Protein AF-0000000073376750 (afdb_homodimer)

Sequence (798 aa):
MGSVGISADEVVDNLIRKHIEELSNDPYVSQSDHPFFVADGSRIVEQHLRWKSSLPDIQPFYAVKCNSDVNFLRYLDRLGVNFDCASQGEIELILSLGVDPSRIIFAHPCKSISALHFAAKQGIRWATFDNIDELEKVKQHSPQIGLLLRIFAEDDGAKVCLGDKFGAPWNTTVALLERARELHLQIVGVSFHIGSGASDPEAFTTAIQQARHVFDQGERLGFNMTVLDVGGGFQHTNFEFMASSLRPALAREFGDRPVRVIAEPGRFFATPCYTLVCKVIARRTHIGAAPSNPADMLYQNDGLYGCFSCGWSEGEEYMPVLVKQNEGRDDHRESGEHRYSLWGPTCDSIDQIAKEVVMDGEVKVGDWLVYKDMGAYTMSASSQFNGFPNSYTVIYQDFMGSVGISADEVVDNLIRKHIEELSNDPYVSQSDHPFFVADGSRIVEQHLRWKSSLPDIQPFYAVKCNSDVNFLRYLDRLGVNFDCASQGEIELILSLGVDPSRIIFAHPCKSISALHFAAKQGIRWATFDNIDELEKVKQHSPQIGLLLRIFAEDDGAKVCLGDKFGAPWNTTVALLERARELHLQIVGVSFHIGSGASDPEAFTTAIQQARHVFDQGERLGFNMTVLDVGGGFQHTNFEFMASSLRPALAREFGDRPVRVIAEPGRFFATPCYTLVCKVIARRTHIGAAPSNPADMLYQNDGLYGCFSCGWSEGEEYMPVLVKQNEGRDDHRESGEHRYSLWGPTCDSIDQIAKEVVMDGEVKVGDWLVYKDMGAYTMSASSQFNGFPNSYTVIYQDF

Structure (mmCIF, N/CA/C/O backbone):
data_AF-0000000073376750-model_v1
#
loop_
_entity.id
_entity.type
_entity.pdbx_description
1 polymer 'ornithine decarboxylase'
#
loop_
_atom_site.group_PDB
_atom_site.id
_atom_site.type_symbol
_atom_site.label_atom_id
_atom_site.label_alt_id
_atom_site.label_comp_id
_atom_site.label_asym_id
_atom_site.label_entity_id
_atom_site.label_seq_id
_atom_site.pdbx_PDB_ins_code
_atom_site.Cartn_x
_atom_site.Cartn_y
_atom_site.Cartn_z
_atom_site.occupancy
_atom_site.B_iso_or_equiv
_atom_site.auth_seq_id
_atom_site.auth_comp_id
_atom_site.auth_asym_id
_atom_site.auth_atom_id
_atom_site.pdbx_PDB_model_num
ATOM 1 N N . MET A 1 1 ? 52.438 10.156 2.398 1 26.5 1 MET A N 1
ATOM 2 C CA . MET A 1 1 ? 51.656 9.242 1.555 1 26.5 1 MET A CA 1
ATOM 3 C C . MET A 1 1 ? 50.219 9.211 1.982 1 26.5 1 MET A C 1
ATOM 5 O O . MET A 1 1 ? 49.906 8.914 3.139 1 26.5 1 MET A O 1
ATOM 9 N N . GLY A 1 2 ? 49.344 10.109 1.469 1 30.22 2 GLY A N 1
ATOM 10 C CA . GLY A 1 2 ? 48.062 10.641 1.872 1 30.22 2 GLY A CA 1
ATOM 11 C C . GLY A 1 2 ? 46.969 9.586 1.91 1 30.22 2 GLY A C 1
ATOM 12 O O . GLY A 1 2 ? 46.781 8.844 0.941 1 30.22 2 GLY A O 1
ATOM 13 N N . SER A 1 3 ? 46.688 8.914 3.062 1 33.91 3 SER A N 1
ATOM 14 C CA . SER A 1 3 ? 45.562 8.008 3.334 1 33.91 3 SER A CA 1
ATOM 15 C C . SER A 1 3 ? 44.281 8.5 2.672 1 33.91 3 SER A C 1
ATOM 17 O O . SER A 1 3 ? 43.75 9.539 3.053 1 33.91 3 SER A O 1
ATOM 19 N N . VAL A 1 4 ? 44.156 8.547 1.448 1 37.69 4 VAL A N 1
ATOM 20 C CA . VAL A 1 4 ? 43 8.961 0.685 1 37.69 4 VAL A CA 1
ATOM 21 C C . VAL A 1 4 ? 41.75 8.328 1.288 1 37.69 4 VAL A C 1
ATOM 23 O O . VAL A 1 4 ? 41.594 7.102 1.312 1 37.69 4 VAL A O 1
ATOM 26 N N . GLY A 1 5 ? 41 8.828 2.354 1 43.47 5 GLY A N 1
ATOM 27 C CA . GLY A 1 5 ? 39.781 8.469 3.041 1 43.47 5 GLY A CA 1
ATOM 28 C C . GLY A 1 5 ? 38.719 7.922 2.113 1 43.47 5 GLY A C 1
ATOM 29 O O . GLY A 1 5 ? 38.5 8.461 1.025 1 43.47 5 GLY A O 1
ATOM 30 N N . ILE A 1 6 ? 38.438 6.73 2.268 1 57.38 6 ILE A N 1
ATOM 31 C CA . ILE A 1 6 ? 37.375 6.035 1.538 1 57.38 6 ILE A CA 1
ATOM 32 C C . ILE A 1 6 ? 36.125 6.906 1.484 1 57.38 6 ILE A C 1
ATOM 34 O O . ILE A 1 6 ? 35.688 7.457 2.504 1 57.38 6 ILE A O 1
ATOM 38 N N . SER A 1 7 ? 35.656 7.34 0.215 1 70.38 7 SER A N 1
ATOM 39 C CA . SER A 1 7 ? 34.469 8.141 0.024 1 70.38 7 SER A CA 1
ATOM 40 C C . SER A 1 7 ? 33.25 7.477 0.663 1 70.38 7 SER A C 1
ATOM 42 O O . SER A 1 7 ? 33.25 6.262 0.866 1 70.38 7 SER A O 1
ATOM 44 N N . ALA A 1 8 ? 32.469 8.188 1.281 1 74.38 8 ALA A N 1
ATOM 45 C CA . ALA A 1 8 ? 31.234 7.688 1.869 1 74.38 8 ALA A CA 1
ATOM 46 C C . ALA A 1 8 ? 30.578 6.656 0.961 1 74.38 8 ALA A C 1
ATOM 48 O O . ALA A 1 8 ? 30.062 5.641 1.438 1 74.38 8 ALA A O 1
ATOM 49 N N . ASP A 1 9 ? 30.719 6.863 -0.254 1 81.75 9 ASP A N 1
ATOM 50 C CA . ASP A 1 9 ? 30.109 5.953 -1.22 1 81.75 9 ASP A CA 1
ATOM 51 C C . ASP A 1 9 ? 30.812 4.598 -1.206 1 81.75 9 ASP A C 1
ATOM 53 O O . ASP A 1 9 ? 30.172 3.555 -1.326 1 81.75 9 ASP A O 1
ATOM 57 N N . GLU A 1 10 ? 32.031 4.715 -1.051 1 85.44 10 GLU A N 1
ATOM 58 C CA . GLU A 1 10 ? 32.781 3.475 -1.023 1 85.44 10 GLU A CA 1
ATOM 59 C C . GLU A 1 10 ? 32.469 2.662 0.231 1 85.44 10 GLU A C 1
ATOM 61 O O . GLU A 1 10 ? 32.469 1.431 0.191 1 85.44 10 GLU A O 1
ATOM 66 N N . VAL A 1 11 ? 32.344 3.389 1.255 1 89.19 11 VAL A N 1
ATOM 67 C CA . VAL A 1 11 ? 32 2.711 2.506 1 89.19 11 VAL A CA 1
ATOM 68 C C . VAL A 1 11 ? 30.641 2.016 2.377 1 89.19 11 VAL A C 1
ATOM 70 O O . VAL A 1 11 ? 30.5 0.856 2.773 1 89.19 11 VAL A O 1
ATOM 73 N N . VAL A 1 12 ? 29.703 2.67 1.829 1 91.12 12 VAL A N 1
ATOM 74 C CA . VAL A 1 12 ? 28.375 2.115 1.62 1 91.12 12 VAL A CA 1
ATOM 75 C C . VAL A 1 12 ? 28.453 0.893 0.709 1 91.12 12 VAL A C 1
ATOM 77 O O . VAL A 1 12 ? 27.859 -0.144 0.993 1 91.12 12 VAL A O 1
ATOM 80 N N . ASP A 1 13 ? 29.234 0.984 -0.304 1 92.12 13 ASP A N 1
ATOM 81 C CA . ASP A 1 13 ? 29.391 -0.126 -1.236 1 92.12 13 ASP A CA 1
ATOM 82 C C . ASP A 1 13 ? 30 -1.344 -0.538 1 92.12 13 ASP A C 1
ATOM 84 O O . ASP A 1 13 ? 29.594 -2.479 -0.803 1 92.12 13 ASP A O 1
ATOM 88 N N . ASN A 1 14 ? 30.938 -1.05 0.295 1 92.81 14 ASN A N 1
ATOM 89 C CA . ASN A 1 14 ? 31.578 -2.135 1.036 1 92.81 14 ASN A CA 1
ATOM 90 C C . ASN A 1 14 ? 30.594 -2.822 1.979 1 92.81 14 ASN A C 1
ATOM 92 O O . ASN A 1 14 ? 30.609 -4.047 2.119 1 92.81 14 ASN A O 1
ATOM 96 N N . LEU A 1 15 ? 29.797 -2.033 2.641 1 94.81 15 LEU A N 1
ATOM 97 C CA . LEU A 1 15 ? 28.781 -2.592 3.537 1 94.81 15 LEU A CA 1
ATOM 98 C C . LEU A 1 15 ? 27.797 -3.463 2.768 1 94.81 15 LEU A C 1
ATOM 100 O O . LEU A 1 15 ? 27.391 -4.523 3.246 1 94.81 15 LEU A O 1
ATOM 104 N N . ILE A 1 16 ? 27.406 -2.996 1.604 1 96.25 16 ILE A N 1
ATOM 105 C CA . ILE A 1 16 ? 26.5 -3.738 0.744 1 96.25 16 ILE A CA 1
ATOM 106 C C . ILE A 1 16 ? 27.109 -5.086 0.375 1 96.25 16 ILE A C 1
ATOM 108 O O . ILE A 1 16 ? 26.484 -6.133 0.558 1 96.25 16 ILE A O 1
ATOM 112 N N . ARG A 1 17 ? 28.328 -5.082 -0.082 1 95.19 17 ARG A N 1
ATOM 113 C CA . ARG A 1 17 ? 29 -6.309 -0.5 1 95.19 17 ARG A CA 1
ATOM 114 C C . ARG A 1 17 ? 29.156 -7.277 0.668 1 95.19 17 ARG A C 1
ATOM 116 O O . ARG A 1 17 ? 28.938 -8.477 0.516 1 95.19 17 ARG A O 1
ATOM 123 N N . LYS A 1 18 ? 29.531 -6.746 1.78 1 94.62 18 LYS A N 1
ATOM 124 C CA . LYS A 1 18 ? 29.703 -7.582 2.967 1 94.62 18 LYS A CA 1
ATOM 125 C C . LYS A 1 18 ? 28.391 -8.266 3.357 1 94.62 18 LYS A C 1
ATOM 127 O O . LYS A 1 18 ? 28.375 -9.453 3.67 1 94.62 18 LYS A O 1
ATOM 132 N N . HIS A 1 19 ? 27.344 -7.516 3.393 1 95.5 19 HIS A N 1
ATOM 133 C CA . HIS A 1 19 ? 26.047 -8.086 3.775 1 95.5 19 HIS A CA 1
ATOM 134 C C . HIS A 1 19 ? 25.578 -9.117 2.756 1 95.5 19 HIS A C 1
ATOM 136 O O . HIS A 1 19 ? 25.016 -10.148 3.127 1 95.5 19 HIS A O 1
ATOM 142 N N . ILE A 1 20 ? 25.75 -8.82 1.479 1 95.5 20 ILE A N 1
ATOM 143 C CA . ILE A 1 20 ? 25.391 -9.766 0.426 1 95.5 20 ILE A CA 1
ATOM 144 C C . ILE A 1 20 ? 26.156 -11.07 0.619 1 95.5 20 ILE A C 1
ATOM 146 O O . ILE A 1 20 ? 25.594 -12.156 0.46 1 95.5 20 ILE A O 1
ATOM 150 N N . GLU A 1 21 ? 27.422 -10.992 0.917 1 93.38 21 GLU A N 1
ATOM 151 C CA . GLU A 1 21 ? 28.234 -12.18 1.178 1 93.38 21 GLU A CA 1
ATOM 152 C C . GLU A 1 21 ? 27.656 -13 2.326 1 93.38 21 GLU A C 1
ATOM 154 O O . GLU A 1 21 ? 27.609 -14.227 2.26 1 93.38 21 GLU A O 1
ATOM 159 N N . GLU A 1 22 ? 27.234 -12.328 3.322 1 93.31 22 GLU A N 1
ATOM 160 C CA . GLU A 1 22 ? 26.625 -13 4.465 1 93.31 22 GLU A CA 1
ATOM 161 C C . GLU A 1 22 ? 25.328 -13.711 4.062 1 93.31 22 GLU A C 1
ATOM 163 O O . GLU A 1 22 ? 25.094 -14.844 4.48 1 93.31 22 GLU A O 1
ATOM 168 N N . LEU A 1 23 ? 24.531 -13.039 3.268 1 91.81 23 LEU A N 1
ATOM 169 C CA . LEU A 1 23 ? 23.25 -13.586 2.828 1 91.81 23 LEU A CA 1
ATOM 170 C C . LEU A 1 23 ? 23.469 -14.758 1.873 1 91.81 23 LEU A C 1
ATOM 172 O O . LEU A 1 23 ? 22.625 -15.664 1.806 1 91.81 23 LEU A O 1
ATOM 176 N N . SER A 1 24 ? 24.531 -14.711 1.136 1 88.38 24 SER A N 1
ATOM 177 C CA . SER A 1 24 ? 24.797 -15.703 0.097 1 88.38 24 SER A CA 1
ATOM 178 C C . SER A 1 24 ? 25.25 -17.031 0.698 1 88.38 24 SER A C 1
ATOM 180 O O . SER A 1 24 ? 25.281 -18.047 0.011 1 88.38 24 SER A O 1
ATOM 182 N N . ASN A 1 25 ? 25.547 -17.047 1.967 1 88.25 25 ASN A N 1
ATOM 183 C CA . ASN A 1 25 ? 26.047 -18.25 2.631 1 88.25 25 ASN A CA 1
ATOM 184 C C . ASN A 1 25 ? 25 -19.344 2.691 1 88.25 25 ASN A C 1
ATOM 186 O O . ASN A 1 25 ? 25.328 -20.531 2.732 1 88.25 25 ASN A O 1
ATOM 190 N N . ASP A 1 26 ? 23.766 -18.984 2.682 1 89.94 26 ASP A N 1
ATOM 191 C CA . ASP A 1 26 ? 22.656 -19.938 2.664 1 89.94 26 ASP A CA 1
ATOM 192 C C . ASP A 1 26 ? 21.5 -19.438 1.796 1 89.94 26 ASP A C 1
ATOM 194 O O . ASP A 1 26 ? 20.562 -18.828 2.301 1 89.94 26 ASP A O 1
ATOM 198 N N . PRO A 1 27 ? 21.531 -19.828 0.588 1 86.06 27 PRO A N 1
ATOM 199 C CA . PRO A 1 27 ? 20.516 -19.312 -0.341 1 86.06 27 PRO A CA 1
ATOM 200 C C . PRO A 1 27 ? 19.156 -19.938 -0.125 1 86.06 27 PRO A C 1
ATOM 202 O O . PRO A 1 27 ? 18.172 -19.531 -0.762 1 86.06 27 PRO A O 1
ATOM 205 N N . TYR A 1 28 ? 19.047 -20.875 0.837 1 91.38 28 TYR A N 1
ATOM 206 C CA . TYR A 1 28 ? 17.812 -21.625 0.981 1 91.38 28 TYR A CA 1
ATOM 207 C C . TYR A 1 28 ? 16.969 -21.078 2.131 1 91.38 28 TYR A C 1
ATOM 209 O O . TYR A 1 28 ? 15.852 -21.531 2.361 1 91.38 28 TYR A O 1
ATOM 217 N N . VAL A 1 29 ? 17.5 -20.047 2.766 1 92.31 29 VAL A N 1
ATOM 218 C CA . VAL A 1 29 ? 16.719 -19.422 3.84 1 92.31 29 VAL A CA 1
ATOM 219 C C . VAL A 1 29 ? 16.031 -18.172 3.318 1 92.31 29 VAL A C 1
ATOM 221 O O . VAL A 1 29 ? 16.578 -17.438 2.502 1 92.31 29 VAL A O 1
ATOM 224 N N . SER A 1 30 ? 14.836 -17.938 3.828 1 91.44 30 SER A N 1
ATOM 225 C CA . SER A 1 30 ? 14 -16.844 3.328 1 91.44 30 SER A CA 1
ATOM 226 C C . SER A 1 30 ? 14.711 -15.5 3.449 1 91.44 30 SER A C 1
ATOM 228 O O . SER A 1 30 ? 14.562 -14.633 2.586 1 91.44 30 SER A O 1
ATOM 230 N N . GLN A 1 31 ? 15.461 -15.344 4.465 1 89.31 31 GLN A N 1
ATOM 231 C CA . GLN A 1 31 ? 16.156 -14.078 4.727 1 89.31 31 GLN A CA 1
ATOM 232 C C . GLN A 1 31 ? 17.094 -13.719 3.578 1 89.31 31 GLN A C 1
ATOM 234 O O . GLN A 1 31 ? 17.391 -12.547 3.361 1 89.31 31 GLN A O 1
ATOM 239 N N . SER A 1 32 ? 17.531 -14.703 2.867 1 92.31 32 SER A N 1
ATOM 240 C CA . SER A 1 32 ? 18.469 -14.484 1.772 1 92.31 32 SER A CA 1
ATOM 241 C C . SER A 1 32 ? 17.797 -13.789 0.592 1 92.31 32 SER A C 1
ATOM 243 O O . SER A 1 32 ? 18.469 -13.281 -0.304 1 92.31 32 SER A O 1
ATOM 245 N N . ASP A 1 33 ? 16.484 -13.82 0.59 1 93.81 33 ASP A N 1
ATOM 246 C CA . ASP A 1 33 ? 15.742 -13.227 -0.518 1 93.81 33 ASP A CA 1
ATOM 247 C C . ASP A 1 33 ? 14.992 -11.977 -0.068 1 93.81 33 ASP A C 1
ATOM 249 O O . ASP A 1 33 ? 13.961 -11.625 -0.646 1 93.81 33 ASP A O 1
ATOM 253 N N . HIS A 1 34 ? 15.453 -11.352 0.987 1 94.94 34 HIS A N 1
ATOM 254 C CA . HIS A 1 34 ? 14.836 -10.102 1.431 1 94.94 34 HIS A CA 1
ATOM 255 C C . HIS A 1 34 ? 15.656 -8.898 0.985 1 94.94 34 HIS A C 1
ATOM 257 O O . HIS A 1 34 ? 16.891 -8.945 0.982 1 94.94 34 HIS A O 1
ATOM 263 N N . PRO A 1 35 ? 14.977 -7.867 0.514 1 97.75 35 PRO A N 1
ATOM 264 C CA . PRO A 1 35 ? 15.695 -6.613 0.275 1 97.75 35 PRO A CA 1
ATOM 265 C C . PRO A 1 35 ? 16.188 -5.965 1.564 1 97.75 35 PRO A C 1
ATOM 267 O O . PRO A 1 35 ? 15.727 -6.312 2.654 1 97.75 35 PRO A O 1
ATOM 270 N N . PHE A 1 36 ? 17.156 -5.125 1.464 1 98.06 36 PHE A N 1
ATOM 271 C CA . PHE A 1 36 ? 17.641 -4.414 2.641 1 98.06 36 PHE A CA 1
ATOM 272 C C . PHE A 1 36 ? 18.094 -3.012 2.273 1 98.06 36 PHE A C 1
ATOM 274 O O . PHE A 1 36 ? 18.266 -2.697 1.093 1 98.06 36 PHE A O 1
ATOM 281 N N . PHE A 1 37 ? 18.266 -2.186 3.295 1 98.44 37 PHE A N 1
ATOM 282 C CA . PHE A 1 37 ? 18.734 -0.817 3.135 1 98.44 37 PHE A CA 1
ATOM 283 C C . PHE A 1 37 ? 20.109 -0.646 3.773 1 98.44 37 PHE A C 1
ATOM 285 O O . PHE A 1 37 ? 20.453 -1.341 4.734 1 98.44 37 PHE A O 1
ATOM 292 N N . VAL A 1 38 ? 20.859 0.217 3.166 1 97.81 38 VAL A N 1
ATOM 293 C CA . VAL A 1 38 ? 22 0.805 3.852 1 97.81 38 VAL A CA 1
ATOM 294 C C . VAL A 1 38 ? 21.766 2.297 4.07 1 97.81 38 VAL A C 1
ATOM 296 O O . VAL A 1 38 ? 21.469 3.029 3.123 1 97.81 38 VAL A O 1
ATOM 299 N N . ALA A 1 39 ? 21.797 2.707 5.254 1 97.31 39 ALA A N 1
ATOM 300 C CA . ALA A 1 39 ? 21.641 4.113 5.613 1 97.31 39 ALA A CA 1
ATOM 301 C C . ALA A 1 39 ? 22.984 4.738 5.992 1 97.31 39 ALA A C 1
ATOM 303 O O . ALA A 1 39 ? 23.781 4.125 6.703 1 97.31 39 ALA A O 1
ATOM 304 N N . ASP A 1 40 ? 23.219 5.898 5.5 1 95.69 40 ASP A N 1
ATOM 305 C CA . ASP A 1 40 ? 24.469 6.617 5.754 1 95.69 40 ASP A CA 1
ATOM 306 C C . ASP A 1 40 ? 24.266 7.719 6.793 1 95.69 40 ASP A C 1
ATOM 308 O O . ASP A 1 40 ? 23.844 8.82 6.461 1 95.69 40 ASP A O 1
ATOM 312 N N . GLY A 1 41 ? 24.703 7.469 7.98 1 93.94 41 GLY A N 1
ATOM 313 C CA . GLY A 1 41 ? 24.547 8.43 9.062 1 93.94 41 GLY A CA 1
ATOM 314 C C . GLY A 1 41 ? 25.266 9.734 8.797 1 93.94 41 GLY A C 1
ATOM 315 O O . GLY A 1 41 ? 24.812 10.797 9.227 1 93.94 41 GLY A O 1
ATOM 316 N N . SER A 1 42 ? 26.375 9.664 8.109 1 93.88 42 SER A N 1
ATOM 317 C CA . SER A 1 42 ? 27.109 10.891 7.793 1 93.88 42 SER A CA 1
ATOM 318 C C . SER A 1 42 ? 26.281 11.805 6.891 1 93.88 42 SER A C 1
ATOM 320 O O . SER A 1 42 ? 26.391 13.031 6.996 1 93.88 42 SER A O 1
ATOM 322 N N . ARG A 1 43 ? 25.547 11.188 6.027 1 95 43 ARG A N 1
ATOM 323 C CA . ARG A 1 43 ? 24.703 11.977 5.133 1 95 43 ARG A CA 1
ATOM 324 C C . ARG A 1 43 ? 23.594 12.68 5.91 1 95 43 ARG A C 1
ATOM 326 O O . ARG A 1 43 ? 23.188 13.789 5.555 1 95 43 ARG A O 1
ATOM 333 N N . ILE A 1 44 ? 23.078 12.07 6.934 1 96.62 44 ILE A N 1
ATOM 334 C CA . ILE A 1 44 ? 22.047 12.688 7.773 1 96.62 44 ILE A CA 1
ATOM 335 C C . ILE A 1 44 ? 22.609 13.961 8.406 1 96.62 44 ILE A C 1
ATOM 337 O O . ILE A 1 44 ? 21.953 15.008 8.375 1 96.62 44 ILE A O 1
ATOM 341 N N . VAL A 1 45 ? 23.812 13.859 8.898 1 96.31 45 VAL A N 1
ATOM 342 C CA . VAL A 1 45 ? 24.469 15 9.523 1 96.31 45 VAL A CA 1
ATOM 343 C C . VAL A 1 45 ? 24.719 16.078 8.477 1 96.31 45 VAL A C 1
ATOM 345 O O . VAL A 1 45 ? 24.516 17.266 8.734 1 96.31 45 VAL A O 1
ATOM 348 N N . GLU A 1 46 ? 25.156 15.586 7.336 1 96.44 46 GLU A N 1
ATOM 349 C CA . GLU A 1 46 ? 25.422 16.516 6.246 1 96.44 46 GLU A CA 1
ATOM 350 C C . GLU A 1 46 ? 24.172 17.312 5.879 1 96.44 46 GLU A C 1
ATOM 352 O O . GLU A 1 46 ? 24.234 18.516 5.664 1 96.44 46 GLU A O 1
ATOM 357 N N . GLN A 1 47 ? 23.047 16.656 5.742 1 98.12 47 GLN A N 1
ATOM 358 C CA . GLN A 1 47 ? 21.797 17.328 5.426 1 98.12 47 GLN A CA 1
ATOM 359 C C . GLN A 1 47 ? 21.438 18.359 6.492 1 98.12 47 GLN A C 1
ATOM 361 O O . GLN A 1 47 ? 21 19.469 6.168 1 98.12 47 GLN A O 1
ATOM 366 N N . HIS A 1 48 ? 21.656 18.016 7.742 1 98.25 48 HIS A N 1
ATOM 367 C CA . HIS A 1 48 ? 21.375 18.938 8.828 1 98.25 48 HIS A CA 1
ATOM 368 C C . HIS A 1 48 ? 22.25 20.172 8.75 1 98.25 48 HIS A C 1
ATOM 370 O O . HIS A 1 48 ? 21.781 21.297 8.945 1 98.25 48 HIS A O 1
ATOM 376 N N . LEU A 1 49 ? 23.5 19.969 8.461 1 98.19 49 LEU A N 1
ATOM 377 C CA . LEU A 1 49 ? 24.438 21.078 8.344 1 98.19 49 LEU A CA 1
ATOM 378 C C . LEU A 1 49 ? 24.078 21.969 7.156 1 98.19 49 LEU A C 1
ATOM 380 O O . LEU A 1 49 ? 24.172 23.203 7.242 1 98.19 49 LEU A O 1
ATOM 384 N N . ARG A 1 50 ? 23.688 21.359 6.082 1 98.19 50 ARG A N 1
ATOM 385 C CA . ARG A 1 50 ? 23.219 22.125 4.934 1 98.19 50 ARG A CA 1
ATOM 386 C C . ARG A 1 50 ? 22.016 22.984 5.305 1 98.19 50 ARG A C 1
ATOM 388 O O . ARG A 1 50 ? 21.938 24.141 4.902 1 98.19 50 ARG A O 1
ATOM 395 N N . TRP A 1 51 ? 21.094 22.422 6.062 1 98.56 51 TRP A N 1
ATOM 396 C CA . TRP A 1 51 ? 19.938 23.188 6.504 1 98.56 51 TRP A CA 1
ATOM 397 C C . TRP A 1 51 ? 20.344 24.375 7.359 1 98.56 51 TRP A C 1
ATOM 399 O O . TRP A 1 51 ? 19.938 25.516 7.102 1 98.56 51 TRP A O 1
ATOM 409 N N . LYS A 1 52 ? 21.203 24.141 8.305 1 98.06 52 LYS A N 1
ATOM 410 C CA . LYS A 1 52 ? 21.641 25.188 9.234 1 98.06 52 LYS A CA 1
ATOM 411 C C . LYS A 1 52 ? 22.359 26.312 8.5 1 98.06 52 LYS A C 1
ATOM 413 O O . LYS A 1 52 ? 22.25 27.484 8.875 1 98.06 52 LYS A O 1
ATOM 418 N N . SER A 1 53 ? 23.031 25.922 7.543 1 97.94 53 SER A N 1
ATOM 419 C CA . SER A 1 53 ? 23.797 26.906 6.781 1 97.94 53 SER A CA 1
ATOM 420 C C . SER A 1 53 ? 22.875 27.734 5.887 1 97.94 53 SER A C 1
ATOM 422 O O . SER A 1 53 ? 23.031 28.953 5.793 1 97.94 53 SER A O 1
ATOM 424 N N . SER A 1 54 ? 21.938 27.109 5.277 1 97.69 54 SER A N 1
ATOM 425 C CA . SER A 1 54 ? 21.125 27.766 4.27 1 97.69 54 SER A CA 1
ATOM 426 C C . SER A 1 54 ? 19.922 28.453 4.898 1 97.69 54 SER A C 1
ATOM 428 O O . SER A 1 54 ? 19.438 29.469 4.391 1 97.69 54 SER A O 1
ATOM 430 N N . LEU A 1 55 ? 19.406 27.859 5.957 1 97.69 55 LEU A N 1
ATOM 431 C CA . LEU A 1 55 ? 18.203 28.359 6.613 1 97.69 55 LEU A CA 1
ATOM 432 C C . LEU A 1 55 ? 18.375 28.391 8.125 1 97.69 55 LEU A C 1
ATOM 434 O O . LEU A 1 55 ? 17.609 27.766 8.859 1 97.69 55 LEU A O 1
ATOM 438 N N . PRO A 1 56 ? 19.281 29.172 8.578 1 96.5 56 PRO A N 1
ATOM 439 C CA . PRO A 1 56 ? 19.625 29.156 10 1 96.5 56 PRO A CA 1
ATOM 440 C C . PRO A 1 56 ? 18.484 29.625 10.891 1 96.5 56 PRO A C 1
ATOM 442 O O . PRO A 1 56 ? 18.391 29.219 12.055 1 96.5 56 PRO A O 1
ATOM 445 N N . ASP A 1 57 ? 17.594 30.438 10.352 1 96.19 57 ASP A N 1
ATOM 446 C CA . ASP A 1 57 ? 16.562 31.047 11.172 1 96.19 57 ASP A CA 1
ATOM 447 C C . ASP A 1 57 ? 15.242 30.281 11.047 1 96.19 57 ASP A C 1
ATOM 449 O O . ASP A 1 57 ? 14.203 30.734 11.531 1 96.19 57 ASP A O 1
ATOM 453 N N . ILE A 1 58 ? 15.242 29.203 10.352 1 98.06 58 ILE A N 1
ATOM 454 C CA . ILE A 1 58 ? 14.047 28.375 10.172 1 98.06 58 ILE A CA 1
ATOM 455 C C . ILE A 1 58 ? 14.242 27.031 10.875 1 98.06 58 ILE A C 1
ATOM 457 O O . ILE A 1 58 ? 15.203 26.312 10.594 1 98.06 58 ILE A O 1
ATOM 461 N N . GLN A 1 59 ? 13.398 26.719 11.789 1 98.44 59 GLN A N 1
ATOM 462 C CA . GLN A 1 59 ? 13.5 25.453 12.516 1 98.44 59 GLN A CA 1
ATOM 463 C C . GLN A 1 59 ? 12.883 24.312 11.719 1 98.44 59 GLN A C 1
ATOM 465 O O . GLN A 1 59 ? 11.703 24.359 11.352 1 98.44 59 GLN A O 1
ATOM 470 N N . PRO A 1 60 ? 13.641 23.281 11.5 1 98.75 60 PRO A N 1
ATOM 471 C CA . PRO A 1 60 ? 13.055 22.141 10.781 1 98.75 60 PRO A CA 1
ATOM 472 C C . PRO A 1 60 ? 12.219 21.25 11.688 1 98.75 60 PRO A C 1
ATOM 474 O O . PRO A 1 60 ? 12.68 20.828 12.75 1 98.75 60 PRO A O 1
ATOM 477 N N . PHE A 1 61 ? 11.055 21.016 11.352 1 98.88 61 PHE A N 1
ATOM 478 C CA . PHE A 1 61 ? 10.172 19.953 11.836 1 98.88 61 PHE A CA 1
ATOM 479 C C . PHE A 1 61 ? 10.039 18.844 10.797 1 98.88 61 PHE A C 1
ATOM 481 O O . PHE A 1 61 ? 9.211 18.922 9.891 1 98.88 61 PHE A O 1
ATOM 488 N N . TYR A 1 62 ? 10.797 17.828 10.977 1 98.88 62 TYR A N 1
ATOM 489 C CA . TYR A 1 62 ? 10.859 16.734 10 1 98.88 62 TYR A CA 1
ATOM 490 C C . TYR A 1 62 ? 9.5 16.062 9.852 1 98.88 62 TYR A C 1
ATOM 492 O O . TYR A 1 62 ? 8.883 15.672 10.852 1 98.88 62 TYR A O 1
ATOM 500 N N . ALA A 1 63 ? 9.031 15.922 8.578 1 98.31 63 ALA A N 1
ATOM 501 C CA . ALA A 1 63 ? 7.781 15.219 8.305 1 98.31 63 ALA A CA 1
ATOM 502 C C . ALA A 1 63 ? 7.941 13.719 8.5 1 98.31 63 ALA A C 1
ATOM 504 O O . ALA A 1 63 ? 8.445 13.016 7.621 1 98.31 63 ALA A O 1
ATOM 505 N N . VAL A 1 64 ? 7.336 13.18 9.516 1 98.62 64 VAL A N 1
ATOM 506 C CA . VAL A 1 64 ? 7.578 11.812 9.961 1 98.62 64 VAL A CA 1
ATOM 507 C C . VAL A 1 64 ? 7.059 10.828 8.914 1 98.62 64 VAL A C 1
ATOM 509 O O . VAL A 1 64 ? 7.629 9.75 8.719 1 98.62 64 VAL A O 1
ATOM 512 N N . LYS A 1 65 ? 6.02 11.211 8.188 1 96.62 65 LYS A N 1
ATOM 513 C CA . LYS A 1 65 ? 5.398 10.344 7.191 1 96.62 65 LYS A CA 1
ATOM 514 C C . LYS A 1 65 ? 6.395 9.961 6.102 1 96.62 65 LYS A C 1
ATOM 516 O O . LYS A 1 65 ? 6.203 8.969 5.402 1 96.62 65 LYS A O 1
ATOM 521 N N . CYS A 1 66 ? 7.43 10.75 5.91 1 97.38 66 CYS A N 1
ATOM 522 C CA . CYS A 1 66 ? 8.398 10.562 4.84 1 97.38 66 CYS A CA 1
ATOM 523 C C . CYS A 1 66 ? 9.203 9.281 5.051 1 97.38 66 CYS A C 1
ATOM 525 O O . CYS A 1 66 ? 9.391 8.492 4.121 1 97.38 66 CYS A O 1
ATOM 527 N N . ASN A 1 67 ? 9.711 9.109 6.117 1 98.38 67 ASN A N 1
ATOM 528 C CA . ASN A 1 67 ? 10.484 7.973 6.594 1 98.38 67 ASN A CA 1
ATOM 529 C C . ASN A 1 67 ? 10.469 7.875 8.117 1 98.38 67 ASN A C 1
ATOM 531 O O . ASN A 1 67 ? 11.008 8.742 8.805 1 98.38 67 ASN A O 1
ATOM 535 N N . SER A 1 68 ? 9.867 6.844 8.695 1 98 68 SER A N 1
ATOM 536 C CA . SER A 1 68 ? 9.672 6.742 10.141 1 98 68 SER A CA 1
ATOM 537 C C . SER A 1 68 ? 10.609 5.711 10.758 1 98 68 SER A C 1
ATOM 539 O O . SER A 1 68 ? 10.305 5.137 11.805 1 98 68 SER A O 1
ATOM 541 N N . ASP A 1 69 ? 11.672 5.352 10 1 97.62 69 ASP A N 1
ATOM 542 C CA . ASP A 1 69 ? 12.695 4.48 10.586 1 97.62 69 ASP A CA 1
ATOM 543 C C . ASP A 1 69 ? 13.172 5.02 11.93 1 97.62 69 ASP A C 1
ATOM 545 O O . ASP A 1 69 ? 13.656 6.145 12.023 1 97.62 69 ASP A O 1
ATOM 549 N N . VAL A 1 70 ? 13.133 4.242 12.93 1 97.69 70 VAL A N 1
ATOM 550 C CA . VAL A 1 70 ? 13.359 4.66 14.312 1 97.69 70 VAL A CA 1
ATOM 551 C C . VAL A 1 70 ? 14.781 5.195 14.461 1 97.69 70 VAL A C 1
ATOM 553 O O . VAL A 1 70 ? 15 6.215 15.117 1 97.69 70 VAL A O 1
ATOM 556 N N . ASN A 1 71 ? 15.766 4.531 13.883 1 96.75 71 ASN A N 1
ATOM 557 C CA . ASN A 1 71 ? 17.141 4.992 14 1 96.75 71 ASN A CA 1
ATOM 558 C C . ASN A 1 71 ? 17.344 6.336 13.312 1 96.75 71 ASN A C 1
ATOM 560 O O . ASN A 1 71 ? 18.094 7.191 13.805 1 96.75 71 ASN A O 1
ATOM 564 N N . PHE A 1 72 ? 16.766 6.488 12.211 1 98.12 72 PHE A N 1
ATOM 565 C CA . PHE A 1 72 ? 16.812 7.762 11.5 1 98.12 72 PHE A CA 1
ATOM 566 C C . PHE A 1 72 ? 16.234 8.875 12.367 1 98.12 72 PHE A C 1
ATOM 568 O O . PHE A 1 72 ? 16.844 9.938 12.5 1 98.12 72 PHE A O 1
ATOM 575 N N . LEU A 1 73 ? 15.062 8.602 12.984 1 98.62 73 LEU A N 1
ATOM 576 C CA . LEU A 1 73 ? 14.406 9.586 13.836 1 98.62 73 LEU A CA 1
ATOM 577 C C . LEU A 1 73 ? 15.266 9.906 15.055 1 98.62 73 LEU A C 1
ATOM 579 O O . LEU A 1 73 ? 15.32 11.062 15.492 1 98.62 73 LEU A O 1
ATOM 583 N N . ARG A 1 74 ? 15.938 8.961 15.547 1 97.75 74 ARG A N 1
ATOM 584 C CA . ARG A 1 74 ? 16.844 9.195 16.672 1 97.75 74 ARG A CA 1
ATOM 585 C C . ARG A 1 74 ? 18 10.109 16.25 1 97.75 74 ARG A C 1
ATOM 587 O O . ARG A 1 74 ? 18.406 10.977 17.016 1 97.75 74 ARG A O 1
ATOM 594 N N . TYR A 1 75 ? 18.547 9.844 15.047 1 96.75 75 TYR A N 1
ATOM 595 C CA . TYR A 1 75 ? 19.594 10.727 14.531 1 96.75 75 TYR A CA 1
ATOM 596 C C . TYR A 1 75 ? 19.094 12.172 14.484 1 96.75 75 TYR A C 1
ATOM 598 O O . TYR A 1 75 ? 19.781 13.086 14.953 1 96.75 75 TYR A O 1
ATOM 606 N N . LEU A 1 76 ? 17.938 12.336 13.938 1 98.56 76 LEU A N 1
ATOM 607 C CA . LEU A 1 76 ? 17.375 13.672 13.789 1 98.56 76 LEU A CA 1
ATOM 608 C C . LEU A 1 76 ? 17.125 14.312 15.156 1 98.56 76 LEU A C 1
ATOM 610 O O . LEU A 1 76 ? 17.406 15.492 15.352 1 98.56 76 LEU A O 1
ATOM 614 N N . ASP A 1 77 ? 16.641 13.508 16.078 1 98.56 77 ASP A N 1
ATOM 615 C CA . ASP A 1 77 ? 16.406 13.984 17.438 1 98.56 77 ASP A CA 1
ATOM 616 C C . ASP A 1 77 ? 17.703 14.477 18.078 1 98.56 77 ASP A C 1
ATOM 618 O O . ASP A 1 77 ? 17.734 15.555 18.656 1 98.56 77 ASP A O 1
ATOM 622 N N . ARG A 1 78 ? 18.75 13.742 17.906 1 97.31 78 ARG A N 1
ATOM 623 C CA . ARG A 1 78 ? 20.031 14.094 18.484 1 97.31 78 ARG A CA 1
ATOM 624 C C . ARG A 1 78 ? 20.578 15.383 17.875 1 97.31 78 ARG A C 1
ATOM 626 O O . ARG A 1 78 ? 21.266 16.156 18.531 1 97.31 78 ARG A O 1
ATOM 633 N N . LEU A 1 79 ? 20.25 15.586 16.688 1 97.88 79 LEU A N 1
ATOM 634 C CA . LEU A 1 79 ? 20.703 16.781 15.984 1 97.88 79 LEU A CA 1
ATOM 635 C C . LEU A 1 79 ? 19.844 17.984 16.328 1 97.88 79 LEU A C 1
ATOM 637 O O . LEU A 1 79 ? 20.125 19.094 15.891 1 97.88 79 LEU A O 1
ATOM 641 N N . GLY A 1 80 ? 18.75 17.766 17.078 1 98 80 GLY A N 1
ATOM 642 C CA . GLY A 1 80 ? 17.891 18.859 17.516 1 98 80 GLY A CA 1
ATOM 643 C C . GLY A 1 80 ? 16.766 19.172 16.547 1 98 80 GLY A C 1
ATOM 644 O O . GLY A 1 80 ? 16.125 20.219 16.641 1 98 80 GLY A O 1
ATOM 645 N N . VAL A 1 81 ? 16.562 18.297 15.578 1 98.75 81 VAL A N 1
ATOM 646 C CA . VAL A 1 81 ? 15.477 18.469 14.633 1 98.75 81 VAL A CA 1
ATOM 647 C C . VAL A 1 81 ? 14.141 18.203 15.32 1 98.75 81 VAL A C 1
ATOM 649 O O . VAL A 1 81 ? 14.039 17.297 16.156 1 98.75 81 VAL A O 1
ATOM 652 N N . ASN A 1 82 ? 13.141 19.031 15.086 1 98.88 82 ASN A N 1
ATOM 653 C CA . ASN A 1 82 ? 11.781 18.828 15.578 1 98.88 82 ASN A CA 1
ATOM 654 C C . ASN A 1 82 ? 10.977 17.953 14.633 1 98.88 82 ASN A C 1
ATOM 656 O O . ASN A 1 82 ? 11.492 17.469 13.625 1 98.88 82 ASN A O 1
ATOM 660 N N . PHE A 1 83 ? 9.641 17.703 15 1 98.94 83 PHE A N 1
ATOM 661 C CA . PHE A 1 83 ? 8.938 16.672 14.234 1 98.94 83 PHE A CA 1
ATOM 662 C C . PHE A 1 83 ? 7.535 17.156 13.859 1 98.94 83 PHE A C 1
ATOM 664 O O . PHE A 1 83 ? 6.812 17.688 14.711 1 98.94 83 PHE A O 1
ATOM 671 N N . ASP A 1 84 ? 7.25 17.031 12.617 1 98.69 84 ASP A N 1
ATOM 672 C CA . ASP A 1 84 ? 5.918 17.219 12.047 1 98.69 84 ASP A CA 1
ATOM 673 C C . ASP A 1 84 ? 5.18 15.883 11.93 1 98.69 84 ASP A C 1
ATOM 675 O O . ASP A 1 84 ? 5.605 14.992 11.195 1 98.69 84 ASP A O 1
ATOM 679 N N . CYS A 1 85 ? 4.074 15.734 12.664 1 98.69 85 CYS A N 1
ATOM 680 C CA . CYS A 1 85 ? 3.289 14.508 12.688 1 98.69 85 CYS A CA 1
ATOM 681 C C . CYS A 1 85 ? 1.902 14.734 12.094 1 98.69 85 CYS A C 1
ATOM 683 O O . CYS A 1 85 ? 1.306 15.797 12.297 1 98.69 85 CYS A O 1
ATOM 685 N N . ALA A 1 86 ? 1.425 13.703 11.414 1 96.62 86 ALA A N 1
ATOM 686 C CA . ALA A 1 86 ? 0.139 13.82 10.734 1 96.62 86 ALA A CA 1
ATOM 687 C C . ALA A 1 86 ? -0.915 12.93 11.391 1 96.62 86 ALA A C 1
ATOM 689 O O . ALA A 1 86 ? -2.096 13 11.039 1 96.62 86 ALA A O 1
ATOM 690 N N . SER A 1 87 ? -0.577 12.117 12.344 1 97.62 87 SER A N 1
ATOM 691 C CA . SER A 1 87 ? -1.499 11.18 12.969 1 97.62 87 SER A CA 1
ATOM 692 C C . SER A 1 87 ? -1.118 10.914 14.422 1 97.62 87 SER A C 1
ATOM 694 O O . SER A 1 87 ? -0.012 11.25 14.852 1 97.62 87 SER A O 1
ATOM 696 N N . GLN A 1 88 ? -2.098 10.398 15.148 1 97.75 88 GLN A N 1
ATOM 697 C CA . GLN A 1 88 ? -1.812 9.977 16.516 1 97.75 88 GLN A CA 1
ATOM 698 C C . GLN A 1 88 ? -0.686 8.945 16.547 1 97.75 88 GLN A C 1
ATOM 700 O O . GLN A 1 88 ? 0.159 8.977 17.453 1 97.75 88 GLN A O 1
ATOM 705 N N . GLY A 1 89 ? -0.697 8.008 15.57 1 97.5 89 GLY A N 1
ATOM 706 C CA . GLY A 1 89 ? 0.358 7.008 15.508 1 97.5 89 GLY A CA 1
ATOM 707 C C . GLY A 1 89 ? 1.745 7.609 15.391 1 97.5 89 GLY A C 1
ATOM 708 O O . GLY A 1 89 ? 2.684 7.152 16.047 1 97.5 89 GLY A O 1
ATOM 709 N N . GLU A 1 90 ? 1.907 8.594 14.625 1 98.44 90 GLU A N 1
ATOM 710 C CA . GLU A 1 90 ? 3.197 9.258 14.477 1 98.44 90 GLU A CA 1
ATOM 711 C C . GLU A 1 90 ? 3.594 9.992 15.75 1 98.44 90 GLU A C 1
ATOM 713 O O . GLU A 1 90 ? 4.762 9.984 16.141 1 98.44 90 GLU A O 1
ATOM 718 N N . ILE A 1 91 ? 2.594 10.672 16.375 1 98.69 91 ILE A N 1
ATOM 719 C CA . ILE A 1 91 ? 2.875 11.359 17.641 1 98.69 91 ILE A CA 1
ATOM 720 C C . ILE A 1 91 ? 3.355 10.352 18.672 1 98.69 91 ILE A C 1
ATOM 722 O O . ILE A 1 91 ? 4.363 10.586 19.344 1 98.69 91 ILE A O 1
ATOM 726 N N . GLU A 1 92 ? 2.641 9.234 18.781 1 98.44 92 GLU A N 1
ATOM 727 C CA . GLU A 1 92 ? 3.021 8.188 19.719 1 98.44 92 GLU A CA 1
ATOM 728 C C . GLU A 1 92 ? 4.438 7.688 19.453 1 98.44 92 GLU A C 1
ATOM 730 O O . GLU A 1 92 ? 5.215 7.473 20.375 1 98.44 92 GLU A O 1
ATOM 735 N N . LEU A 1 93 ? 4.738 7.531 18.188 1 98.44 93 LEU A N 1
ATOM 736 C CA . LEU A 1 93 ? 6.066 7.07 17.797 1 98.44 93 LEU A CA 1
ATOM 737 C C . LEU A 1 93 ? 7.137 8.047 18.266 1 98.44 93 LEU A C 1
ATOM 739 O O . LEU A 1 93 ? 8.109 7.648 18.906 1 98.44 93 LEU A O 1
ATOM 743 N N . ILE A 1 94 ? 6.992 9.305 18 1 98.88 94 ILE A N 1
ATOM 744 C CA . ILE A 1 94 ? 7.988 10.312 18.359 1 98.88 94 ILE A CA 1
ATOM 745 C C . ILE A 1 94 ? 8.102 10.43 19.875 1 98.88 94 ILE A C 1
ATOM 747 O O . ILE A 1 94 ? 9.203 10.508 20.422 1 98.88 94 ILE A O 1
ATOM 751 N N . LEU A 1 95 ? 6.945 10.445 20.562 1 98.81 95 LEU A N 1
ATOM 752 C CA . LEU A 1 95 ? 6.961 10.516 22.016 1 98.81 95 LEU A CA 1
ATOM 753 C C . LEU A 1 95 ? 7.688 9.32 22.609 1 98.81 95 LEU A C 1
ATOM 755 O O . LEU A 1 95 ? 8.391 9.445 23.625 1 98.81 95 LEU A O 1
ATOM 759 N N . SER A 1 96 ? 7.527 8.18 21.984 1 98.62 96 SER A N 1
ATOM 760 C CA . SER A 1 96 ? 8.156 6.965 22.484 1 98.62 96 SER A CA 1
ATOM 761 C C . SER A 1 96 ? 9.68 7.059 22.422 1 98.62 96 SER A C 1
ATOM 763 O O . SER A 1 96 ? 10.383 6.297 23.078 1 98.62 96 SER A O 1
ATOM 765 N N . LEU A 1 97 ? 10.203 7.949 21.641 1 98.38 97 LEU A N 1
ATOM 766 C CA . LEU A 1 97 ? 11.641 8.156 21.516 1 98.38 97 LEU A CA 1
ATOM 767 C C . LEU A 1 97 ? 12.156 9.109 22.578 1 98.38 97 LEU A C 1
ATOM 769 O O . LEU A 1 97 ? 13.352 9.398 22.641 1 98.38 97 LEU A O 1
ATOM 773 N N . GLY A 1 98 ? 11.25 9.664 23.375 1 98.44 98 GLY A N 1
ATOM 774 C CA . GLY A 1 98 ? 11.633 10.562 24.453 1 98.44 98 GLY A CA 1
ATOM 775 C C . GLY A 1 98 ? 11.648 12.016 24.047 1 98.44 98 GLY A C 1
ATOM 776 O O . GLY A 1 98 ? 12.141 12.875 24.781 1 98.44 98 GLY A O 1
ATOM 777 N N . VAL A 1 99 ? 11.18 12.305 22.922 1 98.69 99 VAL A N 1
ATOM 778 C CA . VAL A 1 99 ? 11.148 13.68 22.422 1 98.69 99 VAL A CA 1
ATOM 779 C C . VAL A 1 99 ? 10.125 14.492 23.203 1 98.69 99 VAL A C 1
ATOM 781 O O . VAL A 1 99 ? 9.031 14.008 23.5 1 98.69 99 VAL A O 1
ATOM 784 N N . ASP A 1 100 ? 10.461 15.68 23.609 1 98.69 100 ASP A N 1
ATOM 785 C CA . ASP A 1 100 ? 9.547 16.578 24.297 1 98.69 100 ASP A CA 1
ATOM 786 C C . ASP A 1 100 ? 8.367 16.969 23.406 1 98.69 100 ASP A C 1
ATOM 788 O O . ASP A 1 100 ? 8.555 17.297 22.234 1 98.69 100 ASP A O 1
ATOM 792 N N . PRO A 1 101 ? 7.145 16.891 23.922 1 98.44 101 PRO A N 1
ATOM 793 C CA . PRO A 1 101 ? 5.961 17.203 23.125 1 98.44 101 PRO A CA 1
ATOM 794 C C . PRO A 1 101 ? 6.023 18.594 22.484 1 98.44 101 PRO A C 1
ATOM 796 O O . PRO A 1 101 ? 5.434 18.812 21.422 1 98.44 101 PRO A O 1
ATOM 799 N N . SER A 1 102 ? 6.723 19.5 23.062 1 97.88 102 SER A N 1
ATOM 800 C CA . SER A 1 102 ? 6.82 20.859 22.516 1 97.88 102 SER A CA 1
ATOM 801 C C . SER A 1 102 ? 7.582 20.875 21.203 1 97.88 102 SER A C 1
ATOM 803 O O . SER A 1 102 ? 7.555 21.875 20.469 1 97.88 102 SER A O 1
ATOM 805 N N . ARG A 1 103 ? 8.289 19.797 20.875 1 98.56 103 ARG A N 1
ATOM 806 C CA . ARG A 1 103 ? 9.062 19.688 19.656 1 98.56 103 ARG A CA 1
ATOM 807 C C . ARG A 1 103 ? 8.266 18.984 18.562 1 98.56 103 ARG A C 1
ATOM 809 O O . ARG A 1 103 ? 8.82 18.594 17.531 1 98.56 103 ARG A O 1
ATOM 816 N N . ILE A 1 104 ? 6.938 18.844 18.781 1 98.81 104 ILE A N 1
ATOM 817 C CA . ILE A 1 104 ? 6.062 18.172 17.828 1 98.81 104 ILE A CA 1
ATOM 818 C C . ILE A 1 104 ? 4.949 19.125 17.406 1 98.81 104 ILE A C 1
ATOM 820 O O . ILE A 1 104 ? 4.379 19.844 18.219 1 98.81 104 ILE A O 1
ATOM 824 N N . ILE A 1 105 ? 4.719 19.219 16.172 1 98.81 105 ILE A N 1
ATOM 825 C CA . ILE A 1 105 ? 3.516 19.875 15.664 1 98.81 105 ILE A CA 1
ATOM 826 C C . ILE A 1 105 ? 2.594 18.844 15.023 1 98.81 105 ILE A C 1
ATOM 828 O O . ILE A 1 105 ? 3.059 17.922 14.352 1 98.81 105 ILE A O 1
ATOM 832 N N . PHE A 1 106 ? 1.282 18.875 15.305 1 98.62 106 PHE A N 1
ATOM 833 C CA . PHE A 1 106 ? 0.269 18.031 14.68 1 98.62 106 PHE A CA 1
ATOM 834 C C . PHE A 1 106 ? -0.283 18.703 13.422 1 98.62 106 PHE A C 1
ATOM 836 O O . PHE A 1 106 ? -1.305 19.391 13.477 1 98.62 106 PHE A O 1
ATOM 843 N N . ALA A 1 107 ? 0.329 18.391 12.258 1 96.69 107 ALA A N 1
ATOM 844 C CA . ALA A 1 107 ? 0.162 19.234 11.07 1 96.69 107 ALA A CA 1
ATOM 845 C C . ALA A 1 107 ? -0.87 18.641 10.117 1 96.69 107 ALA A C 1
ATOM 847 O O . ALA A 1 107 ? -0.771 18.812 8.898 1 96.69 107 ALA A O 1
ATOM 848 N N . HIS A 1 108 ? -1.833 17.906 10.555 1 96.75 108 HIS A N 1
ATOM 849 C CA . HIS A 1 108 ? -2.963 17.453 9.742 1 96.75 108 HIS A CA 1
ATOM 850 C C . HIS A 1 108 ? -4.16 18.391 9.914 1 96.75 108 HIS A C 1
ATOM 852 O O . HIS A 1 108 ? -4.668 18.547 11.031 1 96.75 108 HIS A O 1
ATOM 858 N N . PRO A 1 109 ? -4.656 18.969 8.836 1 96.69 109 PRO A N 1
ATOM 859 C CA . PRO A 1 109 ? -5.723 19.969 8.984 1 96.69 109 PRO A CA 1
ATOM 860 C C . PRO A 1 109 ? -7.062 19.328 9.359 1 96.69 109 PRO A C 1
ATOM 862 O O . PRO A 1 109 ? -7.977 20.031 9.797 1 96.69 109 PRO A O 1
ATOM 865 N N . CYS A 1 110 ? -7.227 18.047 9.102 1 96.94 110 CYS A N 1
ATOM 866 C CA . CYS A 1 110 ? -8.453 17.297 9.383 1 96.94 110 CYS A CA 1
ATOM 867 C C . CYS A 1 110 ? -8.172 16.094 10.266 1 96.94 110 CYS A C 1
ATOM 869 O O . CYS A 1 110 ? -7.781 15.039 9.773 1 96.94 110 CYS A O 1
ATOM 871 N N . LYS A 1 111 ? -8.453 16.234 11.555 1 97.69 111 LYS A N 1
ATOM 872 C CA . LYS A 1 111 ? -8.039 15.242 12.547 1 97.69 111 LYS A CA 1
ATOM 873 C C . LYS A 1 111 ? -9.242 14.516 13.141 1 97.69 111 LYS A C 1
ATOM 875 O O . LYS A 1 111 ? -10.352 15.07 13.172 1 97.69 111 LYS A O 1
ATOM 880 N N . SER A 1 112 ? -9.031 13.328 13.555 1 97.38 112 SER A N 1
ATOM 881 C CA . SER A 1 112 ? -10.062 12.648 14.336 1 97.38 112 SER A CA 1
ATOM 882 C C . SER A 1 112 ? -10.156 13.227 15.75 1 97.38 112 SER A C 1
ATOM 884 O O . SER A 1 112 ? -9.203 13.844 16.234 1 97.38 112 SER A O 1
ATOM 886 N N . ILE A 1 113 ? -11.281 13.023 16.344 1 97.06 113 ILE A N 1
ATOM 887 C CA . ILE A 1 113 ? -11.516 13.516 17.703 1 97.06 113 ILE A CA 1
ATOM 888 C C . ILE A 1 113 ? -10.531 12.859 18.672 1 97.06 113 ILE A C 1
ATOM 890 O O . ILE A 1 113 ? -9.914 13.531 19.5 1 97.06 113 ILE A O 1
ATOM 894 N N . SER A 1 114 ? -10.359 11.578 18.531 1 97.25 114 SER A N 1
ATOM 895 C CA . SER A 1 114 ? -9.461 10.859 19.422 1 97.25 114 SER A CA 1
ATOM 896 C C . SER A 1 114 ? -8.023 11.359 19.297 1 97.25 114 SER A C 1
ATOM 898 O O . SER A 1 114 ? -7.328 11.523 20.297 1 97.25 114 SER A O 1
ATOM 900 N N . ALA A 1 115 ? -7.609 11.609 18.094 1 97.88 115 ALA A N 1
ATOM 901 C CA . ALA A 1 115 ? -6.25 12.094 17.859 1 97.88 115 ALA A CA 1
ATOM 902 C C . ALA A 1 115 ? -6.055 13.484 18.453 1 97.88 115 ALA A C 1
ATOM 904 O O . ALA A 1 115 ? -5.008 13.773 19.031 1 97.88 115 ALA A O 1
ATOM 905 N N . LEU A 1 116 ? -7.043 14.344 18.281 1 97.38 116 LEU A N 1
ATOM 906 C CA . LEU A 1 116 ? -6.996 15.688 18.828 1 97.38 116 LEU A CA 1
ATOM 907 C C . LEU A 1 116 ? -6.895 15.648 20.359 1 97.38 116 LEU A C 1
ATOM 909 O O . LEU A 1 116 ? -6.066 16.344 20.938 1 97.38 116 LEU A O 1
ATOM 913 N N . HIS A 1 117 ? -7.715 14.852 20.859 1 97.06 117 HIS A N 1
ATOM 914 C CA . HIS A 1 117 ? -7.719 14.711 22.312 1 97.06 117 HIS A CA 1
ATOM 915 C C . HIS A 1 117 ? -6.383 14.18 22.828 1 97.06 117 HIS A C 1
ATOM 917 O O . HIS A 1 117 ? -5.84 14.695 23.812 1 97.06 117 HIS A O 1
ATOM 923 N N . PHE A 1 118 ? -5.914 13.172 22.203 1 98.06 118 PHE A N 1
ATOM 924 C CA . PHE A 1 118 ? -4.633 12.578 22.562 1 98.06 118 PHE A CA 1
ATOM 925 C C . PHE A 1 118 ? -3.518 13.617 22.5 1 98.06 118 PHE A C 1
ATOM 927 O O . PHE A 1 118 ? -2.713 13.734 23.422 1 98.06 118 PHE A O 1
ATOM 934 N N . ALA A 1 119 ? -3.467 14.359 21.375 1 98 119 ALA A N 1
ATOM 935 C CA . ALA A 1 119 ? -2.436 15.375 21.188 1 98 119 ALA A CA 1
ATOM 936 C C . ALA A 1 119 ? -2.471 16.422 22.297 1 98 119 ALA A C 1
ATOM 938 O O . ALA A 1 119 ? -1.435 16.75 22.875 1 98 119 ALA A O 1
ATOM 939 N N . ALA A 1 120 ? -3.637 16.891 22.578 1 97 120 ALA A N 1
ATOM 940 C CA . ALA A 1 120 ? -3.799 17.891 23.641 1 97 120 ALA A CA 1
ATOM 941 C C . ALA A 1 120 ? -3.369 17.344 24.984 1 97 120 ALA A C 1
ATOM 943 O O . ALA A 1 120 ? -2.672 18.016 25.75 1 97 120 ALA A O 1
ATOM 944 N N . LYS A 1 121 ? -3.793 16.125 25.266 1 97.19 121 LYS A N 1
ATOM 945 C CA . LYS A 1 121 ? -3.457 15.469 26.516 1 97.19 121 LYS A CA 1
ATOM 946 C C . LYS A 1 121 ? -1.947 15.305 26.672 1 97.19 121 LYS A C 1
ATOM 948 O O . LYS A 1 121 ? -1.413 15.398 27.781 1 97.19 121 LYS A O 1
ATOM 953 N N . GLN A 1 122 ? -1.255 15.062 25.578 1 97.94 122 GLN A N 1
ATOM 954 C CA . GLN A 1 122 ? 0.186 14.828 25.594 1 97.94 122 GLN A CA 1
ATOM 955 C C . GLN A 1 122 ? 0.954 16.156 25.641 1 97.94 122 GLN A C 1
ATOM 957 O O . GLN A 1 122 ? 2.178 16.156 25.797 1 97.94 122 GLN A O 1
ATOM 962 N N . GLY A 1 123 ? 0.262 17.219 25.422 1 97.75 123 GLY A N 1
ATOM 963 C CA . GLY A 1 123 ? 0.91 18.516 25.531 1 97.75 123 GLY A CA 1
ATOM 964 C C . GLY A 1 123 ? 1.437 19.031 24.203 1 97.75 123 GLY A C 1
ATOM 965 O O . GLY A 1 123 ? 2.346 19.859 24.156 1 97.75 123 GLY A O 1
ATOM 966 N N . ILE A 1 124 ? 0.959 18.516 23.109 1 98.19 124 ILE A N 1
ATOM 967 C CA . ILE A 1 124 ? 1.298 19.078 21.797 1 98.19 124 ILE A CA 1
ATOM 968 C C . ILE A 1 124 ? 0.792 20.516 21.719 1 98.19 124 ILE A C 1
ATOM 970 O O . ILE A 1 124 ? -0.393 20.781 21.938 1 98.19 124 ILE A O 1
ATOM 974 N N . ARG A 1 125 ? 1.627 21.422 21.328 1 96.12 125 ARG A N 1
ATOM 975 C CA . ARG A 1 125 ? 1.34 22.844 21.453 1 96.12 125 ARG A CA 1
ATOM 976 C C . ARG A 1 125 ? 0.57 23.359 20.25 1 96.12 125 ARG A C 1
ATOM 978 O O . ARG A 1 125 ? -0.243 24.281 20.359 1 96.12 125 ARG A O 1
ATOM 985 N N . TRP A 1 126 ? 0.917 22.75 19.109 1 98.25 126 TRP A N 1
ATOM 986 C CA . TRP A 1 126 ? 0.403 23.344 17.891 1 98.25 126 TRP A CA 1
ATOM 987 C C . TRP A 1 126 ? -0.268 22.297 17.016 1 98.25 126 TRP A C 1
ATOM 989 O O . TRP A 1 126 ? 0.197 21.156 16.938 1 98.25 126 TRP A O 1
ATOM 999 N N . ALA A 1 127 ? -1.33 22.688 16.406 1 98.62 127 ALA A N 1
ATOM 1000 C CA . ALA A 1 127 ? -1.993 21.922 15.352 1 98.62 127 ALA A CA 1
ATOM 1001 C C . ALA A 1 127 ? -2.459 22.844 14.219 1 98.62 127 ALA A C 1
ATOM 1003 O O . ALA A 1 127 ? -2.559 24.062 14.398 1 98.62 127 ALA A O 1
ATOM 1004 N N . THR A 1 128 ? -2.727 22.266 13.078 1 98.62 128 THR A N 1
ATOM 1005 C CA . THR A 1 128 ? -3.193 23.078 11.945 1 98.62 128 THR A CA 1
ATOM 1006 C C . THR A 1 128 ? -4.688 22.859 11.719 1 98.62 128 THR A C 1
ATOM 1008 O O . THR A 1 128 ? -5.266 21.891 12.211 1 98.62 128 THR A O 1
ATOM 1011 N N . PHE A 1 129 ? -5.324 23.781 11.055 1 98.19 129 PHE A N 1
ATOM 1012 C CA . PHE A 1 129 ? -6.707 23.703 10.602 1 98.19 129 PHE A CA 1
ATOM 1013 C C . PHE A 1 129 ? -6.895 24.484 9.305 1 98.19 129 PHE A C 1
ATOM 1015 O O . PHE A 1 129 ? -6.062 25.312 8.945 1 98.19 129 PHE A O 1
ATOM 1022 N N . ASP A 1 130 ? -8.008 24.172 8.539 1 97.12 130 ASP A N 1
ATOM 1023 C CA . ASP A 1 130 ? -8.219 24.922 7.312 1 97.12 130 ASP A CA 1
ATOM 1024 C C . ASP A 1 130 ? -9.711 25.078 7.012 1 97.12 130 ASP A C 1
ATOM 1026 O O . ASP A 1 130 ? -10.086 25.453 5.895 1 97.12 130 ASP A O 1
ATOM 1030 N N . ASN A 1 131 ? -10.547 24.766 8.031 1 96.06 131 ASN A N 1
ATOM 1031 C CA . ASN A 1 131 ? -11.977 24.844 7.77 1 96.06 131 ASN A CA 1
ATOM 1032 C C . ASN A 1 131 ? -12.773 25.062 9.055 1 96.06 131 ASN A C 1
ATOM 1034 O O . ASN A 1 131 ? -12.234 24.906 10.156 1 96.06 131 ASN A O 1
ATOM 1038 N N . ILE A 1 132 ? -13.992 25.391 8.859 1 95.81 132 ILE A N 1
ATOM 1039 C CA . ILE A 1 132 ? -14.852 25.766 9.977 1 95.81 132 ILE A CA 1
ATOM 1040 C C . ILE A 1 132 ? -15.18 24.531 10.812 1 95.81 132 ILE A C 1
ATOM 1042 O O . ILE A 1 132 ? -15.266 24.609 12.039 1 95.81 132 ILE A O 1
ATOM 1046 N N . ASP A 1 133 ? -15.398 23.391 10.203 1 96.38 133 ASP A N 1
ATOM 1047 C CA . ASP A 1 133 ? -15.742 22.156 10.922 1 96.38 133 ASP A CA 1
ATOM 1048 C C . ASP A 1 133 ? -14.625 21.766 11.883 1 96.38 133 ASP A C 1
ATOM 1050 O O . ASP A 1 133 ? -14.891 21.297 12.992 1 96.38 133 ASP A O 1
ATOM 1054 N N . GLU A 1 134 ? -13.438 21.938 11.453 1 98 134 GLU A N 1
ATOM 1055 C CA . GLU A 1 134 ? -12.305 21.609 12.312 1 98 134 GLU A CA 1
ATOM 1056 C C . GLU A 1 134 ? -12.234 22.547 13.516 1 98 134 GLU A C 1
ATOM 1058 O O . GLU A 1 134 ? -11.914 22.125 14.625 1 98 134 GLU A O 1
ATOM 1063 N N . LEU A 1 135 ? -12.539 23.828 13.289 1 97.94 135 LEU A N 1
ATOM 1064 C CA . LEU A 1 135 ? -12.57 24.781 14.383 1 97.94 135 LEU A CA 1
ATOM 1065 C C . LEU A 1 135 ? -13.586 24.359 15.445 1 97.94 135 LEU A C 1
ATOM 1067 O O . LEU A 1 135 ? -13.289 24.375 16.641 1 97.94 135 LEU A O 1
ATOM 1071 N N . GLU A 1 136 ? -14.742 24.016 14.969 1 97.12 136 GLU A N 1
ATOM 1072 C CA . GLU A 1 136 ? -15.789 23.578 15.883 1 97.12 136 GLU A CA 1
ATOM 1073 C C . GLU A 1 136 ? -15.367 22.328 16.656 1 97.12 136 GLU A C 1
ATOM 1075 O O . GLU A 1 136 ? -15.617 22.219 17.859 1 97.12 136 GLU A O 1
ATOM 1080 N N . LYS A 1 137 ? -14.797 21.5 15.984 1 97.31 137 LYS A N 1
ATOM 1081 C CA . LYS A 1 137 ? -14.32 20.266 16.594 1 97.31 137 LYS A CA 1
ATOM 1082 C C . LYS A 1 137 ? -13.25 20.547 17.641 1 97.31 137 LYS A C 1
ATOM 1084 O O . LYS A 1 137 ? -13.281 19.969 18.734 1 97.31 137 LYS A O 1
ATOM 1089 N N . VAL A 1 138 ? -12.312 21.391 17.359 1 97.94 138 VAL A N 1
ATOM 1090 C CA . VAL A 1 138 ? -11.242 21.75 18.281 1 97.94 138 VAL A CA 1
ATOM 1091 C C . VAL A 1 138 ? -11.828 22.438 19.516 1 97.94 138 VAL A C 1
ATOM 1093 O O . VAL A 1 138 ? -11.43 22.156 20.641 1 97.94 138 VAL A O 1
ATOM 1096 N N . LYS A 1 139 ? -12.734 23.344 19.281 1 98.31 139 LYS A N 1
ATOM 1097 C CA . LYS A 1 139 ? -13.375 24.047 20.391 1 98.31 139 LYS A CA 1
ATOM 1098 C C . LYS A 1 139 ? -13.977 23.062 21.391 1 98.31 139 LYS A C 1
ATOM 1100 O O . LYS A 1 139 ? -13.836 23.234 22.594 1 98.31 139 LYS A O 1
ATOM 1105 N N . GLN A 1 140 ? -14.57 22.047 20.812 1 96.31 140 GLN A N 1
ATOM 1106 C CA . GLN A 1 140 ? -15.305 21.094 21.625 1 96.31 140 GLN A CA 1
ATOM 1107 C C . GLN A 1 140 ? -14.359 20.125 22.328 1 96.31 140 GLN A C 1
ATOM 1109 O O . GLN A 1 140 ? -14.609 19.703 23.453 1 96.31 140 GLN A O 1
ATOM 1114 N N . HIS A 1 141 ? -13.227 19.781 21.719 1 95.56 141 HIS A N 1
ATOM 1115 C CA . HIS A 1 141 ? -12.516 18.594 22.203 1 95.56 141 HIS A CA 1
ATOM 1116 C C . HIS A 1 141 ? -11.102 18.953 22.656 1 95.56 141 HIS A C 1
ATOM 1118 O O . HIS A 1 141 ? -10.484 18.203 23.406 1 95.56 141 HIS A O 1
ATOM 1124 N N . SER A 1 142 ? -10.547 20.031 22.172 1 97.06 142 SER A N 1
ATOM 1125 C CA . SER A 1 142 ? -9.172 20.391 22.5 1 97.06 142 SER A CA 1
ATOM 1126 C C . SER A 1 142 ? -8.953 21.906 22.391 1 97.06 142 SER A C 1
ATOM 1128 O O . SER A 1 142 ? -8.023 22.344 21.703 1 97.06 142 SER A O 1
ATOM 1130 N N . PRO A 1 143 ? -9.648 22.688 23.156 1 96.94 143 PRO A N 1
ATOM 1131 C CA . PRO A 1 143 ? -9.609 24.141 22.953 1 96.94 143 PRO A CA 1
ATOM 1132 C C . PRO A 1 143 ? -8.289 24.766 23.391 1 96.94 143 PRO A C 1
ATOM 1134 O O . PRO A 1 143 ? -8.008 25.922 23.094 1 96.94 143 PRO A O 1
ATOM 1137 N N . GLN A 1 144 ? -7.438 24 24.062 1 96.38 144 GLN A N 1
ATOM 1138 C CA . GLN A 1 144 ? -6.207 24.547 24.625 1 96.38 144 GLN A CA 1
ATOM 1139 C C . GLN A 1 144 ? -5.086 24.531 23.578 1 96.38 144 GLN A C 1
ATOM 1141 O O . GLN A 1 144 ? -4.035 25.141 23.797 1 96.38 144 GLN A O 1
ATOM 1146 N N . ILE A 1 145 ? -5.254 23.797 22.516 1 97.44 145 ILE A N 1
ATOM 1147 C CA . ILE A 1 145 ? -4.188 23.656 21.531 1 97.44 145 ILE A CA 1
ATOM 1148 C C . ILE A 1 145 ? -4.082 24.922 20.688 1 97.44 145 ILE A C 1
ATOM 1150 O O . ILE A 1 145 ? -5.102 25.531 20.328 1 97.44 145 ILE A O 1
ATOM 1154 N N . GLY A 1 146 ? -2.857 25.453 20.484 1 98.31 146 GLY A N 1
ATOM 1155 C CA . GLY A 1 146 ? -2.645 26.562 19.562 1 98.31 146 GLY A CA 1
ATOM 1156 C C . GLY A 1 146 ? -2.793 26.172 18.109 1 98.31 146 GLY A C 1
ATOM 1157 O O . GLY A 1 146 ? -2.328 25.094 17.703 1 98.31 146 GLY A O 1
ATOM 1158 N N . LEU A 1 147 ? -3.465 27.031 17.312 1 98.75 147 LEU A N 1
ATOM 1159 C CA . LEU A 1 147 ? -3.82 26.641 15.953 1 98.75 147 LEU A CA 1
ATOM 1160 C C . LEU A 1 147 ? -3.082 27.5 14.93 1 98.75 147 LEU A C 1
ATOM 1162 O O . LEU A 1 147 ? -2.922 28.703 15.125 1 98.75 147 LEU A O 1
ATOM 1166 N N . LEU A 1 148 ? -2.57 26.828 13.906 1 98.88 148 LEU A N 1
ATOM 1167 C CA . LEU A 1 148 ? -2.082 27.484 12.703 1 98.88 148 LEU A CA 1
ATOM 1168 C C . LEU A 1 148 ? -3.074 27.328 11.555 1 98.88 148 LEU A C 1
ATOM 1170 O O . LEU A 1 148 ? -3.502 26.219 11.25 1 98.88 148 LEU A O 1
ATOM 1174 N N . LEU A 1 149 ? -3.449 28.438 10.914 1 98.69 149 LEU A N 1
ATOM 1175 C CA . LEU A 1 149 ? -4.312 28.375 9.742 1 98.69 149 LEU A CA 1
ATOM 1176 C C . LEU A 1 149 ? -3.531 27.938 8.508 1 98.69 149 LEU A C 1
ATOM 1178 O O . LEU A 1 149 ? -2.635 28.656 8.047 1 98.69 149 LEU A O 1
ATOM 1182 N N . ARG A 1 150 ? -3.84 26.766 8.039 1 97.94 150 ARG A N 1
ATOM 1183 C CA . ARG A 1 150 ? -3.246 26.281 6.797 1 97.94 150 ARG A CA 1
ATOM 1184 C C . ARG A 1 150 ? -3.93 26.906 5.586 1 97.94 150 ARG A C 1
ATOM 1186 O O . ARG A 1 150 ? -5.121 26.688 5.355 1 97.94 150 ARG A O 1
ATOM 1193 N N . ILE A 1 151 ? -3.201 27.672 4.824 1 96.62 151 ILE A N 1
ATOM 1194 C CA . ILE A 1 151 ? -3.779 28.328 3.662 1 96.62 151 ILE A CA 1
ATOM 1195 C C . ILE A 1 151 ? -3.375 27.594 2.389 1 96.62 151 ILE A C 1
ATOM 1197 O O . ILE A 1 151 ? -2.385 26.859 2.377 1 96.62 151 ILE A O 1
ATOM 1201 N N . PHE A 1 152 ? -4.156 27.781 1.393 1 92.81 152 PHE A N 1
ATOM 1202 C CA . PHE A 1 152 ? -3.881 27.172 0.098 1 92.81 152 PHE A CA 1
ATOM 1203 C C . PHE A 1 152 ? -2.646 27.781 -0.544 1 92.81 152 PHE A C 1
ATOM 1205 O O . PHE A 1 152 ? -2.506 29.016 -0.575 1 92.81 152 PHE A O 1
ATOM 1212 N N . ALA A 1 153 ? -1.706 27 -0.881 1 87.56 153 ALA A N 1
ATOM 1213 C CA . ALA A 1 153 ? -0.52 27.344 -1.664 1 87.56 153 ALA A CA 1
ATOM 1214 C C . ALA A 1 153 ? -0.124 26.188 -2.584 1 87.56 153 ALA A C 1
ATOM 1216 O O . ALA A 1 153 ? -0.281 25.016 -2.229 1 87.56 153 ALA A O 1
ATOM 1217 N N . GLU A 1 154 ? 0.195 26.531 -3.791 1 80.69 154 GLU A N 1
ATOM 1218 C CA . GLU A 1 154 ? 0.556 25.422 -4.672 1 80.69 154 GLU A CA 1
ATOM 1219 C C . GLU A 1 154 ? 1.714 25.812 -5.59 1 80.69 154 GLU A C 1
ATOM 1221 O O . GLU A 1 154 ? 1.944 26.984 -5.848 1 80.69 154 GLU A O 1
ATOM 1226 N N . ASP A 1 155 ? 2.432 24.844 -5.797 1 79.44 155 ASP A N 1
ATOM 1227 C CA . ASP A 1 155 ? 3.447 24.812 -6.848 1 79.44 155 ASP A CA 1
ATOM 1228 C C . ASP A 1 155 ? 3.066 23.844 -7.961 1 79.44 155 ASP A C 1
ATOM 1230 O O . ASP A 1 155 ? 3.092 22.625 -7.766 1 79.44 155 ASP A O 1
ATOM 1234 N N . ASP A 1 156 ? 2.857 24.406 -9.133 1 75.38 156 ASP A N 1
ATOM 1235 C CA . ASP A 1 156 ? 2.436 23.578 -10.258 1 75.38 156 ASP A CA 1
ATOM 1236 C C . ASP A 1 156 ? 3.512 22.562 -10.633 1 75.38 156 ASP A C 1
ATOM 1238 O O . ASP A 1 156 ? 3.215 21.516 -11.219 1 75.38 156 ASP A O 1
ATOM 1242 N N . GLY A 1 157 ? 4.711 22.812 -10.211 1 74.94 157 GLY A N 1
ATOM 1243 C CA . GLY A 1 157 ? 5.816 21.938 -10.555 1 74.94 157 GLY A CA 1
ATOM 1244 C C . GLY A 1 157 ? 6.098 20.891 -9.5 1 74.94 157 GLY A C 1
ATOM 1245 O O . GLY A 1 157 ? 7.008 20.062 -9.656 1 74.94 157 GLY A O 1
ATOM 1246 N N . ALA A 1 158 ? 5.312 20.891 -8.492 1 78.25 158 ALA A N 1
ATOM 1247 C CA . ALA A 1 158 ? 5.551 19.938 -7.418 1 78.25 158 ALA A CA 1
ATOM 1248 C C . ALA A 1 158 ? 5.195 18.516 -7.867 1 78.25 158 ALA A C 1
ATOM 1250 O O . ALA A 1 158 ? 4.309 18.328 -8.703 1 78.25 158 ALA A O 1
ATOM 1251 N N . LYS A 1 159 ? 5.922 17.469 -7.32 1 72.31 159 LYS A N 1
ATOM 1252 C CA . LYS A 1 159 ? 5.617 16.062 -7.566 1 72.31 159 LYS A CA 1
ATOM 1253 C C . LYS A 1 159 ? 4.234 15.703 -7.035 1 72.31 159 LYS A C 1
ATOM 1255 O O . LYS A 1 159 ? 3.512 14.914 -7.652 1 72.31 159 LYS A O 1
ATOM 1260 N N . VAL A 1 160 ? 3.932 16.266 -5.887 1 79.31 160 VAL A N 1
ATOM 1261 C CA . VAL A 1 160 ? 2.652 16.031 -5.227 1 79.31 160 VAL A CA 1
ATOM 1262 C C . VAL A 1 160 ? 1.976 17.375 -4.922 1 79.31 160 VAL A C 1
ATOM 1264 O O . VAL A 1 160 ? 2.531 18.203 -4.203 1 79.31 160 VAL A O 1
ATOM 1267 N N . CYS A 1 161 ? 0.72 17.547 -5.469 1 75.06 161 CYS A N 1
ATOM 1268 C CA . CYS A 1 161 ? -0.098 18.719 -5.211 1 75.06 161 CYS A CA 1
ATOM 1269 C C . CYS A 1 161 ? -1.065 18.469 -4.059 1 75.06 161 CYS A C 1
ATOM 1271 O O . CYS A 1 161 ? -1.928 17.594 -4.148 1 75.06 161 CYS A O 1
ATOM 1273 N N . LEU A 1 162 ? -1.003 19.266 -3.082 1 78.62 162 LEU A N 1
ATOM 1274 C CA . LEU A 1 162 ? -1.791 19.047 -1.874 1 78.62 162 LEU A CA 1
ATOM 1275 C C . LEU A 1 162 ? -3.039 19.922 -1.875 1 78.62 162 LEU A C 1
ATOM 1277 O O . LEU A 1 162 ? -3.959 19.703 -1.086 1 78.62 162 LEU A O 1
ATOM 1281 N N . GLY A 1 163 ? -3.129 20.828 -2.742 1 74.75 163 GLY A N 1
ATOM 1282 C CA . GLY A 1 163 ? -4.152 21.859 -2.725 1 74.75 163 GLY A CA 1
ATOM 1283 C C . GLY A 1 163 ? -5.547 21.328 -2.998 1 74.75 163 GLY A C 1
ATOM 1284 O O . GLY A 1 163 ? -6.539 21.984 -2.66 1 74.75 163 GLY A O 1
ATOM 1285 N N . ASP A 1 164 ? -5.648 20.188 -3.504 1 78.69 164 ASP A N 1
ATOM 1286 C CA . ASP A 1 164 ? -6.953 19.594 -3.793 1 78.69 164 ASP A CA 1
ATOM 1287 C C . ASP A 1 164 ? -7.621 19.094 -2.518 1 78.69 164 ASP A C 1
ATOM 1289 O O . ASP A 1 164 ? -8.852 19.016 -2.441 1 78.69 164 ASP A O 1
ATOM 1293 N N . LYS A 1 165 ? -6.84 18.812 -1.59 1 89.56 165 LYS A N 1
ATOM 1294 C CA . LYS A 1 165 ? -7.34 18.109 -0.406 1 89.56 165 LYS A CA 1
ATOM 1295 C C . LYS A 1 165 ? -7.348 19.031 0.81 1 89.56 165 LYS A C 1
ATOM 1297 O O . LYS A 1 165 ? -8.203 18.906 1.688 1 89.56 165 LYS A O 1
ATOM 1302 N N . PHE A 1 166 ? -6.34 19.984 0.827 1 93.62 166 PHE A N 1
ATOM 1303 C CA . PHE A 1 166 ? -6.18 20.797 2.027 1 93.62 166 PHE A CA 1
ATOM 1304 C C . PHE A 1 166 ? -5.934 22.266 1.661 1 93.62 166 PHE A C 1
ATOM 1306 O O . PHE A 1 166 ? -5.672 22.578 0.5 1 93.62 166 PHE A O 1
ATOM 1313 N N . GLY A 1 167 ? -6.004 23.109 2.723 1 94.62 167 GLY A N 1
ATOM 1314 C CA . GLY A 1 167 ? -5.676 24.531 2.584 1 94.62 167 GLY A CA 1
ATOM 1315 C C . GLY A 1 167 ? -6.895 25.406 2.391 1 94.62 167 GLY A C 1
ATOM 1316 O O . GLY A 1 167 ? -7.656 25.219 1.439 1 94.62 167 GLY A O 1
ATOM 1317 N N . ALA A 1 168 ? -7.02 26.344 3.18 1 94.62 168 ALA A N 1
ATOM 1318 C CA . ALA A 1 168 ? -8.117 27.312 3.082 1 94.62 168 ALA A CA 1
ATOM 1319 C C . ALA A 1 168 ? -7.949 28.219 1.87 1 94.62 168 ALA A C 1
ATOM 1321 O O . ALA A 1 168 ? -6.887 28.812 1.679 1 94.62 168 ALA A O 1
ATOM 1322 N N . PRO A 1 169 ? -8.969 28.281 1.142 1 90.06 169 PRO A N 1
ATOM 1323 C CA . PRO A 1 169 ? -8.914 29.266 0.063 1 90.06 169 PRO A CA 1
ATOM 1324 C C . PRO A 1 169 ? -8.703 30.688 0.577 1 90.06 169 PRO A C 1
ATOM 1326 O O . PRO A 1 169 ? -9.188 31.047 1.653 1 90.06 169 PRO A O 1
ATOM 1329 N N . TRP A 1 170 ? -8.109 31.422 -0.239 1 87.12 170 TRP A N 1
ATOM 1330 C CA . TRP A 1 170 ? -7.703 32.781 0.108 1 87.12 170 TRP A CA 1
ATOM 1331 C C . TRP A 1 170 ? -8.898 33.625 0.546 1 87.12 170 TRP A C 1
ATOM 1333 O O . TRP A 1 170 ? -8.805 34.406 1.477 1 87.12 170 TRP A O 1
ATOM 1343 N N . ASN A 1 171 ? -9.953 33.438 -0.057 1 88.62 171 ASN A N 1
ATOM 1344 C CA . ASN A 1 171 ? -11.125 34.281 0.189 1 88.62 171 ASN A CA 1
ATOM 1345 C C . ASN A 1 171 ? -11.883 33.812 1.435 1 88.62 171 ASN A C 1
ATOM 1347 O O . ASN A 1 171 ? -12.898 34.406 1.798 1 88.62 171 ASN A O 1
ATOM 1351 N N . THR A 1 172 ? -11.383 32.812 2.119 1 93 172 THR A N 1
ATOM 1352 C CA . THR A 1 172 ? -12.109 32.312 3.281 1 93 172 THR A CA 1
ATOM 1353 C C . THR A 1 172 ? -11.344 32.594 4.566 1 93 172 THR A C 1
ATOM 1355 O O . THR A 1 172 ? -11.852 32.375 5.668 1 93 172 THR A O 1
ATOM 1358 N N . THR A 1 173 ? -10.195 33.156 4.512 1 96.38 173 THR A N 1
ATOM 1359 C CA . THR A 1 173 ? -9.297 33.25 5.66 1 96.38 173 THR A CA 1
ATOM 1360 C C . THR A 1 173 ? -9.875 34.156 6.719 1 96.38 173 THR A C 1
ATOM 1362 O O . THR A 1 173 ? -9.852 33.844 7.91 1 96.38 173 THR A O 1
ATOM 1365 N N . VAL A 1 174 ? -10.477 35.281 6.297 1 96.31 174 VAL A N 1
ATOM 1366 C CA . VAL A 1 174 ? -11.023 36.219 7.258 1 96.31 174 VAL A CA 1
ATOM 1367 C C . VAL A 1 174 ? -12.195 35.594 8.008 1 96.31 174 VAL A C 1
ATOM 1369 O O . VAL A 1 174 ? -12.305 35.719 9.227 1 96.31 174 VAL A O 1
ATOM 1372 N N . ALA A 1 175 ? -13.016 34.938 7.273 1 95.75 175 ALA A N 1
ATOM 1373 C CA . ALA A 1 175 ? -14.172 34.281 7.879 1 95.75 175 ALA A CA 1
ATOM 1374 C C . ALA A 1 175 ? -13.727 33.219 8.883 1 95.75 175 ALA A C 1
ATOM 1376 O O . ALA A 1 175 ? -14.344 33.031 9.938 1 95.75 175 ALA A O 1
ATOM 1377 N N . LEU A 1 176 ? -12.734 32.469 8.539 1 97.31 176 LEU A N 1
ATOM 1378 C CA . LEU A 1 176 ? -12.211 31.438 9.43 1 97.31 176 LEU A CA 1
ATOM 1379 C C . LEU A 1 176 ? -11.648 32.062 10.703 1 97.31 176 LEU A C 1
ATOM 1381 O O . LEU A 1 176 ? -11.898 31.562 11.805 1 97.31 176 LEU A O 1
ATOM 1385 N N . LEU A 1 177 ? -10.938 33.125 10.578 1 98.38 177 LEU A N 1
ATOM 1386 C CA . LEU A 1 177 ? -10.352 33.812 11.719 1 98.38 177 LEU A CA 1
ATOM 1387 C C . LEU A 1 177 ? -11.43 34.438 12.609 1 98.38 177 LEU A C 1
ATOM 1389 O O . LEU A 1 177 ? -11.344 34.375 13.836 1 98.38 177 LEU A O 1
ATOM 1393 N N . GLU A 1 178 ? -12.422 35 11.992 1 98.12 178 GLU A N 1
ATOM 1394 C CA . GLU A 1 178 ? -13.539 35.531 12.758 1 98.12 178 GLU A CA 1
ATOM 1395 C C . GLU 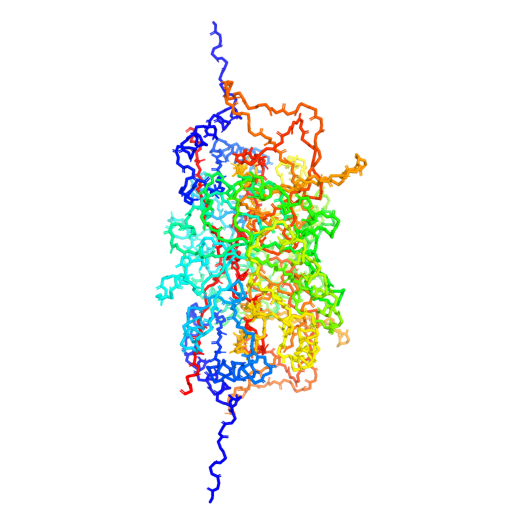A 1 178 ? -14.25 34.469 13.555 1 98.12 178 GLU A C 1
ATOM 1397 O O . GLU A 1 178 ? -14.586 34.656 14.727 1 98.12 178 GLU A O 1
ATOM 1402 N N . ARG A 1 179 ? -14.438 33.375 12.914 1 97.5 179 ARG A N 1
ATOM 1403 C CA . ARG A 1 179 ? -15.078 32.25 13.609 1 97.5 179 ARG A CA 1
ATOM 1404 C C . ARG A 1 179 ? -14.219 31.781 14.773 1 97.5 179 ARG A C 1
ATOM 1406 O O . ARG A 1 179 ? -14.734 31.453 15.844 1 97.5 179 ARG A O 1
ATOM 1413 N N . ALA A 1 180 ? -12.953 31.656 14.531 1 98.5 180 ALA A N 1
ATOM 1414 C CA . ALA A 1 180 ? -12.039 31.266 15.594 1 98.5 180 ALA A CA 1
ATOM 1415 C C . ALA A 1 180 ? -12.141 32.219 16.797 1 98.5 180 ALA A C 1
ATOM 1417 O O . ALA A 1 180 ? -12.125 31.766 17.938 1 98.5 180 ALA A O 1
ATOM 1418 N N . ARG A 1 181 ? -12.195 33.469 16.5 1 98.44 181 ARG A N 1
ATOM 1419 C CA . ARG A 1 181 ? -12.344 34.469 17.562 1 98.44 181 ARG A CA 1
ATOM 1420 C C . ARG A 1 181 ? -13.641 34.281 18.328 1 98.44 181 ARG A C 1
ATOM 1422 O O . ARG A 1 181 ? -13.648 34.312 19.562 1 98.44 181 ARG A O 1
ATOM 1429 N N . GLU A 1 182 ? -14.695 34.031 17.562 1 98.25 182 GLU A N 1
ATOM 1430 C CA . GLU A 1 182 ? -16 33.781 18.188 1 98.25 182 GLU A CA 1
ATOM 1431 C C . GLU A 1 182 ? -15.953 32.562 19.109 1 98.25 182 GLU A C 1
ATOM 1433 O O . GLU A 1 182 ? -16.625 32.531 20.141 1 98.25 182 GLU A O 1
ATOM 1438 N N . LEU A 1 183 ? -15.164 31.625 18.766 1 98.31 183 LEU A N 1
ATOM 1439 C CA . LEU A 1 183 ? -15.078 30.375 19.5 1 98.31 183 LEU A CA 1
ATOM 1440 C C . LEU A 1 183 ? -14.031 30.469 20.609 1 98.31 183 LEU A C 1
ATOM 1442 O O . LEU A 1 183 ? -13.812 29.5 21.344 1 98.31 183 LEU A O 1
ATOM 1446 N N . HIS A 1 184 ? -13.328 31.562 20.734 1 98.12 184 HIS A N 1
ATOM 1447 C CA . HIS A 1 184 ? -12.305 31.828 21.734 1 98.12 184 HIS A CA 1
ATOM 1448 C C . HIS A 1 184 ? -11.141 30.844 21.609 1 98.12 184 HIS A C 1
ATOM 1450 O O . HIS A 1 184 ? -10.648 30.312 22.609 1 98.12 184 HIS A O 1
ATOM 1456 N N . LEU A 1 185 ? -10.852 30.531 20.391 1 98.5 185 LEU A N 1
ATOM 1457 C CA . LEU A 1 185 ? -9.695 29.688 20.094 1 98.5 185 LEU A CA 1
ATOM 1458 C C . LEU A 1 185 ? -8.445 30.531 19.891 1 98.5 185 LEU A C 1
ATOM 1460 O O . LEU A 1 185 ? -8.539 31.734 19.609 1 98.5 185 LEU A O 1
ATOM 1464 N N . GLN A 1 186 ? -7.316 29.906 20.094 1 98 186 GLN A N 1
ATOM 1465 C CA . GLN A 1 186 ? -6.043 30.594 19.922 1 98 186 GLN A CA 1
ATOM 1466 C C . GLN A 1 186 ? -5.445 30.328 18.547 1 98 186 GLN A C 1
ATOM 1468 O O . GLN A 1 186 ? -4.977 29.219 18.281 1 98 186 GLN A O 1
ATOM 1473 N N . ILE A 1 187 ? -5.484 31.344 17.734 1 98.69 187 ILE A N 1
ATOM 1474 C CA . ILE A 1 187 ? -4.766 31.266 16.453 1 98.69 187 ILE A CA 1
ATOM 1475 C C . ILE A 1 187 ? -3.381 31.891 16.609 1 98.69 187 ILE A C 1
ATOM 1477 O O . ILE A 1 187 ? -3.256 33.094 16.859 1 98.69 187 ILE A O 1
ATOM 1481 N N . VAL A 1 188 ? -2.371 31.047 16.438 1 98.5 188 VAL A N 1
ATOM 1482 C CA . VAL A 1 188 ? -1.035 31.516 16.797 1 98.5 188 VAL A CA 1
ATOM 1483 C C . VAL A 1 188 ? -0.216 31.75 15.523 1 98.5 188 VAL A C 1
ATOM 1485 O O . VAL A 1 188 ? 0.899 32.281 15.586 1 98.5 188 VAL A O 1
ATOM 1488 N N . GLY A 1 189 ? -0.775 31.344 14.391 1 98.56 189 GLY A N 1
ATOM 1489 C CA . GLY A 1 189 ? 0.012 31.562 13.188 1 98.56 189 GLY A CA 1
ATOM 1490 C C . GLY A 1 189 ? -0.642 31.016 11.938 1 98.56 189 GLY A C 1
ATOM 1491 O O . GLY A 1 189 ? -1.858 30.812 11.898 1 98.56 189 GLY A O 1
ATOM 1492 N N . VAL A 1 190 ? 0.207 30.922 10.852 1 98.56 190 VAL A N 1
ATOM 1493 C CA . VAL A 1 190 ? -0.208 30.5 9.516 1 98.56 190 VAL A CA 1
ATOM 1494 C C . VAL A 1 190 ? 0.737 29.422 9 1 98.56 190 VAL A C 1
ATOM 1496 O O . VAL A 1 190 ? 1.93 29.422 9.32 1 98.56 190 VAL A O 1
ATOM 1499 N N . SER A 1 191 ? 0.149 28.469 8.359 1 98.19 191 SER A N 1
ATOM 1500 C CA . SER A 1 191 ? 0.934 27.438 7.688 1 98.19 191 SER A CA 1
ATOM 1501 C C . SER A 1 191 ? 0.564 27.328 6.211 1 98.19 191 SER A C 1
ATOM 1503 O O . SER A 1 191 ? -0.559 27.656 5.824 1 98.19 191 SER A O 1
ATOM 1505 N N . PHE A 1 192 ? 1.52 26.953 5.406 1 95.75 192 PHE A N 1
ATOM 1506 C CA . PHE A 1 192 ? 1.257 26.562 4.023 1 95.75 192 PHE A CA 1
ATOM 1507 C C . PHE A 1 192 ? 2.193 25.438 3.586 1 95.75 192 PHE A C 1
ATOM 1509 O O . PHE A 1 192 ? 3.137 25.109 4.301 1 95.75 192 PHE A O 1
ATOM 1516 N N . HIS A 1 193 ? 1.872 24.812 2.516 1 92 193 HIS A N 1
ATOM 1517 C CA . HIS A 1 193 ? 2.691 23.766 1.907 1 92 193 HIS A CA 1
ATOM 1518 C C . HIS A 1 193 ? 2.623 23.828 0.385 1 92 193 HIS A C 1
ATOM 1520 O O . HIS A 1 193 ? 1.537 23.75 -0.196 1 92 193 HIS A O 1
ATOM 1526 N N . ILE A 1 194 ? 3.719 23.969 -0.2 1 87.19 194 ILE A N 1
ATOM 1527 C CA . ILE A 1 194 ? 3.697 24.234 -1.634 1 87.19 194 ILE A CA 1
ATOM 1528 C C . ILE A 1 194 ? 3.732 22.922 -2.406 1 87.19 194 ILE A C 1
ATOM 1530 O O . ILE A 1 194 ? 3.719 22.906 -3.639 1 87.19 194 ILE A O 1
ATOM 1534 N N . GLY A 1 195 ? 3.775 21.766 -1.762 1 85.88 195 GLY A N 1
ATOM 1535 C CA . GLY A 1 195 ? 3.76 20.453 -2.396 1 85.88 195 GLY A CA 1
ATOM 1536 C C . GLY A 1 195 ? 5.09 19.734 -2.312 1 85.88 195 GLY A C 1
ATOM 1537 O O . GLY A 1 195 ? 6.148 20.359 -2.338 1 85.88 195 GLY A O 1
ATOM 1538 N N . SER A 1 196 ? 5.047 18.422 -2.285 1 84 196 SER A N 1
ATOM 1539 C CA . SER A 1 196 ? 6.262 17.609 -2.207 1 84 196 SER A CA 1
ATOM 1540 C C . SER A 1 196 ? 7.047 17.672 -3.512 1 84 196 SER A C 1
ATOM 1542 O O . SER A 1 196 ? 6.473 17.562 -4.598 1 84 196 SER A O 1
ATOM 1544 N N . GLY A 1 197 ? 8.328 17.922 -3.363 1 82.62 197 GLY A N 1
ATOM 1545 C CA . GLY A 1 197 ? 9.172 18 -4.539 1 82.62 197 GLY A CA 1
ATOM 1546 C C . GLY A 1 197 ? 9 19.297 -5.316 1 82.62 197 GLY A C 1
ATOM 1547 O O . GLY A 1 197 ? 8.938 19.281 -6.547 1 82.62 197 GLY A O 1
ATOM 1548 N N . ALA A 1 198 ? 8.891 20.328 -4.691 1 81.44 198 ALA A N 1
ATOM 1549 C CA . ALA A 1 198 ? 8.695 21.641 -5.293 1 81.44 198 ALA A CA 1
ATOM 1550 C C . ALA A 1 198 ? 9.938 22.078 -6.07 1 81.44 198 ALA A C 1
ATOM 1552 O O . ALA A 1 198 ? 11.055 21.703 -5.73 1 81.44 198 ALA A O 1
ATOM 1553 N N . SER A 1 199 ? 9.656 22.875 -7.188 1 82.31 199 SER A N 1
ATOM 1554 C CA . SER A 1 199 ? 10.758 23.266 -8.055 1 82.31 199 SER A CA 1
ATOM 1555 C C . SER A 1 199 ? 10.703 24.734 -8.414 1 82.31 199 SER A C 1
ATOM 1557 O O . SER A 1 199 ? 11.641 25.281 -9.008 1 82.31 199 SER A O 1
ATOM 1559 N N . ASP A 1 200 ? 9.641 25.422 -8.008 1 85.06 200 ASP A N 1
ATOM 1560 C CA . ASP A 1 200 ? 9.477 26.828 -8.352 1 85.06 200 ASP A CA 1
ATOM 1561 C C . ASP A 1 200 ? 9.672 27.719 -7.125 1 85.06 200 ASP A C 1
ATOM 1563 O O . ASP A 1 200 ? 8.781 27.812 -6.273 1 85.06 200 ASP A O 1
ATOM 1567 N N . PRO A 1 201 ? 10.727 28.438 -7.109 1 82.38 201 PRO A N 1
ATOM 1568 C CA . PRO A 1 201 ? 10.984 29.297 -5.945 1 82.38 201 PRO A CA 1
ATOM 1569 C C . PRO A 1 201 ? 9.938 30.391 -5.773 1 82.38 201 PRO A C 1
ATOM 1571 O O . PRO A 1 201 ? 9.719 30.875 -4.656 1 82.38 201 PRO A O 1
ATOM 1574 N N . GLU A 1 202 ? 9.305 30.781 -6.828 1 86.88 202 GLU A N 1
ATOM 1575 C CA . GLU A 1 202 ? 8.297 31.844 -6.758 1 86.88 202 GLU A CA 1
ATOM 1576 C C . GLU A 1 202 ? 7.086 31.391 -5.945 1 86.88 202 GLU A C 1
ATOM 1578 O O . GLU A 1 202 ? 6.355 32.219 -5.402 1 86.88 202 GLU A O 1
ATOM 1583 N N . ALA A 1 203 ? 6.918 30.125 -5.91 1 87.56 203 ALA A N 1
ATOM 1584 C CA . ALA A 1 203 ? 5.812 29.594 -5.121 1 87.56 203 ALA A CA 1
ATOM 1585 C C . ALA A 1 203 ? 5.961 29.969 -3.648 1 87.56 203 ALA A C 1
ATOM 1587 O O . ALA A 1 203 ? 4.977 30.312 -2.988 1 87.56 203 ALA A O 1
ATOM 1588 N N . PHE A 1 204 ? 7.164 30 -3.164 1 90 204 PHE A N 1
ATOM 1589 C CA . PHE A 1 204 ? 7.406 30.406 -1.783 1 90 204 PHE A CA 1
ATOM 1590 C C . PHE A 1 204 ? 7.113 31.891 -1.593 1 90 204 PHE A C 1
ATOM 1592 O O . PHE A 1 204 ? 6.477 32.281 -0.613 1 90 204 PHE A O 1
ATOM 1599 N N . THR A 1 205 ? 7.598 32.625 -2.51 1 92.12 205 THR A N 1
ATOM 1600 C CA . THR A 1 205 ? 7.422 34.062 -2.404 1 92.12 205 THR A CA 1
ATOM 1601 C C . THR A 1 205 ? 5.941 34.438 -2.328 1 92.12 205 THR A C 1
ATOM 1603 O O . THR A 1 205 ? 5.523 35.188 -1.444 1 92.12 205 THR A O 1
ATOM 1606 N N . THR A 1 206 ? 5.219 33.875 -3.213 1 92.62 206 THR A N 1
ATOM 1607 C CA . THR A 1 206 ? 3.785 34.125 -3.252 1 92.62 206 THR A CA 1
ATOM 1608 C C . THR A 1 206 ? 3.111 33.656 -1.966 1 92.62 206 THR A C 1
ATOM 1610 O O . THR A 1 206 ? 2.305 34.406 -1.381 1 92.62 206 THR A O 1
ATOM 1613 N N . ALA A 1 207 ? 3.424 32.5 -1.535 1 93.56 207 ALA A N 1
ATOM 1614 C CA . ALA A 1 207 ? 2.814 31.906 -0.342 1 93.56 207 ALA A CA 1
ATOM 1615 C C . ALA A 1 207 ? 3.16 32.719 0.902 1 93.56 207 ALA A C 1
ATOM 1617 O O . ALA A 1 207 ? 2.318 32.906 1.785 1 93.56 207 ALA A O 1
ATOM 1618 N N . ILE A 1 208 ? 4.367 33.219 0.967 1 95.88 208 ILE A N 1
ATOM 1619 C CA . ILE A 1 208 ? 4.809 34 2.111 1 95.88 208 ILE A CA 1
ATOM 1620 C C . ILE A 1 208 ? 4.062 35.344 2.143 1 95.88 208 ILE A C 1
ATOM 1622 O O . ILE A 1 208 ? 3.664 35.812 3.209 1 95.88 208 ILE A O 1
ATOM 1626 N N . GLN A 1 209 ? 3.879 35.875 0.992 1 95.69 209 GLN A N 1
ATOM 1627 C CA . GLN A 1 209 ? 3.109 37.125 0.903 1 95.69 209 GLN A CA 1
ATOM 1628 C C . GLN A 1 209 ? 1.673 36.906 1.373 1 95.69 209 GLN A C 1
ATOM 1630 O O . GLN A 1 209 ? 1.126 37.75 2.105 1 95.69 209 GLN A O 1
ATOM 1635 N N . GLN A 1 210 ? 1.161 35.875 0.938 1 95.25 210 GLN A N 1
ATOM 1636 C CA . GLN A 1 210 ? -0.197 35.531 1.353 1 95.25 210 GLN A CA 1
ATOM 1637 C C . GLN A 1 210 ? -0.268 35.281 2.857 1 95.25 210 GLN A C 1
ATOM 1639 O O . GLN A 1 210 ? -1.205 35.719 3.521 1 95.25 210 GLN A O 1
ATOM 1644 N N . ALA A 1 211 ? 0.697 34.594 3.334 1 97.44 211 ALA A N 1
ATOM 1645 C CA . ALA A 1 211 ? 0.753 34.312 4.77 1 97.44 211 ALA A CA 1
ATOM 1646 C C . ALA A 1 211 ? 0.832 35.625 5.562 1 97.44 211 ALA A C 1
ATOM 1648 O O . ALA A 1 211 ? 0.193 35.75 6.609 1 97.44 211 ALA A O 1
ATOM 1649 N N . ARG A 1 212 ? 1.617 36.562 5.047 1 97.75 212 ARG A N 1
ATOM 1650 C CA . ARG A 1 212 ? 1.73 37.875 5.699 1 97.75 212 ARG A CA 1
ATOM 1651 C C . ARG A 1 212 ? 0.375 38.562 5.773 1 97.75 212 ARG A C 1
ATOM 1653 O O . ARG A 1 212 ? 0.009 39.125 6.812 1 97.75 212 ARG A O 1
ATOM 1660 N N . HIS A 1 213 ? -0.277 38.469 4.703 1 97.12 213 HIS A N 1
ATOM 1661 C CA . HIS A 1 213 ? -1.612 39.062 4.664 1 97.12 213 HIS A CA 1
ATOM 1662 C C . HIS A 1 213 ? -2.514 38.438 5.73 1 97.12 213 HIS A C 1
ATOM 1664 O O . HIS A 1 213 ? -3.236 39.156 6.426 1 97.12 213 HIS A O 1
ATOM 1670 N N . VAL A 1 214 ? -2.475 37.188 5.875 1 97.94 214 VAL A N 1
ATOM 1671 C CA . VAL A 1 214 ? -3.303 36.469 6.84 1 97.94 214 VAL A CA 1
ATOM 1672 C C . VAL A 1 214 ? -2.846 36.812 8.258 1 97.94 214 VAL A C 1
ATOM 1674 O O . VAL A 1 214 ? -3.664 36.938 9.172 1 97.94 214 VAL A O 1
ATOM 1677 N N . PHE A 1 215 ? -1.55 36.938 8.484 1 98.06 215 PHE A N 1
ATOM 1678 C CA . PHE A 1 215 ? -1.027 37.406 9.766 1 98.06 215 PHE A CA 1
ATOM 1679 C C . PHE A 1 215 ? -1.651 38.719 10.156 1 98.06 215 PHE A C 1
ATOM 1681 O O . PHE A 1 215 ? -2.113 38.906 11.289 1 98.06 215 PHE A O 1
ATOM 1688 N N . ASP A 1 216 ? -1.695 39.656 9.203 1 97.69 216 ASP A N 1
ATOM 1689 C CA . ASP A 1 216 ? -2.264 40.969 9.453 1 97.69 216 ASP A CA 1
ATOM 1690 C C . ASP A 1 216 ? -3.746 40.875 9.805 1 97.69 216 ASP A C 1
ATOM 1692 O O . ASP A 1 216 ? -4.219 41.562 10.711 1 97.69 216 ASP A O 1
ATOM 1696 N N . GLN A 1 217 ? -4.434 40.031 9.094 1 97.88 217 GLN A N 1
ATOM 1697 C CA . GLN A 1 217 ? -5.836 39.781 9.406 1 97.88 217 GLN A CA 1
ATOM 1698 C C . GLN A 1 217 ? -6.008 39.312 10.844 1 97.88 217 GLN A C 1
ATOM 1700 O O . GLN A 1 217 ? -6.867 39.812 11.578 1 97.88 217 GLN A O 1
ATOM 1705 N N . GLY A 1 218 ? -5.219 38.344 11.234 1 98.12 218 GLY A N 1
ATOM 1706 C CA . GLY A 1 218 ? -5.293 37.781 12.57 1 98.12 218 GLY A CA 1
ATOM 1707 C C . GLY A 1 218 ? -5.004 38.781 13.664 1 98.12 218 GLY A C 1
ATOM 1708 O O . GLY A 1 218 ? -5.719 38.844 14.664 1 98.12 218 GLY A O 1
ATOM 1709 N N . GLU A 1 219 ? -4.02 39.562 13.445 1 97.38 219 GLU A N 1
ATOM 1710 C CA . GLU A 1 219 ? -3.646 40.594 14.43 1 97.38 219 GLU A CA 1
ATOM 1711 C C . GLU A 1 219 ? -4.738 41.625 14.586 1 97.38 219 GLU A C 1
ATOM 1713 O O . GLU A 1 219 ? -5.016 42.094 15.695 1 97.38 219 GLU A O 1
ATOM 1718 N N . ARG A 1 220 ? -5.297 42 13.492 1 97.56 220 ARG A N 1
ATOM 1719 C CA . ARG A 1 220 ? -6.398 42.969 13.539 1 97.56 220 ARG A CA 1
ATOM 1720 C C . ARG A 1 220 ? -7.559 42.406 14.359 1 97.56 220 ARG A C 1
ATOM 1722 O O . ARG A 1 220 ? -8.281 43.188 15.008 1 97.56 220 ARG A O 1
ATOM 1729 N N . LEU A 1 221 ? -7.68 41.125 14.328 1 98 221 LEU A N 1
ATOM 1730 C CA . LEU A 1 221 ? -8.773 40.5 15.047 1 98 221 LEU A CA 1
ATOM 1731 C C . LEU A 1 221 ? -8.383 40.219 16.484 1 98 221 LEU A C 1
ATOM 1733 O O . LEU A 1 221 ? -9.18 39.656 17.266 1 98 221 LEU A O 1
ATOM 1737 N N . GLY A 1 222 ? -7.148 40.469 16.875 1 97.88 222 GLY A N 1
ATOM 1738 C CA . GLY A 1 222 ? -6.734 40.406 18.266 1 97.88 222 GLY A CA 1
ATOM 1739 C C . GLY A 1 222 ? -5.914 39.156 18.578 1 97.88 222 GLY A C 1
ATOM 1740 O O . GLY A 1 222 ? -5.539 38.938 19.734 1 97.88 222 GLY A O 1
ATOM 1741 N N . PHE A 1 223 ? -5.637 38.344 17.609 1 98.31 223 PHE A N 1
ATOM 1742 C CA . PHE A 1 223 ? -4.82 37.156 17.859 1 98.31 223 PHE A CA 1
ATOM 1743 C C . PHE A 1 223 ? -3.348 37.531 17.984 1 98.31 223 PHE A C 1
ATOM 1745 O O . PHE A 1 223 ? -2.881 38.469 17.328 1 98.31 223 PHE A O 1
ATOM 1752 N N . ASN A 1 224 ? -2.604 36.875 18.828 1 97.31 224 ASN A N 1
ATOM 1753 C CA . ASN A 1 224 ? -1.148 36.969 18.906 1 97.31 224 ASN A CA 1
ATOM 1754 C C . ASN A 1 224 ? -0.474 36 17.938 1 97.31 224 ASN A C 1
ATOM 1756 O O . ASN A 1 224 ? -0.132 34.875 18.297 1 97.31 224 ASN A O 1
ATOM 1760 N N . MET A 1 225 ? -0.265 36.438 16.734 1 97.62 225 MET A N 1
ATOM 1761 C CA . MET A 1 225 ? 0.309 35.625 15.664 1 97.62 225 MET A CA 1
ATOM 1762 C C . MET A 1 225 ? 1.828 35.562 15.781 1 97.62 225 MET A C 1
ATOM 1764 O O . MET A 1 225 ? 2.508 36.594 15.625 1 97.62 225 MET A O 1
ATOM 1768 N N . THR A 1 226 ? 2.41 34.344 15.984 1 97.38 226 THR A N 1
ATOM 1769 C CA . THR A 1 226 ? 3.83 34.312 16.312 1 97.38 226 THR A CA 1
ATOM 1770 C C . THR A 1 226 ? 4.531 33.188 15.562 1 97.38 226 THR A C 1
ATOM 1772 O O . THR A 1 226 ? 5.758 33.062 15.617 1 97.38 226 THR A O 1
ATOM 1775 N N . VAL A 1 227 ? 3.818 32.344 14.844 1 98.56 227 VAL A N 1
ATOM 1776 C CA . VAL A 1 227 ? 4.434 31.188 14.219 1 98.56 227 VAL A CA 1
ATOM 1777 C C . VAL A 1 227 ? 4.094 31.141 12.734 1 98.56 227 VAL A C 1
ATOM 1779 O O . VAL A 1 227 ? 2.926 31.266 12.359 1 98.56 227 VAL A O 1
ATOM 1782 N N . LEU A 1 228 ? 5.062 31.016 11.883 1 98.69 228 LEU A N 1
ATOM 1783 C CA . LEU A 1 228 ? 4.895 30.781 10.453 1 98.69 228 LEU A CA 1
ATOM 1784 C C . LEU A 1 228 ? 5.496 29.438 10.055 1 98.69 228 LEU A C 1
ATOM 1786 O O . LEU A 1 228 ? 6.695 29.203 10.219 1 98.69 228 LEU A O 1
ATOM 1790 N N . ASP A 1 229 ? 4.652 28.562 9.617 1 98.62 229 ASP A N 1
ATOM 1791 C CA . ASP A 1 229 ? 5.102 27.281 9.055 1 98.62 229 ASP A CA 1
ATOM 1792 C C . ASP A 1 229 ? 5.168 27.344 7.531 1 98.62 229 ASP A C 1
ATOM 1794 O O . ASP A 1 229 ? 4.137 27.359 6.859 1 98.62 229 ASP A O 1
ATOM 1798 N N . VAL A 1 230 ? 6.383 27.312 7.027 1 97 230 VAL A N 1
ATOM 1799 C CA . VAL A 1 230 ? 6.547 27.5 5.59 1 97 230 VAL A CA 1
ATOM 1800 C C . VAL A 1 230 ? 6.438 26.156 4.871 1 97 230 VAL A C 1
ATOM 1802 O O . VAL A 1 230 ? 6.754 26.062 3.686 1 97 230 VAL A O 1
ATOM 1805 N N . GLY A 1 231 ? 6.059 25.141 5.602 1 95.25 231 GLY A N 1
ATOM 1806 C CA . GLY A 1 231 ? 5.695 23.859 5.008 1 95.25 231 GLY A CA 1
ATOM 1807 C C . GLY A 1 231 ? 6.887 23.094 4.457 1 95.25 231 GLY A C 1
ATOM 1808 O O . GLY A 1 231 ? 7.973 23.125 5.035 1 95.25 231 GLY A O 1
ATOM 1809 N N . GLY A 1 232 ? 6.531 22.203 3.475 1 92.12 232 GLY A N 1
ATOM 1810 C CA . GLY A 1 232 ? 7.531 21.328 2.875 1 92.12 232 GLY A CA 1
ATOM 1811 C C . GLY A 1 232 ? 7.793 21.641 1.412 1 92.12 232 GLY A C 1
ATOM 1812 O O . GLY A 1 232 ? 7.676 22.781 0.986 1 92.12 232 GLY A O 1
ATOM 1813 N N . GLY A 1 233 ? 8.344 20.594 0.786 1 89.69 233 GLY A N 1
ATOM 1814 C CA . GLY A 1 233 ? 8.664 20.719 -0.628 1 89.69 233 GLY A CA 1
ATOM 1815 C C . GLY A 1 233 ? 10.148 20.797 -0.902 1 89.69 233 GLY A C 1
ATOM 1816 O O . GLY A 1 233 ? 10.578 20.75 -2.057 1 89.69 233 GLY A O 1
ATOM 1817 N N . PHE A 1 234 ? 10.914 20.797 0.12 1 94.06 234 PHE A N 1
ATOM 1818 C CA . PHE A 1 234 ? 12.359 20.906 -0.012 1 94.06 234 PHE A CA 1
ATOM 1819 C C . PHE A 1 234 ? 12.953 19.609 -0.554 1 94.06 234 PHE A C 1
ATOM 1821 O O . PHE A 1 234 ? 12.562 18.516 -0.121 1 94.06 234 PHE A O 1
ATOM 1828 N N . GLN A 1 235 ? 13.789 19.781 -1.496 1 93.94 235 GLN A N 1
ATOM 1829 C CA . GLN A 1 235 ? 14.508 18.641 -2.07 1 93.94 235 GLN A CA 1
ATOM 1830 C C . GLN A 1 235 ? 16.016 18.797 -1.89 1 93.94 235 GLN A C 1
ATOM 1832 O O . GLN A 1 235 ? 16.531 19.922 -1.843 1 93.94 235 GLN A O 1
ATOM 1837 N N . HIS A 1 236 ? 16.609 17.672 -1.825 1 93.19 236 HIS A N 1
ATOM 1838 C CA . HIS A 1 236 ? 18.047 17.734 -1.602 1 93.19 236 HIS A CA 1
ATOM 1839 C C . HIS A 1 236 ? 18.781 18.281 -2.828 1 93.19 236 HIS A C 1
ATOM 1841 O O . HIS A 1 236 ? 19.781 18.984 -2.697 1 93.19 236 HIS A O 1
ATOM 1847 N N . THR A 1 237 ? 18.281 18.094 -4.012 1 93.56 237 THR A N 1
ATOM 1848 C CA . THR A 1 237 ? 18.984 18.406 -5.254 1 93.56 237 THR A CA 1
ATOM 1849 C C . THR A 1 237 ? 18.938 19.891 -5.555 1 93.56 237 THR A C 1
ATOM 1851 O O . THR A 1 237 ? 19.828 20.422 -6.215 1 93.56 237 THR A O 1
ATOM 1854 N N . ASN A 1 238 ? 17.938 20.594 -5.078 1 93.12 238 ASN A N 1
ATOM 1855 C CA . ASN A 1 238 ? 17.812 22.016 -5.383 1 93.12 238 ASN A CA 1
ATOM 1856 C C . ASN A 1 238 ? 17.594 22.844 -4.117 1 93.12 238 ASN A C 1
ATOM 1858 O O . ASN A 1 238 ? 17.062 23.953 -4.172 1 93.12 238 ASN A O 1
ATOM 1862 N N . PHE A 1 239 ? 18.062 22.375 -3.041 1 95.81 239 PHE A N 1
ATOM 1863 C CA . PHE A 1 239 ? 17.766 22.938 -1.73 1 95.81 239 PHE A CA 1
ATOM 1864 C C . PHE A 1 239 ? 18.297 24.359 -1.62 1 95.81 239 PHE A C 1
ATOM 1866 O O . PHE A 1 239 ? 17.562 25.281 -1.261 1 95.81 239 PHE A O 1
ATOM 1873 N N . GLU A 1 240 ? 19.531 24.531 -1.948 1 96.25 240 GLU A N 1
ATOM 1874 C CA . GLU A 1 240 ? 20.156 25.844 -1.799 1 96.25 240 GLU A CA 1
ATOM 1875 C C . GLU A 1 240 ? 19.484 26.875 -2.701 1 96.25 240 GLU A C 1
ATOM 1877 O O . GLU A 1 240 ? 19.297 28.031 -2.305 1 96.25 240 GLU A O 1
ATOM 1882 N N . PHE A 1 241 ? 19.141 26.375 -3.807 1 93.38 241 PHE A N 1
ATOM 1883 C CA . PHE A 1 241 ? 18.469 27.25 -4.75 1 93.38 241 PHE A CA 1
ATOM 1884 C C . PHE A 1 241 ? 17.125 27.703 -4.195 1 93.38 241 PHE A C 1
ATOM 1886 O O . PHE A 1 241 ? 16.797 28.891 -4.227 1 93.38 241 PHE A O 1
ATOM 1893 N N . MET A 1 242 ? 16.359 26.875 -3.635 1 91.88 242 MET A N 1
ATOM 1894 C CA . MET A 1 242 ? 15.055 27.203 -3.053 1 91.88 242 MET A CA 1
ATOM 1895 C C . MET A 1 242 ? 15.211 28.078 -1.815 1 91.88 242 MET A C 1
ATOM 1897 O O . MET A 1 242 ? 14.43 29 -1.603 1 91.88 242 MET A O 1
ATOM 1901 N N . ALA A 1 243 ? 16.203 27.75 -1.01 1 94.25 243 ALA A N 1
ATOM 1902 C CA . ALA A 1 243 ? 16.469 28.5 0.209 1 94.25 243 ALA A CA 1
ATOM 1903 C C . ALA A 1 243 ? 16.812 29.969 -0.111 1 94.25 243 ALA A C 1
ATOM 1905 O O . ALA A 1 243 ? 16.453 30.875 0.643 1 94.25 243 ALA A O 1
ATOM 1906 N N . SER A 1 244 ? 17.453 30.156 -1.216 1 92.38 244 SER A N 1
ATOM 1907 C CA . SER A 1 244 ? 17.906 31.484 -1.596 1 92.38 244 SER A CA 1
ATOM 1908 C C . SER A 1 244 ? 16.719 32.375 -1.97 1 92.38 244 SER A C 1
ATOM 1910 O O . SER A 1 244 ? 16.828 33.625 -1.946 1 92.38 244 SER A O 1
ATOM 1912 N N . SER A 1 245 ? 15.625 31.797 -2.285 1 90.06 245 SER A N 1
ATOM 1913 C CA . SER A 1 245 ? 14.414 32.562 -2.57 1 90.06 245 SER A CA 1
ATOM 1914 C C . SER A 1 245 ? 13.57 32.75 -1.313 1 90.06 245 SER A C 1
ATOM 1916 O O . SER A 1 245 ? 12.898 33.781 -1.159 1 90.06 245 SER A O 1
ATOM 1918 N N . LEU A 1 246 ? 13.625 31.812 -0.538 1 93.62 246 LEU A N 1
ATOM 1919 C CA . LEU A 1 246 ? 12.82 31.812 0.675 1 93.62 246 LEU A CA 1
ATOM 1920 C C . LEU A 1 246 ? 13.289 32.875 1.653 1 93.62 246 LEU A C 1
ATOM 1922 O O . LEU A 1 246 ? 12.477 33.625 2.215 1 93.62 246 LEU A O 1
ATOM 1926 N N . ARG A 1 247 ? 14.539 33.031 1.808 1 95 247 ARG A N 1
ATOM 1927 C CA . ARG A 1 247 ? 15.117 33.906 2.826 1 95 247 ARG A CA 1
ATOM 1928 C C . ARG A 1 247 ? 14.781 35.375 2.555 1 95 247 ARG A C 1
ATOM 1930 O O . ARG A 1 247 ? 14.289 36.062 3.439 1 95 247 ARG A O 1
ATOM 1937 N N . PRO A 1 248 ? 14.961 35.812 1.343 1 95 248 PRO A N 1
ATOM 1938 C CA . PRO A 1 248 ? 14.609 37.219 1.08 1 95 248 PRO A CA 1
ATOM 1939 C C . PRO A 1 248 ? 13.117 37.5 1.213 1 95 248 PRO A C 1
ATOM 1941 O O . PRO A 1 248 ? 12.711 38.562 1.653 1 95 248 PRO A O 1
ATOM 1944 N N . ALA A 1 249 ? 12.328 36.594 0.786 1 94.94 249 ALA A N 1
ATOM 1945 C CA . ALA A 1 249 ? 10.883 36.75 0.917 1 94.94 249 ALA A CA 1
ATOM 1946 C C . ALA A 1 249 ? 10.477 36.875 2.383 1 94.94 249 ALA A C 1
ATOM 1948 O O . ALA A 1 249 ? 9.633 37.688 2.729 1 94.94 249 ALA A O 1
ATOM 1949 N N . LEU A 1 250 ? 11.086 36.094 3.225 1 96.94 250 LEU A N 1
ATOM 1950 C CA . LEU A 1 250 ? 10.812 36.125 4.656 1 96.94 250 LEU A CA 1
ATOM 1951 C C . LEU A 1 250 ? 11.273 37.438 5.254 1 96.94 250 LEU A C 1
ATOM 1953 O O . LEU A 1 250 ? 10.562 38.062 6.07 1 96.94 250 LEU A O 1
ATOM 1957 N N . ALA A 1 251 ? 12.477 37.844 4.836 1 96.31 251 ALA A N 1
ATOM 1958 C CA . ALA A 1 251 ? 13.016 39.125 5.332 1 96.31 251 ALA A CA 1
ATOM 1959 C C . ALA A 1 251 ? 12.109 40.281 4.949 1 96.31 251 ALA A C 1
ATOM 1961 O O . ALA A 1 251 ? 11.875 41.188 5.758 1 96.31 251 ALA A O 1
ATOM 1962 N N . ARG A 1 252 ? 11.617 40.219 3.789 1 96.12 252 ARG A N 1
ATOM 1963 C CA . ARG A 1 252 ? 10.789 41.312 3.268 1 96.12 252 ARG A CA 1
ATOM 1964 C C . ARG A 1 252 ? 9.445 41.344 3.984 1 96.12 252 ARG A C 1
ATOM 1966 O O . ARG A 1 252 ? 8.977 42.438 4.371 1 96.12 252 ARG A O 1
ATOM 1973 N N . GLU A 1 253 ? 8.836 40.219 4.133 1 96.88 253 GLU A N 1
ATOM 1974 C CA . GLU A 1 253 ? 7.453 40.156 4.598 1 96.88 253 GLU A CA 1
ATOM 1975 C C . GLU A 1 253 ? 7.387 40.094 6.121 1 96.88 253 GLU A C 1
ATOM 1977 O O . GLU A 1 253 ? 6.422 40.562 6.734 1 96.88 253 GLU A O 1
ATOM 1982 N N . PHE A 1 254 ? 8.414 39.5 6.766 1 97.06 254 PHE A N 1
ATOM 1983 C CA . PHE A 1 254 ? 8.297 39.219 8.188 1 97.06 254 PHE A CA 1
ATOM 1984 C C . PHE A 1 254 ? 9.492 39.75 8.961 1 97.06 254 PHE A C 1
ATOM 1986 O O . PHE A 1 254 ? 9.625 39.531 10.164 1 97.06 254 PHE A O 1
ATOM 1993 N N . GLY A 1 255 ? 10.398 40.438 8.312 1 93.12 255 GLY A N 1
ATOM 1994 C CA . GLY A 1 255 ? 11.602 40.969 8.945 1 93.12 255 GLY A CA 1
ATOM 1995 C C . GLY A 1 255 ? 11.312 42 10.031 1 93.12 255 GLY A C 1
ATOM 1996 O O . GLY A 1 255 ? 12.156 42.25 10.891 1 93.12 255 GLY A O 1
ATOM 1997 N N . ASP A 1 256 ? 10.156 42.5 10.102 1 90.62 256 ASP A N 1
ATOM 1998 C CA . ASP A 1 256 ? 9.805 43.625 10.984 1 90.62 256 ASP A CA 1
ATOM 1999 C C . ASP A 1 256 ? 9.18 43.125 12.281 1 90.62 256 ASP A C 1
ATOM 2001 O O . ASP A 1 256 ? 8.812 43.906 13.148 1 90.62 256 ASP A O 1
ATOM 2005 N N . ARG A 1 257 ? 9.039 41.844 12.422 1 89.38 257 ARG A N 1
ATOM 2006 C CA . ARG A 1 257 ? 8.375 41.344 13.617 1 89.38 257 ARG A CA 1
ATOM 2007 C C . ARG A 1 257 ? 9 40.031 14.07 1 89.38 257 ARG A C 1
ATOM 2009 O O . ARG A 1 257 ? 9.617 39.312 13.273 1 89.38 257 ARG A O 1
ATOM 2016 N N . PRO A 1 258 ? 8.914 39.781 15.359 1 92.31 258 PRO A N 1
ATOM 2017 C CA . PRO A 1 258 ? 9.422 38.531 15.891 1 92.31 258 PRO A CA 1
ATOM 2018 C C . PRO A 1 258 ? 8.516 37.344 15.562 1 92.31 258 PRO A C 1
ATOM 2020 O O . PRO A 1 258 ? 7.426 37.219 16.141 1 92.31 258 PRO A O 1
ATOM 2023 N N . VAL A 1 259 ? 8.727 36.625 14.57 1 96.62 259 VAL A N 1
ATOM 2024 C CA . VAL A 1 259 ? 7.965 35.469 14.164 1 96.62 259 VAL A CA 1
ATOM 2025 C C . VAL A 1 259 ? 8.867 34.25 14.164 1 96.62 259 VAL A C 1
ATOM 2027 O O . VAL A 1 259 ? 10.016 34.312 13.711 1 96.62 259 VAL A O 1
ATOM 2030 N N . ARG A 1 260 ? 8.414 33.25 14.867 1 97.81 260 ARG A N 1
ATOM 2031 C CA . ARG A 1 260 ? 9.086 31.938 14.781 1 97.81 260 ARG A CA 1
ATOM 2032 C C . ARG A 1 260 ? 8.75 31.234 13.469 1 97.81 260 ARG A C 1
ATOM 2034 O O . ARG A 1 260 ? 7.582 30.953 13.203 1 97.81 260 ARG A O 1
ATOM 2041 N N . VAL A 1 261 ? 9.758 30.953 12.664 1 98.44 261 VAL A N 1
ATOM 2042 C CA . VAL A 1 261 ? 9.531 30.312 11.375 1 98.44 261 VAL A CA 1
ATOM 2043 C C . VAL A 1 261 ? 9.938 28.844 11.461 1 98.44 261 VAL A C 1
ATOM 2045 O O . VAL A 1 261 ? 11.031 28.516 11.914 1 98.44 261 VAL A O 1
ATOM 2048 N N . ILE A 1 262 ? 9.023 27.938 11.094 1 98.56 262 ILE A N 1
ATOM 2049 C CA . ILE A 1 262 ? 9.305 26.516 11.055 1 98.56 262 ILE A CA 1
ATOM 2050 C C . ILE A 1 262 ? 9.047 25.969 9.648 1 98.56 262 ILE A C 1
ATOM 2052 O O . ILE A 1 262 ? 8.438 26.641 8.82 1 98.56 262 ILE A O 1
ATOM 2056 N N . ALA A 1 263 ? 9.562 24.797 9.312 1 98.19 263 ALA A N 1
ATOM 2057 C CA . ALA A 1 263 ? 9.398 24.109 8.031 1 98.19 263 ALA A CA 1
ATOM 2058 C C . ALA A 1 263 ? 9.172 22.625 8.227 1 98.19 263 ALA A C 1
ATOM 2060 O O . ALA A 1 263 ? 9.344 22.094 9.336 1 98.19 263 ALA A O 1
ATOM 2061 N N . GLU A 1 264 ? 8.727 21.938 7.188 1 97.56 264 GLU A N 1
ATOM 2062 C CA . GLU A 1 264 ? 8.406 20.516 7.242 1 97.56 264 GLU A CA 1
ATOM 2063 C C . GLU A 1 264 ? 9.227 19.734 6.227 1 97.56 264 GLU A C 1
ATOM 2065 O O . GLU A 1 264 ? 8.672 19.047 5.367 1 97.56 264 GLU A O 1
ATOM 2070 N N . PRO A 1 265 ? 10.547 19.75 6.359 1 98 265 PRO A N 1
ATOM 2071 C CA . PRO A 1 265 ? 11.398 19.078 5.367 1 98 265 PRO A CA 1
ATOM 2072 C C . PRO A 1 265 ? 11.43 17.562 5.531 1 98 265 PRO A C 1
ATOM 2074 O O . PRO A 1 265 ? 12.102 17.047 6.43 1 98 265 PRO A O 1
ATOM 2077 N N . GLY A 1 266 ? 10.742 16.828 4.664 1 97.62 266 GLY A N 1
ATOM 2078 C CA . GLY A 1 266 ? 10.805 15.383 4.629 1 97.62 266 GLY A CA 1
ATOM 2079 C C . GLY A 1 266 ? 11.852 14.852 3.664 1 97.62 266 GLY A C 1
ATOM 2080 O O . GLY A 1 266 ? 12.969 14.516 4.074 1 97.62 266 GLY A O 1
ATOM 2081 N N . ARG A 1 267 ? 11.594 15.078 2.34 1 97.38 267 ARG A N 1
ATOM 2082 C CA . ARG A 1 267 ? 12.445 14.562 1.274 1 97.38 267 ARG A CA 1
ATOM 2083 C C . ARG A 1 267 ? 13.875 15.078 1.425 1 97.38 267 ARG A C 1
ATOM 2085 O O . ARG A 1 267 ? 14.836 14.344 1.183 1 97.38 267 ARG A O 1
ATOM 2092 N N . PHE A 1 268 ? 14.016 16.328 1.796 1 97.81 268 PHE A N 1
ATOM 2093 C CA . PHE A 1 268 ? 15.336 16.922 1.92 1 97.81 268 PHE A CA 1
ATOM 2094 C C . PHE A 1 268 ? 16.219 16.109 2.861 1 97.81 268 PHE A C 1
ATOM 2096 O O . PHE A 1 268 ? 17.359 15.773 2.529 1 97.81 268 PHE A O 1
ATOM 2103 N N . PHE A 1 269 ? 15.648 15.727 4.008 1 98.5 269 PHE A N 1
ATOM 2104 C CA . PHE A 1 269 ? 16.438 15.031 5.016 1 98.5 269 PHE A CA 1
ATOM 2105 C C . PHE A 1 269 ? 16.625 13.562 4.645 1 98.5 269 PHE A C 1
ATOM 2107 O O . PHE A 1 269 ? 17.719 13.008 4.824 1 98.5 269 PHE A O 1
ATOM 2114 N N . ALA A 1 270 ? 15.609 12.945 4.07 1 98.38 270 ALA A N 1
ATOM 2115 C CA . ALA A 1 270 ? 15.57 11.484 4.059 1 98.38 270 ALA A CA 1
ATOM 2116 C C . ALA A 1 270 ? 16.125 10.93 2.75 1 98.38 270 ALA A C 1
ATOM 2118 O O . ALA A 1 270 ? 16.844 9.922 2.748 1 98.38 270 ALA A O 1
ATOM 2119 N N . THR A 1 271 ? 15.914 11.547 1.657 1 97.81 271 THR A N 1
ATOM 2120 C CA . THR A 1 271 ? 16.094 10.977 0.323 1 97.81 271 THR A CA 1
ATOM 2121 C C . THR A 1 271 ? 17.516 10.477 0.125 1 97.81 271 THR A C 1
ATOM 2123 O O . THR A 1 271 ? 17.734 9.305 -0.184 1 97.81 271 THR A O 1
ATOM 2126 N N . PRO A 1 272 ? 18.516 11.266 0.372 1 97.31 272 PRO A N 1
ATOM 2127 C CA . PRO A 1 272 ? 19.859 10.844 -0.008 1 97.31 272 PRO A CA 1
ATOM 2128 C C . PRO A 1 272 ? 20.484 9.898 1.013 1 97.31 272 PRO A C 1
ATOM 2130 O O . PRO A 1 272 ? 21.609 9.414 0.805 1 97.31 272 PRO A O 1
ATOM 2133 N N . CYS A 1 273 ? 19.781 9.578 2.086 1 97.44 273 CYS A N 1
ATOM 2134 C CA . CYS A 1 273 ? 20.438 8.922 3.219 1 97.44 273 CYS A CA 1
ATOM 2135 C C . CYS A 1 273 ? 20.312 7.406 3.117 1 97.44 273 CYS A C 1
ATOM 2137 O O . CYS A 1 273 ? 20.984 6.672 3.844 1 97.44 273 CYS A O 1
ATOM 2139 N N . TYR A 1 274 ? 19.5 6.938 2.238 1 97.81 274 TYR A N 1
ATOM 2140 C CA . TYR A 1 274 ? 19.234 5.508 2.176 1 97.81 274 TYR A CA 1
ATOM 2141 C C . TYR A 1 274 ? 19.5 4.961 0.778 1 97.81 274 TYR A C 1
ATOM 2143 O O . TYR A 1 274 ? 19.141 5.59 -0.22 1 97.81 274 TYR A O 1
ATOM 2151 N N . THR A 1 275 ? 20.125 3.822 0.729 1 97.94 275 THR A N 1
ATOM 2152 C CA . THR A 1 275 ? 20.297 3.004 -0.467 1 97.94 275 THR A CA 1
ATOM 2153 C C . THR A 1 275 ? 19.562 1.679 -0.327 1 97.94 275 THR A C 1
ATOM 2155 O O . THR A 1 275 ? 19.703 0.981 0.678 1 97.94 275 THR A O 1
ATOM 2158 N N . LEU A 1 276 ? 18.719 1.399 -1.281 1 98.5 276 LEU A N 1
ATOM 2159 C CA . LEU A 1 276 ? 17.984 0.14 -1.29 1 98.5 276 LEU A CA 1
ATOM 2160 C C . LEU A 1 276 ? 18.688 -0.896 -2.158 1 98.5 276 LEU A C 1
ATOM 2162 O O . LEU A 1 276 ? 19.156 -0.578 -3.256 1 98.5 276 LEU A O 1
ATOM 2166 N N . VAL A 1 277 ? 18.812 -2.105 -1.643 1 98.38 277 VAL A N 1
ATOM 2167 C CA . VAL A 1 277 ? 19.453 -3.207 -2.355 1 98.38 277 VAL A CA 1
ATOM 2168 C C . VAL A 1 277 ? 18.453 -4.355 -2.527 1 98.38 277 VAL A C 1
ATOM 2170 O O . VAL A 1 277 ? 17.891 -4.855 -1.547 1 98.38 277 VAL A O 1
ATOM 2173 N N . CYS A 1 278 ? 18.25 -4.75 -3.764 1 98.25 278 CYS A N 1
ATOM 2174 C CA . CYS A 1 278 ? 17.281 -5.789 -4.09 1 98.25 278 CYS A CA 1
ATOM 2175 C C . CYS A 1 278 ? 17.953 -6.941 -4.836 1 98.25 278 CYS A C 1
ATOM 2177 O O . CYS A 1 278 ? 18.859 -6.723 -5.641 1 98.25 278 CYS A O 1
ATOM 2179 N N . LYS A 1 279 ? 17.469 -8.07 -4.609 1 97.5 279 LYS A N 1
ATOM 2180 C CA . LYS A 1 279 ? 17.938 -9.266 -5.285 1 97.5 279 LYS A CA 1
ATOM 2181 C C . LYS A 1 279 ? 17.078 -9.609 -6.492 1 97.5 279 LYS A C 1
ATOM 2183 O O . LYS A 1 279 ? 15.844 -9.539 -6.418 1 97.5 279 LYS A O 1
ATOM 2188 N N . VAL A 1 280 ? 17.703 -9.922 -7.605 1 97.38 280 VAL A N 1
ATOM 2189 C CA . VAL A 1 280 ? 16.984 -10.523 -8.727 1 97.38 280 VAL A CA 1
ATOM 2190 C C . VAL A 1 280 ? 16.625 -11.969 -8.398 1 97.38 280 VAL A C 1
ATOM 2192 O O . VAL A 1 280 ? 17.516 -12.82 -8.289 1 97.38 280 VAL A O 1
ATOM 2195 N N . ILE A 1 281 ? 15.336 -12.25 -8.312 1 97.62 281 ILE A N 1
ATOM 2196 C CA . ILE A 1 281 ? 14.938 -13.562 -7.809 1 97.62 281 ILE A CA 1
ATOM 2197 C C . ILE A 1 281 ? 14.484 -14.438 -8.969 1 97.62 281 ILE A C 1
ATOM 2199 O O . ILE A 1 281 ? 14.352 -15.656 -8.82 1 97.62 281 ILE A O 1
ATOM 2203 N N . ALA A 1 282 ? 14.18 -13.852 -10.086 1 97.75 282 ALA A N 1
ATOM 2204 C CA . ALA A 1 282 ? 13.734 -14.609 -11.258 1 97.75 282 ALA A CA 1
ATOM 2205 C C . ALA A 1 282 ? 13.984 -13.828 -12.539 1 97.75 282 ALA A C 1
ATOM 2207 O O . ALA A 1 282 ? 14.234 -12.625 -12.508 1 97.75 282 ALA A O 1
ATOM 2208 N N . ARG A 1 283 ? 13.953 -14.539 -13.578 1 96.06 283 ARG A N 1
ATOM 2209 C CA . ARG A 1 283 ? 14.172 -14 -14.914 1 96.06 283 ARG A CA 1
ATOM 2210 C C . ARG A 1 283 ? 13.328 -14.742 -15.945 1 96.06 283 ARG A C 1
ATOM 2212 O O . ARG A 1 283 ? 13.023 -15.93 -15.773 1 96.06 283 ARG A O 1
ATOM 2219 N N . ARG A 1 284 ? 12.82 -14.055 -16.875 1 94.75 284 ARG A N 1
ATOM 2220 C CA . ARG A 1 284 ? 12.133 -14.625 -18.031 1 94.75 284 ARG A CA 1
ATOM 2221 C C . ARG A 1 284 ? 12.781 -14.18 -19.344 1 94.75 284 ARG A C 1
ATOM 2223 O O . ARG A 1 284 ? 12.57 -13.047 -19.781 1 94.75 284 ARG A O 1
ATOM 2230 N N . THR A 1 285 ? 13.469 -15.078 -19.875 1 89.69 285 THR A N 1
ATOM 2231 C CA . THR A 1 285 ? 14.094 -14.812 -21.156 1 89.69 285 THR A CA 1
ATOM 2232 C C . THR A 1 285 ? 13.117 -15.109 -22.297 1 89.69 285 THR A C 1
ATOM 2234 O O . THR A 1 285 ? 12.344 -16.062 -22.234 1 89.69 285 THR A O 1
ATOM 2237 N N . HIS A 1 286 ? 13.133 -14.312 -23.312 1 79.5 286 HIS A N 1
ATOM 2238 C CA . HIS A 1 286 ? 12.273 -14.531 -24.484 1 79.5 286 HIS A CA 1
ATOM 2239 C C . HIS A 1 286 ? 12.953 -15.438 -25.5 1 79.5 286 HIS A C 1
ATOM 2241 O O . HIS A 1 286 ? 14.031 -15.125 -26 1 79.5 286 HIS A O 1
ATOM 2247 N N . ILE A 1 287 ? 12.336 -16.625 -25.578 1 69.31 287 ILE A N 1
ATOM 2248 C CA . ILE A 1 287 ? 12.867 -17.609 -26.516 1 69.31 287 ILE A CA 1
ATOM 2249 C C . ILE A 1 287 ? 12.492 -17.234 -27.938 1 69.31 287 ILE A C 1
ATOM 2251 O O . ILE A 1 287 ? 11.344 -16.859 -28.219 1 69.31 287 ILE A O 1
ATOM 2255 N N . GLY A 1 288 ? 13.375 -17.453 -28.875 1 61.06 288 GLY A N 1
ATOM 2256 C CA . GLY A 1 288 ? 13.125 -17.328 -30.297 1 61.06 288 GLY A CA 1
ATOM 2257 C C . GLY A 1 288 ? 12.906 -15.898 -30.734 1 61.06 288 GLY A C 1
ATOM 2258 O O . GLY A 1 288 ? 12.539 -15.648 -31.891 1 61.06 288 GLY A O 1
ATOM 2259 N N . ALA A 1 289 ? 12.758 -15.016 -29.812 1 56.25 289 ALA A N 1
ATOM 2260 C CA . ALA A 1 289 ? 12.406 -13.656 -30.203 1 56.25 289 ALA A CA 1
ATOM 2261 C C . ALA A 1 289 ? 13.547 -12.984 -30.953 1 56.25 289 ALA A C 1
ATOM 2263 O O . ALA A 1 289 ? 14.719 -13.312 -30.734 1 56.25 289 ALA A O 1
ATOM 2264 N N . ALA A 1 290 ? 13.117 -12.438 -32.219 1 51.41 290 ALA A N 1
ATOM 2265 C CA . ALA A 1 290 ? 14.031 -11.586 -32.969 1 51.41 290 ALA A CA 1
ATOM 2266 C C . ALA A 1 290 ? 14.586 -10.469 -32.094 1 51.41 290 ALA A C 1
ATOM 2268 O O . ALA A 1 290 ? 13.953 -10.062 -31.125 1 51.41 290 ALA A O 1
ATOM 2269 N N . PRO A 1 291 ? 15.75 -9.977 -32.469 1 45.22 291 PRO A N 1
ATOM 2270 C CA . PRO A 1 291 ? 16.5 -8.953 -31.719 1 45.22 291 PRO A CA 1
ATOM 2271 C C . PRO A 1 291 ? 15.656 -7.723 -31.406 1 45.22 291 PRO A C 1
ATOM 2273 O O . PRO A 1 291 ? 16.047 -6.914 -30.562 1 45.22 291 PRO A O 1
ATOM 2276 N N . SER A 1 292 ? 15.008 -7.242 -32.469 1 48.59 292 SER A N 1
ATOM 2277 C CA . SER A 1 292 ? 14.203 -6.094 -32.062 1 48.59 292 SER A CA 1
ATOM 2278 C C . SER A 1 292 ? 13.359 -6.418 -30.844 1 48.59 292 SER A C 1
ATOM 2280 O O . SER A 1 292 ? 12.266 -6.977 -30.953 1 48.59 292 SER A O 1
ATOM 2282 N N . ASN A 1 293 ? 13.852 -7.262 -29.828 1 51.41 293 ASN A N 1
ATOM 2283 C CA . ASN A 1 293 ? 13.898 -8.203 -28.703 1 51.41 293 ASN A CA 1
ATOM 2284 C C . ASN A 1 293 ? 13.141 -7.668 -27.484 1 51.41 293 ASN A C 1
ATOM 2286 O O . ASN A 1 293 ? 13.508 -6.637 -26.922 1 51.41 293 ASN A O 1
ATOM 2290 N N . PRO A 1 294 ? 11.953 -8.281 -27.406 1 61.72 294 PRO A N 1
ATOM 2291 C CA . PRO A 1 294 ? 11.391 -7.879 -26.125 1 61.72 294 PRO A CA 1
ATOM 2292 C C . PRO A 1 294 ? 12.391 -7.996 -24.969 1 61.72 294 PRO A C 1
ATOM 2294 O O . PRO A 1 294 ? 13.258 -8.875 -24.984 1 61.72 294 PRO A O 1
ATOM 2297 N N . ALA A 1 295 ? 12.508 -6.984 -24.281 1 76.56 295 ALA A N 1
ATOM 2298 C CA . ALA A 1 295 ? 13.375 -6.965 -23.094 1 76.56 295 ALA A CA 1
ATOM 2299 C C . ALA A 1 295 ? 13.055 -8.125 -22.156 1 76.56 295 ALA A C 1
ATOM 2301 O O . ALA A 1 295 ? 11.883 -8.43 -21.922 1 76.56 295 ALA A O 1
ATOM 2302 N N . ASP A 1 296 ? 14.156 -8.969 -21.953 1 91 296 ASP A N 1
ATOM 2303 C CA . ASP A 1 296 ? 13.977 -9.969 -20.906 1 91 296 ASP A CA 1
ATOM 2304 C C . ASP A 1 296 ? 13.383 -9.344 -19.641 1 91 296 ASP A C 1
ATOM 2306 O O . ASP A 1 296 ? 13.43 -8.125 -19.469 1 91 296 ASP A O 1
ATOM 2310 N N . MET A 1 297 ? 12.68 -10.188 -18.984 1 95.69 297 MET A N 1
ATOM 2311 C CA . MET A 1 297 ? 12.047 -9.703 -17.766 1 95.69 297 MET A CA 1
ATOM 2312 C C . MET A 1 297 ? 12.867 -10.102 -16.531 1 95.69 297 MET A C 1
ATOM 2314 O O . MET A 1 297 ? 13.312 -11.242 -16.422 1 95.69 297 MET A O 1
ATOM 2318 N N . LEU A 1 298 ? 13.141 -9.148 -15.703 1 97.12 298 LEU A N 1
ATOM 2319 C CA . LEU A 1 298 ? 13.727 -9.406 -14.391 1 97.12 298 LEU A CA 1
ATOM 2320 C C . LEU A 1 298 ? 12.695 -9.211 -13.289 1 97.12 298 LEU A C 1
ATOM 2322 O O . LEU A 1 298 ? 11.891 -8.273 -13.336 1 97.12 298 LEU A O 1
ATOM 2326 N N . TYR A 1 299 ? 12.695 -10.125 -12.383 1 98.06 299 TYR A N 1
ATOM 2327 C CA . TYR A 1 299 ? 11.883 -10.023 -11.172 1 98.06 299 TYR A CA 1
ATOM 2328 C C . TYR A 1 299 ? 12.758 -9.859 -9.938 1 98.06 299 TYR A C 1
ATOM 2330 O O . TYR A 1 299 ? 13.664 -10.664 -9.703 1 98.06 299 TYR A O 1
ATOM 2338 N N . GLN A 1 300 ? 12.5 -8.828 -9.211 1 98.25 300 GLN A N 1
ATOM 2339 C CA . GLN A 1 300 ? 13.273 -8.625 -7.984 1 98.25 300 GLN A CA 1
ATOM 2340 C C . GLN A 1 300 ? 12.391 -8.797 -6.746 1 98.25 300 GLN A C 1
ATOM 2342 O O . GLN A 1 300 ? 11.172 -8.938 -6.859 1 98.25 300 GLN A O 1
ATOM 2347 N N . ASN A 1 301 ? 13 -8.781 -5.562 1 98.06 301 ASN A N 1
ATOM 2348 C CA . ASN A 1 301 ? 12.359 -9.18 -4.312 1 98.06 301 ASN A CA 1
ATOM 2349 C C . ASN A 1 301 ? 11.625 -8.016 -3.656 1 98.06 301 ASN A C 1
ATOM 2351 O O . ASN A 1 301 ? 11.25 -8.094 -2.486 1 98.06 301 ASN A O 1
ATOM 2355 N N . ASP A 1 302 ? 11.445 -6.879 -4.281 1 98.19 302 ASP A N 1
ATOM 2356 C CA . ASP A 1 302 ? 10.602 -5.766 -3.855 1 98.19 302 ASP A CA 1
ATOM 2357 C C . ASP A 1 302 ? 9.984 -5.055 -5.059 1 98.19 302 ASP A C 1
ATOM 2359 O O . ASP A 1 302 ? 10.438 -5.223 -6.188 1 98.19 302 ASP A O 1
ATOM 2363 N N . GLY A 1 303 ? 8.875 -4.363 -4.852 1 97.81 303 GLY A N 1
ATOM 2364 C CA . GLY A 1 303 ? 8.172 -3.752 -5.969 1 97.81 303 GLY A CA 1
ATOM 2365 C C . GLY A 1 303 ? 7.234 -2.639 -5.547 1 97.81 303 GLY A C 1
ATOM 2366 O O . GLY A 1 303 ? 7.48 -1.954 -4.551 1 97.81 303 GLY A O 1
ATOM 2367 N N . LEU A 1 304 ? 6.199 -2.447 -6.324 1 96.38 304 LEU A N 1
ATOM 2368 C CA . LEU A 1 304 ? 5.285 -1.322 -6.152 1 96.38 304 LEU A CA 1
ATOM 2369 C C . LEU A 1 304 ? 4.52 -1.437 -4.84 1 96.38 304 LEU A C 1
ATOM 2371 O O . LEU A 1 304 ? 4.156 -0.423 -4.234 1 96.38 304 LEU A O 1
ATOM 2375 N N . TYR A 1 305 ? 4.273 -2.615 -4.34 1 96.56 305 TYR A N 1
ATOM 2376 C CA . TYR A 1 305 ? 3.566 -2.814 -3.076 1 96.56 305 TYR A CA 1
ATOM 2377 C C . TYR A 1 305 ? 4.527 -2.732 -1.896 1 96.56 305 TYR A C 1
ATOM 2379 O O . TYR A 1 305 ? 4.105 -2.789 -0.739 1 96.56 305 TYR A O 1
ATOM 2387 N N . GLY A 1 306 ? 5.824 -2.627 -2.209 1 97.25 306 GLY A N 1
ATOM 2388 C CA . GLY A 1 306 ? 6.867 -2.404 -1.22 1 97.25 306 GLY A CA 1
ATOM 2389 C C . GLY A 1 306 ? 7.453 -1.006 -1.277 1 97.25 306 GLY A C 1
ATOM 2390 O O . GLY A 1 306 ? 6.723 -0.017 -1.201 1 97.25 306 GLY A O 1
ATOM 2391 N N . CYS A 1 307 ? 8.727 -0.936 -1.64 1 98.12 307 CYS A N 1
ATOM 2392 C CA . CYS A 1 307 ? 9.469 0.311 -1.493 1 98.12 307 CYS A CA 1
ATOM 2393 C C . CYS A 1 307 ? 9.414 1.136 -2.773 1 98.12 307 CYS A C 1
ATOM 2395 O O . CYS A 1 307 ? 9.961 2.236 -2.836 1 98.12 307 CYS A O 1
ATOM 2397 N N . PHE A 1 308 ? 8.703 0.724 -3.811 1 97.75 308 PHE A N 1
ATOM 2398 C CA . PHE A 1 308 ? 8.727 1.407 -5.098 1 97.75 308 PHE A CA 1
ATOM 2399 C C . PHE A 1 308 ? 7.371 2.021 -5.414 1 97.75 308 PHE A C 1
ATOM 2401 O O . PHE A 1 308 ? 7.055 2.268 -6.582 1 97.75 308 PHE A O 1
ATOM 2408 N N . SER A 1 309 ? 6.566 2.248 -4.422 1 94.31 309 SER A N 1
ATOM 2409 C CA . SER A 1 309 ? 5.207 2.738 -4.609 1 94.31 309 SER A CA 1
ATOM 2410 C C . SER A 1 309 ? 5.203 4.113 -5.27 1 94.31 309 SER A C 1
ATOM 2412 O O . SER A 1 309 ? 4.227 4.492 -5.922 1 94.31 309 SER A O 1
ATOM 2414 N N . CYS A 1 310 ? 6.285 4.926 -5.145 1 94 310 CYS A N 1
ATOM 2415 C CA . CYS A 1 310 ? 6.371 6.238 -5.77 1 94 310 CYS A CA 1
ATOM 2416 C C . CYS A 1 310 ? 6.379 6.121 -7.285 1 94 310 CYS A C 1
ATOM 2418 O O . CYS A 1 310 ? 6.117 7.098 -7.992 1 94 310 CYS A O 1
ATOM 2420 N N . GLY A 1 311 ? 6.715 4.938 -7.773 1 91.62 311 GLY A N 1
ATOM 2421 C CA . GLY A 1 311 ? 6.562 4.723 -9.203 1 91.62 311 GLY A CA 1
ATOM 2422 C C . GLY A 1 311 ? 5.152 4.98 -9.695 1 91.62 311 GLY A C 1
ATOM 2423 O O . GLY A 1 311 ? 4.961 5.617 -10.734 1 91.62 311 GLY A O 1
ATOM 2424 N N . TRP A 1 312 ? 4.215 4.5 -8.93 1 83.88 312 TRP A N 1
ATOM 2425 C CA . TRP A 1 312 ? 2.82 4.66 -9.328 1 83.88 312 TRP A CA 1
ATOM 2426 C C . TRP A 1 312 ? 2.252 5.977 -8.805 1 83.88 312 TRP A C 1
ATOM 2428 O O . TRP A 1 312 ? 1.495 6.656 -9.5 1 83.88 312 TRP A O 1
ATOM 2438 N N . SER A 1 313 ? 2.617 6.414 -7.652 1 84.56 313 SER A N 1
ATOM 2439 C CA . SER A 1 313 ? 1.976 7.551 -7.008 1 84.56 313 SER A CA 1
ATOM 2440 C C . SER A 1 313 ? 2.543 8.875 -7.52 1 84.56 313 SER A C 1
ATOM 2442 O O . SER A 1 313 ? 1.843 9.883 -7.547 1 84.56 313 SER A O 1
ATOM 2444 N N . GLU A 1 314 ? 3.848 8.812 -7.926 1 88.5 314 GLU A N 1
ATOM 2445 C CA . GLU A 1 314 ? 4.504 10.07 -8.266 1 88.5 314 GLU A CA 1
ATOM 2446 C C . GLU A 1 314 ? 5.18 9.984 -9.633 1 88.5 314 GLU A C 1
ATOM 2448 O O . GLU A 1 314 ? 5.734 10.969 -10.125 1 88.5 314 GLU A O 1
ATOM 2453 N N . GLY A 1 315 ? 5.141 8.836 -10.25 1 87.94 315 GLY A N 1
ATOM 2454 C CA . GLY A 1 315 ? 5.805 8.672 -11.531 1 87.94 315 GLY A CA 1
ATOM 2455 C C . GLY A 1 315 ? 7.312 8.594 -11.414 1 87.94 315 GLY A C 1
ATOM 2456 O O . GLY A 1 315 ? 8.031 8.938 -12.359 1 87.94 315 GLY A O 1
ATOM 2457 N N . GLU A 1 316 ? 7.785 8.188 -10.273 1 92.12 316 GLU A N 1
ATOM 2458 C CA . GLU A 1 316 ? 9.227 8.055 -10.055 1 92.12 316 GLU A CA 1
ATOM 2459 C C . GLU A 1 316 ? 9.836 7.023 -10.992 1 92.12 316 GLU A C 1
ATOM 2461 O O . GLU A 1 316 ? 9.258 5.953 -11.211 1 92.12 316 GLU A O 1
ATOM 2466 N N . GLU A 1 317 ? 10.969 7.344 -11.539 1 93 317 GLU A N 1
ATOM 2467 C CA . GLU A 1 317 ? 11.742 6.414 -12.359 1 93 317 GLU A CA 1
ATOM 2468 C C . GLU A 1 317 ? 12.938 5.867 -11.586 1 93 317 GLU A C 1
ATOM 2470 O O . GLU A 1 317 ? 13.656 6.621 -10.93 1 93 317 GLU A O 1
ATOM 2475 N N . TYR A 1 318 ? 13.102 4.629 -11.688 1 94.5 318 TYR A N 1
ATOM 2476 C CA . TYR A 1 318 ? 14.172 3.971 -10.945 1 94.5 318 TYR A CA 1
ATOM 2477 C C . TYR A 1 318 ? 15.258 3.469 -11.891 1 94.5 318 TYR A C 1
ATOM 2479 O O . TYR A 1 318 ? 14.969 2.92 -12.953 1 94.5 318 TYR A O 1
ATOM 2487 N N . MET A 1 319 ? 16.469 3.73 -11.492 1 91.88 319 MET A N 1
ATOM 2488 C CA . MET A 1 319 ? 17.625 3.322 -12.266 1 91.88 319 MET A CA 1
ATOM 2489 C C . MET A 1 319 ? 18.516 2.381 -11.461 1 91.88 319 MET A C 1
ATOM 2491 O O . MET A 1 319 ? 19.438 2.828 -10.766 1 91.88 319 MET A O 1
ATOM 2495 N N . PRO A 1 320 ? 18.359 1.117 -11.711 1 95.69 320 PRO A N 1
ATOM 2496 C CA . PRO A 1 320 ? 19.172 0.169 -10.938 1 95.69 320 PRO A CA 1
ATOM 2497 C C . PRO A 1 320 ? 20.609 0.092 -11.414 1 95.69 320 PRO A C 1
ATOM 2499 O O . PRO A 1 320 ? 20.891 0.321 -12.594 1 95.69 320 PRO A O 1
ATOM 2502 N N . VAL A 1 321 ? 21.484 -0.167 -10.484 1 94.62 321 VAL A N 1
ATOM 2503 C CA . VAL A 1 321 ? 22.891 -0.478 -10.781 1 94.62 321 VAL A CA 1
ATOM 2504 C C . VAL A 1 321 ? 23.219 -1.87 -10.258 1 94.62 321 VAL A C 1
ATOM 2506 O O . VAL A 1 321 ? 22.891 -2.209 -9.117 1 94.62 321 VAL A O 1
ATOM 2509 N N . LEU A 1 322 ? 23.875 -2.67 -11.086 1 94.94 322 LEU A N 1
ATOM 2510 C CA . LEU A 1 322 ? 24.297 -4.012 -10.688 1 94.94 322 LEU A CA 1
ATOM 2511 C C . LEU A 1 322 ? 25.406 -3.947 -9.648 1 94.94 322 LEU A C 1
ATOM 2513 O O . LEU A 1 322 ? 26.359 -3.184 -9.805 1 94.94 322 LEU A O 1
ATOM 2517 N N . VAL A 1 323 ? 25.234 -4.66 -8.555 1 93.25 323 VAL A N 1
ATOM 2518 C CA . VAL A 1 323 ? 26.312 -4.762 -7.578 1 93.25 323 VAL A CA 1
ATOM 2519 C C . VAL A 1 323 ? 27.453 -5.602 -8.148 1 93.25 323 VAL A C 1
ATOM 2521 O O . VAL A 1 323 ? 27.234 -6.734 -8.594 1 93.25 323 VAL A O 1
ATOM 2524 N N . LYS A 1 324 ? 28.609 -5.016 -8.164 1 82.25 324 LYS A N 1
ATOM 2525 C CA . LYS A 1 324 ? 29.781 -5.742 -8.648 1 82.25 324 LYS A CA 1
ATOM 2526 C C . LYS A 1 324 ? 30.312 -6.695 -7.582 1 82.25 324 LYS A C 1
ATOM 2528 O O . LYS A 1 324 ? 30.594 -6.277 -6.453 1 82.25 324 LYS A O 1
ATOM 2533 N N . GLN A 1 325 ? 30 -7.883 -7.781 1 70.19 325 GLN A N 1
ATOM 2534 C CA . GLN A 1 325 ? 30.578 -8.836 -6.832 1 70.19 325 GLN A CA 1
ATOM 2535 C C . GLN A 1 325 ? 32.062 -9.047 -7.102 1 70.19 325 GLN A C 1
ATOM 2537 O O . GLN A 1 325 ? 32.562 -8.695 -8.172 1 70.19 325 GLN A O 1
ATOM 2542 N N . ASN A 1 326 ? 32.844 -9.32 -6.039 1 58.16 326 ASN A N 1
ATOM 2543 C CA . ASN A 1 326 ? 34.312 -9.469 -6.125 1 58.16 326 ASN A CA 1
ATOM 2544 C C . ASN A 1 326 ? 34.719 -10.383 -7.273 1 58.16 326 ASN A C 1
ATOM 2546 O O . ASN A 1 326 ? 33.969 -11.305 -7.633 1 58.16 326 ASN A O 1
ATOM 2550 N N . GLU A 1 327 ? 35.812 -10.086 -7.879 1 50.94 327 GLU A N 1
ATOM 2551 C CA . GLU A 1 327 ? 36.625 -10.727 -8.914 1 50.94 327 GLU A CA 1
ATOM 2552 C C . GLU A 1 327 ? 36.844 -12.203 -8.602 1 50.94 327 GLU A C 1
ATOM 2554 O O . GLU A 1 327 ? 37.062 -12.57 -7.449 1 50.94 327 GLU A O 1
ATOM 2559 N N . GLY A 1 328 ? 36.188 -13.172 -9.227 1 48.56 328 GLY A N 1
ATOM 2560 C CA . GLY A 1 328 ? 36.469 -14.602 -9.227 1 48.56 328 GLY A CA 1
ATOM 2561 C C . GLY A 1 328 ? 35.281 -15.445 -9.625 1 48.56 328 GLY A C 1
ATOM 2562 O O . GLY A 1 328 ? 35.375 -16.672 -9.68 1 48.56 328 GLY A O 1
ATOM 2563 N N . ARG A 1 329 ? 34.156 -14.883 -9.258 1 51.34 329 ARG A N 1
ATOM 2564 C CA . ARG A 1 329 ? 33.094 -15.82 -9.656 1 51.34 329 ARG A CA 1
ATOM 2565 C C . ARG A 1 329 ? 33 -15.914 -11.18 1 51.34 329 ARG A C 1
ATOM 2567 O O . ARG A 1 329 ? 32.906 -14.891 -11.859 1 51.34 329 ARG A O 1
ATOM 2574 N N . ASP A 1 330 ? 33.656 -16.844 -11.711 1 49.72 330 ASP A N 1
ATOM 2575 C CA . ASP A 1 330 ? 33.594 -17.25 -13.117 1 49.72 330 ASP A CA 1
ATOM 2576 C C . ASP A 1 330 ? 32.188 -17.156 -13.648 1 49.72 330 ASP A C 1
ATOM 2578 O O . ASP A 1 330 ? 31.547 -18.188 -13.938 1 49.72 330 ASP A O 1
ATOM 2582 N N . ASP A 1 331 ? 31.531 -16.078 -13.328 1 61.12 331 ASP A N 1
ATOM 2583 C CA . ASP A 1 331 ? 30.188 -16.156 -13.875 1 61.12 331 ASP A CA 1
ATOM 2584 C C . ASP A 1 331 ? 30.141 -15.641 -15.312 1 61.12 331 ASP A C 1
ATOM 2586 O O . ASP A 1 331 ? 30.516 -14.492 -15.57 1 61.12 331 ASP A O 1
ATOM 2590 N N . HIS A 1 332 ? 30.297 -16.484 -16.344 1 76.19 332 HIS A N 1
ATOM 2591 C CA . HIS A 1 332 ? 30.141 -16.266 -17.766 1 76.19 332 HIS A CA 1
ATOM 2592 C C . HIS A 1 332 ? 28.969 -15.328 -18.047 1 76.19 332 HIS A C 1
ATOM 2594 O O . HIS A 1 332 ? 27.828 -15.789 -18.234 1 76.19 332 HIS A O 1
ATOM 2600 N N . ARG A 1 333 ? 29.25 -14.008 -17.859 1 83.19 333 ARG A N 1
ATOM 2601 C CA . ARG A 1 333 ? 28.25 -13.016 -18.203 1 83.19 333 ARG A CA 1
ATOM 2602 C C . ARG A 1 333 ? 28.5 -12.414 -19.578 1 83.19 333 ARG A C 1
ATOM 2604 O O . ARG A 1 333 ? 29.656 -12.156 -19.938 1 83.19 333 ARG A O 1
ATOM 2611 N N . GLU A 1 334 ? 27.438 -12.281 -20.281 1 84.56 334 GLU A N 1
ATOM 2612 C CA . GLU A 1 334 ? 27.562 -11.609 -21.578 1 84.56 334 GLU A CA 1
ATOM 2613 C C . GLU A 1 334 ? 27.781 -10.109 -21.391 1 84.56 334 GLU A C 1
ATOM 2615 O O . GLU A 1 334 ? 27.062 -9.453 -20.641 1 84.56 334 GLU A O 1
ATOM 2620 N N . SER A 1 335 ? 28.812 -9.625 -22.031 1 85 335 SER A N 1
ATOM 2621 C CA . SER A 1 335 ? 29.109 -8.195 -21.969 1 85 335 SER A CA 1
ATOM 2622 C C . SER A 1 335 ? 28.234 -7.41 -22.938 1 85 335 SER A C 1
ATOM 2624 O O . SER A 1 335 ? 27.609 -7.988 -23.828 1 85 335 SER A O 1
ATOM 2626 N N . GLY A 1 336 ? 28.156 -6.086 -22.672 1 86.25 336 GLY A N 1
ATOM 2627 C CA . GLY A 1 336 ? 27.406 -5.203 -23.562 1 86.25 336 GLY A CA 1
ATOM 2628 C C . GLY A 1 336 ? 26.062 -4.785 -22.984 1 86.25 336 GLY A C 1
ATOM 2629 O O . GLY A 1 336 ? 25.75 -5.09 -21.844 1 86.25 336 GLY A O 1
ATOM 2630 N N . GLU A 1 337 ? 25.359 -4.113 -23.828 1 88.88 337 GLU A N 1
ATOM 2631 C CA . GLU A 1 337 ? 24.078 -3.551 -23.406 1 88.88 337 GLU A CA 1
ATOM 2632 C C . GLU A 1 337 ? 22.984 -4.617 -23.406 1 88.88 337 GLU A C 1
ATOM 2634 O O . GLU A 1 337 ? 22.812 -5.34 -24.375 1 88.88 337 GLU A O 1
ATOM 2639 N N . HIS A 1 338 ? 22.422 -4.77 -22.297 1 91.31 338 HIS A N 1
ATOM 2640 C CA . HIS A 1 338 ? 21.25 -5.633 -22.156 1 91.31 338 HIS A CA 1
ATOM 2641 C C . HIS A 1 338 ? 20.031 -4.832 -21.688 1 91.31 338 HIS A C 1
ATOM 2643 O O . HIS A 1 338 ? 20.141 -3.973 -20.812 1 91.31 338 HIS A O 1
ATOM 2649 N N . ARG A 1 339 ? 18.922 -5.105 -22.281 1 92.38 339 ARG A N 1
ATOM 2650 C CA . ARG A 1 339 ? 17.672 -4.41 -21.953 1 92.38 339 ARG A CA 1
ATOM 2651 C C . ARG A 1 339 ? 16.719 -5.328 -21.203 1 92.38 339 ARG A C 1
ATOM 2653 O O . ARG A 1 339 ? 16.594 -6.508 -21.531 1 92.38 339 ARG A O 1
ATOM 2660 N N . TYR A 1 340 ? 16.141 -4.781 -20.141 1 94.5 340 TYR A N 1
ATOM 2661 C CA . TYR A 1 340 ? 15.219 -5.555 -19.328 1 94.5 340 TYR A CA 1
ATOM 2662 C C . TYR A 1 340 ? 13.992 -4.73 -18.969 1 94.5 340 TYR A C 1
ATOM 2664 O O . TYR A 1 340 ? 14.07 -3.504 -18.859 1 94.5 340 TYR A O 1
ATOM 2672 N N . SER A 1 341 ? 12.812 -5.348 -18.875 1 95.31 341 SER A N 1
ATOM 2673 C CA . SER A 1 341 ? 11.773 -4.824 -17.984 1 95.31 341 SER A CA 1
ATOM 2674 C C . SER A 1 341 ? 11.961 -5.324 -16.562 1 95.31 341 SER A C 1
ATOM 2676 O O . SER A 1 341 ? 12.453 -6.434 -16.344 1 95.31 341 SER A O 1
ATOM 2678 N N . LEU A 1 342 ? 11.641 -4.527 -15.594 1 96.94 342 LEU A N 1
ATOM 2679 C CA . LEU A 1 342 ? 11.875 -4.848 -14.188 1 96.94 342 LEU A CA 1
ATOM 2680 C C . LEU A 1 342 ? 10.555 -4.93 -13.422 1 96.94 342 LEU A C 1
ATOM 2682 O O . LEU A 1 342 ? 9.742 -4.004 -13.484 1 96.94 342 LEU A O 1
ATOM 2686 N N . TRP A 1 343 ? 10.375 -6.039 -12.719 1 97.25 343 TRP A N 1
ATOM 2687 C CA . TRP A 1 343 ? 9.109 -6.328 -12.062 1 97.25 343 TRP A CA 1
ATOM 2688 C C . TRP A 1 343 ? 9.32 -6.648 -10.586 1 97.25 343 TRP A C 1
ATOM 2690 O O . TRP A 1 343 ? 10.383 -7.129 -10.195 1 97.25 343 TRP A O 1
ATOM 2700 N N . GLY A 1 344 ? 8.25 -6.332 -9.781 1 97.75 344 GLY A N 1
ATOM 2701 C CA . GLY A 1 344 ? 8.266 -6.727 -8.383 1 97.75 344 GLY A CA 1
ATOM 2702 C C . GLY A 1 344 ? 7.844 -8.164 -8.164 1 97.75 344 GLY A C 1
ATOM 2703 O O . GLY A 1 344 ? 7.555 -8.883 -9.125 1 97.75 344 GLY A O 1
ATOM 2704 N N . PRO A 1 345 ? 7.789 -8.578 -6.949 1 97.81 345 PRO A N 1
ATOM 2705 C CA . PRO A 1 345 ? 7.645 -10 -6.633 1 97.81 345 PRO A CA 1
ATOM 2706 C C . PRO A 1 345 ? 6.188 -10.445 -6.582 1 97.81 345 PRO A C 1
ATOM 2708 O O . PRO A 1 345 ? 5.91 -11.648 -6.516 1 97.81 345 PRO A O 1
ATOM 2711 N N . THR A 1 346 ? 5.211 -9.539 -6.625 1 96.94 346 THR A N 1
ATOM 2712 C CA . THR A 1 346 ? 3.818 -9.93 -6.445 1 96.94 346 THR A CA 1
ATOM 2713 C C . THR A 1 346 ? 3.256 -10.531 -7.734 1 96.94 346 THR A C 1
ATOM 2715 O O . THR A 1 346 ? 3.9 -10.477 -8.781 1 96.94 346 THR A O 1
ATOM 2718 N N . CYS A 1 347 ? 2.018 -11.102 -7.66 1 94.81 347 CYS A N 1
ATOM 2719 C CA . CYS A 1 347 ? 1.36 -11.695 -8.812 1 94.81 347 CYS A CA 1
ATOM 2720 C C . CYS A 1 347 ? 0.57 -10.656 -9.594 1 94.81 347 CYS A C 1
ATOM 2722 O O . CYS A 1 347 ? -0.059 -10.969 -10.602 1 94.81 347 CYS A O 1
ATOM 2724 N N . ASP A 1 348 ? 0.633 -9.422 -9.094 1 93.62 348 ASP A N 1
ATOM 2725 C CA . ASP A 1 348 ? -0.136 -8.375 -9.758 1 93.62 348 ASP A CA 1
ATOM 2726 C C . ASP A 1 348 ? 0.631 -7.793 -10.945 1 93.62 348 ASP A C 1
ATOM 2728 O O . ASP A 1 348 ? 1.782 -7.375 -10.805 1 93.62 348 ASP A O 1
ATOM 2732 N N . SER A 1 349 ? -0.026 -7.695 -12.031 1 91.94 349 SER A N 1
ATOM 2733 C CA . SER A 1 349 ? 0.613 -7.242 -13.258 1 91.94 349 SER A CA 1
ATOM 2734 C C . SER A 1 349 ? 0.961 -5.758 -13.188 1 91.94 349 SER A C 1
ATOM 2736 O O . SER A 1 349 ? 1.77 -5.266 -13.977 1 91.94 349 SER A O 1
ATOM 2738 N N . ILE A 1 350 ? 0.394 -5.047 -12.227 1 92.25 350 ILE A N 1
ATOM 2739 C CA . ILE A 1 350 ? 0.696 -3.627 -12.109 1 92.25 350 ILE A CA 1
ATOM 2740 C C . ILE A 1 350 ? 2.053 -3.441 -11.43 1 92.25 350 ILE A C 1
ATOM 2742 O O . ILE A 1 350 ? 2.604 -2.338 -11.414 1 92.25 350 ILE A O 1
ATOM 2746 N N . ASP A 1 351 ? 2.586 -4.488 -10.875 1 95.31 351 ASP A N 1
ATOM 2747 C CA . ASP A 1 351 ? 3.834 -4.43 -10.125 1 95.31 351 ASP A CA 1
ATOM 2748 C C . ASP A 1 351 ? 5.039 -4.363 -11.062 1 95.31 351 ASP A C 1
ATOM 2750 O O . ASP A 1 351 ? 5.938 -5.203 -10.992 1 95.31 351 ASP A O 1
ATOM 2754 N N . GLN A 1 352 ? 5.098 -3.395 -11.922 1 95.88 352 GLN A N 1
ATOM 2755 C CA . GLN A 1 352 ? 6.191 -3.09 -12.844 1 95.88 352 GLN A CA 1
ATOM 2756 C C . GLN A 1 352 ? 6.988 -1.879 -12.367 1 95.88 352 GLN A C 1
ATOM 2758 O O . GLN A 1 352 ? 6.453 -0.77 -12.289 1 95.88 352 GLN A O 1
ATOM 2763 N N . ILE A 1 353 ? 8.227 -2.078 -12.055 1 96.88 353 ILE A N 1
ATOM 2764 C CA . ILE A 1 353 ? 9.086 -1.03 -11.523 1 96.88 353 ILE A CA 1
ATOM 2765 C C . ILE A 1 353 ? 9.617 -0.166 -12.664 1 96.88 353 ILE A C 1
ATOM 2767 O O . ILE A 1 353 ? 9.703 1.059 -12.539 1 96.88 353 ILE A O 1
ATOM 2771 N N . ALA A 1 354 ? 9.984 -0.831 -13.734 1 95.5 354 ALA A N 1
ATOM 2772 C CA . ALA A 1 354 ? 10.477 -0.134 -14.922 1 95.5 354 ALA A CA 1
ATOM 2773 C C . ALA A 1 354 ? 10.117 -0.897 -16.188 1 95.5 354 ALA A C 1
ATOM 2775 O O . ALA A 1 354 ? 10.312 -2.111 -16.266 1 95.5 354 ALA A O 1
ATOM 2776 N N . LYS A 1 355 ? 9.648 -0.168 -17.172 1 92.81 355 LYS A N 1
ATOM 2777 C CA . LYS A 1 355 ? 9.312 -0.783 -18.453 1 92.81 355 LYS A CA 1
ATOM 2778 C C . LYS A 1 355 ? 10.578 -1.224 -19.188 1 92.81 355 LYS A C 1
ATOM 2780 O O . LYS A 1 355 ? 10.562 -2.234 -19.891 1 92.81 355 LYS A O 1
ATOM 2785 N N . GLU A 1 356 ? 11.555 -0.422 -19.016 1 93.5 356 GLU A N 1
ATOM 2786 C CA . GLU A 1 356 ? 12.82 -0.737 -19.672 1 93.5 356 GLU A CA 1
ATOM 2787 C C . GLU A 1 356 ? 14 -0.169 -18.875 1 93.5 356 GLU A C 1
ATOM 2789 O O . GLU A 1 356 ? 13.969 0.986 -18.453 1 93.5 356 GLU A O 1
ATOM 2794 N N . VAL A 1 357 ? 14.93 -0.981 -18.609 1 94.19 357 VAL A N 1
ATOM 2795 C CA . VAL A 1 357 ? 16.203 -0.571 -18.047 1 94.19 357 VAL A CA 1
ATOM 2796 C C . VAL A 1 357 ? 17.344 -1.134 -18.891 1 94.19 357 VAL A C 1
ATOM 2798 O O . VAL A 1 357 ? 17.266 -2.254 -19.406 1 94.19 357 VAL A O 1
ATOM 2801 N N . VAL A 1 358 ? 18.344 -0.344 -19.047 1 93.44 358 VAL A N 1
ATOM 2802 C CA . VAL A 1 358 ? 19.531 -0.761 -19.797 1 93.44 358 VAL A CA 1
ATOM 2803 C C . VAL A 1 358 ? 20.672 -1.052 -18.828 1 93.44 358 VAL A C 1
ATOM 2805 O O . VAL A 1 358 ? 21.031 -0.21 -18 1 93.44 358 VAL A O 1
ATOM 2808 N N . MET A 1 359 ? 21.172 -2.262 -18.922 1 92.31 359 MET A N 1
ATOM 2809 C CA . MET A 1 359 ? 22.281 -2.697 -18.078 1 92.31 359 MET A CA 1
ATOM 2810 C C . MET A 1 359 ? 23.531 -2.926 -18.922 1 92.31 359 MET A C 1
ATOM 2812 O O . MET A 1 359 ? 23.438 -3.295 -20.094 1 92.31 359 MET A O 1
ATOM 2816 N N . ASP A 1 360 ? 24.688 -2.742 -18.312 1 88.44 360 ASP A N 1
ATOM 2817 C CA . ASP A 1 360 ? 25.938 -2.852 -19.031 1 88.44 360 ASP A CA 1
ATOM 2818 C C . ASP A 1 360 ? 26.391 -4.309 -19.141 1 88.44 360 ASP A C 1
ATOM 2820 O O . ASP A 1 360 ? 27.438 -4.598 -19.719 1 88.44 360 ASP A O 1
ATOM 2824 N N . GLY A 1 361 ? 25.656 -5.234 -18.734 1 89.31 361 GLY A N 1
ATOM 2825 C CA . GLY A 1 361 ? 25.922 -6.664 -18.797 1 89.31 361 GLY A CA 1
ATOM 2826 C C . GLY A 1 361 ? 24.703 -7.504 -18.438 1 89.31 361 GLY A C 1
ATOM 2827 O O . GLY A 1 361 ? 23.672 -6.969 -18.031 1 89.31 361 GLY A O 1
ATOM 2828 N N . GLU A 1 362 ? 24.938 -8.727 -18.703 1 91.69 362 GLU A N 1
ATOM 2829 C CA . GLU A 1 362 ? 23.859 -9.664 -18.406 1 91.69 362 GLU A CA 1
ATOM 2830 C C . GLU A 1 362 ? 23.578 -9.742 -16.906 1 91.69 362 GLU A C 1
ATOM 2832 O O . GLU A 1 362 ? 24.516 -9.844 -16.109 1 91.69 362 GLU A O 1
ATOM 2837 N N . VAL A 1 363 ? 22.312 -9.617 -16.578 1 94.31 363 VAL A N 1
ATOM 2838 C CA . VAL A 1 363 ? 21.875 -9.781 -15.203 1 94.31 363 VAL A CA 1
ATOM 2839 C C . VAL A 1 363 ? 21.328 -11.188 -15 1 94.31 363 VAL A C 1
ATOM 2841 O O . VAL A 1 363 ? 20.547 -11.68 -15.82 1 94.31 363 VAL A O 1
ATOM 2844 N N . LYS A 1 364 ? 21.703 -11.812 -13.938 1 93.25 364 LYS A N 1
ATOM 2845 C CA . LYS A 1 364 ? 21.297 -13.188 -13.672 1 93.25 364 LYS A CA 1
ATOM 2846 C C . LYS A 1 364 ? 20.516 -13.289 -12.367 1 93.25 364 LYS A C 1
ATOM 2848 O O . LYS A 1 364 ? 20.578 -12.391 -11.523 1 93.25 364 LYS A O 1
ATOM 2853 N N . VAL A 1 365 ? 19.781 -14.375 -12.25 1 94.75 365 VAL A N 1
ATOM 2854 C CA . VAL A 1 365 ? 19.125 -14.68 -10.984 1 94.75 365 VAL A CA 1
ATOM 2855 C C . VAL A 1 365 ? 20.156 -14.758 -9.867 1 94.75 365 VAL A C 1
ATOM 2857 O O . VAL A 1 365 ? 21.203 -15.398 -10.016 1 94.75 365 VAL A O 1
ATOM 2860 N N . GLY A 1 366 ? 19.875 -14.07 -8.742 1 93.88 366 GLY A N 1
ATOM 2861 C CA . GLY A 1 366 ? 20.812 -14.047 -7.633 1 93.88 366 GLY A CA 1
ATOM 2862 C C . GLY A 1 366 ? 21.625 -12.773 -7.562 1 93.88 366 GLY A C 1
ATOM 2863 O O . GLY A 1 366 ? 22.219 -12.461 -6.527 1 93.88 366 GLY A O 1
ATOM 2864 N N . ASP A 1 367 ? 21.703 -12.078 -8.727 1 94.94 367 ASP A N 1
ATOM 2865 C CA . ASP A 1 367 ? 22.375 -10.781 -8.719 1 94.94 367 ASP A CA 1
ATOM 2866 C C . ASP A 1 367 ? 21.625 -9.773 -7.848 1 94.94 367 ASP A C 1
ATOM 2868 O O . ASP A 1 367 ? 20.453 -9.961 -7.555 1 94.94 367 ASP A O 1
ATOM 2872 N N . TRP A 1 368 ? 22.375 -8.773 -7.457 1 97.06 368 TRP A N 1
ATOM 2873 C CA . TRP A 1 368 ? 21.797 -7.727 -6.625 1 97.06 368 TRP A CA 1
ATOM 2874 C C . TRP A 1 368 ? 21.828 -6.383 -7.34 1 97.06 368 TRP A C 1
ATOM 2876 O O . TRP A 1 368 ? 22.812 -6.055 -8.008 1 97.06 368 TRP A O 1
ATOM 2886 N N . LEU A 1 369 ? 20.766 -5.676 -7.223 1 97.69 369 LEU A N 1
ATOM 2887 C CA . LEU A 1 369 ? 20.609 -4.336 -7.781 1 97.69 369 LEU A CA 1
ATOM 2888 C C . LEU A 1 369 ? 20.578 -3.289 -6.676 1 97.69 369 LEU A C 1
ATOM 2890 O O . LEU A 1 369 ? 19.984 -3.508 -5.621 1 97.69 369 LEU A O 1
ATOM 2894 N N . VAL A 1 370 ? 21.172 -2.156 -6.965 1 97.69 370 VAL A N 1
ATOM 2895 C CA . VAL A 1 370 ? 21.266 -1.061 -6.008 1 97.69 370 VAL A CA 1
ATOM 2896 C C . VAL A 1 370 ? 20.469 0.138 -6.523 1 97.69 370 VAL A C 1
ATOM 2898 O O . VAL A 1 370 ? 20.531 0.468 -7.707 1 97.69 370 VAL A O 1
ATOM 2901 N N . TYR A 1 371 ? 19.672 0.724 -5.641 1 97.81 371 TYR A N 1
ATOM 2902 C CA . TYR A 1 371 ? 18.938 1.959 -5.895 1 97.81 371 TYR A CA 1
ATOM 2903 C C . TYR A 1 371 ? 19.344 3.047 -4.91 1 97.81 371 TYR A C 1
ATOM 2905 O O . TYR A 1 371 ? 19.156 2.898 -3.699 1 97.81 371 TYR A O 1
ATOM 2913 N N . LYS A 1 372 ? 19.844 4.121 -5.418 1 96.44 372 LYS A N 1
ATOM 2914 C CA . LYS A 1 372 ? 20.25 5.242 -4.574 1 96.44 372 LYS A CA 1
ATOM 2915 C C . LYS A 1 372 ? 19.062 6.168 -4.293 1 96.44 372 LYS A C 1
ATOM 2917 O O . LYS A 1 372 ? 18.016 6.07 -4.941 1 96.44 372 LYS A O 1
ATOM 2922 N N . ASP A 1 373 ? 19.141 7.008 -3.258 1 96.69 373 ASP A N 1
ATOM 2923 C CA . ASP A 1 373 ? 18.172 8.055 -2.92 1 96.69 373 ASP A CA 1
ATOM 2924 C C . ASP A 1 373 ? 16.797 7.457 -2.635 1 96.69 373 ASP A C 1
ATOM 2926 O O . ASP A 1 373 ? 15.797 7.926 -3.172 1 96.69 373 ASP A O 1
ATOM 2930 N N . MET A 1 374 ? 16.812 6.395 -1.802 1 97.88 374 MET A N 1
ATOM 2931 C CA . MET A 1 374 ? 15.578 5.656 -1.525 1 97.88 374 MET A CA 1
ATOM 2932 C C . MET A 1 374 ? 15.102 5.91 -0.099 1 97.88 374 MET A C 1
ATOM 2934 O O . MET A 1 374 ? 14.469 5.047 0.51 1 97.88 374 MET A O 1
ATOM 2938 N N . GLY A 1 375 ? 15.391 7.09 0.39 1 98 375 GLY A N 1
ATOM 2939 C CA . GLY A 1 375 ? 15.039 7.355 1.776 1 98 375 GLY A CA 1
ATOM 2940 C C . GLY A 1 375 ? 13.641 7.906 1.94 1 98 375 GLY A C 1
ATOM 2941 O O . GLY A 1 375 ? 13.07 7.863 3.035 1 98 375 GLY A O 1
ATOM 2942 N N . ALA A 1 376 ? 13.062 8.477 0.95 1 97.38 376 ALA A N 1
ATOM 2943 C CA . ALA A 1 376 ? 11.797 9.188 1.081 1 97.38 376 ALA A CA 1
ATOM 2944 C C . ALA A 1 376 ? 10.648 8.383 0.485 1 97.38 376 ALA A C 1
ATOM 2946 O O . ALA A 1 376 ? 10.664 8.047 -0.702 1 97.38 376 ALA A O 1
ATOM 2947 N N . TYR A 1 377 ? 9.586 8.102 1.351 1 96.5 377 TYR A N 1
ATOM 2948 C CA . TYR A 1 377 ? 8.312 7.52 0.937 1 96.5 377 TYR A CA 1
ATOM 2949 C C . TYR A 1 377 ? 8.516 6.168 0.266 1 96.5 377 TYR A C 1
ATOM 2951 O O . TYR A 1 377 ? 7.879 5.863 -0.744 1 96.5 377 TYR A O 1
ATOM 2959 N N . THR A 1 378 ? 9.453 5.391 0.76 1 97 378 THR A N 1
ATOM 2960 C CA . THR A 1 378 ? 9.703 4.031 0.295 1 97 378 THR A CA 1
ATOM 2961 C C . THR A 1 378 ? 9.164 3.014 1.295 1 97 378 THR A C 1
ATOM 2963 O O . THR A 1 378 ? 7.996 2.615 1.217 1 97 378 THR A O 1
ATOM 2966 N N . MET A 1 379 ? 9.898 2.848 2.461 1 96.44 379 MET A N 1
ATOM 2967 C CA . MET A 1 379 ? 9.469 1.898 3.48 1 96.44 379 MET A CA 1
ATOM 2968 C C . MET A 1 379 ? 8.141 2.33 4.098 1 96.44 379 MET A C 1
ATOM 2970 O O . MET A 1 379 ? 7.324 1.488 4.48 1 96.44 379 MET A O 1
ATOM 2974 N N . SER A 1 380 ? 7.938 3.609 4.121 1 95.5 380 SER A N 1
ATOM 2975 C CA . SER A 1 380 ? 6.816 4.152 4.879 1 95.5 380 SER A CA 1
ATOM 2976 C C . SER A 1 380 ? 5.484 3.793 4.23 1 95.5 380 SER A C 1
ATOM 2978 O O . SER A 1 380 ? 4.445 3.791 4.891 1 95.5 380 SER A O 1
ATOM 2980 N N . ALA A 1 381 ? 5.465 3.449 2.943 1 93.88 381 ALA A N 1
ATOM 2981 C CA . ALA A 1 381 ? 4.223 3.154 2.236 1 93.88 381 ALA A CA 1
ATOM 2982 C C . ALA A 1 381 ? 4.141 1.679 1.855 1 93.88 381 ALA A C 1
ATOM 2984 O O . ALA A 1 381 ? 3.238 1.268 1.123 1 93.88 381 ALA A O 1
ATOM 2985 N N . SER A 1 382 ? 5.035 0.868 2.324 1 96.62 382 SER A N 1
ATOM 2986 C CA . SER A 1 382 ? 5.113 -0.535 1.93 1 96.62 382 SER A CA 1
ATOM 2987 C C . SER A 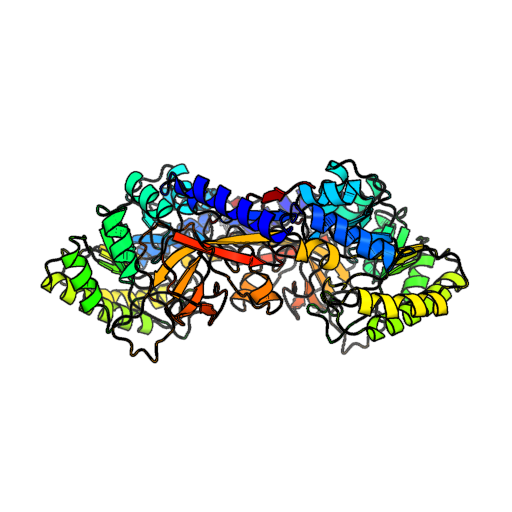1 382 ? 3.982 -1.348 2.553 1 96.62 382 SER A C 1
ATOM 2989 O O . SER A 1 382 ? 3.533 -1.048 3.662 1 96.62 382 SER A O 1
ATOM 2991 N N . SER A 1 383 ? 3.459 -2.314 1.847 1 96.38 383 SER A N 1
ATOM 2992 C CA . SER A 1 383 ? 2.416 -3.225 2.305 1 96.38 383 SER A CA 1
ATOM 2993 C C . SER A 1 383 ? 2.916 -4.664 2.344 1 96.38 383 SER A C 1
ATOM 2995 O O . SER A 1 383 ? 4.09 -4.926 2.08 1 96.38 383 SER A O 1
ATOM 2997 N N . GLN A 1 384 ? 2.047 -5.59 2.752 1 95.81 384 GLN A N 1
ATOM 2998 C CA . GLN A 1 384 ? 2.369 -7.012 2.799 1 95.81 384 GLN A CA 1
ATOM 2999 C C . GLN A 1 384 ? 1.575 -7.789 1.753 1 95.81 384 GLN A C 1
ATOM 3001 O O . GLN A 1 384 ? 1.311 -8.984 1.927 1 95.81 384 GLN A O 1
ATOM 3006 N N . PHE A 1 385 ? 1.21 -7.145 0.715 1 96.88 385 PHE A N 1
ATOM 3007 C CA . PHE A 1 385 ? 0.418 -7.785 -0.328 1 96.88 385 PHE A CA 1
ATOM 3008 C C . PHE A 1 385 ? 1.09 -9.062 -0.807 1 96.88 385 PHE A C 1
ATOM 3010 O O . PHE A 1 385 ? 2.316 -9.125 -0.918 1 96.88 385 PHE A O 1
ATOM 3017 N N . ASN A 1 386 ? 0.349 -10.148 -1.089 1 97.06 386 ASN A N 1
ATOM 3018 C CA . ASN A 1 386 ? 0.787 -11.469 -1.539 1 97.06 386 ASN A CA 1
ATOM 3019 C C . ASN A 1 386 ? 1.622 -12.172 -0.476 1 97.06 386 ASN A C 1
ATOM 3021 O O . ASN A 1 386 ? 2.297 -13.164 -0.766 1 97.06 386 ASN A O 1
ATOM 3025 N N . GLY A 1 387 ? 1.619 -11.633 0.757 1 95.25 387 GLY A N 1
ATOM 3026 C CA . GLY A 1 387 ? 2.334 -12.297 1.838 1 95.25 387 GLY A CA 1
ATOM 3027 C C . GLY A 1 387 ? 3.807 -11.938 1.886 1 95.25 387 GLY A C 1
ATOM 3028 O O . GLY A 1 387 ? 4.594 -12.602 2.564 1 95.25 387 GLY A O 1
ATOM 3029 N N . PHE A 1 388 ? 4.215 -10.945 1.169 1 95.81 388 PHE A N 1
ATOM 3030 C CA . PHE A 1 388 ? 5.598 -10.484 1.216 1 95.81 388 PHE A CA 1
ATOM 3031 C C . PHE A 1 388 ? 5.816 -9.562 2.408 1 95.81 388 PHE A C 1
ATOM 3033 O O . PHE A 1 388 ? 4.891 -8.875 2.846 1 95.81 388 PHE A O 1
ATOM 3040 N N . PRO A 1 389 ? 7.027 -9.555 2.9 1 91.19 389 PRO A N 1
ATOM 3041 C CA . PRO A 1 389 ? 7.281 -8.742 4.098 1 91.19 389 PRO A CA 1
ATOM 3042 C C . PRO A 1 389 ? 7.398 -7.254 3.787 1 91.19 389 PRO A C 1
ATOM 3044 O O . PRO A 1 389 ? 7.805 -6.879 2.682 1 91.19 389 PRO A O 1
ATOM 3047 N N . ASN A 1 390 ? 7.016 -6.426 4.766 1 93.69 390 ASN A N 1
ATOM 3048 C CA . ASN A 1 390 ? 7.23 -4.988 4.66 1 93.69 390 ASN A CA 1
ATOM 3049 C C . ASN A 1 390 ? 8.164 -4.477 5.754 1 93.69 390 ASN A C 1
ATOM 3051 O O . ASN A 1 390 ? 8.156 -3.291 6.082 1 93.69 390 ASN A O 1
ATOM 3055 N N . SER A 1 391 ? 8.797 -5.34 6.477 1 94.31 391 SER A N 1
ATOM 3056 C CA . SER A 1 391 ? 9.883 -5.016 7.391 1 94.31 391 SER A CA 1
ATOM 3057 C C . SER A 1 391 ? 11.242 -5.188 6.719 1 94.31 391 SER A C 1
ATOM 3059 O O . SER A 1 391 ? 11.5 -6.203 6.074 1 94.31 391 SER A O 1
ATOM 3061 N N . TYR A 1 392 ? 12.086 -4.23 6.84 1 96.81 392 TYR A N 1
ATOM 3062 C CA . TYR A 1 392 ? 13.359 -4.223 6.117 1 96.81 392 TYR A CA 1
ATOM 3063 C C . TYR A 1 392 ? 14.531 -4.113 7.082 1 96.81 392 TYR A C 1
ATOM 3065 O O . TYR A 1 392 ? 14.461 -3.377 8.07 1 96.81 392 TYR A O 1
ATOM 3073 N N . THR A 1 393 ? 15.539 -4.883 6.816 1 97.25 393 THR A N 1
ATOM 3074 C CA . THR A 1 393 ? 16.812 -4.676 7.492 1 97.25 393 THR A CA 1
ATOM 3075 C C . THR A 1 393 ? 17.469 -3.375 7.027 1 97.25 393 THR A C 1
ATOM 3077 O O . THR A 1 393 ? 17.578 -3.127 5.828 1 97.25 393 THR A O 1
ATOM 3080 N N . VAL A 1 394 ? 17.797 -2.541 7.926 1 97.69 394 VAL A N 1
ATOM 3081 C CA . VAL A 1 394 ? 18.531 -1.313 7.633 1 97.69 394 VAL A CA 1
ATOM 3082 C C . VAL A 1 394 ? 19.906 -1.361 8.289 1 97.69 394 VAL A C 1
ATOM 3084 O O . VAL A 1 394 ? 20.016 -1.431 9.516 1 97.69 394 VAL A O 1
ATOM 3087 N N . ILE A 1 395 ? 20.938 -1.337 7.508 1 96.88 395 ILE A N 1
ATOM 3088 C CA . ILE A 1 395 ? 22.312 -1.303 8 1 96.88 395 ILE A CA 1
ATOM 3089 C C . ILE A 1 395 ? 22.812 0.141 8.055 1 96.88 395 ILE A C 1
ATOM 3091 O O . ILE A 1 395 ? 22.922 0.799 7.016 1 96.88 395 ILE A O 1
ATOM 3095 N N . TYR A 1 396 ? 23.078 0.621 9.188 1 94.75 396 TYR A N 1
ATOM 3096 C CA . TYR A 1 396 ? 23.516 2.002 9.352 1 94.75 396 TYR A CA 1
ATOM 3097 C C . TYR A 1 396 ? 25.031 2.098 9.312 1 94.75 396 TYR A C 1
ATOM 3099 O O . TYR A 1 396 ? 25.734 1.313 9.969 1 94.75 396 TYR A O 1
ATOM 3107 N N . GLN A 1 397 ? 25.547 2.889 8.531 1 90.31 397 GLN A N 1
ATOM 3108 C CA . GLN A 1 397 ? 26.938 3.33 8.602 1 90.31 397 GLN A CA 1
ATOM 3109 C C . GLN A 1 397 ? 27.078 4.512 9.555 1 90.31 397 GLN A C 1
ATOM 3111 O O . GLN A 1 397 ? 26.688 5.633 9.227 1 90.31 397 GLN A O 1
ATOM 3116 N N . ASP A 1 398 ? 27.562 4.242 10.773 1 78.06 398 ASP A N 1
ATOM 3117 C CA . ASP A 1 398 ? 27.703 5.309 11.758 1 78.06 398 ASP A CA 1
ATOM 3118 C C . ASP A 1 398 ? 28.906 6.188 11.461 1 78.06 398 ASP A C 1
ATOM 3120 O O . ASP A 1 398 ? 29.859 5.754 10.789 1 78.06 398 ASP A O 1
ATOM 3124 N N . PHE A 1 399 ? 28.859 7.504 11.594 1 61.5 399 PHE A N 1
ATOM 3125 C CA . PHE A 1 399 ? 30.016 8.375 11.461 1 61.5 399 PHE A CA 1
ATOM 3126 C C . PHE A 1 399 ? 30.812 8.43 12.766 1 61.5 399 PHE A C 1
ATOM 3128 O O . PHE A 1 399 ? 30.266 8.18 13.844 1 61.5 399 PHE A O 1
ATOM 3135 N N . MET B 1 1 ? -48.125 -17.812 13.422 1 25.95 1 MET B N 1
ATOM 3136 C CA . MET B 1 1 ? -47.625 -16.453 13.453 1 25.95 1 MET B CA 1
ATOM 3137 C C . MET B 1 1 ? -46.156 -16.422 13.078 1 25.95 1 MET B C 1
ATOM 3139 O O . MET B 1 1 ? -45.344 -17.094 13.711 1 25.95 1 MET B O 1
ATOM 3143 N N . GLY B 1 2 ? -45.781 -16.375 11.773 1 28.95 2 GLY B N 1
ATOM 3144 C CA . GLY B 1 2 ? -44.594 -16.703 11.031 1 28.95 2 GLY B CA 1
ATOM 3145 C C . GLY B 1 2 ? -43.375 -15.875 11.445 1 28.95 2 GLY B C 1
ATOM 3146 O O . GLY B 1 2 ? -43.438 -14.641 11.422 1 28.95 2 GLY B O 1
ATOM 3147 N N . SER B 1 3 ? -42.562 -16.25 12.461 1 33 3 SER B N 1
ATOM 3148 C CA . SER B 1 3 ? -41.281 -15.688 12.852 1 33 3 SER B CA 1
ATOM 3149 C C . SER B 1 3 ? -40.438 -15.305 11.633 1 33 3 SER B C 1
ATOM 3151 O O . SER B 1 3 ? -40.031 -16.172 10.867 1 33 3 SER B O 1
ATOM 3153 N N . VAL B 1 4 ? -40.812 -14.383 10.898 1 38.06 4 VAL B N 1
ATOM 3154 C CA . VAL B 1 4 ? -40.094 -13.875 9.727 1 38.06 4 VAL B CA 1
ATOM 3155 C C . VAL B 1 4 ? -38.594 -13.758 10.031 1 38.06 4 VAL B C 1
ATOM 3157 O O . VAL B 1 4 ? -38.188 -12.969 10.891 1 38.06 4 VAL B O 1
ATOM 3160 N N . GLY B 1 5 ? -37.656 -14.766 9.922 1 43.5 5 GLY B N 1
ATOM 3161 C CA . GLY B 1 5 ? -36.219 -14.875 10.062 1 43.5 5 GLY B CA 1
ATOM 3162 C C . GLY B 1 5 ? -35.469 -13.656 9.562 1 43.5 5 GLY B C 1
ATOM 3163 O O . GLY B 1 5 ? -35.781 -13.141 8.477 1 43.5 5 GLY B O 1
ATOM 3164 N N . ILE B 1 6 ? -34.906 -12.953 10.445 1 57.25 6 ILE B N 1
ATOM 3165 C CA . ILE B 1 6 ? -34.094 -11.773 10.164 1 57.25 6 ILE B CA 1
ATOM 3166 C C . ILE B 1 6 ? -33.125 -12.086 9.031 1 57.25 6 ILE B C 1
ATOM 3168 O O . ILE B 1 6 ? -32.469 -13.125 9.031 1 57.25 6 ILE B O 1
ATOM 3172 N N . SER B 1 7 ? -33.281 -11.336 7.867 1 69.62 7 SER B N 1
ATOM 3173 C CA . SER B 1 7 ? -32.406 -11.508 6.719 1 69.62 7 SER B CA 1
ATOM 3174 C C . SER B 1 7 ? -30.953 -11.336 7.113 1 69.62 7 SER B C 1
ATOM 3176 O O . SER B 1 7 ? -30.641 -10.695 8.125 1 69.62 7 SER B O 1
ATOM 3178 N N . ALA B 1 8 ? -30.125 -12.141 6.613 1 74.75 8 ALA B N 1
ATOM 3179 C CA . ALA B 1 8 ? -28.688 -12.039 6.844 1 74.75 8 ALA B CA 1
ATOM 3180 C C . ALA B 1 8 ? -28.234 -10.578 6.855 1 74.75 8 ALA B C 1
ATOM 3182 O O . ALA B 1 8 ? -27.406 -10.188 7.672 1 74.75 8 ALA B O 1
ATOM 3183 N N . ASP B 1 9 ? -28.859 -9.82 6.09 1 81.56 9 ASP B N 1
ATOM 3184 C CA . ASP B 1 9 ? -28.5 -8.406 6.008 1 81.56 9 ASP B CA 1
ATOM 3185 C C . ASP B 1 9 ? -28.891 -7.668 7.285 1 81.56 9 ASP B C 1
ATOM 3187 O O . ASP B 1 9 ? -28.156 -6.793 7.746 1 81.56 9 ASP B O 1
ATOM 3191 N N . GLU B 1 10 ? -29.969 -8.086 7.738 1 85.38 10 GLU B N 1
ATOM 3192 C CA . GLU B 1 10 ? -30.438 -7.438 8.961 1 85.38 10 GLU B CA 1
ATOM 3193 C C . GLU B 1 10 ? -29.531 -7.793 10.141 1 85.38 10 GLU B C 1
ATOM 3195 O O . GLU B 1 10 ? -29.312 -6.965 11.031 1 85.38 10 GLU B O 1
ATOM 3200 N N . VAL B 1 11 ? -29.141 -9 10.109 1 89.25 11 VAL B N 1
ATOM 3201 C CA . VAL B 1 11 ? -28.266 -9.438 11.18 1 89.25 11 VAL B CA 1
ATOM 3202 C C . VAL B 1 11 ? -26.953 -8.648 11.117 1 89.25 11 VAL B C 1
ATOM 3204 O O . VAL B 1 11 ? -26.469 -8.172 12.141 1 89.25 11 VAL B O 1
ATOM 3207 N N . VAL B 1 12 ? -26.422 -8.492 9.977 1 91.06 12 VAL B N 1
ATOM 3208 C CA . VAL B 1 12 ? -25.188 -7.742 9.773 1 91.06 12 VAL B CA 1
ATOM 3209 C C . VAL B 1 12 ? -25.375 -6.293 10.203 1 91.06 12 VAL B C 1
ATOM 3211 O O . VAL B 1 12 ? -24.531 -5.727 10.906 1 91.06 12 VAL B O 1
ATOM 3214 N N . ASP B 1 13 ? -26.484 -5.742 9.867 1 92.12 13 ASP B N 1
ATOM 3215 C CA . ASP B 1 13 ? -26.781 -4.363 10.234 1 92.12 13 ASP B CA 1
ATOM 3216 C C . ASP B 1 13 ? -26.844 -4.203 11.75 1 92.12 13 ASP B C 1
ATOM 3218 O O . ASP B 1 13 ? -26.375 -3.203 12.297 1 92.12 13 ASP B O 1
ATOM 3222 N N . ASN B 1 14 ? -27.453 -5.18 12.352 1 92.81 14 ASN B N 1
ATOM 3223 C CA . ASN B 1 14 ? -27.547 -5.141 13.805 1 92.81 14 ASN B CA 1
ATOM 3224 C C . ASN B 1 14 ? -26.188 -5.223 14.469 1 92.81 14 ASN B C 1
ATOM 3226 O O . ASN B 1 14 ? -25.938 -4.539 15.461 1 92.81 14 ASN B O 1
ATOM 3230 N N . LEU B 1 15 ? -25.344 -6.074 13.953 1 94.88 15 LEU B N 1
ATOM 3231 C CA . LEU B 1 15 ? -24 -6.199 14.492 1 94.88 15 LEU B CA 1
ATOM 3232 C C . LEU B 1 15 ? -23.234 -4.891 14.344 1 94.88 15 LEU B C 1
ATOM 3234 O O . LEU B 1 15 ? -22.5 -4.492 15.242 1 94.88 15 LEU B O 1
ATOM 3238 N N . ILE B 1 16 ? -23.406 -4.258 13.203 1 96.31 16 ILE B N 1
ATOM 3239 C CA . ILE B 1 16 ? -22.75 -2.98 12.93 1 96.31 16 ILE B CA 1
ATOM 3240 C C . ILE B 1 16 ? -23.203 -1.944 13.961 1 96.31 16 ILE B C 1
ATOM 3242 O O . ILE B 1 16 ? -22.375 -1.293 14.602 1 96.31 16 ILE B O 1
ATOM 3246 N N . ARG B 1 17 ? -24.484 -1.829 14.164 1 95.25 17 ARG B N 1
ATOM 3247 C CA . ARG B 1 17 ? -25.031 -0.846 15.094 1 95.25 17 ARG B CA 1
ATOM 3248 C C . ARG B 1 17 ? -24.562 -1.114 16.516 1 95.25 17 ARG B C 1
ATOM 3250 O O . ARG B 1 17 ? -24.203 -0.185 17.234 1 95.25 17 ARG B O 1
ATOM 3257 N N . LYS B 1 18 ? -24.578 -2.352 16.875 1 94.75 18 LYS B N 1
ATOM 3258 C CA . LYS B 1 18 ? -24.156 -2.725 18.219 1 94.75 18 LYS B CA 1
ATOM 3259 C C . LYS B 1 18 ? -22.688 -2.342 18.453 1 94.75 18 LYS B C 1
ATOM 3261 O O . LYS B 1 18 ? -22.344 -1.801 19.5 1 94.75 18 LYS B O 1
ATOM 3266 N N . HIS B 1 19 ? -21.859 -2.656 17.516 1 95.62 19 HIS B N 1
ATOM 3267 C CA . HIS B 1 19 ? -20.438 -2.346 17.672 1 95.62 19 HIS B CA 1
ATOM 3268 C C . HIS B 1 19 ? -20.203 -0.84 17.688 1 95.62 19 HIS B C 1
ATOM 3270 O O . HIS B 1 19 ? -19.375 -0.346 18.469 1 95.62 19 HIS B O 1
ATOM 3276 N N . ILE B 1 20 ? -20.906 -0.114 16.828 1 95.69 20 ILE B N 1
ATOM 3277 C CA . ILE B 1 20 ? -20.797 1.341 16.812 1 95.69 20 ILE B CA 1
ATOM 3278 C C . ILE B 1 20 ? -21.188 1.908 18.172 1 95.69 20 ILE B C 1
ATOM 3280 O O . ILE B 1 20 ? -20.531 2.826 18.672 1 95.69 20 ILE B O 1
ATOM 3284 N N . GLU B 1 21 ? -22.234 1.406 18.766 1 93.69 21 GLU B N 1
ATOM 3285 C CA . GLU B 1 21 ? -22.656 1.839 20.094 1 93.69 21 GLU B CA 1
ATOM 3286 C C . GLU B 1 21 ? -21.562 1.614 21.109 1 93.69 21 GLU B C 1
ATOM 3288 O O . GLU B 1 21 ? -21.312 2.467 21.969 1 93.69 21 GLU B O 1
ATOM 3293 N N . GLU B 1 22 ? -20.922 0.511 21.016 1 93.62 22 GLU B N 1
ATOM 3294 C CA . GLU B 1 22 ? -19.828 0.204 21.922 1 93.62 22 GLU B CA 1
ATOM 3295 C C . GLU B 1 22 ? -18.672 1.189 21.734 1 93.62 22 GLU B C 1
ATOM 3297 O O . GLU B 1 22 ? -18.094 1.655 22.719 1 93.62 22 GLU B O 1
ATOM 3302 N N . LEU B 1 23 ? -18.359 1.5 20.5 1 92.12 23 LEU B N 1
ATOM 3303 C CA . LEU B 1 23 ? -17.266 2.406 20.188 1 92.12 23 LEU B CA 1
ATOM 3304 C C . LEU B 1 23 ? -17.594 3.832 20.609 1 92.12 23 LEU B C 1
ATOM 3306 O O . LEU B 1 23 ? -16.703 4.617 20.922 1 92.12 23 LEU B O 1
ATOM 3310 N N . SER B 1 24 ? -18.844 4.16 20.562 1 88.62 24 SER B N 1
ATOM 3311 C CA . SER B 1 24 ? -19.297 5.523 20.828 1 88.62 24 SER B CA 1
ATOM 3312 C C . SER B 1 24 ? -19.25 5.848 22.312 1 88.62 24 SER B C 1
ATOM 3314 O O . SER B 1 24 ? -19.359 7.012 22.703 1 88.62 24 SER B O 1
ATOM 3316 N N . ASN B 1 25 ? -19.031 4.859 23.156 1 88.69 25 ASN B N 1
ATOM 3317 C CA . ASN B 1 25 ? -19.031 5.047 24.594 1 88.69 25 ASN B CA 1
ATOM 3318 C C . ASN B 1 25 ? -17.844 5.906 25.047 1 88.69 25 ASN B C 1
ATOM 3320 O O . ASN B 1 25 ? -17.922 6.586 26.078 1 88.69 25 ASN B O 1
ATOM 3324 N N . ASP B 1 26 ? -16.797 5.895 24.312 1 90.38 26 ASP B N 1
ATOM 3325 C CA . ASP B 1 26 ? -15.625 6.727 24.594 1 90.38 26 ASP B CA 1
ATOM 3326 C C . ASP B 1 26 ? -15 7.246 23.312 1 90.38 26 ASP B C 1
ATOM 3328 O O . ASP B 1 26 ? -14.07 6.637 22.781 1 90.38 26 ASP B O 1
ATOM 3332 N N . PRO B 1 27 ? -15.398 8.398 22.953 1 86.69 27 PRO B N 1
ATOM 3333 C CA . PRO B 1 27 ? -14.922 8.938 21.672 1 86.69 27 PRO B CA 1
ATOM 3334 C C . PRO B 1 27 ? -13.469 9.414 21.734 1 86.69 27 PRO B C 1
ATOM 3336 O O . PRO B 1 27 ? -12.891 9.781 20.719 1 86.69 27 PRO B O 1
ATOM 3339 N N . TYR B 1 28 ? -12.852 9.32 22.938 1 91.88 28 TYR B N 1
ATOM 3340 C CA . TYR B 1 28 ? -11.523 9.906 23.094 1 91.88 28 TYR B CA 1
ATOM 3341 C C . TYR B 1 28 ? -10.445 8.836 23.016 1 91.88 28 TYR B C 1
ATOM 3343 O O . TYR B 1 28 ? -9.25 9.141 23.047 1 91.88 28 TYR B O 1
ATOM 3351 N N . VAL B 1 29 ? -10.875 7.602 22.828 1 92.75 29 VAL B N 1
ATOM 3352 C CA . VAL B 1 29 ? -9.898 6.531 22.656 1 92.75 29 VAL B CA 1
ATOM 3353 C C . VAL B 1 29 ? -9.68 6.246 21.172 1 92.75 29 VAL B C 1
ATOM 3355 O O . VAL B 1 29 ? -10.625 6.281 20.391 1 92.75 29 VAL B O 1
ATOM 3358 N N . SER B 1 30 ? -8.438 5.93 20.828 1 91.88 30 SER B N 1
ATOM 3359 C CA . SER B 1 30 ? -8.055 5.762 19.438 1 91.88 30 SER B CA 1
ATOM 3360 C C . SER B 1 30 ? -8.906 4.688 18.75 1 91.88 30 SER B C 1
ATOM 3362 O O . SER B 1 30 ? -9.25 4.812 17.578 1 91.88 30 SER B O 1
ATOM 3364 N N . GLN B 1 31 ? -9.242 3.697 19.469 1 89.88 31 GLN B N 1
ATOM 3365 C CA . GLN B 1 31 ? -10 2.576 18.922 1 89.88 31 GLN B CA 1
ATOM 3366 C C . GLN B 1 31 ? -11.352 3.035 18.375 1 89.88 31 GLN B C 1
ATOM 3368 O O . GLN B 1 31 ? -11.914 2.396 17.484 1 89.88 31 GLN B O 1
ATOM 3373 N N . SER B 1 32 ? -11.844 4.105 18.891 1 92.75 32 SER B N 1
ATOM 3374 C CA . SER B 1 32 ? -13.148 4.617 18.484 1 92.75 32 SER B CA 1
ATOM 3375 C C . SER B 1 32 ? -13.102 5.176 17.062 1 92.75 32 SER B C 1
ATOM 3377 O O . SER B 1 32 ? -14.141 5.395 16.438 1 92.75 32 SER B O 1
ATOM 3379 N N . ASP B 1 33 ? -11.906 5.43 16.594 1 94.12 33 ASP B N 1
ATOM 3380 C CA . ASP B 1 33 ? -11.75 6.008 15.258 1 94.12 33 ASP B CA 1
ATOM 3381 C C . ASP B 1 33 ? -11.117 5.012 14.297 1 94.12 33 ASP B C 1
ATOM 3383 O O . ASP B 1 33 ? -10.445 5.402 13.336 1 94.12 33 ASP B O 1
ATOM 3387 N N . HIS B 1 34 ? -11.242 3.732 14.578 1 95.12 34 HIS B N 1
ATOM 3388 C CA . HIS B 1 34 ? -10.742 2.711 13.664 1 95.12 34 HIS B CA 1
ATOM 3389 C C . HIS B 1 34 ? -11.875 2.115 12.828 1 95.12 34 HIS B C 1
ATOM 3391 O O . HIS B 1 34 ? -12.984 1.925 13.328 1 95.12 34 HIS B O 1
ATOM 3397 N N . PRO B 1 35 ? -11.617 1.921 11.555 1 97.81 35 PRO B N 1
ATOM 3398 C CA . PRO B 1 35 ? -12.578 1.159 10.758 1 97.81 35 PRO B CA 1
ATOM 3399 C C . PRO B 1 35 ? -12.672 -0.304 11.188 1 97.81 35 PRO B C 1
ATOM 3401 O O . PRO B 1 35 ? -11.789 -0.804 11.883 1 97.81 35 PRO B O 1
ATOM 3404 N N . PHE B 1 36 ? -13.734 -0.944 10.867 1 98.06 36 PHE B N 1
ATOM 3405 C CA . PHE B 1 36 ? -13.859 -2.363 11.172 1 98.06 36 PHE B CA 1
ATOM 3406 C C . PHE B 1 36 ? -14.672 -3.08 10.102 1 98.06 36 PHE B C 1
ATOM 3408 O O . PHE B 1 36 ? -15.32 -2.436 9.273 1 98.06 36 PHE B O 1
ATOM 3415 N N . PHE B 1 37 ? -14.586 -4.402 10.117 1 98.44 37 PHE B N 1
ATOM 3416 C CA . PHE B 1 37 ? -15.32 -5.254 9.195 1 98.44 37 PHE B CA 1
ATOM 3417 C C . PHE B 1 37 ? -16.359 -6.082 9.938 1 98.44 37 PHE B C 1
ATOM 3419 O O . PHE B 1 37 ? -16.188 -6.41 11.109 1 98.44 37 PHE B O 1
ATOM 3426 N N . VAL B 1 38 ? -17.422 -6.32 9.234 1 97.81 38 VAL B N 1
ATOM 3427 C CA . VAL B 1 38 ? -18.312 -7.418 9.609 1 97.81 38 VAL B CA 1
ATOM 3428 C C . VAL B 1 38 ? -18.281 -8.5 8.531 1 97.81 38 VAL B C 1
ATOM 3430 O O . VAL B 1 38 ? -18.5 -8.211 7.348 1 97.81 38 VAL B O 1
ATOM 3433 N N . ALA B 1 39 ? -17.938 -9.648 8.906 1 97.25 39 ALA B N 1
ATOM 3434 C CA . ALA B 1 39 ? -17.922 -10.797 8 1 97.25 39 ALA B CA 1
ATOM 3435 C C . ALA B 1 39 ? -19.109 -11.719 8.25 1 97.25 39 ALA B C 1
ATOM 3437 O O . ALA B 1 39 ? -19.453 -11.992 9.398 1 97.25 39 ALA B O 1
ATOM 3438 N N . ASP B 1 40 ? -19.703 -12.148 7.203 1 95.62 40 ASP B N 1
ATOM 3439 C CA . ASP B 1 40 ? -20.875 -13.031 7.277 1 95.62 40 ASP B CA 1
ATOM 3440 C C . ASP B 1 40 ? -20.5 -14.477 6.961 1 95.62 40 ASP B C 1
ATOM 3442 O O . ASP B 1 40 ? -20.422 -14.859 5.793 1 95.62 40 ASP B O 1
ATOM 3446 N N . GLY B 1 41 ? -20.406 -15.273 7.977 1 93.94 41 GLY B N 1
ATOM 3447 C CA . GLY B 1 41 ? -20.031 -16.672 7.809 1 93.94 41 GLY B CA 1
ATOM 3448 C C . GLY B 1 41 ? -21.016 -17.453 6.961 1 93.94 41 GLY B C 1
ATOM 3449 O O . GLY B 1 41 ? -20.625 -18.375 6.238 1 93.94 41 GLY B O 1
ATOM 3450 N N . SER B 1 42 ? -22.266 -17.094 7.031 1 93.88 42 SER B N 1
ATOM 3451 C CA . SER B 1 42 ? -23.266 -17.781 6.227 1 93.88 42 SER B CA 1
ATOM 3452 C C . SER B 1 42 ? -23.031 -17.562 4.738 1 93.88 42 SER B C 1
ATOM 3454 O O . SER B 1 42 ? -23.297 -18.453 3.922 1 93.88 42 SER B O 1
ATOM 3456 N N . ARG B 1 43 ? -22.562 -16.391 4.438 1 95 43 ARG B N 1
ATOM 3457 C CA . ARG B 1 43 ? -22.266 -16.078 3.041 1 95 43 ARG B CA 1
ATOM 3458 C C . ARG B 1 43 ? -21.094 -16.906 2.531 1 95 43 ARG B C 1
ATOM 3460 O O . ARG B 1 43 ? -21.062 -17.297 1.362 1 95 43 ARG B O 1
ATOM 3467 N N . ILE B 1 44 ? -20.125 -17.188 3.359 1 96.62 44 ILE B N 1
ATOM 3468 C CA . ILE B 1 44 ? -19 -18.016 2.99 1 96.62 44 ILE B CA 1
ATOM 3469 C C . ILE B 1 44 ? -19.484 -19.422 2.604 1 96.62 44 ILE B C 1
ATOM 3471 O O . ILE B 1 44 ? -19.094 -19.953 1.562 1 96.62 44 ILE B O 1
ATOM 3475 N N . VAL B 1 45 ? -20.375 -19.922 3.406 1 96.31 45 VAL B N 1
ATOM 3476 C CA . VAL B 1 45 ? -20.938 -21.25 3.148 1 96.31 45 VAL B CA 1
ATOM 3477 C C . VAL B 1 45 ? -21.766 -21.219 1.865 1 96.31 45 VAL B C 1
ATOM 3479 O O . VAL B 1 45 ? -21.703 -22.141 1.049 1 96.31 45 VAL B O 1
ATOM 3482 N N . GLU B 1 46 ? -22.484 -20.125 1.761 1 96.44 46 GLU B N 1
ATOM 3483 C CA . GLU B 1 46 ? -23.312 -19.969 0.563 1 96.44 46 GLU B CA 1
ATOM 3484 C C . GLU B 1 46 ? -22.453 -19.984 -0.698 1 96.44 46 GLU B C 1
ATOM 3486 O O . GLU B 1 46 ? -22.812 -20.625 -1.691 1 96.44 46 GLU B O 1
ATOM 3491 N N . GLN B 1 47 ? -21.375 -19.25 -0.712 1 98.12 47 GLN B N 1
ATOM 3492 C CA . GLN B 1 47 ? -20.469 -19.234 -1.857 1 98.12 47 GLN B CA 1
ATOM 3493 C C . GLN B 1 47 ? -19.938 -20.625 -2.168 1 98.12 47 GLN B C 1
ATOM 3495 O O . GLN B 1 47 ? -19.844 -21.016 -3.334 1 98.12 47 GLN B O 1
ATOM 3500 N N . HIS B 1 48 ? -19.594 -21.359 -1.132 1 98.25 48 HIS B N 1
ATOM 3501 C CA . HIS B 1 48 ? -19.094 -22.719 -1.322 1 98.25 48 HIS B CA 1
ATOM 3502 C C . HIS B 1 48 ? -20.156 -23.625 -1.953 1 98.25 48 HIS B C 1
ATOM 3504 O O . HIS B 1 48 ? -19.859 -24.406 -2.855 1 98.25 48 HIS B O 1
ATOM 3510 N N . LEU B 1 49 ? -21.359 -23.5 -1.491 1 98.19 49 LEU B N 1
ATOM 3511 C CA . LEU B 1 49 ? -22.453 -24.297 -2.033 1 98.19 49 LEU B CA 1
ATOM 3512 C C . LEU B 1 49 ? -22.719 -23.922 -3.488 1 98.19 49 LEU B C 1
ATOM 3514 O O . LEU B 1 49 ? -23 -24.797 -4.312 1 98.19 49 LEU B O 1
ATOM 3518 N N . ARG B 1 50 ? -22.672 -22.672 -3.766 1 98.19 50 ARG B N 1
ATOM 3519 C CA . ARG B 1 50 ? -22.828 -22.219 -5.148 1 98.19 50 ARG B CA 1
ATOM 3520 C C . ARG B 1 50 ? -21.75 -22.844 -6.035 1 98.19 50 ARG B C 1
ATOM 3522 O O . ARG B 1 50 ? -22.031 -23.281 -7.152 1 98.19 50 ARG B O 1
ATOM 3529 N N . TRP B 1 51 ? -20.516 -22.875 -5.547 1 98.62 51 TRP B N 1
ATOM 3530 C CA . TRP B 1 51 ? -19.422 -23.484 -6.305 1 98.62 51 TRP B CA 1
ATOM 3531 C C . TRP B 1 51 ? -19.688 -24.953 -6.559 1 98.62 51 TRP B C 1
ATOM 3533 O O . TRP B 1 51 ? -19.609 -25.422 -7.699 1 98.62 51 TRP B O 1
ATOM 3543 N N . LYS B 1 52 ? -20.062 -25.672 -5.535 1 98.06 52 LYS B N 1
ATOM 3544 C CA . LYS B 1 52 ? -20.297 -27.109 -5.625 1 98.06 52 LYS B CA 1
ATOM 3545 C C . LYS B 1 52 ? -21.438 -27.422 -6.598 1 98.06 52 LYS B C 1
ATOM 3547 O O . LYS B 1 52 ? -21.391 -28.438 -7.301 1 98.06 52 LYS B O 1
ATOM 3552 N N . SER B 1 53 ? -22.328 -26.578 -6.586 1 98 53 SER B N 1
ATOM 3553 C CA . SER B 1 53 ? -23.484 -26.781 -7.457 1 98 53 SER B CA 1
ATOM 3554 C C . SER B 1 53 ? -23.141 -26.5 -8.914 1 98 53 SER B C 1
ATOM 3556 O O . SER B 1 53 ? -23.531 -27.25 -9.812 1 98 53 SER B O 1
ATOM 3558 N N . SER B 1 54 ? -22.406 -25.469 -9.141 1 97.69 54 SER B N 1
ATOM 3559 C CA . SER B 1 54 ? -22.156 -25 -10.492 1 97.69 54 SER B CA 1
ATOM 3560 C C . SER B 1 54 ? -20.953 -25.703 -11.109 1 97.69 54 SER B C 1
ATOM 3562 O O . SER B 1 54 ? -20.891 -25.891 -12.32 1 97.69 54 SER B O 1
ATOM 3564 N N . LEU B 1 55 ? -19.984 -26.016 -10.281 1 97.75 55 LEU B N 1
ATOM 3565 C CA . LEU B 1 55 ? -18.734 -26.609 -10.734 1 97.75 55 LEU B CA 1
ATOM 3566 C C . LEU B 1 55 ? -18.328 -27.781 -9.844 1 97.75 55 LEU B C 1
ATOM 3568 O O . LEU B 1 55 ? -17.25 -27.766 -9.25 1 97.75 55 LEU B O 1
ATOM 3572 N N . PRO B 1 56 ? -19.125 -28.797 -9.852 1 96.56 56 PRO B N 1
ATOM 3573 C CA . PRO B 1 56 ? -18.891 -29.891 -8.906 1 96.56 56 PRO B CA 1
ATOM 3574 C C . PRO B 1 56 ? -17.609 -30.656 -9.195 1 96.56 56 PRO B C 1
ATOM 3576 O O . PRO B 1 56 ? -17.016 -31.234 -8.281 1 96.56 56 PRO B O 1
ATOM 3579 N N . ASP B 1 57 ? -17.156 -30.625 -10.43 1 96.25 57 ASP B N 1
ATOM 3580 C CA . ASP B 1 57 ? -16 -31.438 -10.812 1 96.25 57 ASP B CA 1
ATOM 3581 C C . ASP B 1 57 ? -14.719 -30.609 -10.805 1 96.25 57 ASP B C 1
ATOM 3583 O O . ASP B 1 57 ? -13.68 -31.062 -11.273 1 96.25 57 ASP B O 1
ATOM 3587 N N . ILE B 1 58 ? -14.789 -29.391 -10.391 1 98.06 58 ILE B N 1
ATOM 3588 C CA . ILE B 1 58 ? -13.633 -28.516 -10.32 1 98.06 58 ILE B CA 1
ATOM 3589 C C . ILE B 1 58 ? -13.305 -28.203 -8.859 1 98.06 58 ILE B C 1
ATOM 3591 O O . ILE B 1 58 ? -14.156 -27.703 -8.125 1 98.06 58 ILE B O 1
ATOM 3595 N N . GLN B 1 59 ? -12.125 -28.516 -8.43 1 98.5 59 GLN B N 1
ATOM 3596 C CA . GLN B 1 59 ? -11.727 -28.25 -7.051 1 98.5 59 GLN B CA 1
ATOM 3597 C C . GLN B 1 59 ? -11.25 -26.812 -6.875 1 98.5 59 GLN B C 1
ATOM 3599 O O . GLN B 1 59 ? -10.328 -26.375 -7.559 1 98.5 59 GLN B O 1
ATOM 3604 N N . PRO B 1 60 ? -11.844 -26.141 -5.949 1 98.75 60 PRO B N 1
ATOM 3605 C CA . PRO B 1 60 ? -11.383 -24.766 -5.723 1 98.75 60 PRO B CA 1
ATOM 3606 C C . PRO B 1 60 ? -10.117 -24.703 -4.867 1 98.75 60 PRO B C 1
ATOM 3608 O O . PRO B 1 60 ? -10.07 -25.312 -3.791 1 98.75 60 PRO B O 1
ATOM 3611 N N . PHE B 1 61 ? -9.141 -24.094 -5.316 1 98.88 61 PHE B N 1
ATOM 3612 C CA . PHE B 1 61 ? -7.965 -23.609 -4.594 1 98.88 61 PHE B CA 1
ATOM 3613 C C . PHE B 1 61 ? -8.031 -22.094 -4.398 1 98.88 61 PHE B C 1
ATOM 3615 O O . PHE B 1 61 ? -7.629 -21.328 -5.273 1 98.88 61 PHE B O 1
ATOM 3622 N N . TYR B 1 62 ? -8.477 -21.703 -3.27 1 98.88 62 TYR B N 1
ATOM 3623 C CA . TYR B 1 62 ? -8.703 -20.297 -2.982 1 98.88 62 TYR B CA 1
ATOM 3624 C C . TYR B 1 62 ? -7.406 -19.5 -3.064 1 98.88 62 TYR B C 1
ATOM 3626 O O . TYR B 1 62 ? -6.402 -19.891 -2.457 1 98.88 62 TYR B O 1
ATOM 3634 N N . ALA B 1 63 ? -7.426 -18.391 -3.846 1 98.38 63 ALA B N 1
ATOM 3635 C CA . ALA B 1 63 ? -6.266 -17.5 -3.943 1 98.38 63 ALA B CA 1
ATOM 3636 C C . ALA B 1 63 ? -6.07 -16.719 -2.654 1 98.38 63 ALA B C 1
ATOM 3638 O O . ALA B 1 63 ? -6.742 -15.703 -2.434 1 98.38 63 ALA B O 1
ATOM 3639 N N . VAL B 1 64 ? -5.043 -17.016 -1.917 1 98.62 64 VAL B N 1
ATOM 3640 C CA . VAL B 1 64 ? -4.852 -16.5 -0.564 1 98.62 64 VAL B CA 1
ATOM 3641 C C . VAL B 1 64 ? -4.598 -14.992 -0.612 1 98.62 64 VAL B C 1
ATOM 3643 O O . VAL B 1 64 ? -5 -14.258 0.294 1 98.62 64 VAL B O 1
ATOM 3646 N N . LYS B 1 65 ? -3.988 -14.516 -1.686 1 96.56 65 LYS B N 1
ATOM 3647 C CA . LYS B 1 65 ? -3.643 -13.109 -1.832 1 96.56 65 LYS B CA 1
ATOM 3648 C C . LYS B 1 65 ? -4.891 -12.227 -1.78 1 96.56 65 LYS B C 1
ATOM 3650 O O . LYS B 1 65 ? -4.801 -11.031 -1.502 1 96.56 65 LYS B O 1
ATOM 3655 N N . CYS B 1 66 ? -6.043 -12.773 -2.078 1 97.38 66 CYS B N 1
ATOM 3656 C CA . CYS B 1 66 ? -7.293 -12.031 -2.172 1 97.38 66 CYS B CA 1
ATOM 3657 C C . CYS B 1 66 ? -7.723 -11.508 -0.804 1 97.38 66 CYS B C 1
ATOM 3659 O O . CYS B 1 66 ? -8.102 -10.344 -0.667 1 97.38 66 CYS B O 1
ATOM 3661 N N . ASN B 1 67 ? -7.754 -12.281 0.106 1 98.38 67 ASN B N 1
ATOM 3662 C CA . ASN B 1 67 ? -8.086 -12.039 1.506 1 98.38 67 ASN B CA 1
ATOM 3663 C C . ASN B 1 67 ? -7.477 -13.102 2.418 1 98.38 67 ASN B C 1
ATOM 3665 O O . ASN B 1 67 ? -7.863 -14.266 2.357 1 98.38 67 ASN B O 1
ATOM 3669 N N . SER B 1 68 ? -6.535 -12.758 3.289 1 98.06 68 SER B N 1
ATOM 3670 C CA . SER B 1 68 ? -5.797 -13.727 4.09 1 98.06 68 SER B CA 1
ATOM 3671 C C . SER B 1 68 ? -6.234 -13.68 5.551 1 98.06 68 SER B C 1
ATOM 3673 O O . SER B 1 68 ? -5.465 -14.039 6.445 1 98.06 68 SER B O 1
ATOM 3675 N N . ASP B 1 69 ? -7.422 -13.078 5.797 1 97.62 69 ASP B N 1
ATOM 3676 C CA . ASP B 1 69 ? -7.977 -13.133 7.145 1 97.62 69 ASP B CA 1
ATOM 3677 C C . ASP B 1 69 ? -8 -14.57 7.672 1 97.62 69 ASP B C 1
ATOM 3679 O O . ASP B 1 69 ? -8.609 -15.445 7.066 1 97.62 69 ASP B O 1
ATOM 3683 N N . VAL B 1 70 ? -7.457 -14.805 8.789 1 97.69 70 VAL B N 1
ATOM 3684 C CA . VAL B 1 70 ? -7.219 -16.141 9.328 1 97.69 70 VAL B CA 1
ATOM 3685 C C . VAL B 1 70 ? -8.555 -16.844 9.547 1 97.69 70 VAL B C 1
ATOM 3687 O O . VAL B 1 70 ? -8.688 -18.031 9.234 1 97.69 70 VAL B O 1
ATOM 3690 N N . ASN B 1 71 ? -9.555 -16.156 10.094 1 96.81 71 ASN B N 1
ATOM 3691 C CA . ASN B 1 71 ? -10.844 -16.797 10.336 1 96.81 71 ASN B CA 1
ATOM 3692 C C . ASN B 1 71 ? -11.523 -17.188 9.023 1 96.81 71 ASN B C 1
ATOM 3694 O O . ASN B 1 71 ? -12.164 -18.234 8.945 1 96.81 71 ASN B O 1
ATOM 3698 N N . PHE B 1 72 ? -11.438 -16.359 8.078 1 98.12 72 PHE B N 1
ATOM 3699 C CA . PHE B 1 72 ? -11.961 -16.672 6.75 1 98.12 72 PHE B CA 1
ATOM 3700 C C . PHE B 1 72 ? -11.312 -17.922 6.191 1 98.12 72 PHE B C 1
ATOM 3702 O O . PHE B 1 72 ? -12 -18.828 5.703 1 98.12 72 PHE B O 1
ATOM 3709 N N . LEU B 1 73 ? -9.977 -18 6.293 1 98.62 73 LEU B N 1
ATOM 3710 C CA . LEU B 1 73 ? -9.227 -19.156 5.801 1 98.62 73 LEU B CA 1
ATOM 3711 C C . LEU B 1 73 ? -9.617 -20.422 6.555 1 98.62 73 LEU B C 1
ATOM 3713 O O . LEU B 1 73 ? -9.695 -21.5 5.965 1 98.62 73 LEU B O 1
ATOM 3717 N N . ARG B 1 74 ? -9.875 -20.297 7.789 1 97.75 74 ARG B N 1
ATOM 3718 C CA . ARG B 1 74 ? -10.328 -21.438 8.578 1 97.75 74 ARG B CA 1
ATOM 3719 C C . ARG B 1 74 ? -11.688 -21.922 8.102 1 97.75 74 ARG B C 1
ATOM 3721 O O . ARG B 1 74 ? -11.93 -23.125 8.039 1 97.75 74 ARG B O 1
ATOM 3728 N N . TYR B 1 75 ? -12.594 -20.969 7.82 1 96.75 75 TYR B N 1
ATOM 3729 C CA . TYR B 1 75 ? -13.891 -21.344 7.262 1 96.75 75 TYR B CA 1
ATOM 3730 C C . TYR B 1 75 ? -13.719 -22.141 5.98 1 96.75 75 TYR B C 1
ATOM 3732 O O . TYR B 1 75 ? -14.32 -23.219 5.828 1 96.75 75 TYR B O 1
ATOM 3740 N N . LEU B 1 76 ? -12.891 -21.641 5.125 1 98.56 76 LEU B N 1
ATOM 3741 C CA . LEU B 1 76 ? -12.672 -22.297 3.84 1 98.56 76 LEU B CA 1
ATOM 3742 C C . LEU B 1 76 ? -12.047 -23.672 4.031 1 98.56 76 LEU B C 1
ATOM 3744 O O . LEU B 1 76 ? -12.438 -24.641 3.369 1 98.56 76 LEU B O 1
ATOM 3748 N N . ASP B 1 77 ? -11.117 -23.75 4.969 1 98.56 77 ASP B N 1
ATOM 3749 C CA . ASP B 1 77 ? -10.477 -25.016 5.281 1 98.56 77 ASP B CA 1
ATOM 3750 C C . ASP B 1 77 ? -11.508 -26.047 5.754 1 98.56 77 ASP B C 1
ATOM 3752 O O . ASP B 1 77 ? -11.508 -27.188 5.293 1 98.56 77 ASP B O 1
ATOM 3756 N N . ARG B 1 78 ? -12.398 -25.641 6.598 1 97.31 78 ARG B N 1
ATOM 3757 C CA . ARG B 1 78 ? -13.414 -26.531 7.141 1 97.31 78 ARG B CA 1
ATOM 3758 C C . ARG B 1 78 ? -14.367 -27 6.047 1 97.31 78 ARG B C 1
ATOM 3760 O O . ARG B 1 78 ? -14.883 -28.109 6.105 1 97.31 78 ARG B O 1
ATOM 3767 N N . LEU B 1 79 ? -14.531 -26.188 5.109 1 97.88 79 LEU B N 1
ATOM 3768 C CA . LEU B 1 79 ? -15.43 -26.531 4.008 1 97.88 79 LEU B CA 1
ATOM 3769 C C . LEU B 1 79 ? -14.734 -27.422 2.986 1 97.88 79 LEU B C 1
ATOM 3771 O O . LEU B 1 79 ? -15.352 -27.859 2.016 1 97.88 79 LEU B O 1
ATOM 3775 N N . GLY B 1 80 ? -13.414 -27.625 3.152 1 98 80 GLY B N 1
ATOM 3776 C CA . GLY B 1 80 ? -12.664 -28.5 2.268 1 98 80 GLY B CA 1
ATOM 3777 C C . GLY B 1 80 ? -12.07 -27.781 1.074 1 98 80 GLY B C 1
ATOM 3778 O O . GLY B 1 80 ? -11.625 -28.422 0.116 1 98 80 GLY B O 1
ATOM 3779 N N . VAL B 1 81 ? -12.086 -26.469 1.112 1 98.75 81 VAL B N 1
ATOM 3780 C CA . VAL B 1 81 ? -11.477 -25.672 0.046 1 98.75 81 VAL B CA 1
ATOM 3781 C C . VAL B 1 81 ? -9.961 -25.781 0.134 1 98.75 81 VAL B C 1
ATOM 3783 O O . VAL B 1 81 ? -9.391 -25.797 1.23 1 98.75 81 VAL B O 1
ATOM 3786 N N . ASN B 1 82 ? -9.289 -25.969 -0.994 1 98.88 82 ASN B N 1
ATOM 3787 C CA . ASN B 1 82 ? -7.832 -25.953 -1.08 1 98.88 82 ASN B CA 1
ATOM 3788 C C . ASN B 1 82 ? -7.293 -24.531 -1.257 1 98.88 82 ASN B C 1
ATOM 3790 O O . ASN B 1 82 ? -8.055 -23.578 -1.266 1 98.88 82 ASN B O 1
ATOM 3794 N N . PHE B 1 83 ? -5.895 -24.406 -1.366 1 98.94 83 PHE B N 1
ATOM 3795 C CA . PHE B 1 83 ? -5.359 -23.062 -1.299 1 98.94 83 PHE B CA 1
ATOM 3796 C C . PHE B 1 83 ? -4.305 -22.828 -2.375 1 98.94 83 PHE B C 1
ATOM 3798 O O . PHE B 1 83 ? -3.42 -23.672 -2.564 1 98.94 83 PHE B O 1
ATOM 3805 N N . ASP B 1 84 ? -4.488 -21.781 -3.092 1 98.69 84 ASP B N 1
ATOM 3806 C CA . ASP B 1 84 ? -3.52 -21.25 -4.043 1 98.69 84 ASP B CA 1
ATOM 3807 C C . ASP B 1 84 ? -2.654 -20.172 -3.393 1 98.69 84 ASP B C 1
ATOM 3809 O O . ASP B 1 84 ? -3.162 -19.125 -2.98 1 98.69 84 ASP B O 1
ATOM 3813 N N . CYS B 1 85 ? -1.35 -20.422 -3.289 1 98.69 85 CYS B N 1
ATOM 3814 C CA . CYS B 1 85 ? -0.413 -19.5 -2.652 1 98.69 85 CYS B CA 1
ATOM 3815 C C . CYS B 1 85 ? 0.59 -18.953 -3.662 1 98.69 85 CYS B C 1
ATOM 3817 O O . CYS B 1 85 ? 1.025 -19.672 -4.562 1 98.69 85 CYS B O 1
ATOM 3819 N N . ALA B 1 86 ? 0.952 -17.688 -3.455 1 96.62 86 ALA B N 1
ATOM 3820 C CA . ALA B 1 86 ? 1.843 -17.031 -4.402 1 96.62 86 ALA B CA 1
ATOM 3821 C C . ALA B 1 86 ? 3.209 -16.766 -3.777 1 96.62 86 ALA B C 1
ATOM 3823 O O . ALA B 1 86 ? 4.141 -16.344 -4.465 1 96.62 86 ALA B O 1
ATOM 3824 N N . SER B 1 87 ? 3.41 -17.016 -2.512 1 97.56 87 SER B N 1
ATOM 3825 C CA . SER B 1 87 ? 4.656 -16.703 -1.812 1 97.56 87 SER B CA 1
ATOM 3826 C C . SER B 1 87 ? 4.898 -17.688 -0.667 1 97.56 87 SER B C 1
ATOM 3828 O O . SER B 1 87 ? 3.99 -18.406 -0.262 1 97.56 87 SER B O 1
ATOM 3830 N N . GLN B 1 88 ? 6.152 -17.719 -0.25 1 97.69 88 GLN B N 1
ATOM 3831 C CA . GLN B 1 88 ? 6.477 -18.5 0.929 1 97.69 88 GLN B CA 1
ATOM 3832 C C . GLN B 1 88 ? 5.648 -18.078 2.133 1 97.69 88 GLN B C 1
ATOM 3834 O O . GLN B 1 88 ? 5.207 -18.906 2.926 1 97.69 88 GLN B O 1
ATOM 3839 N N . GLY B 1 89 ? 5.461 -16.734 2.281 1 97.5 89 GLY B N 1
ATOM 3840 C CA . GLY B 1 89 ? 4.656 -16.219 3.383 1 97.5 89 GLY B CA 1
ATOM 3841 C C . GLY B 1 89 ? 3.242 -16.781 3.391 1 97.5 89 GLY B C 1
ATOM 3842 O O . GLY B 1 89 ? 2.713 -17.125 4.445 1 97.5 89 GLY B O 1
ATOM 3843 N N . GLU B 1 90 ? 2.629 -16.875 2.299 1 98.44 90 GLU B N 1
ATOM 3844 C CA . GLU B 1 90 ? 1.278 -17.422 2.203 1 98.44 90 GLU B CA 1
ATOM 3845 C C . GLU B 1 90 ? 1.264 -18.906 2.516 1 98.44 90 GLU B C 1
ATOM 3847 O O . GLU B 1 90 ? 0.346 -19.406 3.176 1 98.44 90 GLU B O 1
ATOM 3852 N N . ILE B 1 91 ? 2.285 -19.641 1.986 1 98.69 91 ILE B N 1
ATOM 3853 C CA . ILE B 1 91 ? 2.375 -21.062 2.279 1 98.69 91 ILE B CA 1
ATOM 3854 C C . ILE B 1 91 ? 2.506 -21.281 3.785 1 98.69 91 ILE B C 1
ATOM 3856 O O . ILE B 1 91 ? 1.797 -22.109 4.367 1 98.69 91 ILE B O 1
ATOM 3860 N N . GLU B 1 92 ? 3.395 -20.5 4.398 1 98.44 92 GLU B N 1
ATOM 3861 C CA . GLU B 1 92 ? 3.588 -20.594 5.844 1 98.44 92 GLU B CA 1
ATOM 3862 C C . GLU B 1 92 ? 2.287 -20.328 6.594 1 98.44 92 GLU B C 1
ATOM 3864 O O . GLU B 1 92 ? 1.963 -21.016 7.559 1 98.44 92 GLU B O 1
ATOM 3869 N N . LEU B 1 93 ? 1.575 -19.328 6.125 1 98.44 93 LEU B N 1
ATOM 3870 C CA . LEU B 1 93 ? 0.304 -18.984 6.75 1 98.44 93 LEU B CA 1
ATOM 3871 C C . LEU B 1 93 ? -0.673 -20.156 6.684 1 98.44 93 LEU B C 1
ATOM 3873 O O . LEU B 1 93 ? -1.244 -20.547 7.703 1 98.44 93 LEU B O 1
ATOM 3877 N N . ILE B 1 94 ? -0.865 -20.75 5.547 1 98.88 94 ILE B N 1
ATOM 3878 C CA . ILE B 1 94 ? -1.821 -21.828 5.363 1 98.88 94 ILE B CA 1
ATOM 3879 C C . ILE B 1 94 ? -1.378 -23.047 6.164 1 98.88 94 ILE B C 1
ATOM 3881 O O . ILE B 1 94 ? -2.195 -23.703 6.82 1 98.88 94 ILE B O 1
ATOM 3885 N N . LEU B 1 95 ? -0.078 -23.375 6.102 1 98.81 95 LEU B N 1
ATOM 3886 C CA . LEU B 1 95 ? 0.44 -24.5 6.867 1 98.81 95 LEU B CA 1
ATOM 3887 C C . LEU B 1 95 ? 0.214 -24.297 8.359 1 98.81 95 LEU B C 1
ATOM 3889 O O . LEU B 1 95 ? -0.073 -25.25 9.086 1 98.81 95 LEU B O 1
ATOM 3893 N N . SER B 1 96 ? 0.34 -23.078 8.805 1 98.62 96 SER B N 1
ATOM 3894 C CA . SER B 1 96 ? 0.17 -22.766 10.219 1 98.62 96 SER B CA 1
ATOM 3895 C C . SER B 1 96 ? -1.259 -23.047 10.68 1 98.62 96 SER B C 1
ATOM 3897 O O . SER B 1 96 ? -1.518 -23.188 11.875 1 98.62 96 SER B O 1
ATOM 3899 N N . LEU B 1 97 ? -2.189 -23.141 9.781 1 98.38 97 LEU B N 1
ATOM 3900 C CA . LEU B 1 97 ? -3.586 -23.422 10.094 1 98.38 97 LEU B CA 1
ATOM 3901 C C . LEU B 1 97 ? -3.826 -24.922 10.172 1 98.38 97 LEU B C 1
ATOM 3903 O O . LEU B 1 97 ? -4.949 -25.375 10.43 1 98.38 97 LEU B O 1
ATOM 3907 N N . GLY B 1 98 ? -2.805 -25.719 9.867 1 98.44 98 GLY B N 1
ATOM 3908 C CA . GLY B 1 98 ? -2.914 -27.172 9.945 1 98.44 98 GLY B CA 1
ATOM 3909 C C . GLY B 1 98 ? -3.344 -27.797 8.633 1 98.44 98 GLY B C 1
ATOM 3910 O O . GLY B 1 98 ? -3.67 -28.984 8.594 1 98.44 98 GLY B O 1
ATOM 3911 N N . VAL B 1 99 ? -3.383 -27.062 7.621 1 98.69 99 VAL B N 1
ATOM 3912 C CA . VAL B 1 99 ? -3.785 -27.578 6.316 1 98.69 99 VAL B CA 1
ATOM 3913 C C . VAL B 1 99 ? -2.705 -28.516 5.77 1 98.69 99 VAL B C 1
ATOM 3915 O O . VAL B 1 99 ? -1.513 -28.219 5.875 1 98.69 99 VAL B O 1
ATOM 3918 N N . ASP B 1 100 ? -3.066 -29.641 5.238 1 98.69 100 ASP B N 1
ATOM 3919 C CA . ASP B 1 100 ? -2.137 -30.578 4.609 1 98.69 100 ASP B CA 1
ATOM 3920 C C . ASP B 1 100 ? -1.469 -29.953 3.389 1 98.69 100 ASP B C 1
ATOM 3922 O O . ASP B 1 100 ? -2.137 -29.328 2.557 1 98.69 100 ASP B O 1
ATOM 3926 N N . PRO B 1 101 ? -0.148 -30.078 3.273 1 98.44 101 PRO B N 1
ATOM 3927 C CA . PRO B 1 101 ? 0.574 -29.469 2.154 1 98.44 101 PRO B CA 1
ATOM 3928 C C . PRO B 1 101 ? 0.033 -29.906 0.794 1 98.44 101 PRO B C 1
ATOM 3930 O O . PRO B 1 101 ? 0.133 -29.156 -0.182 1 98.44 101 PRO B O 1
ATOM 3933 N N . SER B 1 102 ? -0.555 -31.047 0.697 1 97.94 102 SER B N 1
ATOM 3934 C CA . SER B 1 102 ? -1.088 -31.531 -0.568 1 97.94 102 SER B CA 1
ATOM 3935 C C . SER B 1 102 ? -2.275 -30.703 -1.032 1 97.94 102 SER B C 1
ATOM 3937 O O . SER B 1 102 ? -2.701 -30.797 -2.184 1 97.94 102 SER B O 1
ATOM 3939 N N . ARG B 1 103 ? -2.85 -29.891 -0.15 1 98.62 103 ARG B N 1
ATOM 3940 C CA . ARG B 1 103 ? -3.998 -29.047 -0.464 1 98.62 103 ARG B CA 1
ATOM 3941 C C . ARG B 1 103 ? -3.553 -27.641 -0.857 1 98.62 103 ARG B C 1
ATOM 3943 O O . ARG B 1 103 ? -4.371 -26.719 -0.92 1 98.62 103 ARG B O 1
ATOM 3950 N N . ILE B 1 104 ? -2.23 -27.484 -1.127 1 98.81 104 ILE B N 1
ATOM 3951 C CA . ILE B 1 104 ? -1.667 -26.188 -1.486 1 98.81 104 ILE B CA 1
ATOM 3952 C C . ILE B 1 104 ? -0.988 -26.281 -2.852 1 98.81 104 ILE B C 1
ATOM 3954 O O . ILE B 1 104 ? -0.287 -27.25 -3.139 1 98.81 104 ILE B O 1
ATOM 3958 N N . ILE B 1 105 ? -1.257 -25.391 -3.689 1 98.81 105 ILE B N 1
ATOM 3959 C CA . ILE B 1 105 ? -0.469 -25.219 -4.906 1 98.81 105 ILE B CA 1
ATOM 3960 C C . ILE B 1 105 ? 0.313 -23.906 -4.84 1 98.81 105 ILE B C 1
ATOM 3962 O O . ILE B 1 105 ? -0.199 -22.891 -4.355 1 98.81 105 ILE B O 1
ATOM 3966 N N . PHE B 1 106 ? 1.608 -23.906 -5.195 1 98.62 106 PHE B N 1
ATOM 3967 C CA . PHE B 1 106 ? 2.443 -22.719 -5.301 1 98.62 106 PHE B CA 1
ATOM 3968 C C . PHE B 1 106 ? 2.355 -22.109 -6.695 1 98.62 106 PHE B C 1
ATOM 3970 O O . PHE B 1 106 ? 3.184 -22.406 -7.559 1 98.62 106 PHE B O 1
ATOM 3977 N N . ALA B 1 107 ? 1.403 -21.156 -6.883 1 96.62 107 ALA B N 1
ATOM 3978 C CA . ALA B 1 107 ? 0.973 -20.797 -8.227 1 96.62 107 ALA B CA 1
ATOM 3979 C C . ALA B 1 107 ? 1.647 -19.5 -8.688 1 96.62 107 ALA B C 1
ATOM 3981 O O . ALA B 1 107 ? 1.028 -18.672 -9.359 1 96.62 107 ALA B O 1
ATOM 3982 N N . HIS B 1 108 ? 2.84 -19.203 -8.305 1 96.69 108 HIS B N 1
ATOM 3983 C CA . HIS B 1 108 ? 3.643 -18.109 -8.844 1 96.69 108 HIS B CA 1
ATOM 3984 C C . HIS B 1 108 ? 4.641 -18.609 -9.883 1 96.69 108 HIS B C 1
ATOM 3986 O O . HIS B 1 108 ? 5.492 -19.453 -9.578 1 96.69 108 HIS B O 1
ATOM 3992 N N . PRO B 1 109 ? 4.566 -18.109 -11.102 1 96.56 109 PRO B N 1
ATOM 3993 C CA . PRO B 1 109 ? 5.43 -18.672 -12.148 1 96.56 109 PRO B CA 1
ATOM 3994 C C . PRO B 1 109 ? 6.898 -18.281 -11.969 1 96.56 109 PRO B C 1
ATOM 3996 O O . PRO B 1 109 ? 7.777 -18.891 -12.586 1 96.56 109 PRO B O 1
ATOM 3999 N N . CYS B 1 110 ? 7.172 -17.234 -11.211 1 96.88 110 CYS B N 1
ATOM 4000 C CA . CYS B 1 110 ? 8.523 -16.734 -10.961 1 96.88 110 CYS B CA 1
ATOM 4001 C C . CYS B 1 110 ? 8.812 -16.672 -9.469 1 96.88 110 CYS B C 1
ATOM 4003 O O . CYS B 1 110 ? 8.43 -15.711 -8.797 1 96.88 110 CYS B O 1
ATOM 4005 N N . LYS B 1 111 ? 9.539 -17.656 -8.961 1 97.62 111 LYS B N 1
ATOM 4006 C CA . LYS B 1 111 ? 9.711 -17.828 -7.523 1 97.62 111 LYS B CA 1
ATOM 4007 C C . LYS B 1 111 ? 11.164 -17.594 -7.109 1 97.62 111 LYS B C 1
ATOM 4009 O O . LYS B 1 111 ? 12.078 -17.781 -7.914 1 97.62 111 LYS B O 1
ATOM 4014 N N . SER B 1 112 ? 11.336 -17.188 -5.906 1 97.25 112 SER B N 1
ATOM 4015 C CA . SER B 1 112 ? 12.688 -17.156 -5.359 1 97.25 112 SER B CA 1
ATOM 4016 C C . SER B 1 112 ? 13.195 -18.547 -5.039 1 97.25 112 SER B C 1
ATOM 4018 O O . SER B 1 112 ? 12.406 -19.484 -4.867 1 97.25 112 SER B O 1
ATOM 4020 N N . ILE B 1 113 ? 14.484 -18.672 -4.977 1 97 113 ILE B N 1
ATOM 4021 C CA . ILE B 1 113 ? 15.117 -19.953 -4.676 1 97 113 ILE B CA 1
ATOM 4022 C C . ILE B 1 113 ? 14.703 -20.422 -3.281 1 97 113 ILE B C 1
ATOM 4024 O O . ILE B 1 113 ? 14.328 -21.578 -3.092 1 97 113 ILE B O 1
ATOM 4028 N N . SER B 1 114 ? 14.719 -19.531 -2.344 1 97.12 114 SER B N 1
ATOM 4029 C CA . SER B 1 114 ? 14.367 -19.875 -0.973 1 97.12 114 SER B CA 1
ATOM 4030 C C . SER B 1 114 ? 12.93 -20.359 -0.88 1 97.12 114 SER B C 1
ATOM 4032 O O . SER B 1 114 ? 12.633 -21.344 -0.184 1 97.12 114 SER B O 1
ATOM 4034 N N . ALA B 1 115 ? 12.055 -19.703 -1.584 1 97.81 115 ALA B N 1
ATOM 4035 C CA . ALA B 1 115 ? 10.648 -20.094 -1.561 1 97.81 115 ALA B CA 1
ATOM 4036 C C . ALA B 1 115 ? 10.438 -21.453 -2.193 1 97.81 115 ALA B C 1
ATOM 4038 O O . ALA B 1 115 ? 9.656 -22.266 -1.69 1 97.81 115 ALA B O 1
ATOM 4039 N N . LEU B 1 116 ? 11.117 -21.719 -3.297 1 97.38 116 LEU B N 1
ATOM 4040 C CA . LEU B 1 116 ? 11.047 -23 -3.971 1 97.38 116 LEU B CA 1
ATOM 4041 C C . LEU B 1 116 ? 11.523 -24.125 -3.053 1 97.38 116 LEU B C 1
ATOM 4043 O O . LEU B 1 116 ? 10.867 -25.156 -2.928 1 97.38 116 LEU B O 1
ATOM 4047 N N . HIS B 1 117 ? 12.602 -23.844 -2.475 1 97.06 117 HIS B N 1
ATOM 4048 C CA . HIS B 1 117 ? 13.172 -24.828 -1.562 1 97.06 117 HIS B CA 1
ATOM 4049 C C . HIS B 1 117 ? 12.234 -25.094 -0.39 1 97.06 117 HIS B C 1
ATOM 4051 O O . HIS B 1 117 ? 12.016 -26.25 -0.022 1 97.06 117 HIS B O 1
ATOM 4057 N N . PHE B 1 118 ? 11.766 -24.047 0.192 1 98.06 118 PHE B N 1
ATOM 4058 C CA . PHE B 1 118 ? 10.836 -24.172 1.313 1 98.06 118 PHE B CA 1
ATOM 4059 C C . PHE B 1 118 ? 9.609 -24.984 0.922 1 98.06 118 PHE B C 1
ATOM 4061 O O . PHE B 1 118 ? 9.203 -25.891 1.651 1 98.06 118 PHE B O 1
ATOM 4068 N N . ALA B 1 119 ? 9.016 -24.656 -0.24 1 98 119 ALA B N 1
ATOM 4069 C CA . ALA B 1 119 ? 7.828 -25.344 -0.716 1 98 119 ALA B CA 1
ATOM 4070 C C . ALA B 1 119 ? 8.094 -26.844 -0.881 1 98 119 ALA B C 1
ATOM 4072 O O . ALA B 1 119 ? 7.305 -27.672 -0.428 1 98 119 ALA B O 1
ATOM 4073 N N . ALA B 1 120 ? 9.18 -27.172 -1.512 1 97.06 120 ALA B N 1
ATOM 4074 C CA . ALA B 1 120 ? 9.539 -28.562 -1.725 1 97.06 120 ALA B CA 1
ATOM 4075 C C . ALA B 1 120 ? 9.75 -29.281 -0.396 1 97.06 120 ALA B C 1
ATOM 4077 O O . ALA B 1 120 ? 9.281 -30.406 -0.211 1 97.06 120 ALA B O 1
ATOM 4078 N N . LYS B 1 121 ? 10.453 -28.625 0.497 1 97.25 121 LYS B N 1
ATOM 4079 C CA . LYS B 1 121 ? 10.734 -29.188 1.811 1 97.25 121 LYS B CA 1
ATOM 4080 C C . LYS B 1 121 ? 9.445 -29.469 2.58 1 97.25 121 LYS B C 1
ATOM 4082 O O . LYS B 1 121 ? 9.352 -30.438 3.322 1 97.25 121 LYS B O 1
ATOM 4087 N N . GLN B 1 122 ? 8.438 -28.609 2.414 1 97.94 122 GLN B N 1
ATOM 4088 C CA . GLN B 1 122 ? 7.176 -28.734 3.133 1 97.94 122 GLN B CA 1
ATOM 4089 C C . GLN B 1 122 ? 6.262 -29.766 2.469 1 97.94 122 GLN B C 1
ATOM 4091 O O . GLN B 1 122 ? 5.207 -30.094 3.008 1 97.94 122 GLN B O 1
ATOM 4096 N N . GLY B 1 123 ? 6.617 -30.156 1.28 1 97.75 123 GLY B N 1
ATOM 4097 C CA . GLY B 1 123 ? 5.836 -31.188 0.615 1 97.75 123 GLY B CA 1
ATOM 4098 C C . GLY B 1 123 ? 4.773 -30.625 -0.308 1 97.75 123 GLY B C 1
ATOM 4099 O O . GLY B 1 123 ? 3.781 -31.297 -0.605 1 97.75 123 GLY B O 1
ATOM 4100 N N . ILE B 1 124 ? 4.895 -29.406 -0.72 1 98.19 124 ILE B N 1
ATOM 4101 C CA . ILE B 1 124 ? 4 -28.859 -1.738 1 98.19 124 ILE B CA 1
ATOM 4102 C C . ILE B 1 124 ? 4.172 -29.641 -3.043 1 98.19 124 ILE B C 1
ATOM 4104 O O . ILE B 1 124 ? 5.285 -29.766 -3.559 1 98.19 124 ILE B O 1
ATOM 4108 N N . ARG B 1 125 ? 3.109 -30.078 -3.605 1 96.12 125 ARG B N 1
ATOM 4109 C CA . ARG B 1 125 ? 3.164 -31.047 -4.699 1 96.12 125 ARG B CA 1
ATOM 4110 C C . ARG B 1 125 ? 3.318 -30.344 -6.043 1 96.12 125 ARG B C 1
ATOM 4112 O O . ARG B 1 125 ? 3.938 -30.875 -6.965 1 96.12 125 ARG B O 1
ATOM 4119 N N . TRP B 1 126 ? 2.688 -29.172 -6.086 1 98.25 126 TRP B N 1
ATOM 4120 C CA . TRP B 1 126 ? 2.586 -28.547 -7.406 1 98.25 126 TRP B CA 1
ATOM 4121 C C . TRP B 1 126 ? 3.057 -27.109 -7.367 1 98.25 126 TRP B C 1
ATOM 4123 O O . TRP B 1 126 ? 2.809 -26.391 -6.391 1 98.25 126 TRP B O 1
ATOM 4133 N N . ALA B 1 127 ? 3.727 -26.719 -8.398 1 98.62 127 ALA B N 1
ATOM 4134 C CA . ALA B 1 127 ? 4.07 -25.328 -8.664 1 98.62 127 ALA B CA 1
ATOM 4135 C C . ALA B 1 127 ? 3.91 -25 -10.148 1 98.62 127 ALA B C 1
ATOM 4137 O O . ALA B 1 127 ? 3.855 -25.891 -10.984 1 98.62 127 ALA B O 1
ATOM 4138 N N . THR B 1 128 ? 3.818 -23.734 -10.453 1 98.62 128 THR B N 1
ATOM 4139 C CA . THR B 1 128 ? 3.68 -23.328 -11.852 1 98.62 128 THR B CA 1
ATOM 4140 C C . THR B 1 128 ? 4.992 -22.75 -12.383 1 98.62 128 THR B C 1
ATOM 4142 O O . THR B 1 128 ? 5.871 -22.375 -11.602 1 98.62 128 THR B O 1
ATOM 4145 N N . PHE B 1 129 ? 5.16 -22.734 -13.672 1 98.19 129 PHE B N 1
ATOM 4146 C CA . PHE B 1 129 ? 6.262 -22.109 -14.383 1 98.19 129 PHE B CA 1
ATOM 4147 C C . PHE B 1 129 ? 5.809 -21.609 -15.75 1 98.19 129 PHE B C 1
ATOM 4149 O O . PHE B 1 129 ? 4.766 -22.031 -16.266 1 98.19 129 PHE B O 1
ATOM 4156 N N . ASP B 1 130 ? 6.586 -20.656 -16.359 1 97.12 130 ASP B N 1
ATOM 4157 C CA . ASP B 1 130 ? 6.184 -20.188 -17.688 1 97.12 130 ASP B CA 1
ATOM 4158 C C . ASP B 1 130 ? 7.402 -19.797 -18.531 1 97.12 130 ASP B C 1
ATOM 4160 O O . ASP B 1 130 ? 7.266 -19.141 -19.562 1 97.12 130 ASP B O 1
ATOM 4164 N N . ASN B 1 131 ? 8.609 -20.203 -18.031 1 96.06 131 ASN B N 1
ATOM 4165 C CA . ASN B 1 131 ? 9.797 -19.812 -18.781 1 96.06 131 ASN B CA 1
ATOM 4166 C C . ASN B 1 131 ? 10.961 -20.75 -18.516 1 96.06 131 ASN B C 1
ATOM 4168 O O . ASN B 1 131 ? 10.914 -21.562 -17.594 1 96.06 131 ASN B O 1
ATOM 4172 N N . ILE B 1 132 ? 11.938 -20.609 -19.344 1 95.88 132 ILE B N 1
ATOM 4173 C CA . ILE B 1 132 ? 13.07 -21.531 -19.312 1 95.88 132 ILE B CA 1
ATOM 4174 C C . ILE B 1 132 ? 13.898 -21.297 -18.047 1 95.88 132 ILE B C 1
ATOM 4176 O O . ILE B 1 132 ? 14.43 -22.234 -17.469 1 95.88 132 ILE B O 1
ATOM 4180 N N . ASP B 1 133 ? 14.086 -20.047 -17.609 1 96.31 133 ASP B N 1
ATOM 4181 C CA . ASP B 1 133 ? 14.883 -19.734 -16.438 1 96.31 133 ASP B CA 1
ATOM 4182 C C . ASP B 1 133 ? 14.297 -20.391 -15.188 1 96.31 133 ASP B C 1
ATOM 4184 O O . ASP B 1 133 ? 15.031 -20.859 -14.32 1 96.31 133 ASP B O 1
ATOM 4188 N N . GLU B 1 134 ? 13.016 -20.391 -15.117 1 97.94 134 GLU B N 1
ATOM 4189 C CA . GLU B 1 134 ? 12.367 -21.031 -13.977 1 97.94 134 GLU B CA 1
ATOM 4190 C C . GLU B 1 134 ? 12.586 -22.531 -13.977 1 97.94 134 GLU B C 1
ATOM 4192 O O . GLU B 1 134 ? 12.781 -23.141 -12.922 1 97.94 134 GLU B O 1
ATOM 4197 N N . LEU B 1 135 ? 12.547 -23.141 -15.164 1 97.88 135 LEU B N 1
ATOM 4198 C CA . LEU B 1 135 ? 12.82 -24.562 -15.273 1 97.88 135 LEU B CA 1
ATOM 4199 C C . LEU B 1 135 ? 14.211 -24.906 -14.75 1 97.88 135 LEU B C 1
ATOM 4201 O O . LEU B 1 135 ? 14.383 -25.844 -13.984 1 97.88 135 LEU B O 1
ATOM 4205 N N . GLU B 1 136 ? 15.141 -24.109 -15.195 1 97.12 136 GLU B N 1
ATOM 4206 C CA . GLU B 1 136 ? 16.516 -24.328 -14.758 1 97.12 136 GLU B CA 1
ATOM 4207 C C . GLU B 1 136 ? 16.641 -24.172 -13.242 1 97.12 136 GLU B C 1
ATOM 4209 O O . GLU B 1 136 ? 17.344 -24.953 -12.586 1 97.12 136 GLU B O 1
ATOM 4214 N N . LYS B 1 137 ? 16.031 -23.234 -12.781 1 97.25 137 LYS B N 1
ATOM 4215 C CA . LYS B 1 137 ? 16.047 -22.969 -11.344 1 97.25 137 LYS B CA 1
ATOM 4216 C C . LYS B 1 137 ? 15.406 -24.125 -10.57 1 97.25 137 LYS B C 1
ATOM 4218 O O . LYS B 1 137 ? 15.953 -24.562 -9.555 1 97.25 137 LYS B O 1
ATOM 4223 N N . VAL B 1 138 ? 14.297 -24.625 -11.016 1 97.94 138 VAL B N 1
ATOM 4224 C CA . VAL B 1 138 ? 13.609 -25.734 -10.359 1 97.94 138 VAL B CA 1
ATOM 4225 C C . VAL B 1 138 ? 14.477 -26.984 -10.406 1 97.94 138 VAL B C 1
ATOM 4227 O O . VAL B 1 138 ? 14.586 -27.719 -9.422 1 97.94 138 VAL B O 1
ATOM 4230 N N . LYS B 1 139 ? 15.055 -27.25 -11.555 1 98.31 139 LYS B N 1
ATOM 4231 C CA . LYS B 1 139 ? 15.93 -28.422 -11.695 1 98.31 139 LYS B CA 1
ATOM 4232 C C . LYS B 1 139 ? 17.031 -28.406 -10.641 1 98.31 139 LYS B C 1
ATOM 4234 O O . LYS B 1 139 ? 17.328 -29.438 -10.039 1 98.31 139 LYS B O 1
ATOM 4239 N N . GLN B 1 140 ? 17.531 -27.219 -10.43 1 96.31 140 GLN B N 1
ATOM 4240 C CA . GLN B 1 140 ? 18.672 -27.094 -9.539 1 96.31 140 GLN B CA 1
ATOM 4241 C C . GLN B 1 140 ? 18.25 -27.141 -8.078 1 96.31 140 GLN B C 1
ATOM 4243 O O . GLN B 1 140 ? 18.969 -27.672 -7.234 1 96.31 140 GLN B O 1
ATOM 4248 N N . HIS B 1 141 ? 17.062 -26.672 -7.734 1 95.44 141 HIS B N 1
ATOM 4249 C CA . HIS B 1 141 ? 16.812 -26.391 -6.328 1 95.44 141 HIS B CA 1
ATOM 4250 C C . HIS B 1 141 ? 15.625 -27.203 -5.805 1 95.44 141 HIS B C 1
ATOM 4252 O O . HIS B 1 141 ? 15.492 -27.391 -4.594 1 95.44 141 HIS B O 1
ATOM 4258 N N . SER B 1 142 ? 14.75 -27.641 -6.664 1 97 142 SER B N 1
ATOM 4259 C CA . SER B 1 142 ? 13.555 -28.375 -6.234 1 97 142 SER B CA 1
ATOM 4260 C C . SER B 1 142 ? 13.039 -29.297 -7.332 1 97 142 SER B C 1
ATOM 4262 O O . SER B 1 142 ? 11.867 -29.234 -7.699 1 97 142 SER B O 1
ATOM 4264 N N . PRO B 1 143 ? 13.812 -30.234 -7.758 1 96.94 143 PRO B N 1
ATOM 4265 C CA . PRO B 1 143 ? 13.445 -31.047 -8.922 1 96.94 143 PRO B CA 1
ATOM 4266 C C . PRO B 1 143 ? 12.297 -32 -8.641 1 96.94 143 PRO B C 1
ATOM 4268 O O . PRO B 1 143 ? 11.727 -32.594 -9.57 1 96.94 143 PRO B O 1
ATOM 4271 N N . GLN B 1 144 ? 11.914 -32.156 -7.383 1 96.44 144 GLN B N 1
ATOM 4272 C CA . GLN B 1 144 ? 10.898 -33.156 -7.027 1 96.44 144 GLN B CA 1
ATOM 4273 C C . GLN B 1 144 ? 9.492 -32.562 -7.168 1 96.44 144 GLN B C 1
ATOM 4275 O O . GLN B 1 144 ? 8.508 -33.312 -7.113 1 96.44 144 GLN B O 1
ATOM 4280 N N . ILE B 1 145 ? 9.383 -31.281 -7.289 1 97.44 145 ILE B N 1
ATOM 4281 C CA . ILE B 1 145 ? 8.07 -30.641 -7.332 1 97.44 145 ILE B CA 1
ATOM 4282 C C . ILE B 1 145 ? 7.434 -30.859 -8.703 1 97.44 145 ILE B C 1
ATOM 4284 O O . ILE B 1 145 ? 8.125 -30.797 -9.727 1 97.44 145 ILE B O 1
ATOM 4288 N N . GLY B 1 146 ? 6.148 -31.266 -8.758 1 98.31 146 GLY B N 1
ATOM 4289 C CA . GLY B 1 146 ? 5.418 -31.344 -10.008 1 98.31 146 GLY B CA 1
ATOM 4290 C C . GLY B 1 146 ? 5.074 -29.969 -10.578 1 98.31 146 GLY B C 1
AT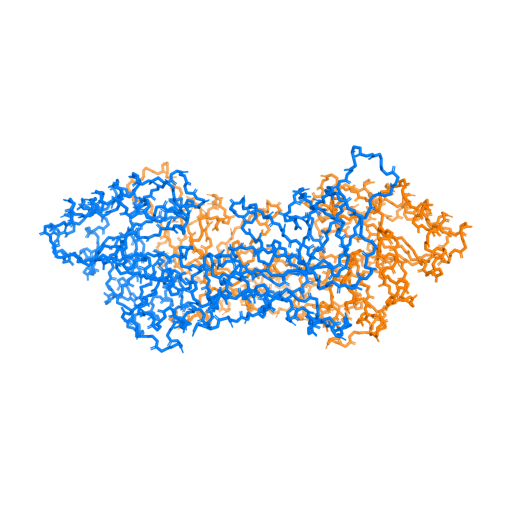OM 4291 O O . GLY B 1 146 ? 4.688 -29.062 -9.836 1 98.31 146 GLY B O 1
ATOM 4292 N N . LEU B 1 147 ? 5.227 -29.828 -11.906 1 98.75 147 LEU B N 1
ATOM 4293 C CA . LEU B 1 147 ? 5.113 -28.5 -12.5 1 98.75 147 LEU B CA 1
ATOM 4294 C C . LEU B 1 147 ? 3.906 -28.422 -13.43 1 98.75 147 LEU B C 1
ATOM 4296 O O . LEU B 1 147 ? 3.615 -29.375 -14.164 1 98.75 147 LEU B O 1
ATOM 4300 N N . LEU B 1 148 ? 3.18 -27.328 -13.32 1 98.88 148 LEU B N 1
ATOM 4301 C CA . LEU B 1 148 ? 2.166 -26.938 -14.297 1 98.88 148 LEU B CA 1
ATOM 4302 C C . LEU B 1 148 ? 2.67 -25.812 -15.188 1 98.88 148 LEU B C 1
ATOM 4304 O O . LEU B 1 148 ? 3.143 -24.781 -14.695 1 98.88 148 LEU B O 1
ATOM 4308 N N . LEU B 1 149 ? 2.574 -25.969 -16.5 1 98.69 149 LEU B N 1
ATOM 4309 C CA . LEU B 1 149 ? 2.93 -24.922 -17.438 1 98.69 149 LEU B CA 1
ATOM 4310 C C . LEU B 1 149 ? 1.835 -23.859 -17.5 1 98.69 149 LEU B C 1
ATOM 4312 O O . LEU B 1 149 ? 0.72 -24.141 -17.938 1 98.69 149 LEU B O 1
ATOM 4316 N N . ARG B 1 150 ? 2.154 -22.703 -17 1 97.94 150 ARG B N 1
ATOM 4317 C CA . ARG B 1 150 ? 1.235 -21.578 -17.109 1 97.94 150 ARG B CA 1
ATOM 4318 C C . ARG B 1 150 ? 1.292 -20.953 -18.516 1 97.94 150 ARG B C 1
ATOM 4320 O O . ARG B 1 150 ? 2.33 -20.438 -18.922 1 97.94 150 ARG B O 1
ATOM 4327 N N . ILE B 1 151 ? 0.209 -21 -19.219 1 96.62 151 ILE B N 1
ATOM 4328 C CA . ILE B 1 151 ? 0.181 -20.469 -20.578 1 96.62 151 ILE B CA 1
ATOM 4329 C C . ILE B 1 151 ? -0.533 -19.109 -20.594 1 96.62 151 ILE B C 1
ATOM 4331 O O . ILE B 1 151 ? -1.309 -18.812 -19.672 1 96.62 151 ILE B O 1
ATOM 4335 N N . PHE B 1 152 ? -0.234 -18.359 -21.562 1 92.75 152 PHE B N 1
ATOM 4336 C CA . PHE B 1 152 ? -0.86 -17.047 -21.734 1 92.75 152 PHE B CA 1
ATOM 4337 C C . PHE B 1 152 ? -2.334 -17.203 -22.094 1 92.75 152 PHE B C 1
ATOM 4339 O O . PHE B 1 152 ? -2.691 -18 -22.969 1 92.75 152 PHE B O 1
ATOM 4346 N N . ALA B 1 153 ? -3.176 -16.609 -21.344 1 87.62 153 ALA B N 1
ATOM 4347 C CA . ALA B 1 153 ? -4.609 -16.453 -21.578 1 87.62 153 ALA B CA 1
ATOM 4348 C C . ALA B 1 153 ? -5.109 -15.102 -21.094 1 87.62 153 ALA B C 1
ATOM 4350 O O . ALA B 1 153 ? -4.629 -14.586 -20.078 1 87.62 153 ALA B O 1
ATOM 4351 N N . GLU B 1 154 ? -5.922 -14.492 -21.891 1 80.69 154 GLU B N 1
ATOM 4352 C CA . GLU B 1 154 ? -6.383 -13.188 -21.422 1 80.69 154 GLU B CA 1
ATOM 4353 C C . GLU B 1 154 ? -7.848 -12.961 -21.781 1 80.69 154 GLU B C 1
ATOM 4355 O O . GLU B 1 154 ? -8.367 -13.578 -22.719 1 80.69 154 GLU B O 1
ATOM 4360 N N . ASP B 1 155 ? -8.398 -12.297 -20.922 1 79.75 155 ASP B N 1
ATOM 4361 C CA . ASP B 1 155 ? -9.719 -11.688 -21.109 1 79.75 155 ASP B CA 1
ATOM 4362 C C . ASP B 1 155 ? -9.617 -10.164 -21.141 1 79.75 155 ASP B C 1
ATOM 4364 O O . ASP B 1 155 ? -9.352 -9.531 -20.125 1 79.75 155 ASP B O 1
ATOM 4368 N N . ASP B 1 156 ? -9.961 -9.625 -22.297 1 75.69 156 ASP B N 1
ATOM 4369 C CA . ASP B 1 156 ? -9.859 -8.18 -22.469 1 75.69 156 ASP B CA 1
ATOM 4370 C C . ASP B 1 156 ? -10.797 -7.441 -21.516 1 75.69 156 ASP B C 1
ATOM 4372 O O . ASP B 1 156 ? -10.57 -6.273 -21.188 1 75.69 156 ASP B O 1
ATOM 4376 N N . GLY B 1 157 ? -11.781 -8.125 -21.016 1 75.19 157 GLY B N 1
ATOM 4377 C CA . GLY B 1 157 ? -12.758 -7.5 -20.141 1 75.19 157 GLY B CA 1
ATOM 4378 C C . GLY B 1 157 ? -12.43 -7.664 -18.672 1 75.19 157 GLY B C 1
ATOM 4379 O O . GLY B 1 157 ? -13.172 -7.191 -17.812 1 75.19 157 GLY B O 1
ATOM 4380 N N . ALA B 1 158 ? -11.336 -8.281 -18.422 1 79.12 158 ALA B N 1
ATOM 4381 C CA . ALA B 1 158 ? -10.977 -8.5 -17.016 1 79.12 158 ALA B CA 1
ATOM 4382 C C . ALA B 1 158 ? -10.57 -7.188 -16.344 1 79.12 158 ALA B C 1
ATOM 4384 O O . ALA B 1 158 ? -10.039 -6.285 -17 1 79.12 158 ALA B O 1
ATOM 4385 N N . LYS B 1 159 ? -10.836 -7.043 -15 1 72.81 159 LYS B N 1
ATOM 4386 C CA . LYS B 1 159 ? -10.398 -5.895 -14.211 1 72.81 159 LYS B CA 1
ATOM 4387 C C . LYS B 1 159 ? -8.875 -5.805 -14.164 1 72.81 159 LYS B C 1
ATOM 4389 O O . LYS B 1 159 ? -8.312 -4.711 -14.203 1 72.81 159 LYS B O 1
ATOM 4394 N N . VAL B 1 160 ? -8.273 -6.977 -14.055 1 79.5 160 VAL B N 1
ATOM 4395 C CA . VAL B 1 160 ? -6.816 -7.082 -14 1 79.5 160 VAL B CA 1
ATOM 4396 C C . VAL B 1 160 ? -6.328 -8.055 -15.07 1 79.5 160 VAL B C 1
ATOM 4398 O O . VAL B 1 160 ? -6.703 -9.227 -15.07 1 79.5 160 VAL B O 1
ATOM 4401 N N . CYS B 1 161 ? -5.434 -7.531 -15.984 1 76.06 161 CYS B N 1
ATOM 4402 C CA . CYS B 1 161 ? -4.793 -8.344 -17.016 1 76.06 161 CYS B CA 1
ATOM 4403 C C . CYS B 1 161 ? -3.439 -8.852 -16.547 1 76.06 161 CYS B C 1
ATOM 4405 O O . CYS B 1 161 ? -2.535 -8.07 -16.266 1 76.06 161 CYS B O 1
ATOM 4407 N N . LEU B 1 162 ? -3.268 -10.102 -16.562 1 79.56 162 LEU B N 1
ATOM 4408 C CA . LEU B 1 162 ? -2.059 -10.711 -16.031 1 79.56 162 LEU B CA 1
ATOM 4409 C C . LEU B 1 162 ? -1.075 -11.047 -17.141 1 79.56 162 LEU B C 1
ATOM 4411 O O . LEU B 1 162 ? 0.098 -11.32 -16.875 1 79.56 162 LEU B O 1
ATOM 4415 N N . GLY B 1 163 ? -1.479 -10.977 -18.328 1 74.75 163 GLY B N 1
ATOM 4416 C CA . GLY B 1 163 ? -0.727 -11.477 -19.469 1 74.75 163 GLY B CA 1
ATOM 4417 C C . GLY B 1 163 ? 0.536 -10.68 -19.75 1 74.75 163 GLY B C 1
ATOM 4418 O O . GLY B 1 163 ? 1.454 -11.172 -20.406 1 74.75 163 GLY B O 1
ATOM 4419 N N . ASP B 1 164 ? 0.644 -9.539 -19.219 1 78.44 164 ASP B N 1
ATOM 4420 C CA . ASP B 1 164 ? 1.829 -8.719 -19.438 1 78.44 164 ASP B CA 1
ATOM 4421 C C . ASP B 1 164 ? 3.004 -9.211 -18.594 1 78.44 164 ASP B C 1
ATOM 4423 O O . ASP B 1 164 ? 4.164 -9.008 -18.953 1 78.44 164 ASP B O 1
ATOM 4427 N N . LYS B 1 165 ? 2.697 -9.859 -17.578 1 89.25 165 LYS B N 1
ATOM 4428 C CA . LYS B 1 165 ? 3.719 -10.195 -16.594 1 89.25 165 LYS B CA 1
ATOM 4429 C C . LYS B 1 165 ? 4.008 -11.695 -16.594 1 89.25 165 LYS B C 1
ATOM 4431 O O . LYS B 1 165 ? 5.133 -12.117 -16.312 1 89.25 165 LYS B O 1
ATOM 4436 N N . PHE B 1 166 ? 2.926 -12.5 -16.922 1 93.5 166 PHE B N 1
ATOM 4437 C CA . PHE B 1 166 ? 3.074 -13.945 -16.781 1 93.5 166 PHE B CA 1
ATOM 4438 C C . PHE B 1 166 ? 2.455 -14.664 -17.984 1 93.5 166 PHE B C 1
ATOM 4440 O O . PHE B 1 166 ? 1.715 -14.062 -18.766 1 93.5 166 PHE B O 1
ATOM 4447 N N . GLY B 1 167 ? 2.77 -16 -18.062 1 94.56 167 GLY B N 1
ATOM 4448 C CA . GLY B 1 167 ? 2.168 -16.859 -19.062 1 94.56 167 GLY B CA 1
ATOM 4449 C C . GLY B 1 167 ? 3.045 -17.062 -20.281 1 94.56 167 GLY B C 1
ATOM 4450 O O . GLY B 1 167 ? 3.404 -16.109 -20.953 1 94.56 167 GLY B O 1
ATOM 4451 N N . ALA B 1 168 ? 3.293 -18.234 -20.578 1 94.62 168 ALA B N 1
ATOM 4452 C CA . ALA B 1 168 ? 4.09 -18.578 -21.766 1 94.62 168 ALA B CA 1
ATOM 4453 C C . ALA B 1 168 ? 3.318 -18.297 -23.047 1 94.62 168 ALA B C 1
ATOM 4455 O O . ALA B 1 168 ? 2.174 -18.734 -23.203 1 94.62 168 ALA B O 1
ATOM 4456 N N . PRO B 1 169 ? 3.967 -17.625 -23.891 1 90.06 169 PRO B N 1
ATOM 4457 C CA . PRO B 1 169 ? 3.334 -17.469 -25.203 1 90.06 169 PRO B CA 1
ATOM 4458 C C . PRO B 1 169 ? 3.08 -18.797 -25.891 1 90.06 169 PRO B C 1
ATOM 4460 O O . PRO B 1 169 ? 3.867 -19.75 -25.734 1 90.06 169 PRO B O 1
ATOM 4463 N N . TRP B 1 170 ? 2.104 -18.781 -26.672 1 86.94 170 TRP B N 1
ATOM 4464 C CA . TRP B 1 170 ? 1.623 -19.984 -27.328 1 86.94 170 TRP B CA 1
ATOM 4465 C C . TRP B 1 170 ? 2.73 -20.641 -28.156 1 86.94 170 TRP B C 1
ATOM 4467 O O . TRP B 1 170 ? 2.84 -21.859 -28.203 1 86.94 170 TRP B O 1
ATOM 4477 N N . ASN B 1 171 ? 3.484 -19.891 -28.734 1 88.62 171 ASN B N 1
ATOM 4478 C CA . ASN B 1 171 ? 4.496 -20.391 -29.656 1 88.62 171 ASN B CA 1
ATOM 4479 C C . ASN B 1 171 ? 5.73 -20.891 -28.906 1 88.62 171 ASN B C 1
ATOM 4481 O O . ASN B 1 171 ? 6.684 -21.359 -29.531 1 88.62 171 ASN B O 1
ATOM 4485 N N . THR B 1 172 ? 5.719 -20.844 -27.594 1 93 172 THR B N 1
ATOM 4486 C CA . THR B 1 172 ? 6.898 -21.25 -26.844 1 93 172 THR B CA 1
ATOM 4487 C C . THR B 1 172 ? 6.629 -22.531 -26.062 1 93 172 THR B C 1
ATOM 4489 O O . THR B 1 172 ? 7.547 -23.109 -25.484 1 93 172 THR B O 1
ATOM 4492 N N . THR B 1 173 ? 5.473 -23.047 -26.078 1 96.25 173 THR B N 1
ATOM 4493 C CA . THR B 1 173 ? 5.074 -24.125 -25.172 1 96.25 173 THR B CA 1
ATOM 4494 C C . THR B 1 173 ? 5.832 -25.406 -25.5 1 96.25 173 THR B C 1
ATOM 4496 O O . THR B 1 173 ? 6.305 -26.094 -24.594 1 96.25 173 THR B O 1
ATOM 4499 N N . VAL B 1 174 ? 6.012 -25.703 -26.781 1 96.19 174 VAL B N 1
ATOM 4500 C CA . VAL B 1 174 ? 6.699 -26.938 -27.156 1 96.19 174 VAL B CA 1
ATOM 4501 C C . VAL B 1 174 ? 8.156 -26.875 -26.703 1 96.19 174 VAL B C 1
ATOM 4503 O O . VAL B 1 174 ? 8.695 -27.844 -26.172 1 96.19 174 VAL B O 1
ATOM 4506 N N . ALA B 1 175 ? 8.75 -25.75 -26.922 1 95.69 175 ALA B N 1
ATOM 4507 C CA . ALA B 1 175 ? 10.141 -25.578 -26.531 1 95.69 175 ALA B CA 1
ATOM 4508 C C . ALA B 1 175 ? 10.312 -25.703 -25.016 1 95.69 175 ALA B C 1
ATOM 4510 O O . ALA B 1 175 ? 11.297 -26.281 -24.547 1 95.69 175 ALA B O 1
ATOM 4511 N N . LEU B 1 176 ? 9.414 -25.156 -24.297 1 97.25 176 LEU B N 1
ATOM 4512 C CA . LEU B 1 176 ? 9.445 -25.25 -22.828 1 97.25 176 LEU B CA 1
ATOM 4513 C C . LEU B 1 176 ? 9.297 -26.703 -22.375 1 97.25 176 LEU B C 1
ATOM 4515 O O . LEU B 1 176 ? 10.023 -27.156 -21.484 1 97.25 176 LEU B O 1
ATOM 4519 N N . LEU B 1 177 ? 8.414 -27.422 -22.984 1 98.38 177 LEU B N 1
ATOM 4520 C CA . LEU B 1 177 ? 8.188 -28.828 -22.641 1 98.38 177 LEU B CA 1
ATOM 4521 C C . LEU B 1 177 ? 9.398 -29.688 -23 1 98.38 177 LEU B C 1
ATOM 4523 O O . LEU B 1 177 ? 9.789 -30.562 -22.234 1 98.38 177 LEU B O 1
ATOM 4527 N N . GLU B 1 178 ? 9.969 -29.406 -24.125 1 98.12 178 GLU B N 1
ATOM 4528 C CA . GLU B 1 178 ? 11.172 -30.125 -24.531 1 98.12 178 GLU B CA 1
ATOM 4529 C C . GLU B 1 178 ? 12.312 -29.891 -23.547 1 98.12 178 GLU B C 1
ATOM 4531 O O . GLU B 1 178 ? 13.016 -30.828 -23.172 1 98.12 178 GLU B O 1
ATOM 4536 N N . ARG B 1 179 ? 12.43 -28.688 -23.156 1 97.5 179 ARG B N 1
ATOM 4537 C CA . ARG B 1 179 ? 13.469 -28.375 -22.188 1 97.5 179 ARG B CA 1
ATOM 4538 C C . ARG B 1 179 ? 13.211 -29.078 -20.859 1 97.5 179 ARG B C 1
ATOM 4540 O O . ARG B 1 179 ? 14.141 -29.578 -20.219 1 97.5 179 ARG B O 1
ATOM 4547 N N . ALA B 1 180 ? 12 -29.047 -20.453 1 98.5 180 ALA B N 1
ATOM 4548 C CA . ALA B 1 180 ? 11.633 -29.75 -19.219 1 98.5 180 ALA B CA 1
ATOM 4549 C C . ALA B 1 180 ? 12 -31.234 -19.297 1 98.5 180 ALA B C 1
ATOM 4551 O O . ALA B 1 180 ? 12.492 -31.797 -18.312 1 98.5 180 ALA B O 1
ATOM 4552 N N . ARG B 1 181 ? 11.727 -31.812 -20.406 1 98.44 181 ARG B N 1
ATOM 4553 C CA . ARG B 1 181 ? 12.078 -33.219 -20.609 1 98.44 181 ARG B CA 1
ATOM 4554 C C . ARG B 1 181 ? 13.586 -33.438 -20.516 1 98.44 181 ARG B C 1
ATOM 4556 O O . ARG B 1 181 ? 14.047 -34.375 -19.859 1 98.44 181 ARG B O 1
ATOM 4563 N N . GLU B 1 182 ? 14.297 -32.531 -21.156 1 98.25 182 GLU B N 1
ATOM 4564 C CA . GLU B 1 182 ? 15.758 -32.594 -21.125 1 98.25 182 GLU B CA 1
ATOM 4565 C C . GLU B 1 182 ? 16.266 -32.5 -19.688 1 98.25 182 GLU B C 1
ATOM 4567 O O . GLU B 1 182 ? 17.281 -33.125 -19.344 1 98.25 182 GLU B O 1
ATOM 4572 N N . LEU B 1 183 ? 15.602 -31.781 -18.891 1 98.31 183 LEU B N 1
ATOM 4573 C CA . LEU B 1 183 ? 16.031 -31.547 -17.516 1 98.31 183 LEU B CA 1
ATOM 4574 C C . LEU B 1 183 ? 15.477 -32.625 -16.578 1 98.31 183 LEU B C 1
ATOM 4576 O O . LEU B 1 183 ? 15.727 -32.562 -15.367 1 98.31 183 LEU B O 1
ATOM 4580 N N . HIS B 1 184 ? 14.672 -33.531 -17.062 1 98.19 184 HIS B N 1
ATOM 4581 C CA . HIS B 1 184 ? 14.07 -34.625 -16.312 1 98.19 184 HIS B CA 1
ATOM 4582 C C . HIS B 1 184 ? 13.133 -34.094 -15.219 1 98.19 184 HIS B C 1
ATOM 4584 O O . HIS B 1 184 ? 13.156 -34.594 -14.086 1 98.19 184 HIS B O 1
ATOM 4590 N N . LEU B 1 185 ? 12.469 -33.031 -15.562 1 98.5 185 LEU B N 1
ATOM 4591 C CA . LEU B 1 185 ? 11.461 -32.5 -14.656 1 98.5 185 LEU B CA 1
ATOM 4592 C C . LEU B 1 185 ? 10.094 -33.094 -14.945 1 98.5 185 LEU B C 1
ATOM 4594 O O . LEU B 1 185 ? 9.859 -33.656 -16.016 1 98.5 185 LEU B O 1
ATOM 4598 N N . GLN B 1 186 ? 9.25 -33.062 -13.945 1 98 186 GLN B N 1
ATOM 4599 C CA . GLN B 1 186 ? 7.91 -33.594 -14.086 1 98 186 GLN B CA 1
ATOM 4600 C C . GLN B 1 186 ? 6.898 -32.5 -14.414 1 98 186 GLN B C 1
ATOM 4602 O O . GLN B 1 186 ? 6.574 -31.672 -13.57 1 98 186 GLN B O 1
ATOM 4607 N N . ILE B 1 187 ? 6.441 -32.562 -15.648 1 98.69 187 ILE B N 1
ATOM 4608 C CA . ILE B 1 187 ? 5.324 -31.703 -16.031 1 98.69 187 ILE B CA 1
ATOM 4609 C C . ILE B 1 187 ? 4.012 -32.469 -15.883 1 98.69 187 ILE B C 1
ATOM 4611 O O . ILE B 1 187 ? 3.777 -33.438 -16.578 1 98.69 187 ILE B O 1
ATOM 4615 N N . VAL B 1 188 ? 3.191 -31.969 -14.969 1 98.5 188 VAL B N 1
ATOM 4616 C CA . VAL B 1 188 ? 2.025 -32.781 -14.617 1 98.5 188 VAL B CA 1
ATOM 4617 C C . VAL B 1 188 ? 0.764 -32.125 -15.188 1 98.5 188 VAL B C 1
ATOM 4619 O O . VAL B 1 188 ? -0.322 -32.688 -15.125 1 98.5 188 VAL B O 1
ATOM 4622 N N . GLY B 1 189 ? 0.917 -30.922 -15.734 1 98.56 189 GLY B N 1
ATOM 4623 C CA . GLY B 1 189 ? -0.29 -30.312 -16.266 1 98.56 189 GLY B CA 1
ATOM 4624 C C . GLY B 1 189 ? -0.065 -28.906 -16.797 1 98.56 189 GLY B C 1
ATOM 4625 O O . GLY B 1 189 ? 1.063 -28.531 -17.125 1 98.56 189 GLY B O 1
ATOM 4626 N N . VAL B 1 190 ? -1.227 -28.203 -17.016 1 98.56 190 VAL B N 1
ATOM 4627 C CA . VAL B 1 190 ? -1.273 -26.859 -17.609 1 98.56 190 VAL B CA 1
ATOM 4628 C C . VAL B 1 190 ? -2.131 -25.953 -16.734 1 98.56 190 VAL B C 1
ATOM 4630 O O . VAL B 1 190 ? -3.105 -26.391 -16.125 1 98.56 190 VAL B O 1
ATOM 4633 N N . SER B 1 191 ? -1.662 -24.75 -16.609 1 98.19 191 SER B N 1
ATOM 4634 C CA . SER B 1 191 ? -2.439 -23.734 -15.914 1 98.19 191 SER B CA 1
ATOM 4635 C C . SER B 1 191 ? -2.639 -22.5 -16.797 1 98.19 191 SER B C 1
ATOM 4637 O O . SER B 1 191 ? -1.822 -22.219 -17.672 1 98.19 191 SER B O 1
ATOM 4639 N N . PHE B 1 192 ? -3.744 -21.812 -16.609 1 95.75 192 PHE B N 1
ATOM 4640 C CA . PHE B 1 192 ? -3.955 -20.5 -17.188 1 95.75 192 PHE B CA 1
ATOM 4641 C C . PHE B 1 192 ? -4.77 -19.609 -16.25 1 95.75 192 PHE B C 1
ATOM 4643 O O . PHE B 1 192 ? -5.297 -20.094 -15.242 1 95.75 192 PHE B O 1
ATOM 4650 N N . HIS B 1 193 ? -4.773 -18.359 -16.484 1 92.06 193 HIS B N 1
ATOM 4651 C CA . HIS B 1 193 ? -5.559 -17.375 -15.75 1 92.06 193 HIS B CA 1
ATOM 4652 C C . HIS B 1 193 ? -6.078 -16.281 -16.672 1 92.06 193 HIS B C 1
ATOM 4654 O O . HIS B 1 193 ? -5.297 -15.602 -17.328 1 92.06 193 HIS B O 1
ATOM 4660 N N . ILE B 1 194 ? -7.312 -16.125 -16.672 1 87.5 194 ILE B N 1
ATOM 4661 C CA . ILE B 1 194 ? -7.879 -15.234 -17.688 1 87.5 194 ILE B CA 1
ATOM 4662 C C . ILE B 1 194 ? -7.965 -13.812 -17.125 1 87.5 194 ILE B C 1
ATOM 4664 O O . ILE B 1 194 ? -8.422 -12.891 -17.812 1 87.5 194 ILE B O 1
ATOM 4668 N N . GLY B 1 195 ? -7.562 -13.555 -15.891 1 86 195 GLY B N 1
ATOM 4669 C CA . GLY B 1 195 ? -7.555 -12.234 -15.281 1 86 195 GLY B CA 1
ATOM 4670 C C . GLY B 1 195 ? -8.602 -12.07 -14.188 1 86 195 GLY B C 1
ATOM 4671 O O . GLY B 1 195 ? -9.68 -12.664 -14.266 1 86 195 GLY B O 1
ATOM 4672 N N . SER B 1 196 ? -8.312 -11.227 -13.227 1 84.31 196 SER B N 1
ATOM 4673 C CA . SER B 1 196 ? -9.242 -10.984 -12.133 1 84.31 196 SER B CA 1
ATOM 4674 C C . SER B 1 196 ? -10.461 -10.188 -12.594 1 84.31 196 SER B C 1
ATOM 4676 O O . SER B 1 196 ? -10.328 -9.219 -13.344 1 84.31 196 SER B O 1
ATOM 4678 N N . GLY B 1 197 ? -11.602 -10.703 -12.227 1 83 197 GLY B N 1
ATOM 4679 C CA . GLY B 1 197 ? -12.836 -10.031 -12.617 1 83 197 GLY B CA 1
ATOM 4680 C C . GLY B 1 197 ? -13.195 -10.25 -14.07 1 83 197 GLY B C 1
ATOM 4681 O O . GLY B 1 197 ? -13.586 -9.312 -14.773 1 83 197 GLY B O 1
ATOM 4682 N N . ALA B 1 198 ? -13.062 -11.359 -14.523 1 82.12 198 ALA B N 1
ATOM 4683 C CA . ALA B 1 198 ? -13.344 -11.727 -15.914 1 82.12 198 ALA B CA 1
ATOM 4684 C C . ALA B 1 198 ? -14.836 -11.641 -16.219 1 82.12 198 ALA B C 1
ATOM 4686 O O . ALA B 1 198 ? -15.664 -11.828 -15.32 1 82.12 198 ALA B O 1
ATOM 4687 N N . SER B 1 199 ? -15.125 -11.289 -17.531 1 82.62 199 SER B N 1
ATOM 4688 C CA . SER B 1 199 ? -16.531 -11.07 -17.891 1 82.62 199 SER B CA 1
ATOM 4689 C C . SER B 1 199 ? -16.875 -11.75 -19.219 1 82.62 199 SER B C 1
ATOM 4691 O O . SER B 1 199 ? -18.031 -11.812 -19.594 1 82.62 199 SER B O 1
ATOM 4693 N N . ASP B 1 200 ? -15.867 -12.297 -19.891 1 85.44 200 ASP B N 1
ATOM 4694 C CA . ASP B 1 200 ? -16.109 -12.93 -21.188 1 85.44 200 ASP B CA 1
ATOM 4695 C C . ASP B 1 200 ? -15.984 -14.445 -21.094 1 85.44 200 ASP B C 1
ATOM 4697 O O . ASP B 1 200 ? -14.883 -14.984 -21.016 1 85.44 200 ASP B O 1
ATOM 4701 N N . PRO B 1 201 ? -17.078 -15.117 -21.234 1 82.56 201 PRO B N 1
ATOM 4702 C CA . PRO B 1 201 ? -17.031 -16.578 -21.109 1 82.56 201 PRO B CA 1
ATOM 4703 C C . PRO B 1 201 ? -16.219 -17.234 -22.219 1 82.56 201 PRO B C 1
ATOM 4705 O O . PRO B 1 201 ? -15.68 -18.328 -22.031 1 82.56 201 PRO B O 1
ATOM 4708 N N . GLU B 1 202 ? -16.094 -16.594 -23.344 1 87.12 202 GLU B N 1
ATOM 4709 C CA . GLU B 1 202 ? -15.344 -17.156 -24.453 1 87.12 202 GLU B CA 1
ATOM 4710 C C . GLU B 1 202 ? -13.859 -17.25 -24.125 1 87.12 202 GLU B C 1
ATOM 4712 O O . GLU B 1 202 ? -13.141 -18.062 -24.719 1 87.12 202 GLU B O 1
ATOM 4717 N N . ALA B 1 203 ? -13.477 -16.438 -23.219 1 87.62 203 ALA B N 1
ATOM 4718 C CA . ALA B 1 203 ? -12.078 -16.469 -22.797 1 87.62 203 ALA B CA 1
ATOM 4719 C C . ALA B 1 203 ? -11.719 -17.828 -22.219 1 87.62 203 ALA B C 1
ATOM 4721 O O . ALA B 1 203 ? -10.641 -18.375 -22.469 1 87.62 203 ALA B O 1
ATOM 4722 N N . PHE B 1 204 ? -12.641 -18.438 -21.516 1 90.19 204 PHE B N 1
ATOM 4723 C CA . PHE B 1 204 ? -12.414 -19.766 -20.969 1 90.19 204 PHE B CA 1
ATOM 4724 C C . PHE B 1 204 ? -12.344 -20.812 -22.078 1 90.19 204 PHE B C 1
ATOM 4726 O O . PHE B 1 204 ? -11.461 -21.672 -22.062 1 90.19 204 PHE B O 1
ATOM 4733 N N . THR B 1 205 ? -13.258 -20.703 -22.953 1 92.06 205 THR B N 1
ATOM 4734 C CA . THR B 1 205 ? -13.312 -21.672 -24.031 1 92.06 205 THR B CA 1
ATOM 4735 C C . THR B 1 205 ? -12 -21.703 -24.812 1 92.06 205 THR B C 1
ATOM 4737 O O . THR B 1 205 ? -11.422 -22.766 -25.031 1 92.06 205 THR B O 1
ATOM 4740 N N . THR B 1 206 ? -11.578 -20.547 -25.141 1 92.62 206 THR B N 1
ATOM 4741 C CA . THR B 1 206 ? -10.336 -20.438 -25.906 1 92.62 206 THR B CA 1
ATOM 4742 C C . THR B 1 206 ? -9.156 -20.953 -25.094 1 92.62 206 THR B C 1
ATOM 4744 O O . THR B 1 206 ? -8.328 -21.719 -25.609 1 92.62 206 THR B O 1
ATOM 4747 N N . ALA B 1 207 ? -9.078 -20.578 -23.859 1 93.56 207 ALA B N 1
ATOM 4748 C CA . ALA B 1 207 ? -7.969 -20.984 -23 1 93.56 207 ALA B CA 1
ATOM 4749 C C . ALA B 1 207 ? -7.961 -22.484 -22.781 1 93.56 207 ALA B C 1
ATOM 4751 O O . ALA B 1 207 ? -6.898 -23.109 -22.75 1 93.56 207 ALA B O 1
ATOM 4752 N N . ILE B 1 208 ? -9.125 -23.078 -22.656 1 95.88 208 ILE B N 1
ATOM 4753 C CA . ILE B 1 208 ? -9.234 -24.516 -22.438 1 95.88 208 ILE B CA 1
ATOM 4754 C C . ILE B 1 208 ? -8.781 -25.266 -23.688 1 95.88 208 ILE B C 1
ATOM 4756 O O . ILE B 1 208 ? -8.102 -26.281 -23.594 1 95.88 208 ILE B O 1
ATOM 4760 N N . GLN B 1 209 ? -9.148 -24.734 -24.812 1 95.75 209 GLN B N 1
ATOM 4761 C CA . GLN B 1 209 ? -8.695 -25.328 -26.062 1 95.75 209 GLN B CA 1
ATOM 4762 C C . GLN B 1 209 ? -7.176 -25.281 -26.188 1 95.75 209 GLN B C 1
ATOM 4764 O O . GLN B 1 209 ? -6.551 -26.266 -26.594 1 95.75 209 GLN B O 1
ATOM 4769 N N . GLN B 1 210 ? -6.688 -24.188 -25.844 1 95.25 210 GLN B N 1
ATOM 4770 C CA . GLN B 1 210 ? -5.238 -24.031 -25.875 1 95.25 210 GLN B CA 1
ATOM 4771 C C . GLN B 1 210 ? -4.566 -24.984 -24.875 1 95.25 210 GLN B C 1
ATOM 4773 O O . GLN B 1 210 ? -3.547 -25.594 -25.188 1 95.25 210 GLN B O 1
ATOM 4778 N N . ALA B 1 211 ? -5.133 -25.062 -23.719 1 97.44 211 ALA B N 1
ATOM 4779 C CA . ALA B 1 211 ? -4.602 -25.969 -22.703 1 97.44 211 ALA B CA 1
ATOM 4780 C C . ALA B 1 211 ? -4.609 -27.406 -23.203 1 97.44 211 ALA B C 1
ATOM 4782 O O . ALA B 1 211 ? -3.658 -28.156 -22.969 1 97.44 211 ALA B O 1
ATOM 4783 N N . ARG B 1 212 ? -5.691 -27.781 -23.906 1 97.81 212 ARG B N 1
ATOM 4784 C CA . ARG B 1 212 ? -5.781 -29.125 -24.469 1 97.81 212 ARG B CA 1
ATOM 4785 C C . ARG B 1 212 ? -4.645 -29.375 -25.453 1 97.81 212 ARG B C 1
ATOM 4787 O O . ARG B 1 212 ? -4.02 -30.438 -25.422 1 97.81 212 ARG B O 1
ATOM 4794 N N . HIS B 1 213 ? -4.438 -28.422 -26.234 1 97.12 213 HIS B N 1
ATOM 4795 C CA . HIS B 1 213 ? -3.344 -28.531 -27.188 1 97.12 213 HIS B CA 1
ATOM 4796 C C . HIS B 1 213 ? -2.014 -28.766 -26.469 1 97.12 213 HIS B C 1
ATOM 4798 O O . HIS B 1 213 ? -1.224 -29.609 -26.891 1 97.12 213 HIS B O 1
ATOM 4804 N N . VAL B 1 214 ? -1.769 -28.062 -25.438 1 97.94 214 VAL B N 1
ATOM 4805 C CA . VAL B 1 214 ? -0.526 -28.172 -24.688 1 97.94 214 VAL B CA 1
ATOM 4806 C C . VAL B 1 214 ? -0.474 -29.531 -23.969 1 97.94 214 VAL B C 1
ATOM 4808 O O . VAL B 1 214 ? 0.594 -30.141 -23.859 1 97.94 214 VAL B O 1
ATOM 4811 N N . PHE B 1 215 ? -1.59 -30 -23.469 1 98.06 215 PHE B N 1
ATOM 4812 C CA . PHE B 1 215 ? -1.669 -31.344 -22.891 1 98.06 215 PHE B CA 1
ATOM 4813 C C . PHE B 1 215 ? -1.191 -32.406 -23.891 1 98.06 215 PHE B C 1
ATOM 4815 O O . PHE B 1 215 ? -0.377 -33.25 -23.562 1 98.06 215 PHE B O 1
ATOM 4822 N N . ASP B 1 216 ? -1.671 -32.25 -25.109 1 97.69 216 ASP B N 1
ATOM 4823 C CA . ASP B 1 216 ? -1.299 -33.188 -26.172 1 97.69 216 ASP B CA 1
ATOM 4824 C C . ASP B 1 216 ? 0.2 -33.125 -26.453 1 97.69 216 ASP B C 1
ATOM 4826 O O . ASP B 1 216 ? 0.845 -34.188 -26.641 1 97.69 216 ASP B O 1
ATOM 4830 N N . GLN B 1 217 ? 0.708 -31.938 -26.484 1 97.81 217 GLN B N 1
ATOM 4831 C CA . GLN B 1 217 ? 2.146 -31.766 -26.656 1 97.81 217 GLN B CA 1
ATOM 4832 C C . GLN B 1 217 ? 2.924 -32.5 -25.562 1 97.81 217 GLN B C 1
ATOM 4834 O O . GLN B 1 217 ? 3.891 -33.219 -25.859 1 97.81 217 GLN B O 1
ATOM 4839 N N . GLY B 1 218 ? 2.525 -32.281 -24.344 1 98.12 218 GLY B N 1
ATOM 4840 C CA . GLY B 1 218 ? 3.193 -32.906 -23.203 1 98.12 218 GLY B CA 1
ATOM 4841 C C . GLY B 1 218 ? 3.154 -34.438 -23.234 1 98.12 218 GLY B C 1
ATOM 4842 O O . GLY B 1 218 ? 4.168 -35.094 -23 1 98.12 218 GLY B O 1
ATOM 4843 N N . GLU B 1 219 ? 2.039 -34.969 -23.578 1 97.38 219 GLU B N 1
ATOM 4844 C CA . GLU B 1 219 ? 1.886 -36.406 -23.641 1 97.38 219 GLU B CA 1
ATOM 4845 C C . GLU B 1 219 ? 2.75 -37 -24.75 1 97.38 219 GLU B C 1
ATOM 4847 O O . GLU B 1 219 ? 3.332 -38.094 -24.578 1 97.38 219 GLU B O 1
ATOM 4852 N N . ARG B 1 220 ? 2.785 -36.344 -25.828 1 97.56 220 ARG B N 1
ATOM 4853 C CA . ARG B 1 220 ? 3.633 -36.781 -26.938 1 97.56 220 ARG B CA 1
ATOM 4854 C C . ARG B 1 220 ? 5.098 -36.844 -26.5 1 97.56 220 ARG B C 1
ATOM 4856 O O . ARG B 1 220 ? 5.855 -37.688 -26.984 1 97.56 220 ARG B O 1
ATOM 4863 N N . LEU B 1 221 ? 5.418 -35.969 -25.609 1 98 221 LEU B N 1
ATOM 4864 C CA . LEU B 1 221 ? 6.801 -35.906 -25.156 1 98 221 LEU B CA 1
ATOM 4865 C C . LEU B 1 221 ? 7.031 -36.844 -23.984 1 98 221 LEU B C 1
ATOM 4867 O O . LEU B 1 221 ? 8.141 -36.938 -23.453 1 98 221 LEU B O 1
ATOM 4871 N N . GLY B 1 222 ? 6.004 -37.531 -23.5 1 97.88 222 GLY B N 1
ATOM 4872 C CA . GLY B 1 222 ? 6.16 -38.594 -22.516 1 97.88 222 GLY B CA 1
ATOM 4873 C C . GLY B 1 222 ? 5.754 -38.156 -21.109 1 97.88 222 GLY B C 1
ATOM 4874 O O . GLY B 1 222 ? 5.895 -38.938 -20.156 1 97.88 222 GLY B O 1
ATOM 4875 N N . PHE B 1 223 ? 5.289 -36.969 -20.953 1 98.38 223 PHE B N 1
ATOM 4876 C CA . PHE B 1 223 ? 4.848 -36.531 -19.625 1 98.38 223 PHE B CA 1
ATOM 4877 C C . PHE B 1 223 ? 3.49 -37.125 -19.281 1 98.38 223 PHE B C 1
ATOM 4879 O O . PHE B 1 223 ? 2.654 -37.344 -20.172 1 98.38 223 PHE B O 1
ATOM 4886 N N . ASN B 1 224 ? 3.252 -37.469 -18.031 1 97.31 224 ASN B N 1
ATOM 4887 C CA . ASN B 1 224 ? 1.938 -37.844 -17.516 1 97.31 224 ASN B CA 1
ATOM 4888 C C . ASN B 1 224 ? 1.129 -36.625 -17.094 1 97.31 224 ASN B C 1
ATOM 4890 O O . ASN B 1 224 ? 1.166 -36.219 -15.938 1 97.31 224 ASN B O 1
ATOM 4894 N N . MET B 1 225 ? 0.409 -36.062 -18.031 1 97.69 225 MET B N 1
ATOM 4895 C CA . MET B 1 225 ? -0.369 -34.844 -17.812 1 97.69 225 MET B CA 1
ATOM 4896 C C . MET B 1 225 ? -1.695 -35.156 -17.125 1 97.69 225 MET B C 1
ATOM 4898 O O . MET B 1 225 ? -2.553 -35.812 -17.703 1 97.69 225 MET B O 1
ATOM 4902 N N . THR B 1 226 ? -1.926 -34.625 -15.891 1 97.44 226 THR B N 1
ATOM 4903 C CA . THR B 1 226 ? -3.088 -35.094 -15.148 1 97.44 226 THR B CA 1
ATOM 4904 C C . THR B 1 226 ? -3.807 -33.938 -14.469 1 97.44 226 THR B C 1
ATOM 4906 O O . THR B 1 226 ? -4.875 -34.125 -13.883 1 97.44 226 THR B O 1
ATOM 4909 N N . VAL B 1 227 ? -3.275 -32.719 -14.516 1 98.56 227 VAL B N 1
ATOM 4910 C CA . VAL B 1 227 ? -3.857 -31.609 -13.758 1 98.56 227 VAL B CA 1
ATOM 4911 C C . VAL B 1 227 ? -4.094 -30.422 -14.688 1 98.56 227 VAL B C 1
ATOM 4913 O O . VAL B 1 227 ? -3.197 -30.016 -15.422 1 98.56 227 VAL B O 1
ATOM 4916 N N . LEU B 1 228 ? -5.277 -29.875 -14.695 1 98.69 228 LEU B N 1
ATOM 4917 C CA . LEU B 1 228 ? -5.617 -28.625 -15.375 1 98.69 228 LEU B CA 1
ATOM 4918 C C . LEU B 1 228 ? -6.07 -27.578 -14.375 1 98.69 228 LEU B C 1
ATOM 4920 O O . LEU B 1 228 ? -7.055 -27.766 -13.664 1 98.69 228 LEU B O 1
ATOM 4924 N N . ASP B 1 229 ? -5.312 -26.531 -14.281 1 98.62 229 ASP B N 1
ATOM 4925 C CA . ASP B 1 229 ? -5.703 -25.375 -13.484 1 98.62 229 ASP B CA 1
ATOM 4926 C C . ASP B 1 229 ? -6.348 -24.297 -14.352 1 98.62 229 ASP B C 1
ATOM 4928 O O . ASP B 1 229 ? -5.664 -23.625 -15.125 1 98.62 229 ASP B O 1
ATOM 4932 N N . VAL B 1 230 ? -7.629 -24.109 -14.148 1 97 230 VAL B N 1
ATOM 4933 C CA . VAL B 1 230 ? -8.352 -23.203 -15.023 1 97 230 VAL B CA 1
ATOM 4934 C C . VAL B 1 230 ? -8.281 -21.781 -14.469 1 97 230 VAL B C 1
ATOM 4936 O O . VAL B 1 230 ? -9.008 -20.891 -14.922 1 97 230 VAL B O 1
ATOM 4939 N N . GLY B 1 231 ? -7.484 -21.594 -13.438 1 95.38 231 GLY B N 1
ATOM 4940 C CA . GLY B 1 231 ? -7.152 -20.25 -12.953 1 95.38 231 GLY B CA 1
ATOM 4941 C C . GLY B 1 231 ? -8.305 -19.578 -12.25 1 95.38 231 GLY B C 1
ATOM 4942 O O . GLY B 1 231 ? -9.086 -20.219 -11.547 1 95.38 231 GLY B O 1
ATOM 4943 N N . GLY B 1 232 ? -8.18 -18.203 -12.266 1 92.31 232 GLY B N 1
ATOM 4944 C CA . GLY B 1 232 ? -9.164 -17.375 -11.578 1 92.31 232 GLY B CA 1
ATOM 4945 C C . GLY B 1 232 ? -10 -16.531 -12.523 1 92.31 232 GLY B C 1
ATOM 4946 O O . GLY B 1 232 ? -10.266 -16.938 -13.656 1 92.31 232 GLY B O 1
ATOM 4947 N N . GLY B 1 233 ? -10.562 -15.492 -11.898 1 89.94 233 GLY B N 1
ATOM 4948 C CA . GLY B 1 233 ? -11.398 -14.578 -12.656 1 89.94 233 GLY B CA 1
ATOM 4949 C C . GLY B 1 233 ? -12.867 -14.688 -12.312 1 89.94 233 GLY B C 1
ATOM 4950 O O . GLY B 1 233 ? -13.68 -13.875 -12.758 1 89.94 233 GLY B O 1
ATOM 4951 N N . PHE B 1 234 ? -13.18 -15.586 -11.469 1 94.19 234 PHE B N 1
ATOM 4952 C CA . PHE B 1 234 ? -14.57 -15.812 -11.078 1 94.19 234 PHE B CA 1
ATOM 4953 C C . PHE B 1 234 ? -15.07 -14.68 -10.195 1 94.19 234 PHE B C 1
ATOM 4955 O O . PHE B 1 234 ? -14.367 -14.227 -9.289 1 94.19 234 PHE B O 1
ATOM 4962 N N . GLN B 1 235 ? -16.234 -14.242 -10.531 1 94 235 GLN B N 1
ATOM 4963 C CA . GLN B 1 235 ? -16.891 -13.219 -9.742 1 94 235 GLN B CA 1
ATOM 4964 C C . GLN B 1 235 ? -18.219 -13.719 -9.188 1 94 235 GLN B C 1
ATOM 4966 O O . GLN B 1 235 ? -18.875 -14.562 -9.805 1 94 235 GLN B O 1
ATOM 4971 N N . HIS B 1 236 ? -18.531 -13.156 -8.086 1 93.19 236 HIS B N 1
ATOM 4972 C CA . HIS B 1 236 ? -19.766 -13.625 -7.465 1 93.19 236 HIS B CA 1
ATOM 4973 C C . HIS B 1 236 ? -20.984 -13.188 -8.273 1 93.19 236 HIS B C 1
ATOM 4975 O O . HIS B 1 236 ? -21.984 -13.922 -8.359 1 93.19 236 HIS B O 1
ATOM 4981 N N . THR B 1 237 ? -20.938 -12.102 -9 1 93.69 237 THR B N 1
ATOM 4982 C CA . THR B 1 237 ? -22.094 -11.5 -9.641 1 93.69 237 THR B CA 1
ATOM 4983 C C . THR B 1 237 ? -22.438 -12.227 -10.938 1 93.69 237 THR B C 1
ATOM 4985 O O . THR B 1 237 ? -23.594 -12.242 -11.367 1 93.69 237 THR B O 1
ATOM 4988 N N . ASN B 1 238 ? -21.469 -12.859 -11.57 1 93.12 238 ASN B N 1
ATOM 4989 C CA . ASN B 1 238 ? -21.719 -13.531 -12.844 1 93.12 238 ASN B CA 1
ATOM 4990 C C . ASN B 1 238 ? -21.203 -14.969 -12.828 1 93.12 238 ASN B C 1
ATOM 4992 O O . ASN B 1 238 ? -20.938 -15.539 -13.883 1 93.12 238 ASN B O 1
ATOM 4996 N N . PHE B 1 239 ? -21.156 -15.539 -11.711 1 95.88 239 PHE B N 1
ATOM 4997 C CA . PHE B 1 239 ? -20.484 -16.828 -11.508 1 95.88 239 PHE B CA 1
ATOM 4998 C C . PHE B 1 239 ? -21.188 -17.922 -12.305 1 95.88 239 PHE B C 1
ATOM 5000 O O . PHE B 1 239 ? -20.547 -18.641 -13.07 1 95.88 239 PHE B O 1
ATOM 5007 N N . GLU B 1 240 ? -22.469 -18.016 -12.156 1 96.25 240 GLU B N 1
ATOM 5008 C CA . GLU B 1 240 ? -23.219 -19.078 -12.82 1 96.25 240 GLU B CA 1
ATOM 5009 C C . GLU B 1 240 ? -23.125 -18.953 -14.336 1 96.25 240 GLU B C 1
ATOM 5011 O O . GLU B 1 240 ? -23.016 -19.969 -15.039 1 96.25 240 GLU B O 1
ATOM 5016 N N . PHE B 1 241 ? -23.141 -17.75 -14.703 1 93.44 241 PHE B N 1
ATOM 5017 C CA . PHE B 1 241 ? -23.031 -17.5 -16.141 1 93.44 241 PHE B CA 1
ATOM 5018 C C . PHE B 1 241 ? -21.672 -17.969 -16.672 1 93.44 241 PHE B C 1
ATOM 5020 O O . PHE B 1 241 ? -21.609 -18.641 -17.688 1 93.44 241 PHE B O 1
ATOM 5027 N N . MET B 1 242 ? -20.625 -17.719 -16.016 1 91.94 242 MET B N 1
ATOM 5028 C CA . MET B 1 242 ? -19.281 -18.125 -16.422 1 91.94 242 MET B CA 1
ATOM 5029 C C . MET B 1 242 ? -19.109 -19.625 -16.328 1 91.94 242 MET B C 1
ATOM 5031 O O . MET B 1 242 ? -18.484 -20.25 -17.188 1 91.94 242 MET B O 1
ATOM 5035 N N . ALA B 1 243 ? -19.656 -20.203 -15.266 1 94.31 243 ALA B N 1
ATOM 5036 C CA . ALA B 1 243 ? -19.578 -21.641 -15.047 1 94.31 243 ALA B CA 1
ATOM 5037 C C . ALA B 1 243 ? -20.266 -22.406 -16.172 1 94.31 243 ALA B C 1
ATOM 5039 O O . ALA B 1 243 ? -19.812 -23.484 -16.562 1 94.31 243 ALA B O 1
ATOM 5040 N N . SER B 1 244 ? -21.297 -21.828 -16.688 1 92.38 244 SER B N 1
ATOM 5041 C CA . SER B 1 244 ? -22.094 -22.484 -17.734 1 92.38 244 SER B CA 1
ATOM 5042 C C . SER B 1 244 ? -21.312 -22.562 -19.047 1 92.38 244 SER B C 1
ATOM 5044 O O . SER B 1 244 ? -21.625 -23.391 -19.906 1 92.38 244 SER B O 1
ATOM 5046 N N . SER B 1 245 ? -20.328 -21.75 -19.188 1 90 245 SER B N 1
ATOM 5047 C CA . SER B 1 245 ? -19.469 -21.812 -20.375 1 90 245 SER B CA 1
ATOM 5048 C C . SER B 1 245 ? -18.266 -22.719 -20.125 1 90 245 SER B C 1
ATOM 5050 O O . SER B 1 245 ? -17.766 -23.375 -21.047 1 90 245 SER B O 1
ATOM 5052 N N . LEU B 1 246 ? -17.859 -22.719 -18.984 1 93.62 246 LEU B N 1
ATOM 5053 C CA . LEU B 1 246 ? -16.656 -23.469 -18.609 1 93.62 246 LEU B CA 1
ATOM 5054 C C . LEU B 1 246 ? -16.922 -24.969 -18.688 1 93.62 246 LEU B C 1
ATOM 5056 O O . LEU B 1 246 ? -16.094 -25.719 -19.234 1 93.62 246 LEU B O 1
ATOM 5060 N N . ARG B 1 247 ? -18.031 -25.406 -18.25 1 95 247 ARG B N 1
ATOM 5061 C CA . ARG B 1 247 ? -18.328 -26.828 -18.109 1 95 247 ARG B CA 1
ATOM 5062 C C . ARG B 1 247 ? -18.375 -27.516 -19.469 1 95 247 ARG B C 1
ATOM 5064 O O . ARG B 1 247 ? -17.719 -28.531 -19.688 1 95 247 ARG B O 1
ATOM 5071 N N . PRO B 1 248 ? -19.094 -26.938 -20.406 1 94.94 248 PRO B N 1
ATOM 5072 C CA . PRO B 1 248 ? -19.125 -27.594 -21.719 1 94.94 248 PRO B CA 1
ATOM 5073 C C . PRO B 1 248 ? -17.75 -27.594 -22.406 1 94.94 248 PRO B C 1
ATOM 5075 O O . PRO B 1 248 ? -17.422 -28.547 -23.109 1 94.94 248 PRO B O 1
ATOM 5078 N N . ALA B 1 249 ? -17.031 -26.531 -22.266 1 94.94 249 ALA B N 1
ATOM 5079 C CA . ALA B 1 249 ? -15.703 -26.484 -22.859 1 94.94 249 ALA B CA 1
ATOM 5080 C C . ALA B 1 249 ? -14.805 -27.578 -22.297 1 94.94 249 ALA B C 1
ATOM 5082 O O . ALA B 1 249 ? -14.062 -28.234 -23.031 1 94.94 249 ALA B O 1
ATOM 5083 N N . LEU B 1 250 ? -14.906 -27.812 -21.016 1 96.94 250 LEU B N 1
ATOM 5084 C CA . LEU B 1 250 ? -14.125 -28.844 -20.344 1 96.94 250 LEU B CA 1
ATOM 5085 C C . LEU B 1 250 ? -14.555 -30.234 -20.828 1 96.94 250 LEU B C 1
ATOM 5087 O O . LEU B 1 250 ? -13.711 -31.094 -21.078 1 96.94 250 LEU B O 1
ATOM 5091 N N . ALA B 1 251 ? -15.875 -30.391 -20.906 1 96.31 251 ALA B N 1
ATOM 5092 C CA . ALA B 1 251 ? -16.406 -31.672 -21.359 1 96.31 251 ALA B CA 1
ATOM 5093 C C . ALA B 1 251 ? -15.93 -31.984 -22.781 1 96.31 251 ALA B C 1
ATOM 5095 O O . ALA B 1 251 ? -15.57 -33.125 -23.078 1 96.31 251 ALA B O 1
ATOM 5096 N N . ARG B 1 252 ? -15.914 -31 -23.562 1 96.12 252 ARG B N 1
ATOM 5097 C CA . ARG B 1 252 ? -15.547 -31.172 -24.969 1 96.12 252 ARG B CA 1
ATOM 5098 C C . ARG B 1 252 ? -14.062 -31.484 -25.109 1 96.12 252 ARG B C 1
ATOM 5100 O O . ARG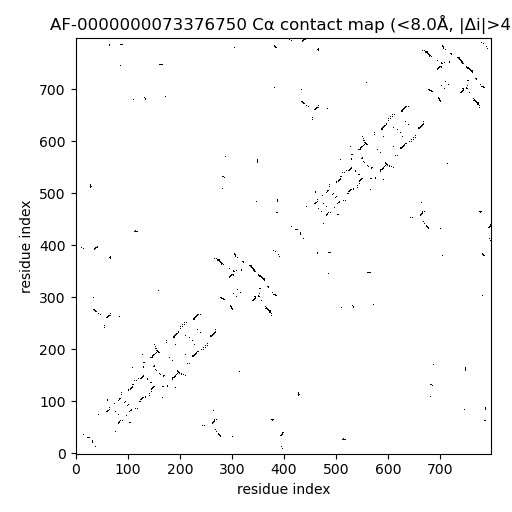 B 1 252 ? -13.688 -32.375 -25.859 1 96.12 252 ARG B O 1
ATOM 5107 N N . GLU B 1 253 ? -13.25 -30.75 -24.406 1 96.94 253 GLU B N 1
ATOM 5108 C CA . GLU B 1 253 ? -11.805 -30.828 -24.641 1 96.94 253 GLU B CA 1
ATOM 5109 C C . GLU B 1 253 ? -11.164 -31.875 -23.75 1 96.94 253 GLU B C 1
ATOM 5111 O O . GLU B 1 253 ? -10.141 -32.469 -24.109 1 96.94 253 GLU B O 1
ATOM 5116 N N . PHE B 1 254 ? -11.75 -32.156 -22.578 1 97.06 254 PHE B N 1
ATOM 5117 C CA . PHE B 1 254 ? -11.055 -33 -21.609 1 97.06 254 PHE B CA 1
ATOM 5118 C C . PHE B 1 254 ? -11.953 -34.156 -21.141 1 97.06 254 PHE B C 1
ATOM 5120 O O . PHE B 1 254 ? -11.586 -34.906 -20.25 1 97.06 254 PHE B O 1
ATOM 5127 N N . GLY B 1 255 ? -13.148 -34.281 -21.672 1 93.12 255 GLY B N 1
ATOM 5128 C CA . GLY B 1 255 ? -14.102 -35.312 -21.25 1 93.12 255 GLY B CA 1
ATOM 5129 C C . GLY B 1 255 ? -13.617 -36.719 -21.516 1 93.12 255 GLY B C 1
ATOM 5130 O O . GLY B 1 255 ? -14.109 -37.656 -20.922 1 93.12 255 GLY B O 1
ATOM 5131 N N . ASP B 1 256 ? -12.625 -36.906 -22.297 1 90.69 256 ASP B N 1
ATOM 5132 C CA . ASP B 1 256 ? -12.18 -38.219 -22.766 1 90.69 256 ASP B CA 1
ATOM 5133 C C . ASP B 1 256 ? -11.039 -38.75 -21.906 1 90.69 256 ASP B C 1
ATOM 5135 O O . ASP B 1 256 ? -10.531 -39.844 -22.141 1 90.69 256 ASP B O 1
ATOM 5139 N N . ARG B 1 257 ? -10.625 -38 -20.938 1 89.31 257 ARG B N 1
ATOM 5140 C CA . ARG B 1 257 ? -9.492 -38.438 -20.141 1 89.31 257 ARG B CA 1
ATOM 5141 C C . ARG B 1 257 ? -9.664 -38.031 -18.688 1 89.31 257 ARG B C 1
ATOM 5143 O O . ARG B 1 257 ? -10.398 -37.094 -18.375 1 89.31 257 ARG B O 1
ATOM 5150 N N . PRO B 1 258 ? -9.062 -38.812 -17.812 1 92.38 258 PRO B N 1
ATOM 5151 C CA . PRO B 1 258 ? -9.094 -38.469 -16.391 1 92.38 258 PRO B CA 1
ATOM 5152 C C . PRO B 1 258 ? -8.18 -37.312 -16.031 1 92.38 258 PRO B C 1
ATOM 5154 O O . PRO B 1 258 ? -6.957 -37.469 -16.016 1 92.38 258 PRO B O 1
ATOM 5157 N N . VAL B 1 259 ? -8.625 -36.156 -16 1 96.62 259 VAL B N 1
ATOM 5158 C CA . VAL B 1 259 ? -7.871 -34.969 -15.641 1 96.62 259 VAL B CA 1
ATOM 5159 C C . VAL B 1 259 ? -8.469 -34.344 -14.391 1 96.62 259 VAL B C 1
ATOM 5161 O O . VAL B 1 259 ? -9.695 -34.25 -14.258 1 96.62 259 VAL B O 1
ATOM 5164 N N . ARG B 1 260 ? -7.605 -34.125 -13.43 1 97.81 260 ARG B N 1
ATOM 5165 C CA . ARG B 1 260 ? -8.016 -33.344 -12.266 1 97.81 260 ARG B CA 1
ATOM 5166 C C . ARG B 1 260 ? -8.078 -31.859 -12.602 1 97.81 260 ARG B C 1
ATOM 5168 O O . ARG B 1 260 ? -7.062 -31.266 -12.977 1 97.81 260 ARG B O 1
ATOM 5175 N N . VAL B 1 261 ? -9.25 -31.266 -12.453 1 98.44 261 VAL B N 1
ATOM 5176 C CA . VAL B 1 261 ? -9.406 -29.844 -12.773 1 98.44 261 VAL B CA 1
ATOM 5177 C C . VAL B 1 261 ? -9.484 -29.031 -11.484 1 98.44 261 VAL B C 1
ATOM 5179 O O . VAL B 1 261 ? -10.258 -29.359 -10.578 1 98.44 261 VAL B O 1
ATOM 5182 N N . ILE B 1 262 ? -8.633 -28.016 -11.367 1 98.56 262 ILE B N 1
ATOM 5183 C CA . ILE B 1 262 ? -8.648 -27.109 -10.219 1 98.56 262 ILE B CA 1
ATOM 5184 C C . ILE B 1 262 ? -8.844 -25.672 -10.695 1 98.56 262 ILE B C 1
ATOM 5186 O O . ILE B 1 262 ? -8.727 -25.375 -11.891 1 98.56 262 ILE B O 1
ATOM 5190 N N . ALA B 1 263 ? -9.227 -24.75 -9.812 1 98.25 263 ALA B N 1
ATOM 5191 C CA . ALA B 1 263 ? -9.43 -23.328 -10.086 1 98.25 263 ALA B CA 1
ATOM 5192 C C . ALA B 1 263 ? -8.891 -22.469 -8.953 1 98.25 263 ALA B C 1
ATOM 5194 O O . ALA B 1 263 ? -8.531 -22.984 -7.891 1 98.25 263 ALA B O 1
ATOM 5195 N N . GLU B 1 264 ? -8.75 -21.188 -9.195 1 97.62 264 GLU B N 1
ATOM 5196 C CA . GLU B 1 264 ? -8.18 -20.25 -8.234 1 97.62 264 GLU B CA 1
ATOM 5197 C C . GLU B 1 264 ? -9.172 -19.125 -7.895 1 97.62 264 GLU B C 1
ATOM 5199 O O . GLU B 1 264 ? -8.867 -17.953 -8.07 1 97.62 264 GLU B O 1
ATOM 5204 N N . PRO B 1 265 ? -10.32 -19.469 -7.344 1 98 265 PRO B N 1
ATOM 5205 C CA . PRO B 1 265 ? -11.359 -18.469 -7.086 1 98 265 PRO B CA 1
ATOM 5206 C C . PRO B 1 265 ? -11.055 -17.609 -5.859 1 98 265 PRO B C 1
ATOM 5208 O O . PRO B 1 265 ? -11.289 -18.047 -4.727 1 98 265 PRO B O 1
ATOM 5211 N N . GLY B 1 266 ? -10.602 -16.375 -6.055 1 97.69 266 GLY B N 1
ATOM 5212 C CA . GLY B 1 266 ? -10.422 -15.422 -4.977 1 97.69 266 GLY B CA 1
ATOM 5213 C C . GLY B 1 266 ? -11.641 -14.555 -4.734 1 97.69 266 GLY B C 1
ATOM 5214 O O . GLY B 1 266 ? -12.445 -14.844 -3.844 1 97.69 266 GLY B O 1
ATOM 5215 N N . ARG B 1 267 ? -11.938 -13.672 -5.727 1 97.38 267 ARG B N 1
ATOM 5216 C CA . ARG B 1 267 ? -13.023 -12.703 -5.621 1 97.38 267 ARG B CA 1
ATOM 5217 C C . ARG B 1 267 ? -14.352 -13.398 -5.383 1 97.38 267 ARG B C 1
ATOM 5219 O O . ARG B 1 267 ? -15.188 -12.914 -4.617 1 97.38 267 ARG B O 1
ATOM 5226 N N . PHE B 1 268 ? -14.562 -14.508 -6.051 1 97.81 268 PHE B N 1
ATOM 5227 C CA . PHE B 1 268 ? -15.828 -15.211 -5.926 1 97.81 268 PHE B CA 1
ATOM 5228 C C . PHE B 1 268 ? -16.125 -15.539 -4.469 1 97.81 268 PHE B C 1
ATOM 5230 O O . PHE B 1 268 ? -17.234 -15.273 -3.98 1 97.81 268 PHE B O 1
ATOM 5237 N N . PHE B 1 269 ? -15.125 -16.047 -3.752 1 98.5 269 PHE B N 1
ATOM 5238 C CA . PHE B 1 269 ? -15.352 -16.484 -2.381 1 98.5 269 PHE B CA 1
ATOM 5239 C C . PHE B 1 269 ? -15.398 -15.289 -1.431 1 98.5 269 PHE B C 1
ATOM 5241 O O . PHE B 1 269 ? -16.219 -15.258 -0.513 1 98.5 269 PHE B O 1
ATOM 5248 N N . ALA B 1 270 ? -14.57 -14.289 -1.671 1 98.38 270 ALA B N 1
ATOM 5249 C CA . ALA B 1 270 ? -14.281 -13.328 -0.609 1 98.38 270 ALA B CA 1
ATOM 5250 C C . ALA B 1 270 ? -15.172 -12.094 -0.717 1 98.38 270 ALA B C 1
ATOM 5252 O O . ALA B 1 270 ? -15.641 -11.57 0.296 1 98.38 270 ALA B O 1
ATOM 5253 N N . THR B 1 271 ? -15.508 -11.648 -1.858 1 97.81 271 THR B N 1
ATOM 5254 C CA . THR B 1 271 ? -16.062 -10.32 -2.119 1 97.81 271 THR B CA 1
ATOM 5255 C C . THR B 1 271 ? -17.344 -10.102 -1.324 1 97.81 271 THR B C 1
ATOM 5257 O O . THR B 1 271 ? -17.438 -9.156 -0.544 1 97.81 271 THR B O 1
ATOM 5260 N N . PRO B 1 272 ? -18.297 -10.969 -1.398 1 97.25 272 PRO B N 1
ATOM 5261 C CA . PRO B 1 272 ? -19.594 -10.656 -0.791 1 97.25 272 PRO B CA 1
ATOM 5262 C C . PRO B 1 272 ? -19.609 -10.914 0.713 1 97.25 272 PRO B C 1
ATOM 5264 O O . PRO B 1 272 ? -20.625 -10.648 1.372 1 97.25 272 PRO B O 1
ATOM 5267 N N . CYS B 1 273 ? -18.516 -11.383 1.285 1 97.44 273 CYS B N 1
ATOM 5268 C CA . CYS B 1 273 ? -18.562 -11.922 2.643 1 97.44 273 CYS B CA 1
ATOM 5269 C C . CYS B 1 273 ? -18.219 -10.844 3.664 1 97.44 273 CYS B C 1
ATOM 5271 O O . CYS B 1 273 ? -18.438 -11.031 4.863 1 97.44 273 CYS B O 1
ATOM 5273 N N . TYR B 1 274 ? -17.734 -9.734 3.217 1 97.75 274 TYR B N 1
ATOM 5274 C CA . TYR B 1 274 ? -17.25 -8.719 4.145 1 97.75 274 TYR B CA 1
ATOM 5275 C C . TYR B 1 274 ? -17.922 -7.375 3.871 1 97.75 274 TYR B C 1
ATOM 5277 O O . TYR B 1 274 ? -18.094 -6.98 2.717 1 97.75 274 TYR B O 1
ATOM 5285 N N . THR B 1 275 ? -18.312 -6.715 4.926 1 97.94 275 THR B N 1
ATOM 5286 C CA . THR B 1 275 ? -18.781 -5.332 4.938 1 97.94 275 THR B CA 1
ATOM 5287 C C . THR B 1 275 ? -17.812 -4.445 5.719 1 97.94 275 THR B C 1
ATOM 5289 O O . THR B 1 275 ? -17.453 -4.766 6.855 1 97.94 275 THR B O 1
ATOM 5292 N N . LEU B 1 276 ? -17.344 -3.414 5.086 1 98.56 276 LEU B N 1
ATOM 5293 C CA . LEU B 1 276 ? -16.453 -2.461 5.742 1 98.56 276 LEU B CA 1
ATOM 5294 C C . LEU B 1 276 ? -17.234 -1.274 6.289 1 98.56 276 LEU B C 1
ATOM 5296 O O . LEU B 1 276 ? -18.125 -0.749 5.617 1 98.56 276 LEU B O 1
ATOM 5300 N N . VAL B 1 277 ? -16.938 -0.893 7.516 1 98.38 277 VAL B N 1
ATOM 5301 C CA . VAL B 1 277 ? -17.594 0.236 8.172 1 98.38 277 VAL B CA 1
ATOM 5302 C C . VAL B 1 277 ? -16.547 1.283 8.555 1 98.38 277 VAL B C 1
ATOM 5304 O O . VAL B 1 277 ? -15.586 0.979 9.266 1 98.38 277 VAL B O 1
ATOM 5307 N N . CYS B 1 278 ? -16.75 2.484 8.086 1 98.31 278 CYS B N 1
ATOM 5308 C CA . CYS B 1 278 ? -15.805 3.572 8.312 1 98.31 278 CYS B CA 1
ATOM 5309 C C . CYS B 1 278 ? -16.484 4.75 9 1 98.31 278 CYS B C 1
ATOM 5311 O O . CYS B 1 278 ? -17.641 5.047 8.727 1 98.31 278 CYS B O 1
ATOM 5313 N N . LYS B 1 279 ? -15.758 5.402 9.781 1 97.56 279 LYS B N 1
ATOM 5314 C CA . LYS B 1 279 ? -16.234 6.594 10.477 1 97.56 279 LYS B CA 1
ATOM 5315 C C . LYS B 1 279 ? -15.836 7.863 9.734 1 97.56 279 LYS B C 1
ATOM 5317 O O . LYS B 1 279 ? -14.703 7.98 9.266 1 97.56 279 LYS B O 1
ATOM 5322 N N . VAL B 1 280 ? -16.766 8.781 9.586 1 97.44 280 VAL B N 1
ATOM 5323 C CA . VAL B 1 280 ? -16.422 10.125 9.141 1 97.44 280 VAL B CA 1
ATOM 5324 C C . VAL B 1 280 ? -15.711 10.883 10.266 1 97.44 280 VAL B C 1
ATOM 5326 O O . VAL B 1 280 ? -16.328 11.203 11.289 1 97.44 280 VAL B O 1
ATOM 5329 N N . ILE B 1 281 ? -14.453 11.227 10.039 1 97.69 281 ILE B N 1
ATOM 5330 C CA . ILE B 1 281 ? -13.664 11.773 11.141 1 97.69 281 ILE B CA 1
ATOM 5331 C C . ILE B 1 281 ? -13.531 13.289 10.977 1 97.69 281 ILE B C 1
ATOM 5333 O O . ILE B 1 281 ? -13.148 13.984 11.914 1 97.69 281 ILE B O 1
ATOM 5337 N N . ALA B 1 282 ? -13.773 13.781 9.812 1 97.81 282 ALA B N 1
ATOM 5338 C CA . ALA B 1 282 ? -13.672 15.219 9.562 1 97.81 282 ALA B CA 1
ATOM 5339 C C . ALA B 1 282 ? -14.523 15.625 8.359 1 97.81 282 ALA B C 1
ATOM 5341 O O . ALA B 1 282 ? -14.953 14.773 7.578 1 97.81 282 ALA B O 1
ATOM 5342 N N . ARG B 1 283 ? -14.766 16.859 8.305 1 96.19 283 ARG B N 1
ATOM 5343 C CA . ARG B 1 283 ? -15.555 17.469 7.25 1 96.19 283 ARG B CA 1
ATOM 5344 C C . ARG B 1 283 ? -15.039 18.859 6.91 1 96.19 283 ARG B C 1
ATOM 5346 O O . ARG B 1 283 ? -14.484 19.547 7.77 1 96.19 283 ARG B O 1
ATOM 5353 N N . ARG B 1 284 ? -15.039 19.188 5.695 1 94.88 284 ARG B N 1
ATOM 5354 C CA . ARG B 1 284 ? -14.742 20.531 5.219 1 94.88 284 ARG B CA 1
ATOM 5355 C C . ARG B 1 284 ? -15.906 21.109 4.414 1 94.88 284 ARG B C 1
ATOM 5357 O O . ARG B 1 284 ? -16.078 20.766 3.238 1 94.88 284 ARG B O 1
ATOM 5364 N N . THR B 1 285 ? -16.594 21.938 5.059 1 89.94 285 THR B N 1
ATOM 5365 C CA . THR B 1 285 ? -17.688 22.625 4.395 1 89.94 285 THR B CA 1
ATOM 5366 C C . THR B 1 285 ? -17.188 23.859 3.635 1 89.94 285 THR B C 1
ATOM 5368 O O . THR B 1 285 ? -16.312 24.578 4.117 1 89.94 285 THR B O 1
ATOM 5371 N N . HIS B 1 286 ? -17.688 24.078 2.477 1 79.75 286 HIS B N 1
ATOM 5372 C CA . HIS B 1 286 ? -17.297 25.25 1.688 1 79.75 286 HIS B CA 1
ATOM 5373 C C . HIS B 1 286 ? -18.156 26.453 2.039 1 79.75 286 HIS B C 1
ATOM 5375 O O . HIS B 1 286 ? -19.391 26.406 1.955 1 79.75 286 HIS B O 1
ATOM 5381 N N . ILE B 1 287 ? -17.453 27.406 2.623 1 69.56 287 ILE B N 1
ATOM 5382 C CA . ILE B 1 287 ? -18.125 28.625 3.053 1 69.56 287 ILE B CA 1
ATOM 5383 C C . ILE B 1 287 ? -18.438 29.5 1.839 1 69.56 287 ILE B C 1
ATOM 5385 O O . ILE B 1 287 ? -17.594 29.672 0.959 1 69.56 287 ILE B O 1
ATOM 5389 N N . GLY B 1 288 ? -19.562 30.156 1.904 1 60.88 288 GLY B N 1
ATOM 5390 C CA . GLY B 1 288 ? -19.953 31.172 0.937 1 60.88 288 GLY B CA 1
ATOM 5391 C C . GLY B 1 288 ? -20.234 30.594 -0.441 1 60.88 288 GLY B C 1
ATOM 5392 O O . GLY B 1 288 ? -20.469 31.344 -1.393 1 60.88 288 GLY B O 1
ATOM 5393 N N . ALA B 1 289 ? -19.859 29.375 -0.598 1 56.72 289 ALA B N 1
ATOM 5394 C CA . ALA B 1 289 ? -20.047 28.828 -1.938 1 56.72 289 ALA B CA 1
ATOM 5395 C C . ALA B 1 289 ? -21.531 28.625 -2.248 1 56.72 289 ALA B C 1
ATOM 5397 O O . ALA B 1 289 ? -22.344 28.453 -1.337 1 56.72 289 ALA B O 1
ATOM 5398 N N . ALA B 1 290 ? -21.891 29.25 -3.49 1 51.5 290 ALA B N 1
ATOM 5399 C CA . ALA B 1 290 ? -23.219 28.969 -4.008 1 51.5 290 ALA B CA 1
ATOM 5400 C C . ALA B 1 290 ? -23.516 27.469 -3.957 1 51.5 290 ALA B C 1
ATOM 5402 O O . ALA B 1 290 ? -22.609 26.641 -4.039 1 51.5 290 ALA B O 1
ATOM 5403 N N . PRO B 1 291 ? -24.719 27.266 -3.75 1 47.06 291 PRO B N 1
ATOM 5404 C CA . PRO B 1 291 ? -25.141 25.875 -3.668 1 47.06 291 PRO B CA 1
ATOM 5405 C C . PRO B 1 291 ? -24.594 25.016 -4.812 1 47.06 291 PRO B C 1
ATOM 5407 O O . PRO B 1 291 ? -24.672 23.797 -4.762 1 47.06 291 PRO B O 1
ATOM 5410 N N . SER B 1 292 ? -24.734 25.781 -6.004 1 47.03 292 SER B N 1
ATOM 5411 C CA . SER B 1 292 ? -24.078 25.062 -7.09 1 47.03 292 SER B CA 1
ATOM 5412 C C . SER B 1 292 ? -22.594 24.859 -6.801 1 47.03 292 SER B C 1
ATOM 5414 O O . SER B 1 292 ? -21.781 25.766 -7.004 1 47.03 292 SER B O 1
ATOM 5416 N N . ASN B 1 293 ? -22.031 24.219 -5.598 1 51.97 293 ASN B N 1
ATOM 5417 C CA . ASN B 1 293 ? -21.141 23.906 -4.48 1 51.97 293 ASN B CA 1
ATOM 5418 C C . ASN B 1 293 ? -20 22.984 -4.902 1 51.97 293 ASN B C 1
ATOM 5420 O O . ASN B 1 293 ? -20.234 22 -5.59 1 51.97 293 ASN B O 1
ATOM 5424 N N . PRO B 1 294 ? -18.734 23.594 -4.941 1 62 294 PRO B N 1
ATOM 5425 C CA . PRO B 1 294 ? -18.016 22.328 -4.758 1 62 294 PRO B CA 1
ATOM 5426 C C . PRO B 1 294 ? -18.578 21.469 -3.627 1 62 294 PRO B C 1
ATOM 5428 O O . PRO B 1 294 ? -19.156 22 -2.68 1 62 294 PRO B O 1
ATOM 5431 N N . ALA B 1 295 ? -18.719 20.266 -3.824 1 77.69 295 ALA B N 1
ATOM 5432 C CA . ALA B 1 295 ? -19.172 19.281 -2.834 1 77.69 295 ALA B CA 1
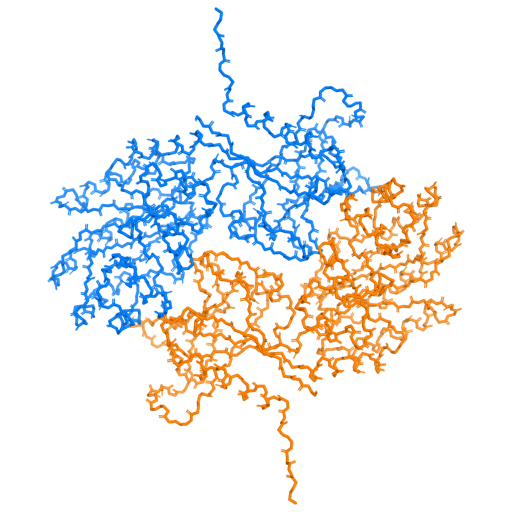ATOM 5433 C C . ALA B 1 295 ? -18.312 19.359 -1.568 1 77.69 295 ALA B C 1
ATOM 5435 O O . ALA B 1 295 ? -17.109 19.594 -1.639 1 77.69 295 ALA B O 1
ATOM 5436 N N . ASP B 1 296 ? -19.062 19.5 -0.409 1 91.12 296 ASP B N 1
ATOM 5437 C CA . ASP B 1 296 ? -18.328 19.375 0.852 1 91.12 296 ASP B CA 1
ATOM 5438 C C . ASP B 1 296 ? -17.438 18.141 0.854 1 91.12 296 ASP B C 1
ATOM 5440 O O . ASP B 1 296 ? -17.625 17.219 0.055 1 91.12 296 ASP B O 1
ATOM 5444 N N . MET B 1 297 ? -16.406 18.297 1.597 1 95.75 297 MET B N 1
ATOM 5445 C CA . MET B 1 297 ? -15.461 17.188 1.678 1 95.75 297 MET B CA 1
ATOM 5446 C C . MET B 1 297 ? -15.672 16.391 2.957 1 95.75 297 MET B C 1
ATOM 5448 O O . MET B 1 297 ? -15.828 16.953 4.035 1 95.75 297 MET B O 1
ATOM 5452 N N . LEU B 1 298 ? -15.781 15.094 2.811 1 97.19 298 LEU B N 1
ATOM 5453 C CA . LEU B 1 298 ? -15.773 14.188 3.951 1 97.19 298 LEU B CA 1
ATOM 5454 C C . LEU B 1 298 ? -14.461 13.422 4.035 1 97.19 298 LEU B C 1
ATOM 5456 O O . LEU B 1 298 ? -13.914 13.008 3.014 1 97.19 298 LEU B O 1
ATOM 5460 N N . TYR B 1 299 ? -13.945 13.344 5.223 1 98.12 299 TYR B N 1
ATOM 5461 C CA . TYR B 1 299 ? -12.773 12.531 5.52 1 98.12 299 TYR B CA 1
ATOM 5462 C C . TYR B 1 299 ? -13.141 11.352 6.41 1 98.12 299 TYR B C 1
ATOM 5464 O O . TYR B 1 299 ? -13.727 11.531 7.48 1 98.12 299 TYR B O 1
ATOM 5472 N N . GLN B 1 300 ? -12.82 10.188 5.938 1 98.31 300 GLN B N 1
ATOM 5473 C CA . GLN B 1 300 ? -13.102 9.008 6.754 1 98.31 300 GLN B CA 1
ATOM 5474 C C . GLN B 1 300 ? -11.805 8.359 7.238 1 98.31 300 GLN B C 1
ATOM 5476 O O . GLN B 1 300 ? -10.711 8.75 6.828 1 98.31 300 GLN B O 1
ATOM 5481 N N . ASN B 1 301 ? -11.914 7.352 8.109 1 98.12 301 ASN B N 1
ATOM 5482 C CA . ASN B 1 301 ? -10.797 6.797 8.867 1 98.12 301 ASN B CA 1
ATOM 5483 C C . ASN B 1 301 ? -10.094 5.684 8.094 1 98.12 301 ASN B C 1
ATOM 5485 O O . ASN B 1 301 ? -9.312 4.922 8.664 1 98.12 301 ASN B O 1
ATOM 5489 N N . ASP B 1 302 ? -10.367 5.453 6.824 1 98.19 302 ASP B N 1
ATOM 5490 C CA . ASP B 1 302 ? -9.641 4.566 5.922 1 98.19 302 ASP B CA 1
ATOM 5491 C C . ASP B 1 302 ? -9.656 5.105 4.496 1 98.19 302 ASP B C 1
ATOM 5493 O O . ASP B 1 302 ? -10.461 5.973 4.16 1 98.19 302 ASP B O 1
ATOM 5497 N N . GLY B 1 303 ? -8.688 4.711 3.688 1 97.81 303 GLY B N 1
ATOM 5498 C CA . GLY B 1 303 ? -8.578 5.27 2.35 1 97.81 303 GLY B CA 1
ATOM 5499 C C . GLY B 1 303 ? -7.766 4.406 1.406 1 97.81 303 GLY B C 1
ATOM 5500 O O . GLY B 1 303 ? -7.738 3.18 1.545 1 97.81 303 GLY B O 1
ATOM 5501 N N . LEU B 1 304 ? -7.148 5.039 0.452 1 96.38 304 LEU B N 1
ATOM 5502 C CA . LEU B 1 304 ? -6.453 4.352 -0.628 1 96.38 304 LEU B CA 1
ATOM 5503 C C . LEU B 1 304 ? -5.246 3.584 -0.096 1 96.38 304 LEU B C 1
ATOM 5505 O O . LEU B 1 304 ? -4.875 2.545 -0.646 1 96.38 304 LEU B O 1
ATOM 5509 N N . TYR B 1 305 ? -4.625 4.023 0.962 1 96.62 305 TYR B N 1
ATOM 5510 C CA . TYR B 1 305 ? -3.475 3.342 1.547 1 96.62 305 TYR B CA 1
ATOM 5511 C C . TYR B 1 305 ? -3.922 2.24 2.502 1 96.62 305 TYR B C 1
ATOM 5513 O O . TYR B 1 305 ? -3.094 1.49 3.025 1 96.62 305 TYR B O 1
ATOM 5521 N N . GLY B 1 306 ? -5.234 2.174 2.73 1 97.25 306 GLY B N 1
ATOM 5522 C CA . GLY B 1 306 ? -5.852 1.107 3.504 1 97.25 306 GLY B CA 1
ATOM 5523 C C . GLY B 1 306 ? -6.66 0.143 2.654 1 97.25 306 GLY B C 1
ATOM 5524 O O . GLY B 1 306 ? -6.141 -0.423 1.689 1 97.25 306 GLY B O 1
ATOM 5525 N N . CYS B 1 307 ? -7.969 0.137 2.877 1 98.12 307 CYS B N 1
ATOM 5526 C CA . CYS B 1 307 ? -8.812 -0.91 2.311 1 98.12 307 CYS B CA 1
ATOM 5527 C C . CYS B 1 307 ? -9.375 -0.485 0.961 1 98.12 307 CYS B C 1
ATOM 5529 O O . CYS B 1 307 ? -10.094 -1.251 0.314 1 98.12 307 CYS B O 1
ATOM 5531 N N . PHE B 1 308 ? -9.039 0.687 0.427 1 97.75 308 PHE B N 1
ATOM 5532 C CA . PHE B 1 308 ? -9.672 1.194 -0.786 1 97.75 308 PHE B CA 1
ATOM 5533 C C . PHE B 1 308 ? -8.664 1.273 -1.926 1 97.75 308 PHE B C 1
ATOM 5535 O O . PHE B 1 308 ? -8.852 2.039 -2.875 1 97.75 308 PHE B O 1
ATOM 5542 N N . SER B 1 309 ? -7.598 0.534 -1.834 1 94.25 309 SER B N 1
ATOM 5543 C CA . SER B 1 309 ? -6.52 0.598 -2.812 1 94.25 309 SER B CA 1
ATOM 5544 C C . SER B 1 309 ? -7.008 0.201 -4.203 1 94.25 309 SER B C 1
ATOM 5546 O O . SER B 1 309 ? -6.434 0.618 -5.211 1 94.25 309 SER B O 1
ATOM 5548 N N . CYS B 1 310 ? -8.094 -0.606 -4.332 1 94.06 310 CYS B N 1
ATOM 5549 C CA . CYS B 1 310 ? -8.641 -1.007 -5.625 1 94.06 310 CYS B CA 1
ATOM 5550 C C . CYS B 1 310 ? -9.195 0.195 -6.375 1 94.06 310 CYS B C 1
ATOM 5552 O O . CYS B 1 310 ? -9.398 0.133 -7.59 1 94.06 310 CYS B O 1
ATOM 5554 N N . GLY B 1 311 ? -9.477 1.255 -5.637 1 91.62 311 GLY B N 1
ATOM 5555 C CA . GLY B 1 311 ? -9.836 2.482 -6.328 1 91.62 311 GLY B CA 1
ATOM 5556 C C . GLY B 1 311 ? -8.789 2.938 -7.324 1 91.62 311 GLY B C 1
ATOM 5557 O O . GLY B 1 311 ? -9.117 3.338 -8.445 1 91.62 311 GLY B O 1
ATOM 5558 N N . TRP B 1 312 ? -7.555 2.854 -6.902 1 83.88 312 TRP B N 1
ATOM 5559 C CA . TRP B 1 312 ? -6.469 3.293 -7.77 1 83.88 312 TRP B CA 1
ATOM 5560 C C . TRP B 1 312 ? -5.988 2.152 -8.664 1 83.88 312 TRP B C 1
ATOM 5562 O O . TRP B 1 312 ? -5.688 2.361 -9.836 1 83.88 312 TRP B O 1
ATOM 5572 N N . SER B 1 313 ? -5.961 0.949 -8.211 1 84.56 313 SER B N 1
ATOM 5573 C CA . SER B 1 313 ? -5.336 -0.154 -8.93 1 84.56 313 SER B CA 1
ATOM 5574 C C . SER B 1 313 ? -6.281 -0.731 -9.984 1 84.56 313 SER B C 1
ATOM 5576 O O . SER B 1 313 ? -5.836 -1.24 -11.008 1 84.56 313 SER B O 1
ATOM 5578 N N . GLU B 1 314 ? -7.613 -0.621 -9.68 1 88.56 314 GLU B N 1
ATOM 5579 C CA . GLU B 1 314 ? -8.562 -1.295 -10.555 1 88.56 314 GLU B CA 1
ATOM 5580 C C . GLU B 1 314 ? -9.68 -0.346 -11 1 88.56 314 GLU B C 1
ATOM 5582 O O . GLU B 1 314 ? -10.539 -0.722 -11.789 1 88.56 314 GLU B O 1
ATOM 5587 N N . GLY B 1 315 ? -9.672 0.855 -10.5 1 88 315 GLY B N 1
ATOM 5588 C CA . GLY B 1 315 ? -10.727 1.795 -10.844 1 88 315 GLY B CA 1
ATOM 5589 C C . GLY B 1 315 ? -12.039 1.491 -10.148 1 88 315 GLY B C 1
ATOM 5590 O O . GLY B 1 315 ? -13.109 1.832 -10.664 1 88 315 GLY B O 1
ATOM 5591 N N . GLU B 1 316 ? -11.969 0.827 -9.047 1 92.12 316 GLU B N 1
ATOM 5592 C CA . GLU B 1 316 ? -13.172 0.491 -8.289 1 92.12 316 GLU B CA 1
ATOM 5593 C C . GLU B 1 316 ? -13.898 1.749 -7.812 1 92.12 316 GLU B C 1
ATOM 5595 O O . GLU B 1 316 ? -13.258 2.699 -7.352 1 92.12 316 GLU B O 1
ATOM 5600 N N . GLU B 1 317 ? -15.18 1.754 -7.93 1 92.94 317 GLU B N 1
ATOM 5601 C CA . GLU B 1 317 ? -16.016 2.826 -7.406 1 92.94 317 GLU B CA 1
ATOM 5602 C C . GLU B 1 317 ? -16.734 2.395 -6.125 1 92.94 317 GLU B C 1
ATOM 5604 O O . GLU B 1 317 ? -17.266 1.29 -6.047 1 92.94 317 GLU B O 1
ATOM 5609 N N . TYR B 1 318 ? -16.688 3.238 -5.207 1 94.44 318 TYR B N 1
ATOM 5610 C CA . TYR B 1 318 ? -17.281 2.922 -3.906 1 94.44 318 TYR B CA 1
ATOM 5611 C C . TYR B 1 318 ? -18.531 3.75 -3.654 1 94.44 318 TYR B C 1
ATOM 5613 O O . TYR B 1 318 ? -18.562 4.945 -3.951 1 94.44 318 TYR B O 1
ATOM 5621 N N . MET B 1 319 ? -19.516 3.076 -3.172 1 91.69 319 MET B N 1
ATOM 5622 C CA . MET B 1 319 ? -20.797 3.709 -2.863 1 91.69 319 MET B CA 1
ATOM 5623 C C . MET B 1 319 ? -21.141 3.557 -1.384 1 91.69 319 MET B C 1
ATOM 5625 O O . MET B 1 319 ? -21.797 2.596 -0.992 1 91.69 319 MET B O 1
ATOM 5629 N N . PRO B 1 320 ? -20.844 4.574 -0.647 1 95.75 320 PRO B N 1
ATOM 5630 C CA . PRO B 1 320 ? -21.125 4.469 0.788 1 95.75 320 PRO B CA 1
ATOM 5631 C C . PRO B 1 320 ? -22.609 4.621 1.117 1 95.75 320 PRO B C 1
ATOM 5633 O O . PRO B 1 320 ? -23.344 5.305 0.394 1 95.75 320 PRO B O 1
ATOM 5636 N N . VAL B 1 321 ? -23.016 3.949 2.156 1 94.62 321 VAL B N 1
ATOM 5637 C CA . VAL B 1 321 ? -24.344 4.121 2.742 1 94.62 321 VAL B CA 1
ATOM 5638 C C . VAL B 1 321 ? -24.203 4.566 4.195 1 94.62 321 VAL B C 1
ATOM 5640 O O . VAL B 1 321 ? -23.422 3.998 4.957 1 94.62 321 VAL B O 1
ATOM 5643 N N . LEU B 1 322 ? -24.969 5.578 4.566 1 94.94 322 LEU B N 1
ATOM 5644 C CA . LEU B 1 322 ? -24.969 6.074 5.938 1 94.94 322 LEU B CA 1
ATOM 5645 C C . LEU B 1 322 ? -25.609 5.062 6.887 1 94.94 322 LEU B C 1
ATOM 5647 O O . LEU B 1 322 ? -26.672 4.516 6.586 1 94.94 322 LEU B O 1
ATOM 5651 N N . VAL B 1 323 ? -24.906 4.754 7.969 1 93.25 323 VAL B N 1
ATOM 5652 C CA . VAL B 1 323 ? -25.5 3.9 8.992 1 93.25 323 VAL B CA 1
ATOM 5653 C C . VAL B 1 323 ? -26.594 4.668 9.719 1 93.25 323 VAL B C 1
ATOM 5655 O O . VAL B 1 323 ? -26.375 5.77 10.227 1 93.25 323 VAL B O 1
ATOM 5658 N N . LYS B 1 324 ? -27.75 4.082 9.711 1 82.5 324 LYS B N 1
ATOM 5659 C CA . LYS B 1 324 ? -28.875 4.711 10.414 1 82.5 324 LYS B CA 1
ATOM 5660 C C . LYS B 1 324 ? -28.781 4.453 11.914 1 82.5 324 LYS B C 1
ATOM 5662 O O . LYS B 1 324 ? -28.688 3.305 12.344 1 82.5 324 LYS B O 1
ATOM 5667 N N . GLN B 1 325 ? -28.391 5.438 12.562 1 70.19 325 GLN B N 1
ATOM 5668 C CA . GLN B 1 325 ? -28.391 5.262 14.008 1 70.19 325 GLN B CA 1
ATOM 5669 C C . GLN B 1 325 ? -29.797 5.336 14.578 1 70.19 325 GLN B C 1
ATOM 5671 O O . GLN B 1 325 ? -30.719 5.801 13.898 1 70.19 325 GLN B O 1
ATOM 5676 N N . ASN B 1 326 ? -30.078 4.578 15.664 1 58.12 326 ASN B N 1
ATOM 5677 C CA . ASN B 1 326 ? -31.406 4.477 16.266 1 58.12 326 ASN B CA 1
ATOM 5678 C C . ASN B 1 326 ? -32.031 5.852 16.453 1 58.12 326 ASN B C 1
ATOM 5680 O O . ASN B 1 326 ? -31.328 6.844 16.656 1 58.12 326 ASN B O 1
ATOM 5684 N N . GLU B 1 327 ? -33.344 5.902 16.297 1 51 327 GLU B N 1
ATOM 5685 C CA . GLU B 1 327 ? -34.344 6.938 16.484 1 51 327 GLU B CA 1
ATOM 5686 C C . GLU B 1 327 ? -34.188 7.621 17.844 1 51 327 GLU B C 1
ATOM 5688 O O . GLU B 1 327 ? -33.906 6.961 18.844 1 51 327 GLU B O 1
ATOM 5693 N N . GLY B 1 328 ? -33.656 8.828 17.984 1 48.91 328 GLY B N 1
ATOM 5694 C CA . GLY B 1 328 ? -33.656 9.703 19.141 1 48.91 328 GLY B CA 1
ATOM 5695 C C . GLY B 1 328 ? -32.594 10.773 19.109 1 48.91 328 GLY B C 1
ATOM 5696 O O . GLY B 1 328 ? -32.5 11.594 20.031 1 48.91 328 GLY B O 1
ATOM 5697 N N . ARG B 1 329 ? -31.531 10.359 18.469 1 51.31 329 ARG B N 1
ATOM 5698 C CA . ARG B 1 329 ? -30.578 11.461 18.562 1 51.31 329 ARG B CA 1
ATOM 5699 C C . ARG B 1 329 ? -31.047 12.656 17.734 1 51.31 329 ARG B C 1
ATOM 5701 O O . ARG B 1 329 ? -31.391 12.508 16.562 1 51.31 329 ARG B O 1
ATOM 5708 N N . ASP B 1 330 ? -31.703 13.531 18.359 1 49.94 330 ASP B N 1
ATOM 5709 C CA . ASP B 1 330 ? -32.094 14.836 17.828 1 49.94 330 ASP B CA 1
ATOM 5710 C C . ASP B 1 330 ? -30.969 15.422 16.953 1 49.94 330 ASP B C 1
ATOM 5712 O O . ASP B 1 330 ? -30.281 16.359 17.375 1 49.94 330 ASP B O 1
ATOM 5716 N N . ASP B 1 331 ? -30.5 14.586 16.109 1 61.56 331 ASP B N 1
ATOM 5717 C CA . ASP B 1 331 ? -29.422 15.234 15.359 1 61.56 331 ASP B CA 1
ATOM 5718 C C . ASP B 1 331 ? -29.969 16.016 14.164 1 61.56 331 ASP B C 1
ATOM 5720 O O . ASP B 1 331 ? -30.609 15.43 13.281 1 61.56 331 ASP B O 1
ATOM 5724 N N . HIS B 1 332 ? -30.359 17.297 14.289 1 75.88 332 HIS B N 1
ATOM 5725 C CA . HIS B 1 332 ? -30.766 18.281 13.289 1 75.88 332 HIS B CA 1
ATOM 5726 C C . HIS B 1 332 ? -29.969 18.094 11.992 1 75.88 332 HIS B C 1
ATOM 5728 O O . HIS B 1 332 ? -28.938 18.75 11.797 1 75.88 332 HIS B O 1
ATOM 5734 N N . ARG B 1 333 ? -30.391 17.047 11.227 1 83.06 333 ARG B N 1
ATOM 5735 C CA . ARG B 1 333 ? -29.766 16.844 9.922 1 83.06 333 ARG B CA 1
ATOM 5736 C C . ARG B 1 333 ? -30.625 17.422 8.805 1 83.06 333 ARG B C 1
ATOM 5738 O O . ARG B 1 333 ? -31.844 17.312 8.836 1 83.06 333 ARG B O 1
ATOM 5745 N N . GLU B 1 334 ? -29.938 18.062 7.926 1 84.06 334 GLU B N 1
ATOM 5746 C CA . GLU B 1 334 ? -30.641 18.547 6.746 1 84.06 334 GLU B CA 1
ATOM 5747 C C . GLU B 1 334 ? -31.062 17.406 5.832 1 84.06 334 GLU B C 1
ATOM 5749 O O . GLU B 1 334 ? -30.25 16.531 5.504 1 84.06 334 GLU B O 1
ATOM 5754 N N . SER B 1 335 ? -32.312 17.391 5.492 1 84.62 335 SER B N 1
ATOM 5755 C CA . SER B 1 335 ? -32.812 16.375 4.578 1 84.62 335 SER B CA 1
ATOM 5756 C C . SER B 1 335 ? -32.531 16.734 3.129 1 84.62 335 SER B C 1
ATOM 5758 O O . SER B 1 335 ? -32.156 17.859 2.826 1 84.62 335 SER B O 1
ATOM 5760 N N . GLY B 1 336 ? -32.594 15.695 2.264 1 85.88 336 GLY B N 1
ATOM 5761 C CA . GLY B 1 336 ? -32.406 15.906 0.838 1 85.88 336 GLY B CA 1
ATOM 5762 C C . GLY B 1 336 ? -31.047 15.438 0.349 1 85.88 336 GLY B C 1
ATOM 5763 O O . GLY B 1 336 ? -30.281 14.844 1.107 1 85.88 336 GLY B O 1
ATOM 5764 N N . GLU B 1 337 ? -30.844 15.75 -0.868 1 88.81 337 GLU B N 1
ATOM 5765 C CA . GLU B 1 337 ? -29.625 15.297 -1.53 1 88.81 337 GLU B CA 1
ATOM 5766 C C . GLU B 1 337 ? -28.422 16.156 -1.143 1 88.81 337 GLU B C 1
ATOM 5768 O O . GLU B 1 337 ? -28.5 17.391 -1.212 1 88.81 337 GLU B O 1
ATOM 5773 N N . HIS B 1 338 ? -27.469 15.555 -0.641 1 91.38 338 HIS B N 1
ATOM 5774 C CA . HIS B 1 338 ? -26.188 16.203 -0.354 1 91.38 338 HIS B CA 1
ATOM 5775 C C . HIS B 1 338 ? -25.062 15.555 -1.148 1 91.38 338 HIS B C 1
ATOM 5777 O O . HIS B 1 338 ? -24.984 14.328 -1.258 1 91.38 338 HIS B O 1
ATOM 5783 N N . ARG B 1 339 ? -24.203 16.359 -1.699 1 92.44 339 ARG B N 1
ATOM 5784 C CA . ARG B 1 339 ? -23.078 15.883 -2.494 1 92.44 339 ARG B CA 1
ATOM 5785 C C . ARG B 1 339 ? -21.766 16.078 -1.751 1 92.44 339 ARG B C 1
ATOM 5787 O O . ARG B 1 339 ? -21.562 17.109 -1.113 1 92.44 339 ARG B O 1
ATOM 5794 N N . TYR B 1 340 ? -20.953 15.055 -1.792 1 94.62 340 TYR B N 1
ATOM 5795 C CA . TYR B 1 340 ? -19.656 15.102 -1.104 1 94.62 340 TYR B CA 1
ATOM 5796 C C . TYR B 1 340 ? -18.547 14.523 -1.976 1 94.62 340 TYR B C 1
ATOM 5798 O O . TYR B 1 340 ? -18.797 13.641 -2.801 1 94.62 340 TYR B O 1
ATOM 5806 N N . SER B 1 341 ? -17.328 15.055 -1.895 1 95.38 341 SER B N 1
ATOM 5807 C CA . SER B 1 341 ? -16.141 14.242 -2.178 1 95.38 341 SER B CA 1
ATOM 5808 C C . SER B 1 341 ? -15.695 13.477 -0.941 1 95.38 341 SER B C 1
ATOM 5810 O O . SER B 1 341 ? -15.867 13.945 0.186 1 95.38 341 SER B O 1
ATOM 5812 N N . LEU B 1 342 ? -15.18 12.297 -1.109 1 97 342 LEU B N 1
ATOM 5813 C CA . LEU B 1 342 ? -14.805 11.422 -0.003 1 97 342 LEU B CA 1
ATOM 5814 C C . LEU B 1 342 ? -13.305 11.148 -0.013 1 97 342 LEU B C 1
ATOM 5816 O O . LEU B 1 342 ? -12.75 10.742 -1.036 1 97 342 LEU B O 1
ATOM 5820 N N . TRP B 1 343 ? -12.68 11.383 1.135 1 97.38 343 TRP B N 1
ATOM 5821 C CA . TRP B 1 343 ? -11.227 11.305 1.241 1 97.38 343 TRP B CA 1
ATOM 5822 C C . TRP B 1 343 ? -10.812 10.383 2.379 1 97.38 343 TRP B C 1
ATOM 5824 O O . TRP B 1 343 ? -11.547 10.211 3.352 1 97.38 343 TRP B O 1
ATOM 5834 N N . GLY B 1 344 ? -9.594 9.766 2.189 1 97.81 344 GLY B N 1
ATOM 5835 C CA . GLY B 1 344 ? -9.016 8.977 3.266 1 97.81 344 GLY B CA 1
ATOM 5836 C C . GLY B 1 344 ? -8.297 9.812 4.301 1 97.81 344 GLY B C 1
ATOM 5837 O O . GLY B 1 344 ? -8.25 11.047 4.191 1 97.81 344 GLY B O 1
ATOM 5838 N N . PRO B 1 345 ? -7.719 9.18 5.262 1 97.81 345 PRO B N 1
ATOM 5839 C CA . PRO B 1 345 ? -7.215 9.891 6.441 1 97.81 345 PRO B CA 1
ATOM 5840 C C . PRO B 1 345 ? -5.789 10.398 6.254 1 97.81 345 PRO B C 1
ATOM 5842 O O . PRO B 1 345 ? -5.297 11.172 7.082 1 97.81 345 PRO B O 1
ATOM 5845 N N . THR B 1 346 ? -5.082 10.023 5.191 1 96.94 346 THR B N 1
ATOM 5846 C CA . THR B 1 346 ? -3.68 10.391 5.059 1 96.94 346 THR B CA 1
ATOM 5847 C C . THR B 1 346 ? -3.543 11.836 4.578 1 96.94 346 THR B C 1
ATOM 5849 O O . THR B 1 346 ? -4.535 12.461 4.203 1 96.94 346 THR B O 1
ATOM 5852 N N . CYS B 1 347 ? -2.285 12.367 4.578 1 94.81 347 CYS B N 1
ATOM 5853 C CA . CYS B 1 347 ? -2.016 13.727 4.133 1 94.81 347 CYS B CA 1
ATOM 5854 C C . CYS B 1 347 ? -1.789 13.773 2.625 1 94.81 347 CYS B C 1
ATOM 5856 O O . CYS B 1 347 ? -1.576 14.844 2.057 1 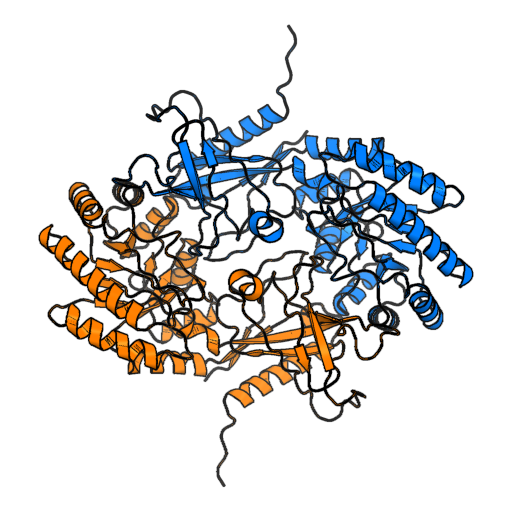94.81 347 CYS B O 1
ATOM 5858 N N . ASP B 1 348 ? -1.868 12.586 2.014 1 93.69 348 ASP B N 1
ATOM 5859 C CA . ASP B 1 348 ? -1.606 12.547 0.578 1 93.69 348 ASP B CA 1
ATOM 5860 C C . ASP B 1 348 ? -2.855 12.914 -0.22 1 93.69 348 ASP B C 1
ATOM 5862 O O . ASP B 1 348 ? -3.924 12.336 -0.012 1 93.69 348 ASP B O 1
ATOM 5866 N N . SER B 1 349 ? -2.674 13.789 -1.142 1 91.94 349 SER B N 1
ATOM 5867 C CA . SER B 1 349 ? -3.799 14.289 -1.923 1 91.94 349 SER B CA 1
ATOM 5868 C C . SER B 1 349 ? -4.352 13.211 -2.852 1 91.94 349 SER B C 1
ATOM 5870 O O . SER B 1 349 ? -5.473 13.328 -3.352 1 91.94 349 SER B O 1
ATOM 5872 N N . ILE B 1 350 ? -3.604 12.141 -3.064 1 92.19 350 ILE B N 1
ATOM 5873 C CA . ILE B 1 350 ? -4.086 11.078 -3.939 1 92.19 350 ILE B CA 1
ATOM 5874 C C . ILE B 1 350 ? -5.094 10.211 -3.191 1 92.19 350 ILE B C 1
ATOM 5876 O O . ILE B 1 350 ? -5.785 9.383 -3.797 1 92.19 350 ILE B O 1
ATOM 5880 N N . ASP B 1 351 ? -5.184 10.375 -1.904 1 95.31 351 ASP B N 1
ATOM 5881 C CA . ASP B 1 351 ? -6.051 9.555 -1.061 1 95.31 351 ASP B CA 1
ATOM 5882 C C . ASP B 1 351 ? -7.508 10 -1.183 1 95.31 351 ASP B C 1
ATOM 5884 O O . ASP B 1 351 ? -8.148 10.328 -0.181 1 95.31 351 ASP B O 1
ATOM 5888 N N . GLN B 1 352 ? -8.055 10.008 -2.367 1 95.94 352 GLN B N 1
ATOM 5889 C CA . GLN B 1 352 ? -9.445 10.305 -2.693 1 95.94 352 GLN B CA 1
ATOM 5890 C C . GLN B 1 352 ? -10.211 9.023 -3.029 1 95.94 352 GLN B C 1
ATOM 5892 O O . GLN B 1 352 ? -9.906 8.352 -4.012 1 95.94 352 GLN B O 1
ATOM 5897 N N . ILE B 1 353 ? -11.195 8.711 -2.234 1 96.94 353 ILE B N 1
ATOM 5898 C CA . ILE B 1 353 ? -11.969 7.48 -2.393 1 96.94 353 ILE B CA 1
ATOM 5899 C C . ILE B 1 353 ? -13.031 7.676 -3.475 1 96.94 353 ILE B C 1
ATOM 5901 O O . ILE B 1 353 ? -13.273 6.773 -4.277 1 96.94 353 ILE B O 1
ATOM 5905 N N . ALA B 1 354 ? -13.641 8.836 -3.436 1 95.56 354 ALA B N 1
ATOM 5906 C CA . ALA B 1 354 ? -14.656 9.18 -4.43 1 95.56 354 ALA B CA 1
ATOM 5907 C C . ALA B 1 354 ? -14.672 10.68 -4.703 1 95.56 354 ALA B C 1
ATOM 5909 O O . ALA B 1 354 ? -14.664 11.492 -3.773 1 95.56 354 ALA B O 1
ATOM 5910 N N . LYS B 1 355 ? -14.734 11.016 -5.957 1 92.88 355 LYS B N 1
ATOM 5911 C CA . LYS B 1 355 ? -14.797 12.422 -6.336 1 92.88 355 LYS B CA 1
ATOM 5912 C C . LYS B 1 355 ? -16.141 13.031 -5.957 1 92.88 355 LYS B C 1
ATOM 5914 O O . LYS B 1 355 ? -16.219 14.211 -5.598 1 92.88 355 LYS B O 1
ATOM 5919 N N . GLU B 1 356 ? -17.125 12.211 -6.094 1 93.62 356 GLU B N 1
ATOM 5920 C CA . GLU B 1 356 ? -18.469 12.672 -5.75 1 93.62 356 GLU B CA 1
ATOM 5921 C C . GLU B 1 356 ? -19.344 11.508 -5.289 1 93.62 356 GLU B C 1
ATOM 5923 O O . GLU B 1 356 ? -19.359 10.453 -5.918 1 93.62 356 GLU B O 1
ATOM 5928 N N . VAL B 1 357 ? -19.953 11.68 -4.199 1 94.31 357 VAL B N 1
ATOM 5929 C CA . VAL B 1 357 ? -20.969 10.773 -3.705 1 94.31 357 VAL B CA 1
ATOM 5930 C C . VAL B 1 357 ? -22.234 11.562 -3.332 1 94.31 357 VAL B C 1
ATOM 5932 O O . VAL B 1 357 ? -22.141 12.672 -2.812 1 94.31 357 VAL B O 1
ATOM 5935 N N . VAL B 1 358 ? -23.328 10.984 -3.639 1 93.38 358 VAL B N 1
ATOM 5936 C CA . VAL B 1 358 ? -24.609 11.602 -3.301 1 93.38 358 VAL B CA 1
ATOM 5937 C C . VAL B 1 358 ? -25.234 10.867 -2.117 1 93.38 358 VAL B C 1
ATOM 5939 O O . VAL B 1 358 ? -25.391 9.648 -2.146 1 93.38 358 VAL B O 1
ATOM 5942 N N . MET B 1 359 ? -25.5 11.641 -1.099 1 92.31 359 MET B N 1
ATOM 5943 C CA . MET B 1 359 ? -26.125 11.102 0.108 1 92.31 359 MET B CA 1
ATOM 5944 C C . MET B 1 359 ? -27.547 11.656 0.28 1 92.31 359 MET B C 1
ATOM 5946 O O . MET B 1 359 ? -27.828 12.781 -0.128 1 92.31 359 MET B O 1
ATOM 5950 N N . ASP B 1 360 ? -28.391 10.875 0.917 1 88.38 360 ASP B N 1
ATOM 5951 C CA . ASP B 1 360 ? -29.797 11.258 1.073 1 88.38 360 ASP B CA 1
ATOM 5952 C C . ASP B 1 360 ? -29.969 12.203 2.256 1 88.38 360 ASP B C 1
ATOM 5954 O O . ASP B 1 360 ? -31.094 12.625 2.551 1 88.38 360 ASP B O 1
ATOM 5958 N N . GLY B 1 361 ? -29 12.633 2.885 1 89.25 361 GLY B N 1
ATOM 5959 C CA . GLY B 1 361 ? -29 13.539 4.02 1 89.25 361 GLY B CA 1
ATOM 5960 C C . GLY B 1 361 ? -27.625 14.031 4.391 1 89.25 361 GLY B C 1
ATOM 5961 O O . GLY B 1 361 ? -26.625 13.562 3.838 1 89.25 361 GLY B O 1
ATOM 5962 N N . GLU B 1 362 ? -27.703 14.961 5.246 1 91.75 362 GLU B N 1
ATOM 5963 C CA . GLU B 1 362 ? -26.453 15.539 5.703 1 91.75 362 GLU B CA 1
ATOM 5964 C C . GLU B 1 362 ? -25.625 14.523 6.492 1 91.75 362 GLU B C 1
ATOM 5966 O O . GLU B 1 362 ? -26.156 13.828 7.359 1 91.75 362 GLU B O 1
ATOM 5971 N N . VAL B 1 363 ? -24.375 14.438 6.102 1 94.38 363 VAL B N 1
ATOM 5972 C CA . VAL B 1 363 ? -23.438 13.594 6.832 1 94.38 363 VAL B CA 1
ATOM 5973 C C . VAL B 1 363 ? -22.594 14.445 7.781 1 94.38 363 VAL B C 1
ATOM 5975 O O . VAL B 1 363 ? -22.109 15.516 7.398 1 94.38 363 VAL B O 1
ATOM 5978 N N . LYS B 1 364 ? -22.438 14 8.977 1 93.25 364 LYS B N 1
ATOM 5979 C CA . LYS B 1 364 ? -21.719 14.758 10 1 93.25 364 LYS B CA 1
ATOM 5980 C C . LYS B 1 364 ? -20.5 13.992 10.5 1 93.25 364 LYS B C 1
ATOM 5982 O O . LYS B 1 364 ? -20.406 12.773 10.32 1 93.25 364 LYS B O 1
ATOM 5987 N N . VAL B 1 365 ? -19.594 14.734 11.102 1 94.75 365 VAL B N 1
ATOM 5988 C CA . VAL B 1 365 ? -18.469 14.102 11.773 1 94.75 365 VAL B CA 1
ATOM 5989 C C . VAL B 1 365 ? -18.969 13.141 12.844 1 94.75 365 VAL B C 1
ATOM 5991 O O . VAL B 1 365 ? -19.859 13.484 13.625 1 94.75 365 VAL B O 1
ATOM 5994 N N . GLY B 1 366 ? -18.422 11.914 12.844 1 94 366 GLY B N 1
ATOM 5995 C CA . GLY B 1 366 ? -18.859 10.906 13.797 1 94 366 GLY B CA 1
ATOM 5996 C C . GLY B 1 366 ? -19.812 9.891 13.195 1 94 366 GLY B C 1
ATOM 5997 O O . GLY B 1 366 ? -20.016 8.812 13.758 1 94 366 GLY B O 1
ATOM 5998 N N . ASP B 1 367 ? -20.438 10.297 12.062 1 95 367 ASP B N 1
ATOM 5999 C CA . ASP B 1 367 ? -21.281 9.336 11.352 1 95 367 ASP B CA 1
ATOM 6000 C C . ASP B 1 367 ? -20.453 8.172 10.812 1 95 367 ASP B C 1
ATOM 6002 O O . ASP B 1 367 ? -19.234 8.289 10.672 1 95 367 ASP B O 1
ATOM 6006 N N . TRP B 1 368 ? -21.172 7.094 10.562 1 97.19 368 TRP B N 1
ATOM 6007 C CA . TRP B 1 368 ? -20.516 5.902 10.031 1 97.19 368 TRP B CA 1
ATOM 6008 C C . TRP B 1 368 ? -21.062 5.555 8.648 1 97.19 368 TRP B C 1
ATOM 6010 O O .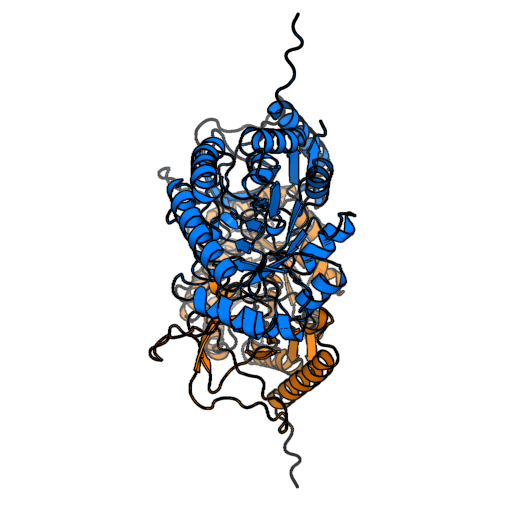 TRP B 1 368 ? -22.266 5.664 8.406 1 97.19 368 TRP B O 1
ATOM 6020 N N . LEU B 1 369 ? -20.156 5.207 7.793 1 97.69 369 LEU B N 1
ATOM 6021 C CA . LEU B 1 369 ? -20.469 4.785 6.434 1 97.69 369 LEU B CA 1
ATOM 6022 C C . LEU B 1 369 ? -20.219 3.293 6.254 1 97.69 369 LEU B C 1
ATOM 6024 O O . LEU B 1 369 ? -19.234 2.76 6.777 1 97.69 369 LEU B O 1
ATOM 6028 N N . VAL B 1 370 ? -21.062 2.672 5.473 1 97.69 370 VAL B N 1
ATOM 6029 C CA . VAL B 1 370 ? -20.984 1.238 5.223 1 97.69 370 VAL B CA 1
ATOM 6030 C C . VAL B 1 370 ? -20.672 0.989 3.75 1 97.69 370 VAL B C 1
ATOM 6032 O O . VAL B 1 370 ? -21.219 1.648 2.869 1 97.69 370 VAL B O 1
ATOM 6035 N N . TYR B 1 371 ? -19.719 0.1 3.508 1 97.81 371 TYR B N 1
ATOM 6036 C CA . TYR B 1 371 ? -19.359 -0.382 2.176 1 97.81 371 TYR B CA 1
ATOM 6037 C C . TYR B 1 371 ? -19.562 -1.89 2.072 1 97.81 371 TYR B C 1
ATOM 6039 O O . TYR B 1 371 ? -18.922 -2.658 2.789 1 97.81 371 TYR B O 1
ATOM 6047 N N . LYS B 1 372 ? -20.391 -2.297 1.177 1 96.44 372 LYS B N 1
ATOM 6048 C CA . LYS B 1 372 ? -20.641 -3.719 0.963 1 96.44 372 LYS B CA 1
ATOM 6049 C C . LYS B 1 372 ? -19.641 -4.316 -0.011 1 96.44 372 LYS B C 1
ATOM 6051 O O . LYS B 1 372 ? -18.906 -3.584 -0.685 1 96.44 372 LYS B O 1
ATOM 6056 N N . ASP B 1 373 ? -19.469 -5.641 -0.021 1 96.62 373 ASP B N 1
ATOM 6057 C CA . ASP B 1 373 ? -18.656 -6.395 -0.969 1 96.62 373 ASP B CA 1
ATOM 6058 C C . ASP B 1 373 ? -17.188 -5.977 -0.884 1 96.62 373 ASP B C 1
ATOM 6060 O O . ASP B 1 373 ? -16.547 -5.703 -1.905 1 96.62 373 ASP B O 1
ATOM 6064 N N . MET B 1 374 ? -16.703 -5.906 0.372 1 97.88 374 MET B N 1
ATOM 6065 C CA . MET B 1 374 ? -15.344 -5.418 0.616 1 97.88 374 MET B CA 1
ATOM 6066 C C . MET B 1 374 ? -14.422 -6.555 1.044 1 97.88 374 MET B C 1
ATOM 6068 O O . MET B 1 374 ? -13.469 -6.336 1.792 1 97.88 374 MET B O 1
ATOM 6072 N N . GLY B 1 375 ? -14.703 -7.73 0.538 1 98 375 GLY B N 1
ATOM 6073 C CA . GLY B 1 375 ? -13.914 -8.867 0.982 1 98 375 GLY B CA 1
ATOM 6074 C C . GLY B 1 375 ? -12.672 -9.102 0.14 1 98 375 GLY B C 1
ATOM 6075 O O . GLY B 1 375 ? -11.742 -9.781 0.571 1 98 375 GLY B O 1
ATOM 6076 N N . ALA B 1 376 ? -12.625 -8.633 -1.051 1 97.38 376 ALA B N 1
ATOM 6077 C CA . ALA B 1 376 ? -11.547 -8.969 -1.979 1 97.38 376 ALA B CA 1
ATOM 6078 C C . ALA B 1 376 ? -10.586 -7.793 -2.143 1 97.38 376 ALA B C 1
ATOM 6080 O O . ALA B 1 376 ? -10.992 -6.699 -2.543 1 97.38 376 ALA B O 1
ATOM 6081 N N . TYR B 1 377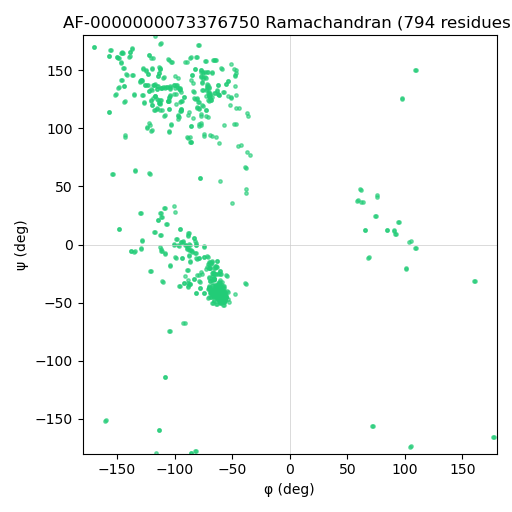 ? -9.242 -8.055 -1.847 1 96.5 377 TYR B N 1
ATOM 6082 C CA . TYR B 1 377 ? -8.141 -7.145 -2.127 1 96.5 377 TYR B CA 1
ATOM 6083 C C . TYR B 1 377 ? -8.344 -5.809 -1.421 1 96.5 377 TYR B C 1
ATOM 6085 O O . TYR B 1 377 ? -8.109 -4.75 -2.004 1 96.5 377 TYR B O 1
ATOM 6093 N N . THR B 1 378 ? -8.859 -5.848 -0.204 1 97 378 THR B N 1
ATOM 6094 C CA . THR B 1 378 ? -9.016 -4.676 0.646 1 97 378 THR B CA 1
ATOM 6095 C C . THR B 1 378 ? -7.969 -4.664 1.755 1 97 378 THR B C 1
ATOM 6097 O O . THR B 1 378 ? -6.867 -4.145 1.569 1 97 378 THR B O 1
ATOM 6100 N N . MET B 1 379 ? -8.172 -5.559 2.795 1 96.5 379 MET B N 1
ATOM 6101 C CA . MET B 1 379 ? -7.223 -5.625 3.902 1 96.5 379 MET B CA 1
ATOM 6102 C C . MET B 1 379 ? -5.867 -6.125 3.428 1 96.5 379 MET B C 1
ATOM 6104 O O . MET B 1 379 ? -4.828 -5.727 3.963 1 96.5 379 MET B O 1
ATOM 6108 N N . SER B 1 380 ? -5.902 -6.93 2.412 1 95.56 380 SER B N 1
ATOM 6109 C CA . SER B 1 380 ? -4.695 -7.645 2.008 1 95.56 380 SER B CA 1
ATOM 6110 C C . SER B 1 380 ? -3.664 -6.691 1.416 1 95.56 380 SER B C 1
ATOM 6112 O O . SER B 1 380 ? -2.471 -7 1.392 1 95.56 380 SER B O 1
ATOM 6114 N N . ALA B 1 381 ? -4.066 -5.508 0.957 1 93.81 381 ALA B N 1
ATOM 6115 C CA . ALA B 1 381 ? -3.148 -4.57 0.317 1 93.81 381 ALA B CA 1
ATOM 6116 C C . ALA B 1 381 ? -2.951 -3.324 1.175 1 93.81 381 ALA B C 1
ATOM 6118 O O . ALA B 1 381 ? -2.33 -2.354 0.737 1 93.81 381 ALA B O 1
ATOM 6119 N N . SER B 1 382 ? -3.443 -3.311 2.371 1 96.62 382 SER B N 1
ATOM 6120 C CA . SER B 1 382 ? -3.408 -2.129 3.225 1 96.62 382 SER B CA 1
ATOM 6121 C C . SER B 1 382 ? -2.002 -1.865 3.75 1 96.62 382 SER B C 1
ATOM 6123 O O . SER B 1 382 ? -1.232 -2.803 3.975 1 96.62 382 SER B O 1
ATOM 6125 N N . SER B 1 383 ? -1.61 -0.622 3.875 1 96.38 383 SER B N 1
ATOM 6126 C CA . SER B 1 383 ? -0.325 -0.19 4.414 1 96.38 383 SER B CA 1
ATOM 6127 C C . SER B 1 383 ? -0.507 0.622 5.695 1 96.38 383 SER B C 1
ATOM 6129 O O . SER B 1 383 ? -1.627 0.768 6.188 1 96.38 383 SER B O 1
ATOM 6131 N N . GLN B 1 384 ? 0.602 1.083 6.273 1 95.88 384 GLN B N 1
ATOM 6132 C CA . GLN B 1 384 ? 0.58 1.909 7.477 1 95.88 384 GLN B CA 1
ATOM 6133 C C . GLN B 1 384 ? 1.052 3.328 7.176 1 95.88 384 GLN B C 1
ATOM 6135 O O . GLN B 1 384 ? 1.579 4.012 8.055 1 95.88 384 GLN B O 1
ATOM 6140 N N . PHE B 1 385 ? 0.878 3.74 5.988 1 96.88 385 PHE B N 1
ATOM 6141 C CA . PHE B 1 385 ? 1.323 5.07 5.586 1 96.88 385 PHE B CA 1
ATOM 6142 C C . PHE B 1 385 ? 0.764 6.133 6.523 1 96.88 385 PHE B C 1
ATOM 6144 O O . PHE B 1 385 ? -0.381 6.035 6.969 1 96.88 385 PHE B O 1
ATOM 6151 N N . ASN B 1 386 ? 1.523 7.18 6.898 1 97.06 386 ASN B N 1
ATOM 6152 C CA . ASN B 1 386 ? 1.191 8.289 7.789 1 97.06 386 ASN B CA 1
ATOM 6153 C C . ASN B 1 386 ? 0.955 7.805 9.219 1 97.06 386 ASN B C 1
ATOM 6155 O O . ASN B 1 386 ? 0.409 8.539 10.039 1 97.06 386 ASN B O 1
ATOM 6159 N N . GLY B 1 387 ? 1.325 6.551 9.5 1 95.38 387 GLY B N 1
ATOM 6160 C CA . GLY B 1 387 ? 1.197 6.047 10.859 1 95.38 387 GLY B CA 1
ATOM 6161 C C . GLY B 1 387 ? -0.189 5.516 11.172 1 95.38 387 GLY B C 1
ATOM 6162 O O . GLY B 1 387 ? -0.531 5.301 12.336 1 95.38 387 GLY B O 1
ATOM 6163 N N . PHE B 1 388 ? -1.006 5.336 10.195 1 95.88 388 PHE B N 1
ATOM 6164 C CA . PHE B 1 388 ? -2.328 4.754 10.391 1 95.88 388 PHE B CA 1
ATOM 6165 C C . PHE B 1 388 ? -2.25 3.234 10.438 1 95.88 388 PHE B C 1
ATOM 6167 O O . PHE B 1 388 ? -1.369 2.633 9.82 1 95.88 388 PHE B O 1
ATOM 6174 N N . PRO B 1 389 ? -3.172 2.641 11.156 1 91.38 389 PRO B N 1
ATOM 6175 C CA . PRO B 1 389 ? -3.1 1.187 11.312 1 91.38 389 PRO B CA 1
ATOM 6176 C C . PRO B 1 389 ? -3.586 0.436 10.078 1 91.38 389 PRO B C 1
ATOM 6178 O O . PRO B 1 389 ? -4.43 0.943 9.336 1 91.38 389 PRO B O 1
ATOM 6181 N N . ASN B 1 390 ? -3.023 -0.761 9.867 1 93.75 390 ASN B N 1
ATOM 6182 C CA . ASN B 1 390 ? -3.51 -1.65 8.812 1 93.75 390 ASN B CA 1
ATOM 6183 C C . ASN B 1 390 ? -4.047 -2.957 9.391 1 93.75 390 ASN B C 1
ATOM 6185 O O . ASN B 1 390 ? -4.117 -3.967 8.688 1 93.75 390 ASN B O 1
ATOM 6189 N N . SER B 1 391 ? -4.207 -3.049 10.664 1 94.38 391 SER B N 1
ATOM 6190 C CA . SER B 1 391 ? -4.918 -4.133 11.336 1 94.38 391 SER B CA 1
ATOM 6191 C C . SER B 1 391 ? -6.371 -3.762 11.602 1 94.38 391 SER B C 1
ATOM 6193 O O . SER B 1 391 ? -6.66 -2.666 12.086 1 94.38 391 SER B O 1
ATOM 6195 N N . TYR B 1 392 ? -7.27 -4.625 11.289 1 96.88 392 TYR B N 1
ATOM 6196 C CA . TYR B 1 392 ? -8.695 -4.32 11.359 1 96.88 392 TYR B CA 1
ATOM 6197 C C . TYR B 1 392 ? -9.422 -5.32 12.258 1 96.88 392 TYR B C 1
ATOM 6199 O O . TYR B 1 392 ? -9.125 -6.516 12.234 1 96.88 392 TYR B O 1
ATOM 6207 N N . THR B 1 393 ? -10.297 -4.793 13.055 1 97.31 393 THR B N 1
ATOM 6208 C CA . THR B 1 393 ? -11.242 -5.656 13.758 1 97.31 393 THR B CA 1
ATOM 6209 C C . THR B 1 393 ? -12.242 -6.266 12.781 1 97.31 393 THR B C 1
ATOM 6211 O O . THR B 1 393 ? -12.844 -5.555 11.969 1 97.31 393 THR B O 1
ATOM 6214 N N . VAL B 1 394 ? -12.367 -7.535 12.781 1 97.75 394 VAL B N 1
ATOM 6215 C CA . VAL B 1 394 ? -13.359 -8.242 11.984 1 97.75 394 VAL B CA 1
ATOM 6216 C C . VAL B 1 394 ? -14.359 -8.945 12.898 1 97.75 394 VAL B C 1
ATOM 6218 O O . VAL B 1 394 ? -13.984 -9.836 13.672 1 97.75 394 VAL B O 1
ATOM 6221 N N . ILE B 1 395 ? -15.594 -8.555 12.836 1 96.94 395 ILE B N 1
ATOM 6222 C CA . ILE B 1 395 ? -16.672 -9.188 13.602 1 96.94 395 ILE B CA 1
ATOM 6223 C C . ILE B 1 395 ? -17.359 -10.25 12.742 1 96.94 395 ILE B C 1
ATOM 6225 O O . ILE B 1 395 ? -17.969 -9.93 11.719 1 96.94 395 ILE B O 1
ATOM 6229 N N . TYR B 1 396 ? -17.25 -11.453 13.117 1 94.75 396 TYR B N 1
ATOM 6230 C CA . TYR B 1 396 ? -17.844 -12.547 12.344 1 94.75 396 TYR B CA 1
ATOM 6231 C C . TYR B 1 396 ? -19.25 -12.859 12.82 1 94.75 396 TYR B C 1
ATOM 6233 O O . TYR B 1 396 ? -19.5 -12.969 14.023 1 94.75 396 TYR B O 1
ATOM 6241 N N . GLN B 1 397 ? -20.141 -12.867 11.984 1 90.31 397 GLN B N 1
ATOM 6242 C CA . GLN B 1 397 ? -21.469 -13.453 12.227 1 90.31 397 GLN B CA 1
ATOM 6243 C C . GLN B 1 397 ? -21.453 -14.953 11.93 1 90.31 397 GLN B C 1
ATOM 6245 O O . GLN B 1 397 ? -21.422 -15.359 10.766 1 90.31 397 GLN B O 1
ATOM 6250 N N . ASP B 1 398 ? -21.391 -15.766 12.984 1 77.94 398 ASP B N 1
ATOM 6251 C CA . ASP B 1 398 ? -21.344 -17.203 12.789 1 77.94 398 ASP B CA 1
ATOM 6252 C C . ASP B 1 398 ? -22.719 -17.766 12.43 1 77.94 398 ASP B C 1
ATOM 6254 O O . ASP B 1 398 ? -23.734 -17.156 12.742 1 77.94 398 ASP B O 1
ATOM 6258 N N . PHE B 1 399 ? -22.859 -18.703 11.516 1 61.69 399 PHE B N 1
ATOM 6259 C CA . PHE B 1 399 ? -24.125 -19.375 11.234 1 61.69 399 PHE B CA 1
ATOM 6260 C C . PHE B 1 399 ? -24.344 -20.562 12.172 1 61.69 399 PHE B C 1
ATOM 6262 O O . PHE B 1 399 ? -23.375 -21.109 12.703 1 61.69 399 PHE B O 1
#

Secondary structure (DSSP, 8-state):
-------HHHHHHHHHHHHHHHHHT-TTSGGGG--EEEEEHHHHHHHHHHHHHH-TTEEEEEEGGG---HHHHHHHHHTT-EEEESSHHHHHHHHHTT--GGGEEE--SS--HHHHHHHHHHT--EEEE-SHHHHHHHHHH-TTSEEEEEBP---TT-SB--TTTS-B-GGGHHHHHHHHHHTT--EEEEE----BT---HHHHHHHHHHHHHHHHHHHHTT----EEE------STTHHHHHHHHHHHHHHHHTTS--EEEE--SHHHHGGGEEEEEEEEEEE--SS--SS-PPEEEEES--TTTTTTHHHHT------EE----TT----PPEEEEEEEEE-SSS-TT-EEEEEEEEEE---TT-EEEESS--SSSGGG-B-GGG-----EEEEE--/-------HHHHHHHHHHHHHHHHHT-TTSGGGG--EEEEEHHHHHHHHHHHHHH-TTEEEEEEGGG---HHHHHHHHHTT-EEEESSHHHHHHHHHTT--GGGEEE--SS--HHHHHHHHHHT--EEEE-SHHHHHHHHHH-TTSEEEEEBP---TT-SB--TTTS-B-GGGHHHHHHHHHHTT--EEEEE----BT---HHHHHHHHHHHHHHHHHHHHTT----EEE------STTHHHHHHHHHHHHHHHHTTS--EEEE--SHHHHGGGEEEEEEEEEEE--SS--SS-PPEEEEES--TTTTTTHHHHT------EE----TT----PPEEEEEEEEE-SSS-TT-EEEEEEEEEE---TT-EEEESS--SSSGGG-B-GGG-----EEEEE--

Foldseek 3Di:
DDPPPQPLVRVQLVVVQVVLVVLVVDVPDPVSAAKFKAFELVLLVVLLVVCCVLPVQAAEAAECLWFVPLVSLLSCVVSVHAHEYAFLVSLVSNVVSVDQLQSYEHEHQDYDLVRLLSSLVSPNAEYEHADDVSLVSCLVRPQRHEYAYEAAFEAPPALFTDRVPDHHYLVCLLVNLVSNVVSVHAHAAYEYAHHAQHDDLVSLLVVLQSRLVSVVSNVVSPHNHAEYESEEHAAQVCNSVSSVSNVVSCCVRPVVDHHRHYYHYHLSSFQQGMKMKKFFADKAADPPDDPVGQAIETEIAAFCLAQQVCCVSRVDAWAKAWSDHDPDPPPPKAFAKGKYWYAYDAPDPVRTRGSIYIYRIDDDGGIMIMTGRSGTRGLSNHDCPPNRDSDHHYHYDHD/DDPPPQPLVNVQLVVVQVVLVVLVVDVPDPVSAAKFKAFELVLLVVLLVVCCVLPVQAAEAAECLWFVPLVSLLSCVVSVHAHEYAFLVSLVSNVVSVDQLQSYEHEHQDYDLVGLQSSLVSPNAEYEHADDVSLVSCLVRPQRHEYAHEAAFEAPPALFTDRVPDHHYLVCLLVNLVSNVVSVHAHAAYEYAHHAQHDDLVSLLVVLQSRLVSVVSNVVSPHNHAEYESEEHAAQVCNSVSSVSNVVSCCVRPVVDHHRHYYHYHLSSFQQGMKMKKFFADKAADPPDDPVDQAIETEIAAFCLAQQVCCVVRVDAWAKAWSDHDPDPPPPKDFAKGKYWYAYDAPDPVRTRGSIYIYRIDDDGGIMIMTGRSGTRGLSNHDCPPNRDSDHHYHYDHD

Organism: Aspergillus oryzae (strain ATCC 42149 / RIB 40) (NCBI:txid510516)

InterPro domains:
  IPR000183 Ornithine/DAP/Arg decarboxylase [PR01179] (62-80)
  IPR000183 Ornithine/DAP/Arg decarboxylase [PR01179] (82-94)
  IPR000183 Ornithine/DAP/Arg decarboxylase [PR01179] (184-197)
  IPR000183 Ornithine/DAP/Arg decarboxylase [PR01179] (261-280)
  IPR000183 Ornithine/DAP/Arg decarboxylase [PR01179] (375-388)
  IPR002433 Ornithine decarboxylase [PR01182] (34-58)
  IPR002433 Ornithine decarboxylase [PR01182] (60-87)
  IPR002433 Ornithine decarboxylase [PR01182] (104-128)
  IPR002433 Ornithine decarboxylase [PR01182] (134-156)
  IPR002433 Ornithine decarboxylase [PR01182] (302-315)
  IPR002433 Ornithine decarboxylase [PR01182] (341-351)
  IPR002433 Ornithine decarboxylase [PR01182] (362-375)
  IPR002433 Ornithine decarboxylase [PTHR11482] (12-396)
  IPR009006 Alanine racemase/group IV decarboxylase, C-terminal [G3DSA:2.40.37.10] (32-393)
  IPR009006 Alanine racemase/group IV decarboxylase, C-terminal [SSF50621] (246-396)
  IPR022644 Orn/DAP/Arg decarboxylase 2, N-terminal [PF02784] (43-270)
  IPR022653 Orn/DAP/Arg decarboxylase 2, pyridoxal-phosphate binding site [PS00878] (62-80)
  IPR022657 Orn/DAP/Arg decarboxylase 2, conserved site [PS00879] (218-235)
  IPR029066 PLP-binding barrel [G3DSA:3.20.20.10] (44-269)
  IPR029066 PLP-binding barrel [SSF51419] (40-272)

Nearest PDB structures (foldseek):
  2nva-assembly3_E  TM=9.482E-01  e=5.071E-45  Paramecium bursaria Chlorella virus 1
  2nva-assembly2_C  TM=9.580E-01  e=2.650E-44  Paramecium bursaria Chlorella virus 1
  2nv9-assembly2_C  TM=9.587E-01  e=4.962E-44  Paramecium bursaria Chlorella virus 1
  2nv9-assembly4_H  TM=9.592E-01  e=1.308E-43  Paramecium bursaria Chlorella virus 1
  2nv9-assembly2_D  TM=9.579E-01  e=2.185E-43  Paramecium bursaria Chlorella virus 1

pLDDT: mean 92.15, std 11.51, range [25.95, 98.94]

Radius of gyration: 28.45 Å; Cα contacts (8 Å, |Δi|>4): 1766; chains: 2; bounding box: 99×82×60 Å

Solvent-accessible surface area (backbone atoms only — not comparable to full-atom values): 40496 Å² total; per-residue (Å²): 134,81,80,76,73,76,50,71,64,52,52,53,51,50,52,50,52,52,51,49,55,62,36,60,74,45,57,61,39,64,75,46,62,52,40,35,33,42,30,39,45,53,48,45,53,49,41,52,51,51,43,49,69,62,39,66,79,44,46,49,16,34,28,42,54,26,47,68,52,63,69,61,52,48,52,39,47,74,72,66,46,30,34,29,23,66,32,53,47,35,46,52,51,48,46,72,72,66,49,60,39,79,45,33,34,40,66,33,49,68,54,39,62,16,40,45,33,47,38,44,72,62,46,31,46,38,33,34,27,44,40,61,51,41,51,55,48,33,55,74,60,33,48,83,36,30,28,23,46,26,33,53,30,65,29,92,63,18,62,38,62,40,55,86,70,43,43,22,50,81,90,43,50,66,62,49,51,52,50,35,55,74,63,67,46,47,48,30,30,34,27,35,41,34,14,44,50,39,73,56,47,63,40,49,39,54,43,50,52,49,43,42,52,51,46,54,53,39,42,74,72,66,36,70,59,38,38,38,32,64,24,36,19,44,32,66,92,52,34,67,64,39,37,66,38,43,52,57,42,44,48,72,67,46,58,88,54,87,58,49,38,33,31,28,39,24,43,32,54,31,17,76,24,19,31,38,38,34,36,25,40,25,48,37,64,69,77,89,57,58,80,99,39,74,49,29,36,37,26,24,48,52,19,40,57,23,53,41,34,38,36,76,77,55,63,49,81,74,73,73,39,75,59,80,69,74,92,74,71,82,65,92,58,54,76,45,83,32,53,26,22,35,28,17,59,57,90,51,49,79,29,56,57,30,82,67,44,78,34,75,33,60,82,51,68,72,38,40,34,36,33,73,55,48,23,43,46,10,69,32,53,18,16,37,42,44,43,41,78,58,78,67,54,69,46,70,43,80,116,134,80,80,74,72,74,49,71,64,53,52,51,50,48,51,51,52,52,50,50,55,60,36,61,75,45,58,60,40,63,74,46,62,52,40,35,34,41,31,39,47,51,48,44,53,48,42,51,50,52,42,49,69,61,39,67,78,44,46,49,17,32,29,41,56,26,48,67,53,64,70,60,52,49,53,39,47,75,72,66,46,31,34,28,22,66,32,53,48,36,46,52,53,48,46,72,74,67,51,60,39,77,46,33,34,40,66,33,49,67,54,40,63,16,38,46,32,48,38,46,73,64,47,31,47,38,32,34,27,44,39,62,50,40,50,55,50,33,55,73,60,34,48,83,37,31,28,23,46,24,34,54,30,66,28,93,62,18,63,40,61,40,52,86,69,44,41,24,52,80,89,44,50,66,61,49,51,52,49,36,56,74,63,68,45,46,50,30,29,36,28,34,39,34,15,44,49,40,72,56,48,62,39,49,40,53,42,49,53,51,44,42,53,51,48,54,54,38,43,75,73,67,36,70,58,37,38,39,32,65,24,36,18,44,32,67,91,51,36,67,65,41,38,64,38,44,51,57,42,44,48,71,66,44,59,90,51,87,58,49,37,33,31,27,38,26,42,34,54,31,17,75,24,19,30,39,38,32,36,25,39,25,48,38,61,66,78,89,55,54,84,95,39,79,50,32,35,38,26,24,48,54,19,40,58,24,52,41,33,37,37,76,76,55,63,46,82,72,72,72,39,76,59,80,69,76,92,72,71,84,64,92,58,56,76,45,83,33,54,26,22,34,28,17,61,54,91,52,51,80,30,56,57,31,82,66,46,78,33,75,33,60,83,52,68,73,40,41,34,35,34,74,55,48,23,42,46,9,69,33,52,18,15,37,43,44,43,42,78,58,78,66,56,69,48,70,42,78,115